Protein AF-A0A954ER84-F1 (afdb_monomer)

Structure (mmCIF, N/CA/C/O backbone):
data_AF-A0A954ER84-F1
#
_entry.id   AF-A0A954ER84-F1
#
loop_
_atom_site.group_PDB
_atom_site.id
_atom_site.type_symbol
_atom_site.label_atom_id
_atom_site.label_alt_id
_atom_site.label_comp_id
_atom_site.label_asym_id
_atom_site.label_entity_id
_atom_site.label_seq_id
_atom_site.pdbx_PDB_ins_code
_atom_site.Cartn_x
_atom_site.Cartn_y
_atom_site.Cartn_z
_atom_site.occupancy
_atom_site.B_iso_or_equiv
_atom_site.auth_seq_id
_atom_site.auth_comp_id
_atom_site.auth_asym_id
_atom_site.auth_atom_id
_atom_site.pdbx_PDB_model_num
ATOM 1 N N . MET A 1 1 ? -6.534 55.651 5.510 1.00 39.91 1 MET A N 1
ATOM 2 C CA . MET A 1 1 ? -6.743 55.157 4.132 1.00 39.91 1 MET A CA 1
ATOM 3 C C . MET A 1 1 ? -8.234 55.237 3.828 1.00 39.91 1 MET A C 1
ATOM 5 O O . MET A 1 1 ? -8.989 54.670 4.608 1.00 39.91 1 MET A O 1
ATOM 9 N N . PRO A 1 2 ? -8.679 55.992 2.808 1.00 35.69 2 PRO A N 1
ATOM 10 C CA . PRO A 1 2 ? -10.091 56.107 2.459 1.00 35.69 2 PRO A CA 1
ATOM 11 C C . PRO A 1 2 ? -10.518 55.031 1.440 1.00 35.69 2 PRO A C 1
ATOM 13 O O . PRO A 1 2 ? -9.734 54.632 0.584 1.00 35.69 2 PRO A O 1
ATOM 16 N N . LEU A 1 3 ? -11.768 54.576 1.558 1.00 34.25 3 LEU A N 1
ATOM 17 C CA . LEU A 1 3 ? -12.438 53.598 0.687 1.00 34.25 3 LEU A CA 1
ATOM 18 C C . LEU A 1 3 ? -12.745 54.177 -0.712 1.00 34.25 3 LEU A C 1
ATOM 20 O O . LEU A 1 3 ? -13.053 55.369 -0.805 1.00 34.25 3 LEU A O 1
ATOM 24 N N . PRO A 1 4 ? -12.743 53.361 -1.788 1.00 48.53 4 PRO A N 1
ATOM 25 C CA . PRO A 1 4 ? -13.078 53.829 -3.127 1.00 48.53 4 PRO A CA 1
ATOM 26 C C . PRO A 1 4 ? -14.590 53.805 -3.413 1.00 48.53 4 PRO A C 1
ATOM 28 O O . PRO A 1 4 ? -15.356 52.995 -2.889 1.00 48.53 4 PRO A O 1
ATOM 31 N N . GLN A 1 5 ? -14.993 54.744 -4.269 1.00 36.50 5 GLN A N 1
ATOM 32 C CA . GLN A 1 5 ? -16.356 55.049 -4.701 1.00 36.50 5 GLN A CA 1
ATOM 33 C C . GLN A 1 5 ? -16.964 53.975 -5.623 1.00 36.50 5 GLN A C 1
ATOM 35 O O . GLN A 1 5 ? -16.295 53.439 -6.504 1.00 36.50 5 GLN A O 1
ATOM 40 N N . LYS A 1 6 ? -18.278 53.742 -5.476 1.00 35.25 6 LYS A N 1
ATOM 41 C CA . LYS A 1 6 ? -19.117 52.970 -6.410 1.00 35.25 6 LYS A CA 1
ATOM 42 C C . LYS A 1 6 ? -19.292 53.720 -7.737 1.00 35.25 6 LYS A C 1
ATOM 44 O O . LYS A 1 6 ? -19.802 54.839 -7.743 1.00 35.25 6 LYS A O 1
ATOM 49 N N . GLN A 1 7 ? -18.937 53.079 -8.851 1.00 38.19 7 GLN A N 1
ATOM 50 C CA . GLN A 1 7 ? -19.307 53.509 -10.203 1.00 38.19 7 GLN A CA 1
ATOM 51 C C . GLN A 1 7 ? -20.693 52.970 -10.586 1.00 38.19 7 GLN A C 1
ATOM 53 O O . GLN A 1 7 ? -20.970 51.778 -10.463 1.00 38.19 7 GLN A O 1
ATOM 58 N N . ASN A 1 8 ? -21.551 53.870 -11.072 1.00 37.44 8 ASN A N 1
ATOM 59 C CA . ASN A 1 8 ? -22.829 53.560 -11.707 1.00 37.44 8 ASN A CA 1
ATOM 60 C C . ASN A 1 8 ? -22.585 53.092 -13.148 1.00 37.44 8 ASN A C 1
ATOM 62 O O . ASN A 1 8 ? -22.085 53.867 -13.962 1.00 37.44 8 ASN A O 1
ATOM 66 N N . TYR A 1 9 ? -22.989 51.863 -13.477 1.00 37.22 9 TYR A N 1
ATOM 67 C CA . TYR A 1 9 ? -23.111 51.409 -14.863 1.00 37.22 9 TYR A CA 1
ATOM 68 C C . TYR A 1 9 ? -24.498 51.752 -15.411 1.00 37.22 9 TYR A C 1
ATOM 70 O O . TYR A 1 9 ? -25.522 51.467 -14.791 1.00 37.22 9 TYR A O 1
ATOM 78 N N . SER A 1 10 ? -24.508 52.376 -16.586 1.00 37.56 10 SER A N 1
ATOM 79 C CA . SER A 1 10 ? -25.694 52.758 -17.347 1.00 37.56 10 SER A CA 1
ATOM 80 C C . SER A 1 10 ? -25.772 51.942 -18.642 1.00 37.56 10 SER A C 1
ATOM 82 O O . SER A 1 10 ? -24.757 51.720 -19.292 1.00 37.56 10 SER A O 1
ATOM 84 N N . GLY A 1 11 ? -26.991 51.515 -18.992 1.00 38.84 11 GLY A N 1
ATOM 85 C CA . GLY A 1 11 ? -27.484 51.355 -20.367 1.00 38.84 11 GLY A CA 1
ATOM 86 C C . GLY A 1 11 ? -26.874 50.271 -21.263 1.00 38.84 11 GLY A C 1
ATOM 87 O O . GLY A 1 11 ? -26.048 50.578 -22.115 1.00 38.84 11 GLY A O 1
ATOM 88 N N . GLY A 1 12 ? -27.396 49.042 -21.182 1.00 41.81 12 GLY A N 1
ATOM 89 C CA . GLY A 1 12 ? -27.335 48.052 -22.269 1.00 41.81 12 GLY A CA 1
ATOM 90 C C . GLY A 1 12 ? -28.675 47.970 -23.029 1.00 41.81 12 GLY A C 1
ATOM 91 O O . GLY A 1 12 ? -29.720 48.217 -22.422 1.00 41.81 12 GLY A O 1
ATOM 92 N N . PRO A 1 13 ? -28.681 47.660 -24.340 1.00 42.97 13 PRO A N 1
ATOM 93 C CA . PRO A 1 13 ? -29.878 47.686 -25.181 1.00 42.97 13 PRO A CA 1
ATOM 94 C C . PRO A 1 13 ? -30.861 46.573 -24.795 1.00 42.97 13 PRO A C 1
ATOM 96 O O . PRO A 1 13 ? -30.510 45.395 -24.757 1.00 42.97 13 PRO A O 1
ATOM 99 N N . GLY A 1 14 ? -32.108 46.952 -24.509 1.00 39.81 14 GLY A N 1
ATOM 100 C CA . GLY A 1 14 ? -33.174 46.021 -24.151 1.00 39.81 14 GLY A CA 1
ATOM 101 C C . GLY A 1 14 ? -33.531 45.094 -25.311 1.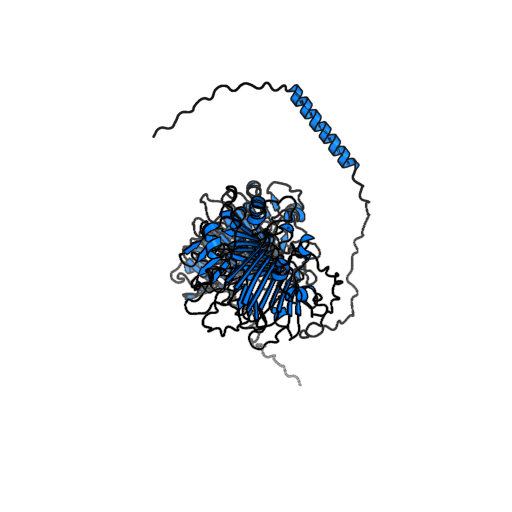00 39.81 14 GLY A C 1
ATOM 102 O O . GLY A 1 14 ? -34.096 45.528 -26.312 1.00 39.81 14 GLY A O 1
ATOM 103 N N . ILE A 1 15 ? -33.229 43.807 -25.152 1.00 52.12 15 ILE A N 1
ATOM 104 C CA . ILE A 1 15 ? -33.740 42.730 -26.000 1.00 52.12 15 ILE A CA 1
ATOM 105 C C . ILE A 1 15 ? -35.225 42.561 -25.658 1.00 52.12 15 ILE A C 1
ATOM 107 O O . ILE A 1 15 ? -35.569 42.099 -24.570 1.00 52.12 15 ILE A O 1
ATOM 111 N N . GLN A 1 16 ? -36.122 42.953 -26.565 1.00 51.62 16 GLN A N 1
ATOM 112 C CA . GLN A 1 16 ? -37.536 42.600 -26.448 1.00 51.62 16 GLN A CA 1
ATOM 113 C C . GLN A 1 16 ? -37.694 41.111 -26.770 1.00 51.62 16 GLN A C 1
ATOM 115 O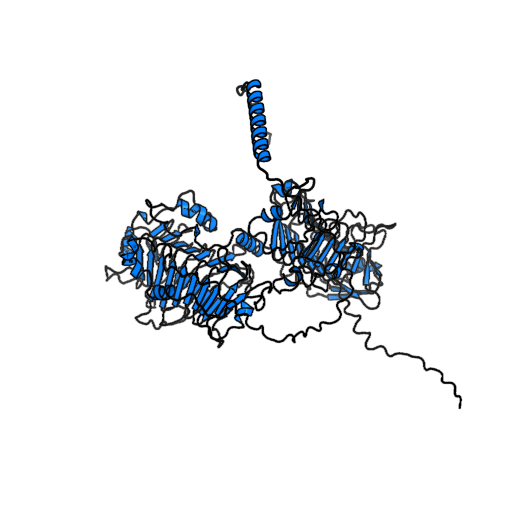 O . GLN A 1 16 ? -37.682 40.712 -27.934 1.00 51.62 16 GLN A O 1
ATOM 120 N N . LEU A 1 17 ? -37.814 40.282 -25.730 1.00 54.03 17 LEU A N 1
ATOM 121 C CA . LEU A 1 17 ? -38.237 38.894 -25.883 1.00 54.03 17 LEU A CA 1
ATOM 122 C C . LEU A 1 17 ? -39.714 38.854 -26.293 1.00 54.03 17 LEU A C 1
ATOM 124 O O . LEU A 1 17 ? -40.594 39.298 -25.555 1.00 54.03 17 LEU A O 1
ATOM 128 N N . ASP A 1 18 ? -39.976 38.283 -27.466 1.00 75.75 18 ASP A N 1
ATOM 129 C CA . ASP A 1 18 ? -41.320 37.929 -27.911 1.00 75.75 18 ASP A CA 1
ATOM 130 C C . ASP A 1 18 ? -41.778 36.666 -27.165 1.00 75.75 18 ASP A C 1
ATOM 132 O O . ASP A 1 18 ? -41.485 35.529 -27.554 1.00 75.75 18 ASP A O 1
ATOM 136 N N . TRP A 1 19 ? -42.476 36.878 -26.049 1.00 73.31 19 TRP A N 1
ATOM 137 C CA . TRP A 1 19 ? -42.985 35.824 -25.169 1.00 73.31 19 TRP A CA 1
ATOM 138 C C . TRP A 1 19 ? -43.895 34.819 -25.884 1.00 73.31 19 TRP A C 1
ATOM 140 O O . TRP A 1 19 ? -43.968 33.665 -25.461 1.00 73.31 19 TRP A O 1
ATOM 150 N N . ASN A 1 20 ? -44.519 35.197 -27.005 1.00 70.38 20 ASN A N 1
ATOM 151 C CA . ASN A 1 20 ? -45.326 34.264 -27.786 1.00 70.38 20 ASN A CA 1
ATOM 152 C C . ASN A 1 20 ? -44.459 33.220 -28.494 1.00 70.38 20 ASN A C 1
ATOM 154 O O . ASN A 1 20 ? -44.824 32.046 -28.531 1.00 70.38 20 ASN A O 1
ATOM 158 N N . ARG A 1 21 ? -43.282 33.602 -29.007 1.00 71.19 21 ARG A N 1
ATOM 159 C CA . ARG A 1 21 ? -42.337 32.637 -29.595 1.00 71.19 21 ARG A CA 1
ATOM 160 C C . ARG A 1 21 ? -41.746 31.713 -28.536 1.00 71.19 21 ARG A C 1
ATOM 162 O O . ARG A 1 21 ? -41.630 30.517 -28.786 1.00 71.19 21 ARG A O 1
ATOM 169 N N . LEU A 1 22 ? -41.437 32.243 -27.351 1.00 74.75 22 LEU A N 1
ATOM 170 C CA . LEU A 1 22 ? -40.949 31.434 -26.232 1.00 74.75 22 LEU A CA 1
ATOM 171 C C . LEU A 1 22 ? -42.000 30.403 -25.780 1.00 74.75 22 LEU A C 1
ATOM 173 O O . LEU A 1 22 ? -41.660 29.248 -25.535 1.00 74.75 22 LEU A O 1
ATOM 177 N N . GLY A 1 23 ? -43.280 30.795 -25.750 1.00 83.75 23 GLY A N 1
ATOM 178 C CA . GLY A 1 23 ? -44.395 29.896 -25.443 1.00 83.75 23 GLY A CA 1
ATOM 179 C C . GLY A 1 23 ? -44.521 28.738 -26.436 1.00 83.75 23 GLY A C 1
ATOM 180 O O . GLY A 1 23 ? -44.642 27.587 -26.021 1.00 83.75 23 GLY A O 1
ATOM 181 N N . TRP A 1 24 ? -44.412 29.007 -27.741 1.00 80.75 24 TRP A N 1
ATOM 182 C CA . TRP A 1 24 ? -44.463 27.955 -28.765 1.00 80.75 24 TRP A CA 1
ATOM 183 C C . TRP A 1 24 ? -43.272 26.993 -28.707 1.00 80.75 24 TRP A C 1
ATOM 185 O O . TRP A 1 24 ? -43.454 25.794 -28.916 1.00 80.75 24 TRP A O 1
ATOM 195 N N . VAL A 1 25 ? -42.074 27.483 -28.370 1.00 79.12 25 VAL A N 1
ATOM 196 C CA . VAL A 1 25 ? -40.893 26.627 -28.169 1.00 79.12 25 VAL A CA 1
ATOM 197 C C . VAL A 1 25 ? -41.083 25.712 -26.956 1.00 79.12 25 VAL A C 1
ATOM 199 O O . VAL A 1 25 ? -40.821 24.517 -27.051 1.00 79.12 25 VAL A O 1
ATOM 202 N N . LEU A 1 26 ? -41.614 26.232 -25.846 1.00 78.88 26 LEU A N 1
ATOM 203 C CA . LEU A 1 26 ? -41.918 25.434 -24.652 1.00 78.88 26 LEU A CA 1
ATOM 204 C C . LEU A 1 26 ? -42.961 24.343 -24.931 1.00 78.88 26 LEU A C 1
ATOM 206 O O . LEU A 1 26 ? -42.767 23.196 -24.533 1.00 78.88 26 LEU A O 1
ATOM 210 N N . VAL A 1 27 ? -44.026 24.668 -25.669 1.00 85.31 27 VAL A N 1
ATOM 211 C CA . VAL A 1 27 ? -45.041 23.681 -26.072 1.00 85.31 27 VAL A CA 1
ATOM 212 C C . VAL A 1 27 ? -44.430 22.604 -26.969 1.00 85.31 27 VAL A C 1
ATOM 214 O O . VAL A 1 27 ? -44.680 21.420 -26.749 1.00 85.31 27 VAL A O 1
ATOM 217 N N . ALA A 1 28 ? -43.588 22.981 -27.935 1.00 84.94 28 ALA A N 1
ATOM 218 C CA . ALA A 1 28 ? -42.918 22.020 -28.809 1.00 84.94 28 ALA A CA 1
ATOM 219 C C . ALA A 1 28 ? -42.006 21.060 -28.023 1.00 84.94 28 ALA A C 1
ATOM 221 O O . ALA A 1 28 ? -42.044 19.855 -28.263 1.00 84.94 28 ALA A O 1
ATOM 222 N N . VAL A 1 29 ? -41.247 21.565 -27.043 1.00 84.88 29 VAL A N 1
ATOM 223 C CA . VAL A 1 29 ? -40.379 20.740 -26.184 1.00 84.88 29 VAL A CA 1
ATOM 224 C C . VAL A 1 29 ? -41.196 19.753 -25.344 1.00 84.88 29 VAL A C 1
ATOM 226 O O . VAL A 1 29 ? -40.835 18.580 -25.265 1.00 84.88 29 VAL A O 1
ATOM 229 N N . VAL A 1 30 ? -42.327 20.184 -24.775 1.00 86.69 30 VAL A N 1
ATOM 230 C CA . VAL A 1 30 ? -43.215 19.303 -23.994 1.00 86.69 30 VAL A CA 1
ATOM 231 C C . VAL A 1 30 ? -43.837 18.213 -24.871 1.00 86.69 30 VAL A C 1
ATOM 233 O O . VAL A 1 30 ? -43.874 17.050 -24.471 1.00 86.69 30 VAL A O 1
ATOM 236 N N . VAL A 1 31 ? -44.288 18.558 -26.080 1.00 87.75 31 VAL A N 1
ATOM 237 C CA . VAL A 1 31 ? -44.875 17.586 -27.016 1.00 87.75 31 VAL A CA 1
ATOM 238 C C . VAL A 1 31 ? -43.834 16.559 -27.464 1.00 87.75 31 VAL A C 1
ATOM 240 O O . VAL A 1 31 ? -44.123 15.365 -27.460 1.00 87.75 31 VAL A O 1
ATOM 243 N N . ILE A 1 32 ? -42.611 16.992 -27.785 1.00 88.44 32 ILE A N 1
ATOM 244 C CA . ILE A 1 32 ? -41.516 16.081 -28.148 1.00 88.44 32 ILE A CA 1
ATOM 245 C C . ILE A 1 32 ? -41.167 15.160 -26.970 1.00 88.44 32 ILE A C 1
ATOM 247 O O . ILE A 1 32 ? -41.037 13.952 -27.164 1.00 88.44 32 ILE A O 1
ATOM 251 N N . GLY A 1 33 ? -41.094 15.694 -25.745 1.00 86.00 33 GLY A N 1
ATOM 252 C CA . GLY A 1 33 ? -40.852 14.897 -24.539 1.00 86.00 33 GLY A CA 1
ATOM 253 C C . GLY A 1 33 ? -41.919 13.822 -24.301 1.00 86.00 33 GLY A C 1
ATOM 254 O O . GLY A 1 33 ? -41.583 12.677 -24.003 1.00 86.00 33 GLY A O 1
ATOM 255 N N . LEU A 1 34 ? -43.198 14.154 -24.507 1.00 81.62 34 LEU A N 1
ATOM 256 C CA . LEU A 1 34 ? -44.305 13.199 -24.384 1.00 81.62 34 LEU A CA 1
ATOM 257 C C . LEU A 1 34 ? -44.269 12.107 -25.461 1.00 81.62 34 LEU A C 1
ATOM 259 O O . LEU A 1 34 ? -44.544 10.948 -25.155 1.00 81.62 34 LEU A O 1
ATOM 263 N N . VAL A 1 35 ? -43.901 12.445 -26.700 1.00 83.88 35 VAL A N 1
ATOM 264 C CA . VAL A 1 35 ? -43.765 11.461 -27.788 1.00 83.88 35 VAL A CA 1
ATOM 265 C C . VAL A 1 35 ? -42.608 10.498 -27.517 1.00 83.88 35 VAL A C 1
ATOM 267 O O . VAL A 1 35 ? -42.769 9.294 -27.704 1.00 83.88 35 VAL A O 1
ATOM 270 N N . ILE A 1 36 ? -41.468 10.994 -27.022 1.00 80.38 36 ILE A N 1
ATOM 271 C CA . ILE A 1 36 ? -40.319 10.152 -26.651 1.00 80.38 36 ILE A CA 1
ATOM 272 C C . ILE A 1 36 ? -40.688 9.213 -25.495 1.00 80.38 36 ILE A C 1
ATOM 274 O O . ILE A 1 36 ? -40.405 8.019 -25.564 1.00 80.38 36 ILE A O 1
ATOM 278 N N . TRP A 1 37 ? -41.372 9.716 -24.463 1.00 83.62 37 TRP A N 1
ATOM 279 C CA . TRP A 1 37 ? -41.839 8.892 -23.344 1.00 83.62 37 TRP A CA 1
ATOM 280 C C . TRP A 1 37 ? -42.852 7.820 -23.781 1.00 83.62 37 TRP A C 1
ATOM 282 O O . TRP A 1 37 ? -42.787 6.672 -23.336 1.00 83.62 37 TRP A O 1
ATOM 292 N N . TRP A 1 38 ? -43.761 8.161 -24.696 1.00 83.25 38 TRP A N 1
ATOM 293 C CA . TRP A 1 38 ? -44.719 7.207 -25.256 1.00 83.25 38 TRP A CA 1
ATOM 294 C C . TRP A 1 38 ? -44.033 6.114 -26.092 1.00 83.25 38 TRP A C 1
ATOM 296 O O . TRP A 1 38 ? -44.331 4.934 -25.929 1.00 83.25 38 TRP A O 1
ATOM 306 N N . LEU A 1 39 ? -43.052 6.477 -26.923 1.00 76.44 39 LEU A N 1
ATOM 307 C CA . LEU A 1 39 ? -42.264 5.503 -27.687 1.00 76.44 39 LEU A CA 1
ATOM 308 C C . LEU A 1 39 ? -41.416 4.597 -26.781 1.00 76.44 39 LEU A C 1
ATOM 310 O O . LEU A 1 39 ? -41.284 3.411 -27.066 1.00 76.44 39 LEU A O 1
ATOM 314 N N . ALA A 1 40 ? -40.891 5.126 -25.672 1.00 71.25 40 ALA A N 1
ATOM 315 C CA . ALA A 1 40 ? -40.131 4.345 -24.696 1.00 71.25 40 ALA A CA 1
ATOM 316 C C . ALA A 1 40 ? -41.012 3.377 -23.884 1.00 71.25 40 ALA A C 1
ATOM 318 O O . ALA A 1 40 ? -40.568 2.289 -23.529 1.00 71.25 40 ALA A O 1
ATOM 319 N N . SER A 1 41 ? -42.267 3.744 -23.610 1.00 71.50 41 SER A N 1
ATOM 320 C CA . SER A 1 41 ? -43.212 2.903 -22.858 1.00 71.50 41 SER A CA 1
ATOM 321 C C . SER A 1 41 ? -43.916 1.848 -23.716 1.00 71.50 41 SER A C 1
ATOM 323 O O . SER A 1 41 ? -44.337 0.823 -23.187 1.00 71.50 41 SER A O 1
ATOM 325 N N . ALA A 1 42 ? -43.996 2.041 -25.035 1.00 66.50 42 ALA A N 1
ATOM 326 C CA . ALA A 1 42 ? -44.571 1.064 -25.962 1.00 66.50 42 ALA A CA 1
ATOM 327 C C . ALA A 1 42 ? -43.646 -0.139 -26.264 1.00 66.50 42 ALA A C 1
ATOM 329 O O . ALA A 1 42 ? -44.082 -1.092 -26.907 1.00 66.50 42 ALA A O 1
ATOM 330 N N . GLY A 1 43 ? -42.381 -0.098 -25.824 1.00 45.94 43 GLY A N 1
ATOM 331 C CA . GLY A 1 43 ? -41.347 -1.083 -26.164 1.00 45.94 43 GLY A CA 1
ATOM 332 C C . GLY A 1 43 ? -40.947 -2.072 -25.064 1.00 45.94 43 GLY A C 1
ATOM 333 O O . GLY A 1 43 ? -40.069 -2.894 -25.315 1.00 45.94 43 GLY A O 1
ATOM 334 N N . SER A 1 44 ? -41.532 -2.024 -23.861 1.00 40.00 44 SER A N 1
ATOM 335 C CA . SER A 1 44 ? -41.170 -2.967 -22.795 1.00 40.00 44 SER A CA 1
ATOM 336 C C . SER A 1 44 ? -42.045 -4.232 -22.834 1.00 40.00 44 SER A C 1
ATOM 338 O O . SER A 1 44 ? -43.267 -4.144 -22.687 1.00 40.00 44 SER A O 1
ATOM 340 N N . PRO A 1 45 ? -41.464 -5.433 -23.015 1.00 42.97 45 PRO A N 1
ATOM 341 C CA . PRO A 1 45 ? -42.197 -6.672 -22.793 1.00 42.97 45 PRO A CA 1
ATOM 342 C C . PRO A 1 45 ? -42.525 -6.795 -21.299 1.00 42.97 45 PRO A C 1
ATOM 344 O O . PRO A 1 45 ? -41.663 -6.590 -20.443 1.00 42.97 45 PRO A O 1
ATOM 347 N N . GLN A 1 46 ? -43.786 -7.100 -20.979 1.00 36.59 46 GLN A N 1
ATOM 348 C CA . GLN A 1 46 ? -44.194 -7.401 -19.608 1.00 36.59 46 GLN A CA 1
ATOM 349 C C . GLN A 1 46 ? -43.446 -8.645 -19.103 1.00 36.59 46 GLN A C 1
ATOM 351 O O . GLN A 1 46 ? -43.432 -9.651 -19.813 1.00 36.59 46 GLN A O 1
ATOM 356 N N . PRO A 1 47 ? -42.852 -8.621 -17.897 1.00 40.66 47 PRO A N 1
ATOM 357 C CA . PRO A 1 47 ? -42.344 -9.836 -17.284 1.00 40.66 47 PRO A CA 1
ATOM 358 C C . PRO A 1 47 ? -43.525 -10.708 -16.845 1.00 40.66 47 PRO A C 1
ATOM 360 O O . PRO A 1 47 ? -44.443 -10.236 -16.168 1.00 40.66 47 PRO A O 1
ATOM 363 N N . GLU A 1 48 ? -43.497 -11.978 -17.246 1.00 34.00 48 GLU A N 1
ATOM 364 C CA . GLU A 1 48 ? -44.403 -13.008 -16.747 1.00 34.00 48 GLU A CA 1
ATOM 365 C C . GLU A 1 48 ? -44.323 -13.081 -15.218 1.00 34.00 48 GLU A C 1
ATOM 367 O O . GLU A 1 48 ? -43.255 -13.221 -14.618 1.00 34.00 48 GLU A O 1
ATOM 372 N N . VAL A 1 49 ? -45.490 -12.971 -14.590 1.00 35.34 49 VAL A N 1
ATOM 373 C CA . VAL A 1 49 ? -45.696 -13.197 -13.163 1.00 35.34 49 VAL A CA 1
ATOM 374 C C . VAL A 1 49 ? -45.575 -14.700 -12.912 1.00 35.34 49 VAL A C 1
ATOM 376 O O . VAL A 1 49 ? -46.476 -15.460 -13.254 1.00 35.34 49 VAL A O 1
ATOM 379 N N . LEU A 1 50 ? -44.462 -15.128 -12.316 1.00 33.88 50 LEU A N 1
ATOM 380 C CA . LEU A 1 50 ? -44.319 -16.466 -11.746 1.00 33.88 50 LEU A CA 1
ATOM 381 C C . LEU A 1 50 ? -44.823 -16.427 -10.298 1.00 33.88 50 LEU A C 1
ATOM 383 O O . LEU A 1 50 ? -44.197 -15.851 -9.407 1.00 33.88 50 LEU A O 1
ATOM 387 N N . GLU A 1 51 ? -46.011 -16.993 -10.102 1.00 34.38 51 GLU A N 1
ATOM 388 C CA . GLU A 1 51 ? -46.659 -17.174 -8.808 1.00 34.38 51 GLU A CA 1
ATOM 389 C C . GLU A 1 51 ? -45.893 -18.165 -7.911 1.00 34.38 51 GLU A C 1
ATOM 391 O O . GLU A 1 51 ? -45.499 -19.251 -8.329 1.00 34.38 51 GLU A O 1
ATOM 396 N N . SER A 1 52 ? -45.775 -17.778 -6.637 1.00 36.19 52 SER A N 1
ATOM 397 C CA . SER A 1 52 ? -45.689 -18.617 -5.431 1.00 36.19 52 SER A CA 1
ATOM 398 C C . SER A 1 52 ? -44.628 -19.727 -5.362 1.00 36.19 52 SER A C 1
ATOM 400 O O . SER A 1 52 ? -44.861 -20.865 -5.762 1.00 36.19 52 SER A O 1
ATOM 402 N N . VAL A 1 53 ? -43.532 -19.447 -4.648 1.00 31.33 53 VAL A N 1
ATOM 403 C CA . VAL A 1 53 ? -42.790 -20.482 -3.911 1.00 31.33 53 VAL A CA 1
ATOM 404 C C . VAL A 1 53 ? -43.285 -20.462 -2.467 1.00 31.33 53 VAL A C 1
ATOM 406 O O . VAL A 1 53 ? -43.129 -19.467 -1.761 1.00 31.33 53 VAL A O 1
ATOM 409 N N . GLN A 1 54 ? -43.939 -21.552 -2.064 1.00 30.23 54 GLN A N 1
ATOM 410 C CA . GLN A 1 54 ? -44.329 -21.832 -0.684 1.00 30.23 54 GLN A CA 1
ATOM 411 C C . GLN A 1 54 ? -43.101 -21.849 0.233 1.00 30.23 54 GLN A C 1
ATOM 413 O O . GLN A 1 54 ? -42.088 -22.472 -0.086 1.00 30.23 54 GLN A O 1
ATOM 418 N N . GLU A 1 55 ? -43.229 -21.212 1.399 1.00 33.12 55 GLU A N 1
ATOM 419 C CA . GLU A 1 55 ? -42.359 -21.438 2.553 1.00 33.12 55 GLU A CA 1
ATOM 420 C C . GLU A 1 55 ? -42.330 -22.936 2.889 1.00 33.12 55 GLU A C 1
ATOM 422 O O . GLU A 1 55 ? -43.298 -23.497 3.405 1.00 33.12 55 GLU A O 1
ATOM 427 N N . VAL A 1 56 ? -41.205 -23.591 2.608 1.00 29.70 56 VAL A N 1
ATOM 428 C CA . VAL A 1 56 ? -40.900 -24.906 3.171 1.00 29.70 56 VAL A CA 1
ATOM 429 C C . VAL A 1 56 ? -40.393 -24.671 4.591 1.00 29.70 56 VAL A C 1
ATOM 431 O O . VAL A 1 56 ? -39.235 -24.316 4.804 1.00 29.70 56 VAL A O 1
ATOM 434 N N . GLN A 1 57 ? -41.276 -24.852 5.573 1.00 31.67 57 GLN A N 1
ATOM 435 C CA . GLN A 1 57 ? -40.866 -25.084 6.954 1.00 31.67 57 GLN A CA 1
ATOM 436 C C . GLN A 1 57 ? -40.163 -26.443 7.021 1.00 31.67 57 GLN A C 1
ATOM 438 O O . GLN A 1 57 ? -40.792 -27.483 6.839 1.00 31.67 57 GLN A O 1
ATOM 443 N N . VAL A 1 58 ? -38.855 -26.437 7.274 1.00 30.92 58 VAL A N 1
ATOM 444 C CA . VAL A 1 58 ? -38.102 -27.649 7.609 1.00 30.92 58 VAL A CA 1
ATOM 445 C C . VAL A 1 58 ? -38.125 -27.797 9.129 1.00 30.92 58 VAL A C 1
ATOM 447 O O . VAL A 1 58 ? -37.501 -27.019 9.847 1.00 30.92 58 VAL A O 1
ATOM 450 N N . THR A 1 59 ? -38.876 -28.776 9.628 1.00 32.56 59 THR A N 1
ATOM 451 C CA . THR A 1 59 ? -38.780 -29.245 11.018 1.00 32.56 59 THR A CA 1
ATOM 452 C C . THR A 1 59 ? -37.513 -30.084 11.211 1.00 32.56 59 THR A C 1
ATOM 454 O O . THR A 1 59 ? -37.223 -30.924 10.357 1.00 32.56 59 THR A O 1
ATOM 457 N N . PRO A 1 60 ? -36.772 -29.907 12.321 1.00 38.03 60 PRO A N 1
ATOM 458 C CA . PRO A 1 60 ? -35.569 -30.671 12.607 1.00 38.03 60 PRO A CA 1
ATOM 459 C C . PRO A 1 60 ? -35.939 -31.976 13.316 1.00 38.03 60 PRO A C 1
ATOM 461 O O . PRO A 1 60 ? -36.055 -32.021 14.535 1.00 38.03 60 PRO A O 1
ATOM 464 N N . GLU A 1 61 ? -36.116 -33.046 12.555 1.00 39.69 61 GLU A N 1
ATOM 465 C CA . GLU A 1 61 ? -36.046 -34.409 13.077 1.00 39.69 61 GLU A CA 1
ATOM 466 C C . GLU A 1 61 ? -35.567 -35.319 11.941 1.00 39.69 61 GLU A C 1
ATOM 468 O O . GLU A 1 61 ? -36.110 -35.262 10.842 1.00 39.69 61 GLU A O 1
ATOM 473 N N . GLN A 1 62 ? -34.560 -36.150 12.234 1.00 41.75 62 GLN A N 1
ATOM 474 C CA . GLN A 1 62 ? -33.873 -37.115 11.354 1.00 41.75 62 GLN A CA 1
ATOM 475 C C . GLN A 1 62 ? -32.640 -36.616 10.584 1.00 41.75 62 GLN A C 1
ATOM 477 O O . GLN A 1 62 ? -32.660 -36.499 9.365 1.00 41.75 62 GLN A O 1
ATOM 482 N N . VAL A 1 63 ? -31.514 -36.488 11.296 1.00 36.94 63 VAL A N 1
ATOM 483 C CA . VAL A 1 63 ? -30.212 -36.962 10.790 1.00 36.94 63 VAL A CA 1
ATOM 484 C C . VAL A 1 63 ? -29.467 -37.620 11.957 1.00 36.94 63 VAL A C 1
ATOM 486 O O . VAL A 1 63 ? -28.714 -36.978 12.680 1.00 36.94 63 VAL A O 1
ATOM 489 N N . GLU A 1 64 ? -29.728 -38.908 12.173 1.00 39.84 64 GLU A N 1
ATOM 490 C CA . GLU A 1 64 ? -28.813 -39.801 12.887 1.00 39.84 64 GLU A CA 1
ATOM 491 C C . GLU A 1 64 ? -28.069 -40.623 11.829 1.00 39.84 64 GLU A C 1
ATOM 493 O O . GLU A 1 64 ? -28.702 -41.290 11.011 1.00 39.84 64 GLU A O 1
ATOM 498 N N . GLY A 1 65 ? -26.735 -40.588 11.872 1.00 42.72 65 GLY A N 1
ATOM 499 C CA . GLY A 1 65 ? -25.888 -41.633 11.298 1.00 42.72 65 GLY A CA 1
ATOM 500 C C . GLY A 1 65 ? -25.236 -41.338 9.948 1.00 42.72 65 GLY A C 1
ATOM 501 O O . GLY A 1 65 ? -25.541 -42.016 8.973 1.00 42.72 65 GLY A O 1
ATOM 502 N N . VAL A 1 66 ? -24.261 -40.424 9.921 1.00 35.12 66 VAL A N 1
ATOM 503 C CA . VAL A 1 66 ? -23.072 -40.561 9.060 1.00 35.12 66 VAL A CA 1
ATOM 504 C C . VAL A 1 66 ? -21.862 -40.096 9.878 1.00 35.12 66 VAL A C 1
ATOM 506 O O . VAL A 1 66 ? -21.685 -38.904 10.110 1.00 35.12 66 VAL A O 1
ATOM 509 N N . GLU A 1 67 ? -21.074 -41.047 10.385 1.00 36.00 67 GLU A N 1
ATOM 510 C CA . GLU A 1 67 ? -19.693 -40.796 10.818 1.00 36.00 67 GLU A CA 1
ATOM 511 C C . GLU A 1 67 ? -18.870 -40.520 9.552 1.00 36.00 67 GLU A C 1
ATOM 513 O O . GLU A 1 67 ? -18.617 -41.432 8.766 1.00 36.00 67 GLU A O 1
ATOM 518 N N . GLU A 1 68 ? -18.499 -39.260 9.323 1.00 39.66 68 GLU A N 1
ATOM 519 C CA . GLU A 1 68 ? -17.429 -38.917 8.386 1.00 39.66 68 GLU A CA 1
ATOM 520 C C . GLU A 1 68 ? -16.093 -38.984 9.133 1.00 39.66 68 GLU A C 1
ATOM 522 O O . GLU A 1 68 ? -15.836 -38.210 10.059 1.00 39.66 68 GLU A O 1
ATOM 527 N N . ASP A 1 69 ? -15.252 -39.935 8.725 1.00 33.94 69 ASP A N 1
ATOM 528 C CA . ASP A 1 69 ? -13.837 -40.007 9.082 1.00 33.94 69 ASP A CA 1
ATOM 529 C C . ASP A 1 69 ? -13.131 -38.730 8.599 1.00 33.94 69 ASP A C 1
ATOM 531 O O . ASP A 1 69 ? -12.843 -38.561 7.413 1.00 33.94 69 ASP A O 1
ATOM 535 N N . ILE A 1 70 ? -12.845 -37.818 9.528 1.00 39.09 70 ILE A N 1
ATOM 536 C CA . ILE A 1 70 ? -11.993 -36.653 9.281 1.00 39.09 70 ILE A CA 1
ATOM 537 C C . ILE A 1 70 ? -10.531 -37.129 9.349 1.00 39.09 70 ILE A C 1
ATOM 539 O O . ILE A 1 70 ? -10.099 -37.585 10.414 1.00 39.09 70 ILE A O 1
ATOM 543 N N . PRO A 1 71 ? -9.738 -37.037 8.264 1.00 40.91 71 PRO A N 1
ATOM 544 C CA . PRO A 1 71 ? -8.327 -37.397 8.314 1.00 40.91 71 PRO A CA 1
ATOM 545 C C . PRO A 1 71 ? -7.526 -36.415 9.196 1.00 40.91 71 PRO A C 1
ATOM 547 O O . PRO A 1 71 ? -7.892 -35.244 9.323 1.00 40.91 71 PRO A O 1
ATOM 550 N N . PRO A 1 72 ? -6.427 -36.872 9.827 1.00 46.84 72 PRO A N 1
ATOM 551 C CA . PRO A 1 72 ? -5.612 -36.053 10.722 1.00 46.84 72 PRO A CA 1
ATOM 552 C C . PRO A 1 72 ? -4.951 -34.860 9.997 1.00 46.84 72 PRO A C 1
ATOM 554 O O . PRO A 1 72 ? -4.641 -34.960 8.810 1.00 46.84 72 PRO A O 1
ATOM 557 N N . PRO A 1 73 ? -4.670 -33.749 10.707 1.00 42.12 73 PRO A N 1
ATOM 558 C CA . PRO A 1 73 ? -4.328 -32.446 10.120 1.00 42.12 73 PRO A CA 1
ATOM 559 C C . PRO A 1 73 ? -2.907 -32.301 9.525 1.00 42.12 73 PRO A C 1
ATOM 561 O O . PRO A 1 73 ? -2.463 -31.176 9.330 1.00 42.12 73 PRO A O 1
ATOM 564 N N . ASP A 1 74 ? -2.202 -33.389 9.196 1.00 36.25 74 ASP A N 1
ATOM 565 C CA . ASP A 1 74 ? -0.789 -33.357 8.752 1.00 36.25 74 ASP A CA 1
ATOM 566 C C . ASP A 1 74 ? -0.533 -34.016 7.378 1.00 36.25 74 ASP A C 1
ATOM 568 O O . ASP A 1 74 ? 0.600 -34.367 7.041 1.00 36.25 74 ASP A O 1
ATOM 572 N N . VAL A 1 75 ? -1.563 -34.197 6.548 1.00 39.78 75 VAL A N 1
ATOM 573 C CA . VAL A 1 75 ? -1.383 -34.736 5.189 1.00 39.78 75 VAL A CA 1
ATOM 574 C C . VAL A 1 75 ? -1.170 -33.580 4.211 1.00 39.78 75 VAL A C 1
ATOM 576 O O . VAL A 1 75 ? -2.043 -32.730 4.048 1.00 39.78 75 VAL A O 1
ATOM 579 N N . ALA A 1 76 ? 0.004 -33.538 3.570 1.00 45.28 76 ALA A N 1
ATOM 580 C CA . ALA A 1 76 ? 0.284 -32.618 2.468 1.00 45.28 76 ALA A CA 1
ATOM 581 C C . ALA A 1 76 ? -0.832 -32.713 1.406 1.00 45.28 76 ALA A C 1
ATOM 583 O O . ALA A 1 76 ? -1.286 -33.826 1.129 1.00 45.28 76 ALA A O 1
ATOM 584 N N . PRO A 1 77 ? -1.297 -31.590 0.827 1.00 47.97 77 PRO A N 1
ATOM 585 C CA . PRO A 1 77 ? -2.413 -31.606 -0.113 1.00 47.97 77 PRO A CA 1
ATOM 586 C C . PRO A 1 77 ? -2.104 -32.538 -1.291 1.00 47.97 77 PRO A C 1
ATOM 588 O O . PRO A 1 77 ? -1.069 -32.400 -1.944 1.00 47.97 77 PRO A O 1
ATOM 591 N N . GLU A 1 78 ? -2.997 -33.495 -1.560 1.00 43.41 78 GLU A N 1
ATOM 592 C CA . GLU A 1 78 ? -2.922 -34.307 -2.775 1.00 43.41 78 GLU A CA 1
ATOM 593 C C . GLU A 1 78 ? -2.981 -33.388 -4.000 1.00 43.41 78 GLU A C 1
ATOM 595 O O . GLU A 1 78 ? -3.805 -32.474 -4.084 1.00 43.41 78 GLU A O 1
ATOM 600 N N . PHE A 1 79 ? -2.068 -33.616 -4.945 1.00 44.75 79 PHE A N 1
ATOM 601 C CA . PHE A 1 79 ? -1.932 -32.800 -6.143 1.00 44.75 79 PHE A CA 1
ATOM 602 C C . PHE A 1 79 ? -3.207 -32.869 -6.987 1.00 44.75 79 PHE A C 1
ATOM 604 O O . PHE A 1 79 ? -3.495 -33.883 -7.624 1.00 44.75 79 PHE A O 1
ATOM 611 N N . VAL A 1 80 ? -3.958 -31.768 -7.033 1.00 43.03 80 VAL A N 1
ATOM 612 C CA . VAL A 1 80 ? -5.055 -31.615 -7.987 1.00 43.03 80 VAL A CA 1
ATOM 613 C C . VAL A 1 80 ? -4.432 -31.488 -9.373 1.00 43.03 80 VAL A C 1
ATOM 615 O O . VAL A 1 80 ? -3.774 -30.498 -9.688 1.00 43.03 80 VAL A O 1
ATOM 618 N N . THR A 1 81 ? -4.611 -32.513 -10.202 1.00 40.09 81 THR A N 1
ATOM 619 C CA . THR A 1 81 ? -4.241 -32.445 -11.618 1.00 40.09 81 THR A CA 1
ATOM 620 C C . THR A 1 81 ? -5.343 -31.660 -12.322 1.00 40.09 81 THR A C 1
ATOM 622 O O . THR A 1 81 ? -6.371 -32.223 -12.688 1.00 40.09 81 THR A O 1
ATOM 625 N N . VAL A 1 82 ? -5.190 -30.340 -12.415 1.00 45.16 82 VAL A N 1
ATOM 626 C CA . VAL A 1 82 ? -6.095 -29.504 -13.213 1.00 45.16 82 VAL A CA 1
ATOM 627 C C . VAL A 1 82 ? -5.788 -29.792 -14.681 1.00 45.16 82 VAL A C 1
ATOM 629 O O . VAL A 1 82 ? -4.634 -29.671 -15.095 1.00 45.16 82 VAL A O 1
ATOM 632 N N . GLU A 1 83 ? -6.785 -30.223 -15.460 1.00 37.81 83 GLU A N 1
ATOM 633 C CA . GLU A 1 83 ? -6.625 -30.312 -16.914 1.00 37.81 83 GLU A CA 1
ATOM 634 C C . GLU A 1 83 ? -6.291 -28.907 -17.439 1.00 37.81 83 GLU A C 1
ATOM 636 O O . GLU A 1 83 ? -7.047 -27.970 -17.166 1.00 37.81 83 GLU A O 1
ATOM 641 N N . PRO A 1 84 ? -5.154 -28.723 -18.134 1.00 40.94 84 PRO A N 1
ATOM 642 C CA . PRO A 1 84 ? -4.811 -27.426 -18.691 1.00 40.94 84 PRO A CA 1
ATOM 643 C C . PRO A 1 84 ? -5.920 -27.001 -19.656 1.00 40.94 84 PRO A C 1
ATOM 645 O O . PRO A 1 84 ? -6.363 -27.805 -20.476 1.00 40.94 84 PRO A O 1
ATOM 648 N N . ALA A 1 85 ? -6.367 -25.747 -19.553 1.00 40.72 85 ALA A N 1
ATOM 649 C CA . ALA A 1 85 ? -7.262 -25.162 -20.544 1.00 40.72 85 ALA A CA 1
ATOM 650 C C . ALA A 1 85 ? -6.668 -25.380 -21.947 1.00 40.72 85 ALA A C 1
ATOM 652 O O . ALA A 1 85 ? -5.458 -25.211 -22.122 1.00 40.72 85 ALA A O 1
ATOM 653 N N . ASP A 1 86 ? -7.509 -25.802 -22.902 1.00 34.50 86 ASP A N 1
ATOM 654 C CA . ASP A 1 86 ? -7.115 -26.146 -24.273 1.00 34.50 86 ASP A CA 1
ATOM 655 C C . ASP A 1 86 ? -6.092 -25.138 -24.808 1.00 34.50 86 ASP A C 1
ATOM 657 O O . ASP A 1 86 ? -6.374 -23.945 -24.948 1.00 34.50 86 ASP A O 1
ATOM 661 N N . SER A 1 87 ? -4.880 -25.628 -25.071 1.00 35.47 87 SER A N 1
ATOM 662 C CA . SER A 1 87 ? -3.771 -24.811 -25.538 1.00 35.47 87 SER A CA 1
ATOM 663 C C . SER A 1 87 ? -4.116 -24.233 -26.906 1.00 35.47 87 SER A C 1
ATOM 665 O O . SER A 1 87 ? -4.086 -24.915 -27.932 1.00 35.47 87 SER A O 1
ATOM 667 N N . ALA A 1 88 ? -4.459 -22.946 -26.922 1.00 35.56 88 ALA A N 1
ATOM 668 C CA . ALA A 1 88 ? -4.570 -22.187 -28.151 1.00 35.56 88 ALA A CA 1
ATOM 669 C C . ALA A 1 88 ? -3.260 -22.346 -28.936 1.00 35.56 88 ALA A C 1
ATOM 671 O O . ALA A 1 88 ? -2.164 -22.130 -28.414 1.00 35.56 88 ALA A O 1
ATOM 672 N N . THR A 1 89 ? -3.364 -22.768 -30.195 1.00 31.19 89 THR A N 1
ATOM 673 C CA . THR A 1 89 ? -2.248 -22.756 -31.138 1.00 31.19 89 THR A CA 1
ATOM 674 C C . THR A 1 89 ? -1.669 -21.347 -31.182 1.00 31.19 89 THR A C 1
ATOM 676 O O . THR A 1 89 ? -2.333 -20.433 -31.666 1.00 31.19 89 THR A O 1
ATOM 679 N N . VAL A 1 90 ? -0.452 -21.176 -30.664 1.00 35.12 90 VAL A N 1
ATOM 680 C CA . VAL A 1 90 ? 0.295 -19.917 -30.721 1.00 35.12 90 VAL A CA 1
ATOM 681 C C . VAL A 1 90 ? 0.595 -19.628 -32.193 1.00 35.12 90 VAL A C 1
ATOM 683 O O . VAL A 1 90 ? 1.507 -20.211 -32.782 1.00 35.12 90 VAL A O 1
ATOM 686 N N . GLU A 1 91 ? -0.214 -18.779 -32.832 1.00 36.34 91 GLU A N 1
ATOM 687 C CA . GLU A 1 91 ? 0.164 -18.179 -34.108 1.00 36.34 91 GLU A CA 1
ATOM 688 C C . GLU A 1 91 ? 1.414 -17.326 -33.860 1.00 36.34 91 GLU A C 1
ATOM 690 O O . GLU A 1 91 ? 1.399 -16.385 -33.073 1.00 36.34 91 GLU A O 1
ATOM 695 N N . LEU A 1 92 ? 2.518 -17.688 -34.518 1.00 39.06 92 LEU A N 1
ATOM 696 C CA . LEU A 1 92 ? 3.865 -17.118 -34.362 1.00 39.06 92 LEU A CA 1
ATOM 697 C C . LEU A 1 92 ? 4.011 -15.657 -34.847 1.00 39.06 92 LEU A C 1
ATOM 699 O O . LEU A 1 92 ? 5.092 -15.229 -35.250 1.00 39.06 92 LEU A O 1
ATOM 703 N N . ILE A 1 93 ? 2.919 -14.903 -34.908 1.00 44.03 93 ILE A N 1
ATOM 704 C CA . ILE A 1 93 ? 2.816 -13.642 -35.634 1.00 44.03 93 ILE A CA 1
ATOM 705 C C . ILE A 1 93 ? 1.918 -12.726 -34.811 1.00 44.03 93 ILE A C 1
ATOM 707 O O . ILE A 1 93 ? 0.709 -12.865 -34.903 1.00 44.03 93 ILE A O 1
ATOM 711 N N . ASN A 1 94 ? 2.510 -11.885 -33.961 1.00 55.41 94 ASN A N 1
ATOM 712 C CA . ASN A 1 94 ? 1.958 -10.597 -33.503 1.00 55.41 94 ASN A CA 1
ATOM 713 C C . ASN A 1 94 ? 2.974 -9.866 -32.601 1.00 55.41 94 ASN A C 1
ATOM 715 O O . ASN A 1 94 ? 2.590 -9.222 -31.629 1.00 55.41 94 ASN A O 1
ATOM 719 N N . PHE A 1 95 ? 4.285 -9.963 -32.872 1.00 61.22 95 PHE A N 1
ATOM 720 C CA . PHE A 1 95 ? 5.223 -9.082 -32.173 1.00 61.22 95 PHE A CA 1
ATOM 721 C C . PHE A 1 95 ? 5.045 -7.681 -32.772 1.00 61.22 95 PHE A C 1
ATOM 723 O O . PHE A 1 95 ? 5.312 -7.505 -33.972 1.00 61.22 95 PHE A O 1
ATOM 730 N N . PRO A 1 96 ? 4.588 -6.678 -32.005 1.00 59.00 96 PRO A N 1
ATOM 731 C CA . PRO A 1 96 ? 4.187 -5.405 -32.585 1.00 59.00 96 PRO A CA 1
ATOM 732 C C . PRO A 1 96 ? 5.358 -4.760 -33.337 1.00 59.00 96 PRO A C 1
ATOM 734 O O . PRO A 1 96 ? 6.423 -4.502 -32.779 1.00 59.00 96 PRO A O 1
ATOM 737 N N . GLY A 1 97 ? 5.177 -4.543 -34.644 1.00 58.09 97 GLY A N 1
ATOM 738 C CA . GLY A 1 97 ? 6.209 -3.997 -35.535 1.00 58.09 97 GLY A CA 1
ATOM 739 C C . GLY A 1 97 ? 6.972 -5.020 -36.390 1.00 58.09 97 GLY A C 1
ATOM 740 O O . GLY A 1 97 ? 7.760 -4.599 -37.245 1.00 58.09 97 GLY A O 1
ATOM 741 N N . LEU A 1 98 ? 6.726 -6.328 -36.229 1.00 65.00 98 LEU A N 1
ATOM 742 C CA . LEU A 1 98 ? 7.259 -7.385 -37.104 1.00 65.00 98 LEU A CA 1
ATOM 743 C C . LEU A 1 98 ? 6.320 -7.769 -38.264 1.00 65.00 98 LEU A C 1
ATOM 745 O O . LEU A 1 98 ? 6.813 -8.262 -39.280 1.00 65.00 98 LEU A O 1
ATOM 749 N N . ASP A 1 99 ? 5.031 -7.431 -38.196 1.00 58.59 99 ASP A N 1
ATOM 750 C CA . ASP A 1 99 ? 4.003 -7.909 -39.143 1.00 58.59 99 ASP A CA 1
ATOM 751 C C . ASP A 1 99 ? 3.967 -7.205 -40.513 1.00 58.59 99 ASP A C 1
ATOM 753 O O . ASP A 1 99 ? 3.228 -7.621 -41.410 1.00 58.59 99 ASP A O 1
ATOM 757 N N . ASP A 1 100 ? 4.777 -6.166 -40.733 1.00 58.94 100 ASP A N 1
ATOM 758 C CA . ASP A 1 100 ? 4.772 -5.463 -42.019 1.00 58.94 100 ASP A CA 1
ATOM 759 C C . ASP A 1 100 ? 5.319 -6.340 -43.153 1.00 58.94 100 ASP A C 1
ATOM 761 O O . ASP A 1 100 ? 6.377 -6.961 -43.046 1.00 58.94 100 ASP A O 1
ATOM 765 N N . ALA A 1 101 ? 4.640 -6.340 -44.303 1.00 48.84 101 ALA A N 1
ATOM 766 C CA . ALA A 1 101 ? 5.060 -7.087 -45.493 1.00 48.84 101 ALA A CA 1
ATOM 767 C C . ALA A 1 101 ? 6.483 -6.719 -45.982 1.00 48.84 101 ALA A C 1
ATOM 769 O O . ALA A 1 101 ? 7.150 -7.554 -46.596 1.00 48.84 101 ALA A O 1
ATOM 770 N N . GLU A 1 102 ? 6.974 -5.514 -45.664 1.00 54.44 102 GLU A N 1
ATOM 771 C CA . GLU A 1 102 ? 8.354 -5.065 -45.922 1.00 54.44 102 GLU A CA 1
ATOM 772 C C . GLU A 1 102 ? 9.406 -5.757 -45.031 1.00 54.44 102 GLU A C 1
ATOM 774 O O . GLU A 1 102 ? 10.581 -5.835 -45.390 1.00 54.44 102 GLU A O 1
ATOM 779 N N . ASN A 1 103 ? 9.009 -6.323 -43.888 1.00 55.06 103 ASN A N 1
ATOM 780 C CA . ASN A 1 103 ? 9.931 -6.869 -42.891 1.00 55.06 103 ASN A CA 1
ATOM 781 C C . ASN A 1 103 ? 10.557 -8.214 -43.288 1.00 55.06 103 ASN A C 1
ATOM 783 O O . ASN A 1 103 ? 11.631 -8.551 -42.793 1.00 55.06 103 ASN A O 1
ATOM 787 N N . ARG A 1 104 ? 9.950 -8.979 -44.209 1.00 54.53 104 ARG A N 1
ATOM 788 C CA . ARG A 1 104 ? 10.448 -10.317 -44.599 1.00 54.53 104 ARG A CA 1
ATOM 789 C C . ARG A 1 104 ? 11.781 -10.297 -45.366 1.00 54.53 104 ARG A C 1
ATOM 791 O O . ARG A 1 104 ? 12.372 -11.357 -45.554 1.00 54.53 104 ARG A O 1
ATOM 798 N N . GLN A 1 105 ? 12.255 -9.126 -45.802 1.00 55.91 105 GLN A N 1
ATOM 799 C CA . GLN A 1 105 ? 13.544 -8.942 -46.492 1.00 55.91 105 GLN A CA 1
ATOM 800 C C . GLN A 1 105 ? 14.482 -7.939 -45.792 1.00 55.91 105 GLN A C 1
ATOM 802 O O . GLN A 1 105 ? 15.542 -7.627 -46.332 1.00 55.91 105 GLN A O 1
ATOM 807 N N . ASN A 1 106 ? 14.121 -7.422 -44.612 1.00 70.19 106 ASN A N 1
ATOM 808 C CA . ASN A 1 106 ? 14.909 -6.387 -43.946 1.00 70.19 106 ASN A CA 1
ATOM 809 C C . ASN A 1 106 ? 16.084 -6.997 -43.151 1.00 70.19 106 ASN A C 1
ATOM 811 O O . ASN A 1 106 ? 15.891 -7.578 -42.082 1.00 70.19 106 ASN A O 1
ATOM 815 N N . ASP A 1 107 ? 17.306 -6.816 -43.660 1.00 79.19 107 ASP A N 1
ATOM 816 C CA . ASP A 1 107 ? 18.564 -7.240 -43.025 1.00 79.19 107 ASP A CA 1
ATOM 817 C C . ASP A 1 107 ? 18.761 -6.651 -41.610 1.00 79.19 107 ASP A C 1
ATOM 819 O O . ASP A 1 107 ? 19.344 -7.292 -40.732 1.00 79.19 107 ASP A O 1
ATOM 823 N N . PHE A 1 108 ? 18.221 -5.453 -41.348 1.00 80.81 108 PHE A N 1
ATOM 824 C CA . PHE A 1 108 ? 18.281 -4.830 -40.026 1.00 80.81 108 PHE A CA 1
ATOM 825 C C . PHE A 1 108 ? 17.509 -5.644 -38.986 1.00 80.81 108 PHE A C 1
ATOM 827 O O . PHE A 1 108 ? 17.992 -5.847 -37.877 1.00 80.81 108 PHE A O 1
ATOM 834 N N . LEU A 1 109 ? 16.327 -6.158 -39.337 1.00 77.25 109 LEU A N 1
ATOM 835 C CA . LEU A 1 109 ? 15.513 -6.956 -38.421 1.00 77.25 109 LEU A CA 1
ATOM 836 C C . LEU A 1 109 ? 16.154 -8.298 -38.085 1.00 77.25 109 LEU A C 1
ATOM 838 O O . LEU A 1 109 ? 16.103 -8.717 -36.931 1.00 77.25 109 LEU A O 1
ATOM 842 N N . SER A 1 110 ? 16.771 -8.961 -39.068 1.00 78.69 110 SER A N 1
ATOM 843 C CA . SER A 1 110 ? 17.506 -10.206 -38.817 1.00 78.69 110 SER A CA 1
ATOM 844 C C . SER A 1 110 ? 18.716 -10.012 -37.912 1.00 78.69 110 SER A C 1
ATOM 846 O O . SER A 1 110 ? 19.139 -10.972 -37.275 1.00 78.69 110 SER A O 1
ATOM 848 N N . ARG A 1 111 ? 19.261 -8.791 -37.853 1.00 83.06 111 ARG A N 1
ATOM 849 C CA . ARG A 1 111 ? 20.290 -8.417 -36.884 1.00 83.06 111 ARG A CA 1
ATOM 850 C C . ARG A 1 111 ? 19.669 -8.050 -35.540 1.00 83.06 111 ARG A C 1
ATOM 852 O O . ARG A 1 111 ? 20.101 -8.583 -34.531 1.00 83.06 111 ARG A O 1
ATOM 859 N N . LEU A 1 112 ? 18.648 -7.191 -35.511 1.00 83.50 112 LEU A N 1
ATOM 860 C CA . LEU A 1 112 ? 17.993 -6.723 -34.284 1.00 83.50 112 LEU A CA 1
ATOM 861 C C . LEU A 1 112 ? 17.435 -7.869 -33.438 1.00 83.50 112 LEU A C 1
ATOM 863 O O . LEU A 1 112 ? 17.619 -7.856 -32.226 1.00 83.50 112 LEU A O 1
ATOM 867 N N . VAL A 1 113 ? 16.755 -8.825 -34.072 1.00 83.31 113 VAL A N 1
ATOM 868 C CA . VAL A 1 113 ? 16.126 -9.964 -33.402 1.00 83.31 113 VAL A CA 1
ATOM 869 C C . VAL A 1 113 ? 17.159 -11.080 -33.227 1.00 83.31 113 VAL A C 1
ATOM 871 O O . VAL A 1 113 ? 17.553 -11.690 -34.227 1.00 83.31 113 VAL A O 1
ATOM 874 N N . PRO A 1 114 ? 17.590 -11.390 -31.991 1.00 83.50 114 PRO A N 1
ATOM 875 C CA . PRO A 1 114 ? 18.565 -12.445 -31.760 1.00 83.50 114 PRO A CA 1
ATOM 876 C C . PRO A 1 114 ? 18.046 -13.810 -32.219 1.00 83.50 114 PRO A C 1
ATOM 878 O O . PRO A 1 114 ? 16.852 -14.104 -32.128 1.00 83.50 114 PRO A O 1
ATOM 881 N N . ALA A 1 115 ? 18.948 -14.688 -32.667 1.00 84.19 115 ALA A N 1
ATOM 882 C CA . ALA A 1 115 ? 18.577 -16.025 -33.134 1.00 84.19 115 ALA A CA 1
ATOM 883 C C . ALA A 1 115 ? 17.857 -16.848 -32.051 1.00 84.19 115 ALA A C 1
ATOM 885 O O . ALA A 1 115 ? 16.909 -17.570 -32.365 1.00 84.19 115 ALA A O 1
ATOM 886 N N . TRP A 1 116 ? 18.256 -16.677 -30.786 1.00 85.94 116 TRP A N 1
ATOM 887 C CA . TRP A 1 116 ? 17.648 -17.367 -29.650 1.00 85.94 116 TRP A CA 1
ATOM 888 C C . TRP A 1 116 ? 16.175 -17.006 -29.439 1.00 85.94 116 TRP A C 1
ATOM 890 O O . TRP A 1 116 ? 15.425 -17.825 -28.921 1.00 85.94 116 TRP A O 1
ATOM 900 N N . LEU A 1 117 ? 15.719 -15.829 -29.883 1.00 84.56 117 LEU A N 1
ATOM 901 C CA . LEU A 1 117 ? 14.318 -15.435 -29.732 1.00 84.56 117 LEU A CA 1
ATOM 902 C C . LEU A 1 117 ? 13.387 -16.323 -30.561 1.00 84.56 117 LEU A C 1
ATOM 904 O O . LEU A 1 117 ? 12.279 -16.637 -30.143 1.00 84.56 117 LEU A O 1
ATOM 908 N N . ARG A 1 118 ? 13.851 -16.784 -31.729 1.00 79.31 118 ARG A N 1
ATOM 909 C CA . ARG A 1 118 ? 13.088 -17.740 -32.540 1.00 79.31 118 ARG A CA 1
ATOM 910 C C . ARG A 1 118 ? 12.946 -19.075 -31.825 1.00 79.31 118 ARG A C 1
ATOM 912 O O . ARG A 1 118 ? 11.901 -19.699 -31.931 1.00 79.31 118 ARG A O 1
ATOM 919 N N . GLU A 1 119 ? 13.987 -19.513 -31.120 1.00 81.06 119 GLU A N 1
ATOM 920 C CA . GLU A 1 119 ? 13.917 -20.720 -30.291 1.00 81.06 119 GLU A CA 1
ATOM 921 C C . GLU A 1 119 ? 12.914 -20.535 -29.151 1.00 81.06 119 GLU A C 1
ATOM 923 O O . GLU A 1 119 ? 12.177 -21.468 -28.844 1.00 81.06 119 GLU A O 1
ATOM 928 N N . GLU A 1 120 ? 12.852 -19.331 -28.577 1.00 80.88 120 GLU A N 1
ATOM 929 C CA . GLU A 1 120 ? 11.908 -18.984 -27.516 1.00 80.88 120 GLU A CA 1
ATOM 930 C C . GLU A 1 120 ? 10.456 -19.003 -28.010 1.00 80.88 120 GLU A C 1
ATOM 932 O O . GLU A 1 120 ? 9.629 -19.698 -27.432 1.00 80.88 120 GLU A O 1
ATOM 937 N N . TRP A 1 121 ? 10.147 -18.347 -29.132 1.00 73.81 121 TRP A N 1
ATOM 938 C CA . TRP A 1 121 ? 8.792 -18.344 -29.708 1.00 73.81 121 TRP A CA 1
ATOM 939 C C . TRP A 1 121 ? 8.328 -19.704 -30.224 1.00 73.81 121 TRP A C 1
ATOM 941 O O . TRP A 1 121 ? 7.135 -19.989 -30.256 1.00 73.81 121 TRP A O 1
ATOM 951 N N . MET A 1 122 ? 9.262 -20.539 -30.675 1.00 72.38 122 MET A N 1
ATOM 952 C CA . MET A 1 122 ? 8.954 -21.891 -31.142 1.00 72.38 122 MET A CA 1
ATOM 953 C C . MET A 1 122 ? 8.835 -22.889 -29.988 1.00 72.38 122 MET A C 1
ATOM 955 O O . MET A 1 122 ? 8.430 -24.034 -30.215 1.00 72.38 122 MET A O 1
ATOM 959 N N . ARG A 1 123 ? 9.212 -22.502 -28.762 1.00 71.81 123 ARG A N 1
ATOM 960 C CA . ARG A 1 123 ? 9.086 -23.368 -27.596 1.00 71.81 123 ARG A CA 1
ATOM 961 C C . ARG A 1 123 ? 7.592 -23.501 -27.269 1.00 71.81 123 ARG A C 1
ATOM 963 O O . ARG A 1 123 ? 6.917 -22.487 -27.111 1.00 71.81 123 ARG A O 1
ATOM 970 N N . PRO A 1 124 ? 7.042 -24.725 -27.182 1.00 64.31 124 PRO A N 1
ATOM 971 C CA . PRO A 1 124 ? 5.653 -24.891 -26.780 1.00 64.31 124 PRO A CA 1
ATOM 972 C C . PRO A 1 124 ? 5.459 -24.271 -25.393 1.00 64.31 124 PRO A C 1
ATOM 974 O O . PRO A 1 124 ? 6.284 -24.512 -24.505 1.00 64.31 124 PRO A O 1
ATOM 977 N N . ALA A 1 125 ? 4.373 -23.504 -25.211 1.00 64.06 125 ALA A N 1
ATOM 978 C CA . ALA A 1 125 ? 3.904 -23.099 -23.886 1.00 64.06 125 ALA A CA 1
ATOM 979 C C . ALA A 1 125 ? 3.938 -24.348 -23.004 1.00 64.06 125 ALA A C 1
ATOM 981 O O . ALA A 1 125 ? 3.476 -25.392 -23.462 1.00 64.06 125 ALA A O 1
ATOM 982 N N . THR A 1 126 ? 4.585 -24.270 -21.840 1.00 60.44 126 THR A N 1
ATOM 983 C CA . THR A 1 126 ? 5.098 -25.400 -21.046 1.00 60.44 126 THR A CA 1
ATOM 984 C C . THR A 1 126 ? 4.021 -26.406 -20.616 1.00 60.44 126 THR A C 1
ATOM 986 O O . THR A 1 126 ? 3.674 -26.538 -19.446 1.00 60.44 126 THR A O 1
ATOM 989 N N . GLY A 1 127 ? 3.480 -27.162 -21.567 1.00 59.84 127 GLY A N 1
ATOM 990 C CA . GLY A 1 127 ? 2.548 -28.245 -21.328 1.00 59.84 127 GLY A CA 1
ATOM 991 C C . GLY A 1 127 ? 3.267 -29.301 -20.507 1.00 59.84 127 GLY A C 1
ATOM 992 O O . GLY A 1 127 ? 4.216 -29.919 -20.986 1.00 59.84 127 GLY A O 1
ATOM 993 N N . GLY A 1 128 ? 2.838 -29.471 -19.258 1.00 73.94 128 GLY A N 1
ATOM 994 C CA . GLY A 1 128 ? 3.417 -30.435 -18.327 1.00 73.94 128 GLY A CA 1
ATOM 995 C C . GLY A 1 128 ? 4.310 -29.853 -17.229 1.00 73.94 128 GLY A C 1
ATOM 996 O O . GLY A 1 128 ? 4.835 -30.647 -16.452 1.00 73.94 128 GLY A O 1
ATOM 997 N N . THR A 1 129 ? 4.478 -28.527 -17.105 1.00 84.00 129 THR A N 1
ATOM 998 C CA . THR A 1 129 ? 5.047 -27.970 -15.864 1.00 84.00 129 THR A CA 1
ATOM 999 C C . THR A 1 129 ? 4.039 -28.081 -14.717 1.00 84.00 129 THR A C 1
ATOM 1001 O O . THR A 1 129 ? 2.872 -27.734 -14.908 1.00 84.00 129 THR A O 1
ATOM 1004 N N . PRO A 1 130 ? 4.442 -28.553 -13.521 1.00 89.06 130 PRO A N 1
ATOM 1005 C CA . PRO A 1 130 ? 3.581 -28.535 -12.347 1.00 89.06 130 PRO A CA 1
ATOM 1006 C C . PRO A 1 130 ? 3.083 -27.115 -12.063 1.00 89.06 130 PRO A C 1
ATOM 1008 O O . PRO A 1 130 ? 3.873 -26.174 -11.950 1.00 89.06 130 PRO A O 1
ATOM 1011 N N . VAL A 1 131 ? 1.762 -26.983 -11.932 1.00 92.19 131 VAL A N 1
ATOM 1012 C CA . VAL A 1 131 ? 1.092 -25.722 -11.608 1.00 92.19 131 VAL A CA 1
ATOM 1013 C C . VAL A 1 131 ? 0.820 -25.657 -10.106 1.00 92.19 131 VAL A C 1
ATOM 1015 O O . VAL A 1 131 ? 0.316 -26.602 -9.495 1.00 92.19 131 VAL A O 1
ATOM 1018 N N . ARG A 1 132 ? 1.163 -24.524 -9.502 1.00 93.25 132 ARG A N 1
ATOM 1019 C CA . ARG A 1 132 ? 0.873 -24.152 -8.121 1.00 93.25 132 ARG A CA 1
ATOM 1020 C C . ARG A 1 132 ? -0.070 -22.962 -8.147 1.00 93.25 132 ARG A C 1
ATOM 1022 O O . ARG A 1 132 ? 0.322 -21.858 -8.515 1.00 93.25 132 ARG A O 1
ATOM 1029 N N . LEU A 1 133 ? -1.315 -23.192 -7.755 1.00 95.12 133 LEU A N 1
ATOM 1030 C CA . LEU A 1 133 ? -2.305 -22.126 -7.680 1.00 95.12 133 LEU A CA 1
ATOM 1031 C C . LEU A 1 133 ? -2.000 -21.221 -6.484 1.00 95.12 133 LEU A C 1
ATOM 1033 O O . LEU A 1 133 ? -1.822 -21.713 -5.370 1.00 95.12 133 LEU A O 1
ATOM 1037 N N . VAL A 1 134 ? -1.958 -19.910 -6.705 1.00 94.12 134 VAL A N 1
ATOM 1038 C CA . VAL A 1 134 ? -1.796 -18.892 -5.665 1.00 94.12 134 VAL A CA 1
ATOM 1039 C C . VAL A 1 134 ? -3.119 -18.147 -5.497 1.00 94.12 134 VAL A C 1
ATOM 1041 O O . VAL A 1 134 ? -3.475 -17.246 -6.261 1.00 94.12 134 VAL A O 1
ATOM 1044 N N . ASP A 1 135 ? -3.852 -18.529 -4.460 1.00 90.19 135 ASP A N 1
ATOM 1045 C CA . ASP A 1 135 ? -5.166 -17.999 -4.120 1.00 90.19 135 ASP A CA 1
ATOM 1046 C C . ASP A 1 135 ? -5.107 -17.376 -2.732 1.00 90.19 135 ASP A C 1
ATOM 1048 O O . ASP A 1 135 ? -5.065 -18.079 -1.724 1.00 90.19 135 ASP A O 1
ATOM 1052 N N . ARG A 1 136 ? -5.134 -16.044 -2.665 1.00 83.12 136 ARG A N 1
ATOM 1053 C CA . ARG A 1 136 ? -5.010 -15.319 -1.393 1.00 83.12 136 ARG A CA 1
ATOM 1054 C C . ARG A 1 136 ? -6.114 -15.658 -0.388 1.00 83.12 136 ARG A C 1
ATOM 1056 O O . ARG A 1 136 ? -5.897 -15.493 0.806 1.00 83.12 136 ARG A O 1
ATOM 1063 N N . HIS A 1 137 ? -7.276 -16.123 -0.851 1.00 79.94 137 HIS A N 1
ATOM 1064 C CA . HIS A 1 137 ? -8.381 -16.518 0.023 1.00 79.94 137 HIS A CA 1
ATOM 1065 C C . HIS A 1 137 ? -8.324 -18.017 0.365 1.00 79.94 137 HIS A C 1
ATOM 1067 O O . HIS A 1 137 ? -9.021 -18.479 1.266 1.00 79.94 137 HIS A O 1
ATOM 1073 N N . GLY A 1 138 ? -7.485 -18.795 -0.332 1.00 78.88 138 GLY A N 1
ATOM 1074 C CA . GLY A 1 138 ? -7.385 -20.246 -0.181 1.00 78.88 138 GLY A CA 1
ATOM 1075 C C . GLY A 1 138 ? -8.726 -20.957 -0.362 1.00 78.88 138 GLY A C 1
ATOM 1076 O O . GLY A 1 138 ? -8.993 -21.926 0.344 1.00 78.88 138 GLY A O 1
ATOM 1077 N N . GLN A 1 139 ? -9.589 -20.438 -1.242 1.00 78.12 139 GLN A N 1
ATOM 1078 C CA . GLN A 1 139 ? -10.887 -21.041 -1.561 1.00 78.12 139 GLN A CA 1
ATOM 1079 C C . GLN A 1 139 ? -10.728 -22.216 -2.523 1.00 78.12 139 GLN A C 1
ATOM 1081 O O . GLN A 1 139 ? -11.550 -23.131 -2.537 1.00 78.12 139 GLN A O 1
ATOM 1086 N N . THR A 1 140 ? -9.656 -22.202 -3.309 1.00 84.19 140 THR A N 1
ATOM 1087 C CA . THR A 1 140 ? -9.348 -23.252 -4.271 1.00 84.19 140 THR A CA 1
ATOM 1088 C C . THR A 1 140 ? -8.621 -24.411 -3.573 1.00 84.19 140 THR A C 1
ATOM 1090 O O . THR A 1 140 ? -7.548 -24.190 -3.000 1.00 84.19 140 THR A O 1
ATOM 1093 N N . PRO A 1 141 ? -9.147 -25.651 -3.594 1.00 84.81 141 PRO A N 1
ATOM 1094 C CA . PRO A 1 141 ? -8.469 -26.800 -2.993 1.00 84.81 141 PRO A CA 1
ATOM 1095 C C . PRO A 1 141 ? -7.051 -26.989 -3.554 1.00 84.81 141 PRO A C 1
ATOM 1097 O O . PRO A 1 141 ? -6.844 -26.904 -4.761 1.00 84.81 141 PRO A O 1
ATOM 1100 N N . GLY A 1 142 ? -6.070 -27.229 -2.678 1.00 86.81 142 GLY A N 1
ATOM 1101 C CA . GLY A 1 142 ? -4.665 -27.414 -3.073 1.00 86.81 142 GLY A CA 1
ATOM 1102 C C . GLY A 1 142 ? -3.916 -26.135 -3.475 1.00 86.81 142 GLY A C 1
ATOM 1103 O O . GLY A 1 142 ? -2.768 -26.220 -3.905 1.00 86.81 142 GLY A O 1
ATOM 1104 N N . SER A 1 143 ? -4.532 -24.956 -3.339 1.00 92.12 143 SER A N 1
ATOM 1105 C CA . SER A 1 143 ? -3.866 -23.671 -3.584 1.00 92.12 143 SER A CA 1
ATOM 1106 C C . SER A 1 143 ? -3.053 -23.181 -2.380 1.00 92.12 143 SER A C 1
ATOM 1108 O O . SER A 1 143 ? -3.306 -23.535 -1.227 1.00 92.12 143 SER A O 1
ATOM 1110 N N . TYR A 1 144 ? -2.079 -22.317 -2.652 1.00 92.56 144 TYR A N 1
ATOM 1111 C CA . TYR A 1 144 ? -1.266 -21.632 -1.655 1.00 92.56 144 TYR A CA 1
ATOM 1112 C C . TYR A 1 144 ? -1.807 -20.221 -1.448 1.00 92.56 144 TYR A C 1
ATOM 1114 O O . TYR A 1 144 ? -2.102 -19.510 -2.405 1.00 92.56 144 TYR A O 1
ATOM 1122 N N . ARG A 1 145 ? -1.850 -19.765 -0.194 1.00 87.62 145 ARG A N 1
ATOM 1123 C CA . ARG A 1 145 ? -2.331 -18.412 0.143 1.00 87.62 145 ARG A CA 1
ATOM 1124 C C . ARG A 1 145 ? -1.379 -17.290 -0.245 1.00 87.62 145 ARG A C 1
ATOM 1126 O O . ARG A 1 145 ? -1.776 -16.131 -0.323 1.00 87.62 145 ARG A O 1
ATOM 1133 N N . SER A 1 146 ? -0.108 -17.608 -0.462 1.00 90.31 146 SER A N 1
ATOM 1134 C CA . SER A 1 146 ? 0.897 -16.616 -0.814 1.00 90.31 146 SER A CA 1
ATOM 1135 C C . SER A 1 146 ? 1.970 -17.210 -1.712 1.00 90.31 146 SER A C 1
ATOM 1137 O O . SER A 1 146 ? 2.310 -18.391 -1.605 1.00 90.31 146 SER A O 1
ATOM 1139 N N . LEU A 1 147 ? 2.536 -16.362 -2.571 1.00 92.56 147 LEU A N 1
ATOM 1140 C CA . LEU A 1 147 ? 3.645 -16.745 -3.436 1.00 92.56 147 LEU A CA 1
ATOM 1141 C C . LEU A 1 147 ? 4.873 -17.219 -2.629 1.00 92.56 147 LEU A C 1
ATOM 1143 O O . LEU A 1 147 ? 5.406 -18.264 -2.978 1.00 92.56 147 LEU A O 1
ATOM 1147 N N . PRO A 1 148 ? 5.285 -16.582 -1.509 1.00 90.88 148 PRO A N 1
ATOM 1148 C CA . PRO A 1 148 ? 6.378 -17.108 -0.687 1.00 90.88 148 PRO A CA 1
ATOM 1149 C C . PRO A 1 148 ? 6.104 -18.489 -0.078 1.00 90.88 148 PRO A C 1
ATOM 1151 O O . PRO A 1 148 ? 7.036 -19.266 0.108 1.00 90.88 148 PRO A O 1
ATOM 1154 N N . ALA A 1 149 ? 4.849 -18.810 0.260 1.00 89.56 149 ALA A N 1
ATOM 1155 C CA . ALA A 1 149 ? 4.499 -20.148 0.740 1.00 89.56 149 ALA A CA 1
ATOM 1156 C C . ALA A 1 149 ? 4.593 -21.179 -0.391 1.00 89.56 149 ALA A C 1
ATOM 1158 O O . ALA A 1 149 ? 5.164 -22.246 -0.190 1.00 89.56 149 ALA A O 1
ATOM 1159 N N . ALA A 1 150 ? 4.101 -20.824 -1.580 1.00 91.19 150 ALA A N 1
ATOM 1160 C CA . ALA A 1 150 ? 4.203 -21.655 -2.775 1.00 91.19 150 ALA A CA 1
ATOM 1161 C C . ALA A 1 150 ? 5.668 -21.877 -3.195 1.00 91.19 150 ALA A C 1
ATOM 1163 O O . ALA A 1 150 ? 6.065 -22.991 -3.524 1.00 91.19 150 ALA A O 1
ATOM 1164 N N . ALA A 1 151 ? 6.494 -20.833 -3.104 1.00 89.81 151 ALA A N 1
ATOM 1165 C CA . ALA A 1 151 ? 7.903 -20.858 -3.476 1.00 89.81 151 ALA A CA 1
ATOM 1166 C C . ALA A 1 151 ? 8.777 -21.728 -2.557 1.00 89.81 151 ALA A C 1
ATOM 1168 O O . ALA A 1 151 ? 9.834 -22.196 -2.970 1.00 89.81 151 ALA A O 1
ATOM 1169 N N . LYS A 1 152 ? 8.342 -21.973 -1.314 1.00 88.44 152 LYS A N 1
ATOM 1170 C CA . LYS A 1 152 ? 9.035 -22.887 -0.392 1.00 88.44 152 LYS A CA 1
ATOM 1171 C C . LYS A 1 152 ? 8.843 -24.360 -0.751 1.00 88.44 152 LYS A C 1
ATOM 1173 O O . LYS A 1 152 ? 9.634 -25.183 -0.304 1.00 88.44 152 LYS A O 1
ATOM 1178 N N . ASP A 1 153 ? 7.820 -24.681 -1.537 1.00 83.50 153 ASP A N 1
ATOM 1179 C CA . ASP A 1 153 ? 7.457 -26.046 -1.930 1.00 83.50 153 ASP A CA 1
ATOM 1180 C C . ASP A 1 153 ? 7.880 -26.358 -3.380 1.00 83.50 153 ASP A C 1
ATOM 1182 O O . ASP A 1 153 ? 7.140 -26.942 -4.179 1.00 83.50 153 ASP A O 1
ATOM 1186 N N . ILE A 1 154 ? 9.080 -25.892 -3.744 1.00 83.81 154 ILE A N 1
ATOM 1187 C CA . ILE A 1 154 ? 9.676 -26.071 -5.070 1.00 83.81 154 ILE A CA 1
ATOM 1188 C C . ILE A 1 154 ? 10.696 -27.218 -5.049 1.00 83.81 154 ILE A C 1
ATOM 1190 O O . ILE A 1 154 ? 11.582 -27.275 -4.196 1.00 83.81 154 ILE A O 1
ATOM 1194 N N . GLY A 1 155 ? 10.588 -28.119 -6.032 1.00 80.38 155 GLY A N 1
ATOM 1195 C CA . GLY A 1 155 ? 11.606 -29.125 -6.357 1.00 80.38 155 GLY A CA 1
ATOM 1196 C C . GLY A 1 155 ? 12.615 -28.644 -7.415 1.00 80.38 155 GLY A C 1
ATOM 1197 O O . GLY A 1 155 ? 12.657 -27.480 -7.776 1.00 80.38 155 GLY A O 1
ATOM 1198 N N . ASN A 1 156 ? 13.426 -29.547 -7.974 1.00 79.69 156 ASN A N 1
ATOM 1199 C CA . ASN A 1 156 ? 14.394 -29.210 -9.044 1.00 79.69 156 ASN A CA 1
ATOM 1200 C C . ASN A 1 156 ? 13.757 -29.031 -10.441 1.00 79.69 156 ASN A C 1
ATOM 1202 O O . ASN A 1 156 ? 14.463 -28.897 -11.441 1.00 79.69 156 ASN A O 1
ATOM 1206 N N . GLU A 1 157 ? 12.436 -29.126 -10.539 1.00 83.88 157 GLU A N 1
ATOM 1207 C CA . GLU A 1 157 ? 11.708 -29.124 -11.807 1.00 83.88 157 GLU A CA 1
ATOM 1208 C C . GLU A 1 157 ? 11.258 -27.708 -12.175 1.00 83.88 157 GLU A C 1
ATOM 1210 O O . GLU A 1 157 ? 11.172 -26.829 -11.318 1.00 83.88 157 GLU A O 1
ATOM 1215 N N . SER A 1 158 ? 10.985 -27.479 -13.461 1.00 88.75 158 SER A N 1
ATOM 1216 C CA . SER A 1 158 ? 10.352 -26.236 -13.905 1.00 88.75 158 SER A CA 1
ATOM 1217 C C . SER A 1 158 ? 8.956 -26.125 -13.280 1.00 88.75 158 SER A C 1
ATOM 1219 O O . SER A 1 158 ? 8.245 -27.124 -13.212 1.00 88.75 158 SER A O 1
ATOM 1221 N N . ILE A 1 159 ? 8.553 -24.943 -12.817 1.00 91.88 159 ILE A N 1
ATOM 1222 C CA . ILE A 1 159 ? 7.313 -24.754 -12.050 1.00 91.88 159 ILE A CA 1
ATOM 1223 C C . ILE A 1 159 ? 6.540 -23.523 -12.516 1.00 91.88 159 ILE A C 1
ATOM 1225 O O . ILE A 1 159 ? 7.130 -22.504 -12.872 1.00 91.88 159 ILE A O 1
ATOM 1229 N N . THR A 1 160 ? 5.211 -23.609 -12.483 1.00 93.94 160 THR A N 1
ATOM 1230 C CA . THR A 1 160 ? 4.312 -22.495 -12.796 1.00 93.94 160 THR A CA 1
ATOM 1231 C C . THR A 1 160 ? 3.522 -22.098 -11.555 1.00 93.94 160 THR A C 1
ATOM 1233 O O . THR A 1 160 ? 2.827 -22.923 -10.976 1.00 93.94 160 THR A O 1
ATOM 1236 N N . PHE A 1 161 ? 3.597 -20.833 -11.156 1.00 95.44 161 PHE A N 1
ATOM 1237 C CA . PHE A 1 161 ? 2.726 -20.218 -10.162 1.00 95.44 161 PHE A CA 1
ATOM 1238 C C . PHE A 1 161 ? 1.621 -19.455 -10.880 1.00 95.44 161 PHE A C 1
ATOM 1240 O O . PHE A 1 161 ? 1.903 -18.495 -11.596 1.00 95.44 161 PHE A O 1
ATOM 1247 N N . GLU A 1 162 ? 0.376 -19.874 -10.688 1.00 95.69 162 GLU A N 1
ATOM 1248 C CA . GLU A 1 162 ? -0.780 -19.282 -11.359 1.00 95.69 162 GLU A CA 1
ATOM 1249 C C . GLU A 1 162 ? -1.688 -18.595 -10.342 1.00 95.69 162 GLU A C 1
ATOM 1251 O O . GLU A 1 162 ? -2.157 -19.215 -9.386 1.00 95.69 162 GLU A O 1
ATOM 1256 N N . PHE A 1 163 ? -1.910 -17.295 -10.518 1.00 94.88 163 PHE A N 1
ATOM 1257 C CA . PHE A 1 163 ? -2.725 -16.503 -9.606 1.00 94.88 163 PHE A CA 1
ATOM 1258 C C . PHE A 1 163 ? -4.205 -16.595 -9.969 1.00 94.88 163 PHE A C 1
ATOM 1260 O O . PHE A 1 163 ? -4.592 -16.409 -11.118 1.00 94.88 163 PHE A O 1
ATOM 1267 N N . THR A 1 164 ? -5.052 -16.816 -8.966 1.00 91.94 164 THR A N 1
ATOM 1268 C CA . THR A 1 164 ? -6.501 -16.997 -9.171 1.00 91.94 164 THR A CA 1
ATOM 1269 C C . THR A 1 164 ? -7.299 -15.689 -9.189 1.00 91.94 164 THR A C 1
ATOM 1271 O O . THR A 1 164 ? -8.502 -15.703 -9.445 1.00 91.94 164 THR A O 1
ATOM 1274 N N . SER A 1 165 ? -6.664 -14.550 -8.895 1.00 87.19 165 SER A N 1
ATOM 1275 C CA . SER A 1 165 ? -7.302 -13.229 -8.858 1.00 87.19 165 SER A CA 1
ATOM 1276 C C . SER A 1 165 ? -6.367 -12.132 -9.378 1.00 87.19 165 SER A C 1
ATOM 1278 O O . SER A 1 165 ? -5.155 -12.326 -9.511 1.00 87.19 165 SER A O 1
ATOM 1280 N N . SER A 1 166 ? -6.913 -10.942 -9.628 1.00 84.56 166 SER A N 1
ATOM 1281 C CA . SER A 1 166 ? -6.136 -9.762 -10.028 1.00 84.56 166 SER A CA 1
ATOM 1282 C C . SER A 1 166 ? -5.296 -9.172 -8.887 1.00 84.56 166 SER A C 1
ATOM 1284 O O . SER A 1 166 ? -4.521 -8.245 -9.108 1.00 84.56 166 SER A O 1
ATOM 1286 N N . GLY A 1 167 ? -5.408 -9.693 -7.662 1.00 82.75 167 GLY A N 1
ATOM 1287 C CA . GLY A 1 167 ? -4.734 -9.142 -6.491 1.00 82.75 167 GLY A CA 1
ATOM 1288 C C . GLY A 1 167 ? -5.460 -7.927 -5.895 1.00 82.75 167 GLY A C 1
ATOM 1289 O O . GLY A 1 167 ? -6.620 -7.683 -6.217 1.00 82.75 167 GLY A O 1
ATOM 1290 N N . PRO A 1 168 ? -4.808 -7.183 -4.984 1.00 85.38 168 PRO A N 1
ATOM 1291 C CA . PRO A 1 168 ? -3.369 -7.170 -4.768 1.00 85.38 168 PRO A CA 1
ATOM 1292 C C . PRO A 1 168 ? -2.891 -8.321 -3.877 1.00 85.38 168 PRO A C 1
ATOM 1294 O O . PRO A 1 168 ? -3.453 -8.569 -2.811 1.00 85.38 168 PRO A O 1
ATOM 1297 N N . TYR A 1 169 ? -1.804 -8.981 -4.275 1.00 87.69 169 TYR A N 1
ATOM 1298 C CA . TYR A 1 169 ? -1.095 -9.963 -3.456 1.00 87.69 169 TYR A CA 1
ATOM 1299 C C . TYR A 1 169 ? 0.098 -9.295 -2.788 1.00 87.69 169 TYR A C 1
ATOM 1301 O O . TYR A 1 169 ? 0.993 -8.799 -3.467 1.00 87.69 169 TYR A O 1
ATOM 1309 N N . ARG A 1 170 ? 0.148 -9.305 -1.456 1.00 85.62 170 ARG A N 1
ATOM 1310 C CA . ARG A 1 170 ? 1.368 -8.903 -0.747 1.00 85.62 170 ARG A CA 1
ATOM 1311 C C . ARG A 1 170 ? 2.390 -10.024 -0.835 1.00 85.62 170 ARG A C 1
ATOM 1313 O O . ARG A 1 170 ? 2.077 -11.172 -0.519 1.00 85.62 170 ARG A O 1
ATOM 1320 N N . THR A 1 171 ? 3.609 -9.690 -1.233 1.00 88.00 171 THR A N 1
ATOM 1321 C CA . THR A 1 171 ? 4.708 -10.651 -1.314 1.00 88.00 171 THR A CA 1
ATOM 1322 C C . THR A 1 171 ? 5.967 -10.083 -0.676 1.00 88.00 171 THR A C 1
ATOM 1324 O O . THR A 1 171 ? 6.248 -8.892 -0.771 1.00 88.00 171 THR A O 1
ATOM 1327 N N . GLY A 1 172 ? 6.714 -10.957 -0.001 1.00 84.88 172 GLY A N 1
ATOM 1328 C CA . GLY A 1 172 ? 8.058 -10.655 0.483 1.00 84.88 172 GLY A CA 1
ATOM 1329 C C . GLY A 1 172 ? 9.127 -11.022 -0.551 1.00 84.88 172 GLY A C 1
ATOM 1330 O O . GLY A 1 172 ? 8.770 -11.421 -1.667 1.00 84.88 172 GLY A O 1
ATOM 1331 N N . PRO A 1 173 ? 10.412 -10.917 -0.170 1.00 88.06 173 PRO A N 1
ATOM 1332 C CA . PRO A 1 173 ? 11.531 -11.380 -0.978 1.00 88.06 173 PRO A CA 1
ATOM 1333 C C . PRO A 1 173 ? 11.414 -12.865 -1.345 1.00 88.06 173 PRO A C 1
ATOM 1335 O O . PRO A 1 173 ? 10.972 -13.688 -0.539 1.00 88.06 173 PRO A O 1
ATOM 1338 N N . LEU A 1 174 ? 11.828 -13.190 -2.562 1.00 89.50 174 LEU A N 1
ATOM 1339 C CA . LEU A 1 174 ? 11.847 -14.506 -3.176 1.00 89.50 174 LEU A CA 1
ATOM 1340 C C . LEU A 1 174 ? 13.254 -14.757 -3.702 1.00 89.50 174 LEU A C 1
ATOM 1342 O O . LEU A 1 174 ? 13.819 -13.923 -4.409 1.00 89.50 174 LEU A O 1
ATOM 1346 N N . GLU A 1 175 ? 13.808 -15.913 -3.365 1.00 89.00 175 GLU A N 1
ATOM 1347 C CA . GLU A 1 175 ? 15.139 -16.314 -3.802 1.00 89.00 175 GLU A CA 1
ATOM 1348 C C . GLU A 1 175 ? 15.069 -17.714 -4.396 1.00 89.00 175 GLU A C 1
ATOM 1350 O O . GLU A 1 175 ? 14.655 -18.667 -3.732 1.00 89.00 175 GLU A O 1
ATOM 1355 N N . PHE A 1 176 ? 15.491 -17.831 -5.649 1.00 87.00 176 PHE A N 1
ATOM 1356 C CA . PHE A 1 176 ? 15.635 -19.096 -6.351 1.00 87.00 176 PHE A CA 1
ATOM 1357 C C . PHE A 1 176 ? 17.127 -19.330 -6.608 1.00 87.00 176 PHE A C 1
ATOM 1359 O O . PHE A 1 176 ? 17.781 -18.531 -7.269 1.00 87.00 176 PHE A O 1
ATOM 1366 N N . GLY A 1 177 ? 17.688 -20.405 -6.046 1.00 77.31 177 GLY A N 1
ATOM 1367 C CA . GLY A 1 177 ? 19.083 -20.798 -6.287 1.00 77.31 177 GLY A CA 1
ATOM 1368 C C . GLY A 1 177 ? 20.137 -20.266 -5.315 1.00 77.31 177 GLY A C 1
ATOM 1369 O O . GLY A 1 177 ? 21.227 -20.835 -5.237 1.00 77.31 177 GLY A O 1
ATOM 1370 N N . ALA A 1 178 ? 19.822 -19.258 -4.499 1.00 65.88 178 ALA A N 1
ATOM 1371 C CA . ALA A 1 178 ? 20.730 -18.796 -3.455 1.00 65.88 178 ALA A CA 1
ATOM 1372 C C . ALA A 1 178 ? 20.830 -19.850 -2.327 1.00 65.88 178 ALA A C 1
ATOM 1374 O O . ALA A 1 178 ? 19.855 -20.138 -1.636 1.00 65.88 178 ALA A O 1
ATOM 1375 N N . ASN A 1 179 ? 22.027 -20.408 -2.104 1.00 59.09 179 ASN A N 1
ATOM 1376 C CA . ASN A 1 179 ? 22.386 -21.274 -0.962 1.00 59.09 179 ASN A CA 1
ATOM 1377 C C . ASN A 1 179 ? 21.926 -22.756 -0.980 1.00 59.09 179 ASN A C 1
ATOM 1379 O O . ASN A 1 179 ? 21.445 -23.262 0.033 1.00 59.09 179 ASN A O 1
ATOM 1383 N N . ASN A 1 180 ? 22.202 -23.511 -2.055 1.00 50.34 180 ASN A N 1
ATOM 1384 C CA . ASN A 1 180 ? 22.037 -24.986 -2.127 1.00 50.34 180 ASN A CA 1
ATOM 1385 C C . ASN A 1 180 ? 20.585 -25.521 -2.120 1.00 50.34 180 ASN A C 1
ATOM 1387 O O . ASN A 1 180 ? 20.388 -26.731 -1.969 1.00 50.34 180 ASN A O 1
ATOM 1391 N N . SER A 1 181 ? 19.564 -24.681 -2.309 1.00 54.66 181 SER A N 1
ATOM 1392 C CA . SER A 1 181 ? 18.219 -25.169 -2.630 1.00 54.66 181 SER A CA 1
ATOM 1393 C C . SER A 1 181 ? 18.157 -25.666 -4.078 1.00 54.66 181 SER A C 1
ATOM 1395 O O . SER A 1 181 ? 18.974 -25.302 -4.926 1.00 54.66 181 SER A O 1
ATOM 1397 N N . ALA A 1 182 ? 17.215 -26.568 -4.338 1.00 60.75 182 ALA A N 1
ATOM 1398 C CA . ALA A 1 182 ? 16.912 -27.062 -5.669 1.00 60.75 182 ALA A CA 1
ATOM 1399 C C . ALA A 1 182 ? 16.766 -25.898 -6.668 1.00 60.75 182 ALA A C 1
ATOM 1401 O O . ALA A 1 182 ? 16.016 -24.964 -6.401 1.00 60.75 182 ALA A O 1
ATOM 1402 N N . LEU A 1 183 ? 17.502 -25.941 -7.782 1.00 68.19 183 LEU A N 1
ATOM 1403 C CA . LEU A 1 183 ? 17.490 -24.904 -8.818 1.00 68.19 183 LEU A CA 1
ATOM 1404 C C . LEU A 1 183 ? 16.402 -25.246 -9.843 1.00 68.19 183 LEU A C 1
ATOM 1406 O O . LEU A 1 183 ? 16.655 -26.112 -10.692 1.00 68.19 183 LEU A O 1
ATOM 1410 N N . PRO A 1 184 ? 15.204 -24.632 -9.791 1.00 77.44 184 PRO A N 1
ATOM 1411 C CA . PRO A 1 184 ? 14.237 -24.806 -10.865 1.00 77.44 184 PRO A CA 1
ATOM 1412 C C . PRO A 1 184 ? 14.858 -24.301 -12.170 1.00 77.44 184 PRO A C 1
ATOM 1414 O O . PRO A 1 184 ? 15.467 -23.233 -12.214 1.00 77.44 184 PRO A O 1
ATOM 1417 N N . ARG A 1 185 ? 14.732 -25.086 -13.245 1.00 83.75 185 ARG A N 1
ATOM 1418 C CA . ARG A 1 185 ? 15.240 -24.674 -14.563 1.00 83.75 185 ARG A CA 1
ATOM 1419 C C . ARG A 1 185 ? 14.473 -23.470 -15.098 1.00 83.75 185 ARG A C 1
ATOM 1421 O O . ARG A 1 185 ? 15.103 -22.532 -15.575 1.00 83.75 185 ARG A O 1
ATOM 1428 N N . ASP A 1 186 ? 13.147 -23.509 -14.972 1.00 89.38 186 ASP A N 1
ATOM 1429 C CA . ASP A 1 186 ? 12.250 -22.421 -15.348 1.00 89.38 186 ASP A CA 1
ATOM 1430 C C . ASP A 1 186 ? 11.234 -22.163 -14.224 1.00 89.38 186 ASP A C 1
ATOM 1432 O O . ASP A 1 186 ? 10.596 -23.092 -13.723 1.00 89.38 186 ASP A O 1
ATOM 1436 N N . VAL A 1 187 ? 11.052 -20.901 -13.848 1.00 92.62 187 VAL A N 1
ATOM 1437 C CA . VAL A 1 187 ? 9.995 -20.441 -12.938 1.00 92.62 187 VAL A CA 1
ATOM 1438 C C . VAL A 1 187 ? 9.047 -19.552 -13.726 1.00 92.62 187 VAL A C 1
ATOM 1440 O O . VAL A 1 187 ? 9.478 -18.568 -14.313 1.00 92.62 187 VAL A O 1
ATOM 1443 N N . ILE A 1 188 ? 7.756 -19.863 -13.745 1.00 94.50 188 ILE A N 1
ATOM 1444 C CA . ILE A 1 188 ? 6.748 -19.070 -14.459 1.00 94.50 188 ILE A CA 1
ATOM 1445 C C . ILE A 1 188 ? 5.805 -18.449 -13.434 1.00 94.50 188 ILE A C 1
ATOM 1447 O O . ILE A 1 188 ? 5.188 -19.177 -12.665 1.00 94.50 188 ILE A O 1
ATOM 1451 N N . LEU A 1 189 ? 5.680 -17.123 -13.416 1.00 96.06 189 LEU A N 1
ATOM 1452 C CA . LEU A 1 189 ? 4.651 -16.400 -12.668 1.00 96.06 189 LEU A CA 1
ATOM 1453 C C . LEU A 1 189 ? 3.579 -15.934 -13.656 1.00 96.06 189 LEU A C 1
ATOM 1455 O O . LEU A 1 189 ? 3.855 -15.076 -14.493 1.00 96.06 189 LEU A O 1
ATOM 1459 N N . ARG A 1 190 ? 2.371 -16.492 -13.555 1.00 95.62 190 ARG A N 1
ATOM 1460 C CA . ARG A 1 190 ? 1.259 -16.227 -14.475 1.00 95.62 190 ARG A CA 1
ATOM 1461 C C . ARG A 1 190 ? 0.073 -15.600 -13.753 1.00 95.62 190 ARG A C 1
ATOM 1463 O O . ARG A 1 190 ? -0.545 -16.236 -12.900 1.00 95.62 190 ARG A O 1
ATOM 1470 N N . GLY A 1 191 ? -0.239 -14.358 -14.106 1.00 94.50 191 GLY A N 1
ATOM 1471 C CA . GLY A 1 191 ? -1.435 -13.645 -13.671 1.00 94.50 191 GLY A CA 1
ATOM 1472 C C . GLY A 1 191 ? -2.635 -13.869 -14.590 1.00 94.50 191 GLY A C 1
ATOM 1473 O O . GLY A 1 191 ? -2.530 -14.519 -15.632 1.00 94.50 191 GLY A O 1
ATOM 1474 N N . LEU A 1 192 ? -3.777 -13.292 -14.212 1.00 89.19 192 LEU A N 1
ATOM 1475 C CA . LEU A 1 192 ? -5.006 -13.358 -15.008 1.00 89.19 192 LEU A CA 1
ATOM 1476 C C . LEU A 1 192 ? -4.863 -12.634 -16.354 1.00 89.19 192 LEU A C 1
ATOM 1478 O O . LEU A 1 192 ? -4.319 -11.534 -16.427 1.00 89.19 192 LEU A O 1
ATOM 1482 N N . GLU A 1 193 ? -5.419 -13.209 -17.417 1.00 85.81 193 GLU A N 1
ATOM 1483 C CA . GLU A 1 193 ? -5.478 -12.542 -18.719 1.00 85.81 193 GLU A CA 1
ATOM 1484 C C . GLU A 1 193 ? -6.326 -11.255 -18.669 1.00 85.81 193 GLU A C 1
ATOM 1486 O O . GLU A 1 193 ? -7.321 -11.153 -17.948 1.00 85.81 193 GLU A O 1
ATOM 1491 N N . GLY A 1 194 ? -5.931 -10.249 -19.453 1.00 81.88 194 GLY A N 1
ATOM 1492 C CA . GLY A 1 194 ? -6.637 -8.972 -19.575 1.00 81.88 194 GLY A CA 1
ATOM 1493 C C . GLY A 1 194 ? -6.276 -7.958 -18.489 1.00 81.88 194 GLY A C 1
ATOM 1494 O O . GLY A 1 194 ? -5.699 -6.922 -18.805 1.00 81.88 194 GLY A O 1
ATOM 1495 N N . THR A 1 195 ? -6.607 -8.233 -17.223 1.00 77.31 195 THR A N 1
ATOM 1496 C CA . THR A 1 195 ? -6.342 -7.293 -16.110 1.00 77.31 195 THR A CA 1
ATOM 1497 C C . THR A 1 195 ? -4.973 -7.474 -15.464 1.00 77.31 195 THR A C 1
ATOM 1499 O O . THR A 1 195 ? -4.523 -6.583 -14.747 1.00 77.31 195 THR A O 1
ATOM 1502 N N . GLY A 1 196 ? -4.357 -8.644 -15.651 1.00 87.38 196 GLY A N 1
ATOM 1503 C CA . GLY A 1 196 ? -3.163 -9.056 -14.928 1.00 87.38 196 GLY A CA 1
ATOM 1504 C C . GLY A 1 196 ? -3.384 -9.253 -13.433 1.00 87.38 196 GLY A C 1
ATOM 1505 O O . GLY A 1 196 ? -4.483 -9.073 -12.895 1.00 87.38 196 GLY A O 1
ATOM 1506 N N . THR A 1 197 ? -2.308 -9.644 -12.756 1.00 92.06 197 THR A N 1
ATOM 1507 C CA . THR A 1 197 ? -2.262 -9.800 -11.302 1.00 92.06 197 THR A CA 1
ATOM 1508 C C . THR A 1 197 ? -1.295 -8.802 -10.685 1.00 92.06 197 THR A C 1
ATOM 1510 O O . THR A 1 197 ? -0.128 -8.727 -11.063 1.00 92.06 197 THR A O 1
ATOM 1513 N N . ILE A 1 198 ? -1.777 -8.063 -9.688 1.00 90.75 198 ILE A N 1
ATOM 1514 C CA . ILE A 1 198 ? -1.017 -7.051 -8.962 1.00 90.75 198 ILE A CA 1
ATOM 1515 C C . ILE A 1 198 ? -0.290 -7.687 -7.776 1.00 90.75 198 ILE A C 1
ATOM 1517 O O . ILE A 1 198 ? -0.916 -8.253 -6.876 1.00 90.75 198 ILE A O 1
ATOM 1521 N N . LEU A 1 199 ? 1.029 -7.528 -7.741 1.00 91.75 199 LEU A N 1
ATOM 1522 C CA . LEU A 1 199 ? 1.903 -7.893 -6.634 1.00 91.75 199 LEU A CA 1
ATOM 1523 C C . LEU A 1 199 ? 2.366 -6.619 -5.923 1.00 91.75 199 LEU A C 1
ATOM 1525 O O . LEU A 1 199 ? 3.005 -5.759 -6.526 1.00 91.75 199 LEU A O 1
ATOM 1529 N N . LEU A 1 200 ? 2.043 -6.496 -4.638 1.00 87.94 200 LEU A N 1
ATOM 1530 C CA . LEU A 1 200 ? 2.517 -5.419 -3.775 1.00 87.94 200 LEU A CA 1
ATOM 1531 C C . LEU A 1 200 ? 3.761 -5.875 -3.023 1.00 87.94 200 LEU A C 1
ATOM 1533 O O . LEU A 1 200 ? 3.717 -6.855 -2.271 1.00 87.94 200 LEU A O 1
ATOM 1537 N N . VAL A 1 201 ? 4.842 -5.125 -3.203 1.00 86.88 201 VAL A N 1
ATOM 1538 C CA . VAL A 1 201 ? 6.122 -5.348 -2.537 1.00 86.88 201 VAL A CA 1
ATOM 1539 C C . VAL A 1 201 ? 6.401 -4.162 -1.619 1.00 86.88 201 VAL A C 1
ATOM 1541 O O . VAL A 1 201 ? 6.753 -3.072 -2.078 1.00 86.88 201 VAL A O 1
ATOM 1544 N N . ASP A 1 202 ? 6.243 -4.374 -0.314 1.00 79.38 202 ASP A N 1
ATOM 1545 C CA . ASP A 1 202 ? 6.601 -3.380 0.699 1.00 79.38 202 ASP A CA 1
ATOM 1546 C C . ASP A 1 202 ? 8.107 -3.479 0.976 1.00 79.38 202 ASP A C 1
ATOM 1548 O O . ASP A 1 202 ? 8.589 -4.476 1.521 1.00 79.38 202 ASP A O 1
ATOM 1552 N N . VAL A 1 203 ? 8.875 -2.451 0.611 1.00 66.94 203 VAL A N 1
ATOM 1553 C CA . VAL A 1 203 ? 10.337 -2.459 0.777 1.00 66.94 203 VAL A CA 1
ATOM 1554 C C . VAL A 1 203 ? 10.729 -1.878 2.142 1.00 66.94 203 VAL A C 1
ATOM 1556 O O . VAL A 1 203 ? 11.529 -0.948 2.241 1.00 66.94 203 VAL A O 1
ATOM 1559 N N . ASP A 1 204 ? 10.131 -2.413 3.208 1.00 63.94 204 ASP A N 1
ATOM 1560 C CA . ASP A 1 204 ? 10.493 -2.101 4.601 1.00 63.94 204 ASP A CA 1
ATOM 1561 C C . ASP A 1 204 ? 11.692 -2.949 5.089 1.00 63.94 204 ASP A C 1
ATOM 1563 O O . ASP A 1 204 ? 12.335 -2.603 6.077 1.00 63.94 204 ASP A O 1
ATOM 1567 N N . SER A 1 205 ? 12.016 -4.055 4.406 1.00 55.06 205 SER A N 1
ATOM 1568 C CA . SER A 1 205 ? 13.073 -4.997 4.805 1.00 55.06 205 SER A CA 1
ATOM 1569 C C . SER A 1 205 ? 14.478 -4.569 4.365 1.00 55.06 205 SER A C 1
ATOM 1571 O O . SER A 1 205 ? 14.637 -3.983 3.297 1.00 55.06 205 SER A O 1
ATOM 1573 N N . GLU A 1 206 ? 15.508 -4.996 5.104 1.00 63.25 206 GLU A N 1
ATOM 1574 C CA . GLU A 1 206 ? 16.929 -4.919 4.701 1.00 63.25 206 GLU A CA 1
ATOM 1575 C C . GLU A 1 206 ? 17.257 -5.659 3.385 1.00 63.25 206 GLU A C 1
ATOM 1577 O O . GLU A 1 206 ? 18.385 -5.573 2.899 1.00 63.25 206 GLU A O 1
ATOM 1582 N N . ALA A 1 207 ? 16.303 -6.401 2.811 1.00 69.25 207 ALA A N 1
ATOM 1583 C CA . ALA A 1 207 ? 16.502 -7.138 1.572 1.00 69.25 207 ALA A CA 1
ATOM 1584 C C . ALA A 1 207 ? 16.884 -6.196 0.419 1.00 69.25 207 ALA A C 1
ATOM 1586 O O . ALA A 1 207 ? 16.200 -5.210 0.136 1.00 69.25 207 ALA A O 1
ATOM 1587 N N . ALA A 1 208 ? 17.980 -6.532 -0.264 1.00 78.44 208 ALA A N 1
ATOM 1588 C CA . ALA A 1 208 ? 18.458 -5.798 -1.432 1.00 78.44 208 ALA A CA 1
ATOM 1589 C C . ALA A 1 208 ? 17.543 -5.984 -2.655 1.00 78.44 208 ALA A C 1
ATOM 1591 O O . ALA A 1 208 ? 17.578 -5.155 -3.570 1.00 78.44 208 ALA A O 1
ATOM 1592 N N . HIS A 1 209 ? 16.723 -7.044 -2.648 1.00 85.69 209 HIS A N 1
ATOM 1593 C CA . HIS A 1 209 ? 15.864 -7.431 -3.758 1.00 85.69 209 HIS A CA 1
ATOM 1594 C C . HIS A 1 209 ? 14.515 -8.022 -3.367 1.00 85.69 209 HIS A C 1
ATOM 1596 O O . HIS A 1 209 ? 14.345 -8.559 -2.273 1.00 85.69 209 HIS A O 1
ATOM 1602 N N . TRP A 1 210 ? 13.550 -7.931 -4.291 1.00 89.81 210 TRP A N 1
ATOM 1603 C CA . TRP A 1 210 ? 12.291 -8.674 -4.193 1.00 89.81 210 TRP A CA 1
ATOM 1604 C C . TRP A 1 210 ? 12.423 -10.068 -4.781 1.00 89.81 210 TRP A C 1
ATOM 1606 O O . TRP A 1 210 ? 11.966 -11.021 -4.171 1.00 89.81 210 TRP A O 1
ATOM 1616 N N . LEU A 1 211 ? 13.036 -10.198 -5.948 1.00 91.50 211 LEU A N 1
ATOM 1617 C CA . LEU A 1 211 ? 13.164 -11.469 -6.640 1.00 91.50 211 LEU A CA 1
ATOM 1618 C C . LEU A 1 211 ? 14.614 -11.643 -7.057 1.00 91.50 211 LEU A C 1
ATOM 1620 O O . LEU A 1 211 ? 15.100 -10.852 -7.854 1.00 91.50 211 LEU A O 1
ATOM 1624 N N . SER A 1 212 ? 15.293 -12.657 -6.529 1.00 91.94 212 SER A N 1
ATOM 1625 C CA . SER A 1 212 ? 16.645 -13.019 -6.952 1.00 91.94 212 SER A CA 1
ATOM 1626 C C . SER A 1 212 ? 16.670 -14.424 -7.521 1.00 91.94 212 SER A C 1
ATOM 1628 O O . SER A 1 212 ? 16.057 -15.342 -6.968 1.00 91.94 212 SER A O 1
ATOM 1630 N N . ILE A 1 213 ? 17.366 -14.571 -8.643 1.00 90.94 213 ILE A N 1
ATOM 1631 C CA . ILE A 1 213 ? 17.538 -15.842 -9.336 1.00 90.94 213 ILE A CA 1
ATOM 1632 C C . ILE A 1 213 ? 19.013 -16.019 -9.639 1.00 90.94 213 ILE A C 1
ATOM 1634 O O . ILE A 1 213 ? 19.618 -15.188 -10.317 1.00 90.94 213 ILE A O 1
ATOM 1638 N N . ASP A 1 214 ? 19.577 -17.104 -9.120 1.00 90.12 214 ASP A N 1
ATOM 1639 C CA . ASP A 1 214 ? 20.923 -17.561 -9.439 1.00 90.12 214 ASP A CA 1
ATOM 1640 C C . ASP A 1 214 ? 20.828 -18.782 -10.346 1.00 90.12 214 ASP A C 1
ATOM 1642 O O . ASP A 1 214 ? 20.521 -19.877 -9.884 1.00 90.12 214 ASP A O 1
ATOM 1646 N N . ARG A 1 215 ? 21.131 -18.585 -11.629 1.00 87.38 215 ARG A N 1
ATOM 1647 C CA . ARG A 1 215 ? 20.969 -19.539 -12.733 1.00 87.38 215 ARG A CA 1
ATOM 1648 C C . ARG A 1 215 ? 19.522 -19.964 -12.992 1.00 87.38 215 ARG A C 1
ATOM 1650 O O . ARG A 1 215 ? 18.693 -20.104 -12.101 1.00 87.38 215 ARG A O 1
ATOM 1657 N N . GLY A 1 216 ? 19.258 -20.293 -14.253 1.00 89.12 216 GLY A N 1
ATOM 1658 C CA . GLY A 1 216 ? 17.938 -20.714 -14.716 1.00 89.12 216 GLY A CA 1
ATOM 1659 C C . GLY A 1 216 ? 17.197 -19.569 -15.391 1.00 89.12 216 GLY A C 1
ATOM 1660 O O . GLY A 1 216 ? 17.813 -18.630 -15.901 1.00 89.12 216 GLY A O 1
ATOM 1661 N N . ARG A 1 217 ? 15.874 -19.683 -15.447 1.00 90.31 217 ARG A N 1
ATOM 1662 C CA . ARG A 1 217 ? 15.025 -18.754 -16.183 1.00 90.31 217 ARG A CA 1
ATOM 1663 C C . ARG A 1 217 ? 13.778 -18.394 -15.400 1.00 90.31 217 ARG A C 1
ATOM 1665 O O . ARG A 1 217 ? 13.176 -19.252 -14.757 1.00 90.31 217 ARG A O 1
ATOM 1672 N N . ILE A 1 218 ? 13.341 -17.147 -15.538 1.00 93.50 218 ILE A N 1
ATOM 1673 C CA . ILE A 1 218 ? 12.024 -16.715 -15.085 1.00 93.50 218 ILE A CA 1
ATOM 1674 C C . ILE A 1 218 ? 11.162 -16.161 -16.209 1.00 93.50 218 ILE A C 1
ATOM 1676 O O . ILE A 1 218 ? 11.624 -15.398 -17.052 1.00 93.50 218 ILE A O 1
ATOM 1680 N N . HIS A 1 219 ? 9.888 -16.533 -16.174 1.00 94.56 219 HIS A N 1
ATOM 1681 C CA . HIS A 1 219 ? 8.835 -15.992 -17.012 1.00 94.56 219 HIS A CA 1
ATOM 1682 C C . HIS A 1 219 ? 7.849 -15.195 -16.158 1.00 94.56 219 HIS A C 1
ATOM 1684 O O . HIS A 1 219 ? 7.379 -15.688 -15.132 1.00 94.56 219 HIS A O 1
ATOM 1690 N N . LEU A 1 220 ? 7.519 -13.981 -16.588 1.00 95.69 220 LEU A N 1
ATOM 1691 C CA . LEU A 1 220 ? 6.473 -13.145 -16.006 1.00 95.69 220 LEU A CA 1
ATOM 1692 C C . LEU A 1 220 ? 5.391 -12.925 -17.063 1.00 95.69 220 LEU A C 1
ATOM 1694 O O . LEU A 1 220 ? 5.650 -12.308 -18.092 1.00 95.69 220 LEU A O 1
ATOM 1698 N N . GLU A 1 221 ? 4.185 -13.424 -16.822 1.00 94.44 221 GLU A N 1
ATOM 1699 C CA . GLU A 1 221 ? 3.059 -13.338 -17.755 1.00 94.44 221 GLU A CA 1
ATOM 1700 C C . GLU A 1 221 ? 1.888 -12.638 -17.064 1.00 94.44 221 GLU A C 1
ATOM 1702 O O . GLU A 1 221 ? 1.353 -13.153 -16.083 1.00 94.44 221 GLU A O 1
ATOM 1707 N N . ASN A 1 222 ? 1.480 -11.467 -17.561 1.00 94.44 222 ASN A N 1
ATOM 1708 C CA . ASN A 1 222 ? 0.391 -10.671 -16.975 1.00 94.44 222 ASN A CA 1
ATOM 1709 C C . ASN A 1 222 ? 0.620 -10.331 -15.482 1.00 94.44 222 ASN A C 1
ATOM 1711 O O . ASN A 1 222 ? -0.309 -10.368 -14.671 1.00 94.44 222 ASN A O 1
ATOM 1715 N N . ILE A 1 223 ? 1.866 -10.032 -15.092 1.00 95.44 223 ILE A N 1
ATOM 1716 C CA . ILE A 1 223 ? 2.233 -9.690 -13.711 1.00 95.44 223 ILE A CA 1
ATOM 1717 C C . ILE A 1 223 ? 2.532 -8.198 -13.596 1.00 95.44 223 ILE A C 1
ATOM 1719 O O . ILE A 1 223 ? 3.395 -7.653 -14.282 1.00 95.44 223 ILE A O 1
ATOM 1723 N N . HIS A 1 224 ? 1.868 -7.536 -12.656 1.00 93.31 224 HIS A N 1
ATOM 1724 C CA . HIS A 1 224 ? 2.084 -6.131 -12.356 1.00 93.31 224 HIS A CA 1
ATOM 1725 C C . HIS A 1 224 ? 2.673 -5.970 -10.963 1.00 93.31 224 HIS A C 1
ATOM 1727 O O . HIS A 1 224 ? 1.999 -6.199 -9.964 1.00 93.31 224 HIS A O 1
ATOM 1733 N N . VAL A 1 225 ? 3.925 -5.548 -10.870 1.00 92.06 225 VAL A N 1
ATOM 1734 C CA . VAL A 1 225 ? 4.609 -5.382 -9.591 1.00 92.06 225 VAL A CA 1
ATOM 1735 C C . VAL A 1 225 ? 4.625 -3.911 -9.198 1.00 92.06 225 VAL A C 1
ATOM 1737 O O . VAL A 1 225 ? 5.101 -3.057 -9.952 1.00 92.06 225 VAL A O 1
ATOM 1740 N N . VAL A 1 226 ? 4.105 -3.609 -8.010 1.00 89.19 226 VAL A N 1
ATOM 1741 C CA . VAL A 1 226 ? 4.127 -2.265 -7.434 1.00 89.19 226 VAL A CA 1
ATOM 1742 C C . VAL A 1 226 ? 4.946 -2.264 -6.154 1.00 89.19 226 VAL A C 1
ATOM 1744 O O . VAL A 1 226 ? 4.644 -2.968 -5.189 1.00 89.19 226 VAL A O 1
ATOM 1747 N N . PHE A 1 227 ? 5.978 -1.435 -6.152 1.00 85.19 227 PHE A N 1
ATOM 1748 C CA . PHE A 1 227 ? 6.948 -1.309 -5.081 1.00 85.19 227 PHE A CA 1
ATOM 1749 C C . PHE A 1 227 ? 6.639 -0.075 -4.255 1.00 85.19 227 PHE A C 1
ATOM 1751 O O . PHE A 1 227 ? 6.579 1.037 -4.783 1.00 85.19 227 PHE A O 1
ATOM 1758 N N . VAL A 1 228 ? 6.464 -0.272 -2.954 1.00 83.25 228 VAL A N 1
ATOM 1759 C CA . VAL A 1 228 ? 6.181 0.811 -2.016 1.00 83.25 228 VAL A CA 1
ATOM 1760 C C . VAL A 1 228 ? 7.455 1.129 -1.244 1.00 83.25 228 VAL A C 1
ATOM 1762 O O . VAL A 1 228 ? 7.939 0.316 -0.455 1.00 83.25 228 VAL A O 1
ATOM 1765 N N . LEU A 1 229 ? 8.019 2.313 -1.494 1.00 77.69 229 LEU A N 1
ATOM 1766 C CA . LEU A 1 229 ? 9.195 2.802 -0.775 1.00 77.69 229 LEU A CA 1
ATOM 1767 C C . LEU A 1 229 ? 8.757 3.630 0.432 1.00 77.69 229 LEU A C 1
ATOM 1769 O O . LEU A 1 229 ? 8.157 4.702 0.292 1.00 77.69 229 LEU A O 1
ATOM 1773 N N . HIS A 1 230 ? 9.090 3.137 1.620 1.00 74.06 230 HIS A N 1
ATOM 1774 C CA . HIS A 1 230 ? 8.782 3.790 2.886 1.00 74.06 230 HIS A CA 1
ATOM 1775 C C . HIS A 1 230 ? 9.958 4.637 3.393 1.00 74.06 230 HIS A C 1
ATOM 1777 O O . HIS A 1 230 ? 11.115 4.211 3.345 1.00 74.06 230 HIS A O 1
ATOM 1783 N N . GLN A 1 231 ? 9.642 5.830 3.915 1.00 64.69 231 GLN A N 1
ATOM 1784 C CA . GLN A 1 231 ? 10.600 6.885 4.290 1.00 64.69 231 GLN A CA 1
ATOM 1785 C C . GLN A 1 231 ? 11.656 6.444 5.317 1.00 64.69 231 GLN A C 1
ATOM 1787 O O . GLN A 1 231 ? 12.808 6.857 5.228 1.00 64.69 231 GLN A O 1
ATOM 1792 N N . ASN A 1 232 ? 11.286 5.581 6.268 1.00 55.41 232 ASN A N 1
ATOM 1793 C CA . ASN A 1 232 ? 12.141 5.237 7.411 1.00 55.41 232 ASN A CA 1
ATOM 1794 C C . ASN A 1 232 ? 13.145 4.107 7.116 1.00 55.41 232 ASN A C 1
ATOM 1796 O O . ASN A 1 232 ? 13.955 3.773 7.974 1.00 55.41 232 ASN A O 1
ATOM 1800 N N . SER A 1 233 ? 13.112 3.507 5.920 1.00 51.84 233 SER A N 1
ATOM 1801 C CA . SER A 1 233 ? 13.912 2.309 5.606 1.00 51.84 233 SER A CA 1
ATOM 1802 C C . SER A 1 233 ? 15.316 2.596 5.049 1.00 51.84 233 SER A C 1
ATOM 1804 O O . SER A 1 233 ? 16.051 1.658 4.740 1.00 51.84 233 SER A O 1
ATOM 1806 N N . VAL A 1 234 ? 15.714 3.866 4.887 1.00 52.16 234 VAL A N 1
ATOM 1807 C CA . VAL A 1 234 ? 16.930 4.236 4.138 1.00 52.16 234 VAL A CA 1
ATOM 1808 C C . VAL A 1 234 ? 17.842 5.144 4.971 1.00 52.16 234 VAL A C 1
ATOM 1810 O O . VAL A 1 234 ? 17.935 6.344 4.739 1.00 52.16 234 VAL A O 1
ATOM 1813 N N . ALA A 1 235 ? 18.544 4.566 5.950 1.00 54.44 235 ALA A N 1
ATOM 1814 C CA . ALA A 1 235 ? 19.634 5.264 6.643 1.00 54.44 235 ALA A CA 1
ATOM 1815 C C . ALA A 1 235 ? 20.884 5.450 5.749 1.00 54.44 235 ALA A C 1
ATOM 1817 O O . ALA A 1 235 ? 21.712 6.314 6.026 1.00 54.44 235 ALA A O 1
ATOM 1818 N N . GLU A 1 236 ? 21.006 4.685 4.655 1.00 59.28 236 GLU A N 1
ATOM 1819 C CA . GLU A 1 236 ? 22.078 4.807 3.658 1.00 59.28 236 GLU A CA 1
ATOM 1820 C C . GLU A 1 236 ? 21.521 4.629 2.235 1.00 59.28 236 GLU A C 1
ATOM 1822 O O . GLU A 1 236 ? 20.686 3.742 2.030 1.00 59.28 236 GLU A O 1
ATOM 1827 N N . PRO A 1 237 ? 21.982 5.411 1.237 1.00 58.06 237 PRO A N 1
ATOM 1828 C CA . PRO A 1 237 ? 21.608 5.241 -0.164 1.00 58.06 237 PRO A CA 1
ATOM 1829 C C . PRO A 1 237 ? 22.227 3.950 -0.716 1.00 58.06 237 PRO A C 1
ATOM 1831 O O . PRO A 1 237 ? 23.268 3.964 -1.367 1.00 58.06 237 PRO A O 1
ATOM 1834 N N . LYS A 1 238 ? 21.599 2.812 -0.424 1.00 71.88 238 LYS A N 1
ATOM 1835 C CA . LYS A 1 238 ? 21.932 1.531 -1.045 1.00 71.88 238 LYS A CA 1
ATOM 1836 C C . LYS A 1 238 ? 21.112 1.369 -2.314 1.00 71.88 238 LYS A C 1
ATOM 1838 O O . LYS A 1 238 ? 19.909 1.623 -2.314 1.00 71.88 238 LYS A O 1
ATOM 1843 N N . GLU A 1 239 ? 21.781 0.954 -3.383 1.00 83.12 239 GLU A N 1
ATOM 1844 C CA . GLU A 1 239 ? 21.123 0.510 -4.607 1.00 83.12 239 GLU A CA 1
ATOM 1845 C C . GLU A 1 239 ? 20.178 -0.654 -4.270 1.00 83.12 239 GLU A C 1
ATOM 1847 O O . GLU A 1 239 ? 20.582 -1.605 -3.597 1.00 83.12 239 GLU A O 1
ATOM 1852 N N . ARG A 1 240 ? 18.915 -0.563 -4.694 1.00 86.56 240 ARG A N 1
ATOM 1853 C CA . ARG A 1 240 ? 17.916 -1.627 -4.511 1.00 86.56 240 ARG A CA 1
ATOM 1854 C C . ARG A 1 240 ? 17.503 -2.185 -5.864 1.00 86.56 240 ARG A C 1
ATOM 1856 O O . ARG A 1 240 ? 17.202 -1.413 -6.771 1.00 86.56 240 ARG A O 1
ATOM 1863 N N . ASN A 1 241 ? 17.455 -3.506 -5.991 1.00 89.38 241 ASN A N 1
ATOM 1864 C CA . ASN A 1 241 ? 17.140 -4.186 -7.247 1.00 89.38 241 ASN A CA 1
ATOM 1865 C C . ASN A 1 241 ? 15.819 -4.927 -7.102 1.00 89.38 241 ASN A C 1
ATOM 1867 O O . ASN A 1 241 ? 15.695 -5.805 -6.271 1.00 89.38 241 ASN A O 1
ATOM 1871 N N . LEU A 1 242 ? 14.810 -4.602 -7.893 1.00 90.00 242 LEU A N 1
ATOM 1872 C CA . LEU A 1 242 ? 13.504 -5.249 -7.793 1.00 90.00 242 LEU A CA 1
ATOM 1873 C C . LEU A 1 242 ? 13.632 -6.720 -8.215 1.00 90.00 242 LEU A C 1
ATOM 1875 O O . LEU A 1 242 ? 13.278 -7.619 -7.453 1.00 90.00 242 LEU A O 1
ATOM 1879 N N . ILE A 1 243 ? 14.204 -6.946 -9.397 1.00 93.88 243 ILE A N 1
ATOM 1880 C CA . ILE A 1 243 ? 14.567 -8.264 -9.913 1.00 93.88 243 ILE A CA 1
ATOM 1881 C C . ILE A 1 243 ? 16.089 -8.312 -10.059 1.00 93.88 243 ILE A C 1
ATOM 1883 O O . ILE A 1 243 ? 16.669 -7.464 -10.736 1.00 93.88 243 ILE A O 1
ATOM 1887 N N . ASP A 1 244 ? 16.731 -9.292 -9.436 1.00 94.00 244 ASP A N 1
ATOM 1888 C CA . ASP A 1 244 ? 18.169 -9.530 -9.500 1.00 94.00 244 ASP A CA 1
ATOM 1889 C C . ASP A 1 244 ? 18.454 -10.858 -10.213 1.00 94.00 244 ASP A C 1
ATOM 1891 O O . ASP A 1 244 ? 18.100 -11.935 -9.735 1.00 94.00 244 ASP A O 1
ATOM 1895 N N . LEU A 1 245 ? 19.062 -10.772 -11.393 1.00 94.12 245 LEU A N 1
ATOM 1896 C CA . LEU A 1 245 ? 19.351 -11.897 -12.277 1.00 94.12 245 LEU A CA 1
ATOM 1897 C C . LEU A 1 245 ? 20.856 -12.158 -12.255 1.00 94.12 245 LEU A C 1
ATOM 1899 O O . LEU A 1 245 ? 21.625 -11.402 -12.853 1.00 94.12 245 LEU A O 1
ATOM 1903 N N . HIS A 1 246 ? 21.270 -13.232 -11.584 1.00 92.56 246 HIS A N 1
ATOM 1904 C CA . HIS A 1 246 ? 22.646 -13.716 -11.580 1.00 92.56 246 HIS A CA 1
ATOM 1905 C C . HIS A 1 246 ? 22.760 -14.923 -12.512 1.00 92.56 246 HIS A C 1
ATOM 1907 O O . HIS A 1 246 ? 22.147 -15.960 -12.262 1.00 92.56 246 HIS A O 1
ATOM 1913 N N . ASP A 1 247 ? 23.510 -14.788 -13.608 1.00 91.12 247 ASP A N 1
ATOM 1914 C CA . ASP A 1 247 ? 23.684 -15.854 -14.611 1.00 91.12 247 ASP A CA 1
ATOM 1915 C C . ASP A 1 247 ? 22.346 -16.472 -15.098 1.00 91.12 247 ASP A C 1
ATOM 1917 O O . ASP A 1 247 ? 22.251 -17.686 -15.305 1.00 91.12 247 ASP A O 1
ATOM 1921 N N . SER A 1 248 ? 21.300 -15.644 -15.223 1.00 92.25 248 SER A N 1
ATOM 1922 C CA . SER A 1 248 ? 19.906 -16.060 -15.433 1.00 92.25 248 SER A CA 1
ATOM 1923 C C . SER A 1 248 ? 19.220 -15.325 -16.584 1.00 92.25 248 SER A C 1
ATOM 1925 O O . SER A 1 248 ? 19.562 -14.186 -16.908 1.00 92.25 248 SER A O 1
ATOM 1927 N N . ASP A 1 249 ? 18.190 -15.970 -17.133 1.00 93.69 249 ASP A N 1
ATOM 1928 C CA . ASP A 1 249 ? 17.329 -15.427 -18.183 1.00 93.69 249 ASP A CA 1
ATOM 1929 C C . ASP A 1 249 ? 16.011 -14.870 -17.608 1.00 93.69 249 ASP A C 1
ATOM 1931 O O . ASP A 1 249 ? 15.428 -15.444 -16.683 1.00 93.69 249 ASP A O 1
ATOM 1935 N N . LEU A 1 250 ? 15.488 -13.797 -18.206 1.00 95.00 250 LEU A N 1
ATOM 1936 C CA . LEU A 1 250 ? 14.161 -13.241 -17.921 1.00 95.00 250 LEU A CA 1
ATOM 1937 C C . LEU A 1 250 ? 13.354 -13.093 -19.209 1.00 95.00 250 LEU A C 1
ATOM 1939 O O . LEU A 1 250 ? 13.806 -12.492 -20.179 1.00 95.00 250 LEU A O 1
ATOM 1943 N N . VAL A 1 251 ? 12.118 -13.573 -19.175 1.00 94.75 251 VAL A N 1
ATOM 1944 C CA . VAL A 1 251 ? 11.111 -13.364 -20.211 1.00 94.75 251 VAL A CA 1
ATOM 1945 C C . VAL A 1 251 ? 9.886 -12.727 -19.561 1.00 94.75 251 VAL A C 1
ATOM 1947 O O . VAL A 1 251 ? 9.292 -13.305 -18.660 1.00 94.75 251 VAL A O 1
ATOM 1950 N N . ALA A 1 252 ? 9.502 -11.527 -19.978 1.00 95.31 252 ALA A N 1
ATOM 1951 C CA . ALA A 1 252 ? 8.339 -10.830 -19.446 1.00 95.31 252 ALA A CA 1
ATOM 1952 C C . ALA A 1 252 ? 7.384 -10.448 -20.576 1.00 95.31 252 ALA A C 1
ATOM 1954 O O . ALA A 1 252 ? 7.773 -9.753 -21.513 1.00 95.31 252 ALA A O 1
ATOM 1955 N N . HIS A 1 253 ? 6.128 -10.866 -20.448 1.00 92.75 253 HIS A N 1
ATOM 1956 C CA . HIS A 1 253 ? 5.042 -10.556 -21.369 1.00 92.75 253 HIS A CA 1
ATOM 1957 C C . HIS A 1 253 ? 3.913 -9.858 -20.619 1.00 92.75 253 HIS A C 1
ATOM 1959 O O . HIS A 1 253 ? 3.515 -10.290 -19.530 1.00 92.75 253 HIS A O 1
ATOM 1965 N N . ASN A 1 254 ? 3.393 -8.777 -21.205 1.00 93.12 254 ASN A N 1
ATOM 1966 C CA . ASN A 1 254 ? 2.244 -8.028 -20.689 1.00 93.12 254 ASN A CA 1
ATOM 1967 C C . ASN A 1 254 ? 2.366 -7.707 -19.185 1.00 93.12 254 ASN A C 1
ATOM 1969 O O . ASN A 1 254 ? 1.403 -7.788 -18.428 1.00 93.12 254 ASN A O 1
ATOM 1973 N N . SER A 1 255 ? 3.575 -7.381 -18.738 1.00 94.69 255 SER A N 1
ATOM 1974 C CA . SER A 1 255 ? 3.896 -7.196 -17.321 1.00 94.69 255 SER A CA 1
ATOM 1975 C C . SER A 1 255 ? 4.339 -5.764 -17.044 1.00 94.69 255 SER A C 1
ATOM 1977 O O . SER A 1 255 ? 4.833 -5.081 -17.942 1.00 94.69 255 SER A O 1
ATOM 1979 N N . SER A 1 256 ? 4.180 -5.286 -15.811 1.00 92.94 256 SER A N 1
ATOM 1980 C CA . SER A 1 256 ? 4.631 -3.939 -15.452 1.00 92.94 256 SER A CA 1
ATOM 1981 C C . SER A 1 256 ? 5.370 -3.870 -14.129 1.00 92.94 256 SER A C 1
ATOM 1983 O O . SER A 1 256 ? 5.072 -4.624 -13.208 1.00 92.94 256 SER A O 1
ATOM 1985 N N . TRP A 1 257 ? 6.256 -2.889 -13.994 1.00 91.75 257 TRP A N 1
ATOM 1986 C CA . TRP A 1 257 ? 6.940 -2.559 -12.745 1.00 91.75 257 TRP A CA 1
ATOM 1987 C C . TRP A 1 257 ? 6.708 -1.098 -12.421 1.00 91.75 257 TRP A C 1
ATOM 1989 O O . TRP A 1 257 ? 6.870 -0.237 -13.281 1.00 91.75 257 TRP A O 1
ATOM 1999 N N . SER A 1 258 ? 6.342 -0.795 -11.184 1.00 87.75 258 SER A N 1
ATOM 2000 C CA . SER A 1 258 ? 6.141 0.589 -10.779 1.00 87.75 258 SER A CA 1
ATOM 2001 C C . SER A 1 258 ? 6.625 0.861 -9.370 1.00 87.75 258 SER A C 1
ATOM 2003 O O . SER A 1 258 ? 6.440 0.043 -8.476 1.00 87.75 258 SER A O 1
ATOM 2005 N N . VAL A 1 259 ? 7.246 2.017 -9.164 1.00 84.81 259 VAL A N 1
ATOM 2006 C CA . VAL A 1 259 ? 7.737 2.444 -7.852 1.00 84.81 259 VAL A CA 1
ATOM 2007 C C . VAL A 1 259 ? 6.911 3.626 -7.367 1.00 84.81 259 VAL A C 1
ATOM 2009 O O . VAL A 1 259 ? 6.873 4.678 -8.004 1.00 84.81 259 VAL A O 1
ATOM 2012 N N . VAL A 1 260 ? 6.278 3.456 -6.208 1.00 79.06 260 VAL A N 1
ATOM 2013 C CA . VAL A 1 260 ? 5.545 4.502 -5.497 1.00 79.06 260 VAL A CA 1
ATOM 2014 C C . VAL A 1 260 ? 6.378 4.924 -4.290 1.00 79.06 260 VAL A C 1
ATOM 2016 O O . VAL A 1 260 ? 6.492 4.193 -3.303 1.00 79.06 260 VAL A O 1
ATOM 2019 N N . ALA A 1 261 ? 6.977 6.110 -4.374 1.00 71.50 261 ALA A N 1
ATOM 2020 C CA . ALA A 1 261 ? 7.697 6.720 -3.263 1.00 71.50 261 ALA A CA 1
ATOM 2021 C C . ALA A 1 261 ? 6.733 7.511 -2.368 1.00 71.50 261 ALA A C 1
ATOM 2023 O O . ALA A 1 261 ? 5.868 8.230 -2.861 1.00 71.50 261 ALA A O 1
ATOM 2024 N N . SER A 1 262 ? 6.875 7.355 -1.050 1.00 60.75 262 SER A N 1
ATOM 2025 C CA . SER A 1 262 ? 5.996 7.978 -0.052 1.00 60.75 262 SER A CA 1
ATOM 2026 C C . SER A 1 262 ? 6.189 9.498 0.099 1.00 60.75 262 SER A C 1
ATOM 2028 O O . SER A 1 262 ? 5.244 10.139 0.524 1.00 60.75 262 SER A O 1
ATOM 2030 N N . VAL A 1 263 ? 7.352 10.089 -0.227 1.00 56.53 263 VAL A N 1
ATOM 2031 C CA . VAL A 1 263 ? 7.609 11.555 -0.222 1.00 56.53 263 VAL A CA 1
ATOM 2032 C C . VAL A 1 263 ? 8.842 11.890 -1.083 1.00 56.53 263 VAL A C 1
ATOM 2034 O O . VAL A 1 263 ? 9.716 11.043 -1.272 1.00 56.53 263 VAL A O 1
ATOM 2037 N N . GLU A 1 264 ? 8.920 13.140 -1.562 1.00 53.03 264 GLU A N 1
ATOM 2038 C CA . GLU A 1 264 ? 10.111 13.829 -2.092 1.00 53.03 264 GLU A CA 1
ATOM 2039 C C . GLU A 1 264 ? 11.296 13.786 -1.102 1.00 53.03 264 GLU A C 1
ATOM 2041 O O . GLU A 1 264 ? 11.567 14.733 -0.361 1.00 53.03 264 GLU A O 1
ATOM 2046 N N . THR A 1 265 ? 12.027 12.674 -1.036 1.00 50.16 265 THR A N 1
ATOM 2047 C CA . THR A 1 265 ? 13.318 12.668 -0.343 1.00 50.16 265 THR A CA 1
ATOM 2048 C C . THR A 1 265 ? 14.313 13.518 -1.135 1.00 50.16 265 THR A C 1
ATOM 2050 O O . THR A 1 265 ? 14.375 13.448 -2.361 1.00 50.16 265 THR A O 1
ATOM 2053 N N . ALA A 1 266 ? 15.137 14.312 -0.439 1.00 52.78 266 ALA A N 1
ATOM 2054 C CA . ALA A 1 266 ? 16.125 15.211 -1.055 1.00 52.78 266 ALA A CA 1
ATOM 2055 C C . ALA A 1 266 ? 17.177 14.489 -1.928 1.00 52.78 266 ALA A C 1
ATOM 2057 O O . ALA A 1 266 ? 17.922 15.124 -2.674 1.00 52.78 266 ALA A O 1
ATOM 2058 N N . SER A 1 267 ? 17.261 13.161 -1.843 1.00 60.94 267 SER A N 1
ATOM 2059 C CA . SER A 1 267 ? 17.987 12.323 -2.794 1.00 60.94 267 SER A CA 1
ATOM 2060 C C . SER A 1 267 ? 17.192 11.032 -3.017 1.00 60.94 267 SER A C 1
ATOM 2062 O O . SER A 1 267 ? 16.888 10.341 -2.038 1.00 60.94 267 SER A O 1
ATOM 2064 N N . PRO A 1 268 ? 16.805 10.707 -4.261 1.00 66.12 268 PRO A N 1
ATOM 2065 C CA . PRO A 1 268 ? 16.129 9.453 -4.550 1.00 66.12 268 PRO A CA 1
ATOM 2066 C C . PRO A 1 268 ? 17.109 8.297 -4.326 1.00 66.12 268 PRO A C 1
ATOM 2068 O O . PRO A 1 268 ? 18.237 8.321 -4.818 1.00 66.12 268 PRO A O 1
ATOM 2071 N N . THR A 1 269 ? 16.693 7.281 -3.570 1.00 73.62 269 THR A N 1
ATOM 2072 C CA . THR A 1 269 ? 17.404 5.998 -3.528 1.00 73.62 269 THR A CA 1
ATOM 2073 C C . THR A 1 269 ? 17.490 5.456 -4.950 1.00 73.62 269 THR A C 1
ATOM 2075 O O . THR A 1 269 ? 16.487 5.470 -5.665 1.00 73.62 269 THR A O 1
ATOM 2078 N N . GLN A 1 270 ? 18.666 4.991 -5.379 1.00 83.06 270 GLN A N 1
ATOM 2079 C CA . GLN A 1 270 ? 18.774 4.352 -6.684 1.00 83.06 270 GLN A CA 1
ATOM 2080 C C . GLN A 1 270 ? 18.044 3.012 -6.640 1.00 83.06 270 GLN A C 1
ATOM 2082 O O . GLN A 1 270 ? 18.403 2.111 -5.881 1.00 83.06 270 GLN A O 1
ATOM 2087 N N . VAL A 1 271 ? 17.008 2.904 -7.458 1.00 87.56 271 VAL A N 1
ATOM 2088 C CA . VAL A 1 271 ? 16.157 1.726 -7.551 1.00 87.56 271 VAL A CA 1
ATOM 2089 C C . VAL A 1 271 ? 16.245 1.207 -8.976 1.00 87.56 271 VAL A C 1
ATOM 2091 O O . VAL A 1 271 ? 16.021 1.964 -9.916 1.00 87.56 271 VAL A O 1
ATOM 2094 N N . ASN A 1 272 ? 16.585 -0.064 -9.149 1.00 91.62 272 ASN A N 1
ATOM 2095 C CA . ASN A 1 272 ? 16.659 -0.715 -10.451 1.00 91.62 272 ASN A CA 1
ATOM 2096 C C . ASN A 1 272 ? 15.498 -1.700 -10.584 1.00 91.62 272 ASN A C 1
ATOM 2098 O O . ASN A 1 272 ? 15.396 -2.606 -9.760 1.00 91.62 272 ASN A O 1
ATOM 2102 N N . ALA A 1 273 ? 14.652 -1.587 -11.612 1.00 92.69 273 ALA A N 1
ATOM 2103 C CA . ALA A 1 273 ? 13.612 -2.593 -11.845 1.00 92.69 273 ALA A CA 1
ATOM 2104 C C . ALA A 1 273 ? 14.206 -3.973 -12.140 1.00 92.69 273 ALA A C 1
ATOM 2106 O O . ALA A 1 273 ? 13.691 -4.989 -11.677 1.00 92.69 273 ALA A O 1
ATOM 2107 N N . MET A 1 274 ? 15.321 -4.014 -12.858 1.00 95.00 274 MET A N 1
ATOM 2108 C CA . MET A 1 274 ? 16.049 -5.245 -13.128 1.00 95.00 274 MET A CA 1
ATOM 2109 C C . MET A 1 274 ? 17.546 -4.980 -13.047 1.00 95.00 274 MET A C 1
ATOM 2111 O O . MET A 1 274 ? 18.033 -4.000 -13.616 1.00 95.00 274 MET A O 1
ATOM 2115 N N . ARG A 1 275 ? 18.278 -5.866 -12.377 1.00 95.62 275 ARG A N 1
ATOM 2116 C CA . ARG A 1 275 ? 19.736 -5.932 -12.408 1.00 95.62 275 ARG A CA 1
ATOM 2117 C C . ARG A 1 275 ? 20.155 -7.258 -13.023 1.00 95.62 275 ARG A C 1
ATOM 2119 O O . ARG A 1 275 ? 19.709 -8.309 -12.585 1.00 95.62 275 ARG A O 1
ATOM 2126 N N . VAL A 1 276 ? 21.008 -7.196 -14.038 1.00 95.06 276 VAL A N 1
ATOM 2127 C CA . VAL A 1 276 ? 21.566 -8.364 -14.727 1.00 95.06 276 VAL A CA 1
ATOM 2128 C C . VAL A 1 276 ? 23.056 -8.414 -14.443 1.00 95.06 276 VAL A C 1
ATOM 2130 O O . VAL A 1 276 ? 23.793 -7.518 -14.856 1.00 95.06 276 VAL A O 1
ATOM 2133 N N . HIS A 1 277 ? 23.517 -9.442 -13.742 1.00 93.06 277 HIS A N 1
ATOM 2134 C CA . HIS A 1 277 ? 24.926 -9.617 -13.396 1.00 93.06 277 HIS A CA 1
ATOM 2135 C C . HIS A 1 277 ? 25.358 -11.084 -13.484 1.00 93.06 277 HIS A C 1
ATOM 2137 O O . HIS A 1 277 ? 24.571 -11.968 -13.820 1.00 93.06 277 HIS A O 1
ATOM 2143 N N . GLY A 1 278 ? 26.648 -11.326 -13.275 1.00 86.81 278 GLY A N 1
ATOM 2144 C CA . GLY A 1 278 ? 27.259 -12.643 -13.440 1.00 86.81 278 GLY A CA 1
ATOM 2145 C C . GLY A 1 278 ? 28.214 -12.732 -14.634 1.00 86.81 278 GLY A C 1
ATOM 2146 O O . GLY A 1 278 ? 28.478 -11.746 -15.330 1.00 86.81 278 GLY A O 1
ATOM 2147 N N . ARG A 1 279 ? 28.785 -13.925 -14.818 1.00 80.12 279 ARG A N 1
ATOM 2148 C CA . ARG A 1 279 ? 29.889 -14.233 -15.749 1.00 80.12 279 ARG A CA 1
ATOM 2149 C C . ARG A 1 279 ? 29.542 -15.336 -16.747 1.00 80.12 279 ARG A C 1
ATOM 2151 O O . ARG A 1 279 ? 30.442 -15.937 -17.336 1.00 80.12 279 ARG A O 1
ATOM 2158 N N . SER A 1 280 ? 28.262 -15.673 -16.873 1.00 69.62 280 SER A N 1
ATOM 2159 C CA . SER A 1 280 ? 27.797 -16.738 -17.749 1.00 69.62 280 SER A CA 1
ATOM 2160 C C . SER A 1 280 ? 28.346 -16.559 -19.163 1.00 69.62 280 SER A C 1
ATOM 2162 O O . SER A 1 280 ? 28.169 -15.523 -19.795 1.00 69.62 280 SER A O 1
ATOM 2164 N N . VAL A 1 281 ? 28.983 -17.614 -19.670 1.00 62.31 281 VAL A N 1
ATOM 2165 C CA . VAL A 1 281 ? 29.478 -17.697 -21.055 1.00 62.31 281 VAL A CA 1
ATOM 2166 C C . VAL A 1 281 ? 28.318 -17.919 -22.042 1.00 62.31 281 VAL A C 1
ATOM 2168 O O . VAL A 1 281 ? 28.501 -17.856 -23.250 1.00 62.31 281 VAL A O 1
ATOM 2171 N N . ASN A 1 282 ? 27.108 -18.201 -21.541 1.00 67.25 282 ASN A N 1
ATOM 2172 C CA . ASN A 1 282 ? 25.946 -18.550 -22.361 1.00 67.25 282 ASN A CA 1
ATOM 2173 C C . ASN A 1 282 ? 25.009 -17.364 -22.659 1.00 67.25 282 ASN A C 1
ATOM 2175 O O . ASN A 1 282 ? 23.919 -17.607 -23.185 1.00 67.25 282 ASN A O 1
ATOM 2179 N N . ASN A 1 283 ? 25.452 -16.124 -22.397 1.00 76.12 283 ASN A N 1
ATOM 2180 C CA . ASN A 1 283 ? 24.669 -14.881 -22.429 1.00 76.12 283 ASN A CA 1
ATOM 2181 C C . ASN A 1 283 ? 23.492 -14.869 -21.446 1.00 76.12 283 ASN A C 1
ATOM 2183 O O . ASN A 1 283 ? 22.608 -15.715 -21.529 1.00 76.12 283 ASN A O 1
ATOM 2187 N N . ASN A 1 284 ? 23.418 -13.853 -20.584 1.00 90.38 284 ASN A N 1
ATOM 2188 C CA . ASN A 1 284 ? 22.172 -13.549 -19.876 1.00 90.38 284 ASN A CA 1
ATOM 2189 C C . ASN A 1 284 ? 21.160 -12.973 -20.870 1.00 90.38 284 ASN A C 1
ATOM 2191 O O . ASN A 1 284 ? 21.464 -11.972 -21.528 1.00 90.38 284 ASN A O 1
ATOM 2195 N N . ARG A 1 285 ? 19.974 -13.573 -20.993 1.00 93.88 285 ARG A N 1
ATOM 2196 C CA . ARG A 1 285 ? 18.961 -13.142 -21.969 1.00 93.88 285 ARG A CA 1
ATOM 2197 C C . ARG A 1 285 ? 17.792 -12.476 -21.268 1.00 93.88 285 ARG A C 1
ATOM 2199 O O . ARG A 1 285 ? 17.180 -13.061 -20.380 1.00 93.88 285 ARG A O 1
ATOM 2206 N N . VAL A 1 286 ? 17.446 -11.268 -21.697 1.00 95.69 286 VAL A N 1
ATOM 2207 C CA . VAL A 1 286 ? 16.280 -10.535 -21.195 1.00 95.69 286 VAL A CA 1
ATOM 2208 C C . VAL A 1 286 ? 15.363 -10.190 -22.359 1.00 95.69 286 VAL A C 1
ATOM 2210 O O . VAL A 1 286 ? 15.762 -9.464 -23.266 1.00 95.69 286 VAL A O 1
ATOM 2213 N N . LEU A 1 287 ? 14.128 -10.686 -22.327 1.00 95.62 287 LEU A N 1
ATOM 2214 C CA . LEU A 1 287 ? 13.059 -10.327 -23.254 1.00 95.62 287 LEU A CA 1
ATOM 2215 C C . LEU A 1 287 ? 11.951 -9.602 -22.498 1.00 95.62 287 LEU A C 1
ATOM 2217 O O . LEU A 1 287 ? 11.347 -10.185 -21.602 1.00 95.62 287 LEU A O 1
ATOM 2221 N N . LEU A 1 288 ? 11.651 -8.365 -22.889 1.00 95.75 288 LEU A N 1
ATOM 2222 C CA . LEU A 1 288 ? 10.487 -7.621 -22.410 1.00 95.75 288 LEU A CA 1
ATOM 2223 C C . LEU A 1 288 ? 9.549 -7.366 -23.591 1.00 95.75 288 LEU A C 1
ATOM 2225 O O . LEU A 1 288 ? 9.962 -6.756 -24.576 1.00 95.75 288 LEU A O 1
ATOM 2229 N N . GLU A 1 289 ? 8.298 -7.798 -23.502 1.00 92.69 289 GLU A N 1
ATOM 2230 C CA . GLU A 1 289 ? 7.296 -7.628 -24.554 1.00 92.69 289 GLU A CA 1
ATOM 2231 C C . GLU A 1 289 ? 5.996 -7.061 -23.981 1.00 92.69 289 GLU A C 1
ATOM 2233 O O . GLU A 1 289 ? 5.437 -7.589 -23.017 1.00 92.69 289 GLU A O 1
ATOM 2238 N N . ASN A 1 290 ? 5.507 -5.969 -24.578 1.00 92.06 290 ASN A N 1
ATOM 2239 C CA . ASN A 1 290 ? 4.310 -5.242 -24.129 1.00 92.06 290 ASN A CA 1
ATOM 2240 C C . ASN A 1 290 ? 4.378 -4.800 -22.656 1.00 92.06 290 ASN A C 1
ATOM 2242 O O . ASN A 1 290 ? 3.355 -4.649 -21.986 1.00 92.06 290 ASN A O 1
ATOM 2246 N N . CYS A 1 291 ? 5.590 -4.604 -22.139 1.00 94.19 291 CYS A N 1
ATOM 2247 C CA . CYS A 1 291 ? 5.813 -4.260 -20.746 1.00 94.19 291 CYS A CA 1
ATOM 2248 C C . CYS A 1 291 ? 5.822 -2.751 -20.483 1.00 94.19 291 CYS A C 1
ATOM 2250 O O . CYS A 1 291 ? 6.109 -1.941 -21.370 1.00 94.19 291 CYS A O 1
ATOM 2252 N N . SER A 1 292 ? 5.597 -2.370 -19.225 1.00 92.69 292 SER A N 1
ATOM 2253 C CA . SER A 1 292 ? 5.842 -1.000 -18.763 1.00 92.69 292 SER A CA 1
ATOM 2254 C C . SER A 1 292 ? 6.675 -0.940 -17.484 1.00 92.69 292 SER A C 1
ATOM 2256 O O . SER A 1 292 ? 6.553 -1.781 -16.602 1.00 92.69 292 SER A O 1
ATOM 2258 N N . ALA A 1 293 ? 7.545 0.058 -17.369 1.00 91.94 293 ALA A N 1
ATOM 2259 C CA . ALA A 1 293 ? 8.324 0.316 -16.162 1.00 91.94 293 ALA A CA 1
ATOM 2260 C C . ALA A 1 293 ? 8.199 1.788 -15.790 1.00 91.94 293 ALA A C 1
ATOM 2262 O O . ALA A 1 293 ? 8.436 2.640 -16.643 1.00 91.94 293 ALA A O 1
ATOM 2263 N N . LEU A 1 294 ? 7.792 2.075 -14.553 1.00 86.19 294 LEU A N 1
ATOM 2264 C CA . LEU A 1 294 ? 7.291 3.386 -14.154 1.00 86.19 294 LEU A CA 1
ATOM 2265 C C . LEU A 1 294 ? 7.863 3.857 -12.808 1.00 86.19 294 LEU A C 1
ATOM 2267 O O . LEU A 1 294 ? 7.837 3.129 -11.817 1.00 86.19 294 LEU A O 1
ATOM 2271 N N . GLY A 1 295 ? 8.291 5.117 -12.736 1.00 82.50 295 GLY A N 1
ATOM 2272 C CA . GLY A 1 295 ? 8.640 5.793 -11.477 1.00 82.50 295 GLY A CA 1
ATOM 2273 C C . GLY A 1 295 ? 10.103 6.246 -11.393 1.00 82.50 295 GLY A C 1
ATOM 2274 O O . GLY A 1 295 ? 10.781 6.352 -12.415 1.00 82.50 295 GLY A O 1
ATOM 2275 N N . PRO A 1 296 ? 10.615 6.565 -10.190 1.00 85.31 296 PRO A N 1
ATOM 2276 C CA . PRO A 1 296 ? 11.999 6.998 -9.995 1.00 85.31 296 PRO A CA 1
ATOM 2277 C C . PRO A 1 296 ? 12.950 5.790 -9.976 1.00 85.31 296 PRO A C 1
ATOM 2279 O O . PRO A 1 296 ? 13.571 5.498 -8.957 1.00 85.31 296 PRO A O 1
ATOM 2282 N N . LEU A 1 297 ? 13.043 5.059 -11.088 1.00 89.31 297 LEU A N 1
ATOM 2283 C CA . LEU A 1 297 ? 13.844 3.837 -11.196 1.00 89.31 297 LEU A CA 1
ATOM 2284 C C . LEU A 1 297 ? 14.677 3.800 -12.480 1.00 89.31 297 LEU A C 1
ATOM 2286 O O . LEU A 1 297 ? 14.265 4.330 -13.504 1.00 89.31 297 LEU A O 1
ATOM 2290 N N . THR A 1 298 ? 15.823 3.125 -12.446 1.00 93.31 298 THR A N 1
ATOM 2291 C CA . THR A 1 298 ? 16.474 2.620 -13.664 1.00 93.31 298 THR A CA 1
ATOM 2292 C C . THR A 1 298 ? 15.733 1.361 -14.093 1.00 93.31 298 THR A C 1
ATOM 2294 O O . THR A 1 298 ? 15.574 0.448 -13.287 1.00 93.31 298 THR A O 1
ATOM 2297 N N . THR A 1 299 ? 15.255 1.270 -15.334 1.00 93.81 299 THR A N 1
ATOM 2298 C CA . THR A 1 299 ? 14.512 0.078 -15.778 1.00 93.81 299 THR A CA 1
ATOM 2299 C C . THR A 1 299 ? 15.428 -1.142 -15.824 1.00 93.81 299 THR A C 1
ATOM 2301 O O . THR A 1 299 ? 15.108 -2.173 -15.239 1.00 93.81 299 THR A O 1
ATOM 2304 N N . ILE A 1 300 ? 16.576 -1.022 -16.492 1.00 96.00 300 ILE A N 1
ATOM 2305 C CA . ILE A 1 300 ? 17.504 -2.139 -16.691 1.00 96.00 300 ILE A CA 1
ATOM 2306 C C . ILE A 1 300 ? 18.914 -1.688 -16.320 1.00 96.00 300 ILE A C 1
ATOM 2308 O O . ILE A 1 300 ? 19.443 -0.749 -16.913 1.00 96.00 300 ILE A O 1
ATOM 2312 N N . SER A 1 301 ? 19.520 -2.366 -15.350 1.00 96.06 301 SER A N 1
ATOM 2313 C CA . SER A 1 301 ? 20.913 -2.197 -14.941 1.00 96.06 301 SER A CA 1
ATOM 2314 C C . SER A 1 301 ? 21.713 -3.432 -15.355 1.00 96.06 301 SER A C 1
ATOM 2316 O O . SER A 1 301 ? 21.469 -4.529 -14.856 1.00 96.06 301 SER A O 1
ATOM 2318 N N . VAL A 1 302 ? 22.649 -3.284 -16.292 1.00 95.50 302 VAL A N 1
ATOM 2319 C CA . VAL A 1 302 ? 23.473 -4.386 -16.810 1.00 95.50 302 VAL A CA 1
ATOM 2320 C C . VAL A 1 302 ? 24.893 -4.271 -16.271 1.00 95.50 302 VAL A C 1
ATOM 2322 O O . VAL A 1 302 ? 25.613 -3.316 -16.557 1.00 95.50 302 VAL A O 1
ATOM 2325 N N . GLN A 1 303 ? 25.299 -5.288 -15.523 1.00 93.94 303 GLN A N 1
ATOM 2326 C CA . GLN A 1 303 ? 26.646 -5.461 -14.982 1.00 93.94 303 GLN A CA 1
ATOM 2327 C C . GLN A 1 303 ? 27.307 -6.765 -15.439 1.00 93.94 303 GLN A C 1
ATOM 2329 O O . GLN A 1 303 ? 28.495 -6.961 -15.196 1.00 93.94 303 GLN A O 1
ATOM 2334 N N . ALA A 1 304 ? 26.555 -7.646 -16.103 1.00 91.62 304 ALA A N 1
ATOM 2335 C CA . ALA A 1 304 ? 27.062 -8.895 -16.656 1.00 91.62 304 ALA A CA 1
ATOM 2336 C C . ALA A 1 304 ? 28.127 -8.665 -17.739 1.00 91.62 304 ALA A C 1
ATOM 2338 O O . ALA A 1 304 ? 28.096 -7.657 -18.451 1.00 91.62 304 ALA A O 1
ATOM 2339 N N . ASP A 1 305 ? 29.054 -9.613 -17.878 1.00 89.44 305 ASP A N 1
ATOM 2340 C CA . ASP A 1 305 ? 30.086 -9.565 -18.923 1.00 89.44 305 ASP A CA 1
ATOM 2341 C C . ASP A 1 305 ? 29.504 -9.810 -20.331 1.00 89.44 305 ASP A C 1
ATOM 2343 O O . ASP A 1 305 ? 29.967 -9.214 -21.300 1.00 89.44 305 ASP A O 1
ATOM 2347 N N . ASP A 1 306 ? 28.473 -10.654 -20.445 1.00 91.12 306 ASP A N 1
ATOM 2348 C CA . ASP A 1 306 ? 27.831 -11.051 -21.706 1.00 91.12 306 ASP A CA 1
ATOM 2349 C C . ASP A 1 306 ? 26.304 -11.075 -21.518 1.00 91.12 306 ASP A C 1
ATOM 2351 O O . ASP A 1 306 ? 25.785 -11.738 -20.608 1.00 91.12 306 ASP A O 1
ATOM 2355 N N . CYS A 1 307 ? 25.574 -10.285 -22.307 1.00 93.12 307 CYS A N 1
ATOM 2356 C CA . CYS A 1 307 ? 24.130 -10.128 -22.140 1.00 93.12 307 CYS A CA 1
ATOM 2357 C C . CYS A 1 307 ? 23.434 -9.692 -23.432 1.00 93.12 307 CYS A C 1
ATOM 2359 O O . CYS A 1 307 ? 23.890 -8.767 -24.104 1.00 93.12 307 CYS A O 1
ATOM 2361 N N . ASP A 1 308 ? 22.275 -10.290 -23.706 1.00 94.62 308 ASP A N 1
ATOM 2362 C CA . ASP A 1 308 ? 21.357 -9.891 -24.768 1.00 94.62 308 ASP A CA 1
ATOM 2363 C C . ASP A 1 308 ? 20.032 -9.409 -24.159 1.00 94.62 308 ASP A C 1
ATOM 2365 O O . ASP A 1 308 ? 19.256 -10.197 -23.618 1.00 94.62 308 ASP A O 1
ATOM 2369 N N . VAL A 1 309 ? 19.738 -8.117 -24.287 1.00 95.69 309 VAL A N 1
ATOM 2370 C CA . VAL A 1 309 ? 18.471 -7.505 -23.867 1.00 95.69 309 VAL A CA 1
ATOM 2371 C C . VAL A 1 309 ? 17.666 -7.123 -25.103 1.00 95.69 309 VAL A C 1
ATOM 2373 O O . VAL A 1 309 ? 18.163 -6.407 -25.968 1.00 95.69 309 VAL A O 1
ATOM 2376 N N . LEU A 1 310 ? 16.405 -7.534 -25.179 1.00 95.75 310 LEU A N 1
ATOM 2377 C CA . LEU A 1 310 ? 15.466 -7.107 -26.209 1.00 95.75 310 LEU A CA 1
ATOM 2378 C C . LEU A 1 310 ? 14.175 -6.606 -25.566 1.00 95.75 310 LEU A C 1
ATOM 2380 O O . LEU A 1 310 ? 13.508 -7.335 -24.839 1.00 95.75 310 LEU A O 1
ATOM 2384 N N . CYS A 1 311 ? 13.806 -5.368 -25.877 1.00 95.62 311 CYS A N 1
ATOM 2385 C CA . CYS A 1 311 ? 12.523 -4.785 -25.508 1.00 95.62 311 CYS A CA 1
ATOM 2386 C C . CYS A 1 311 ? 11.669 -4.593 -26.764 1.00 95.62 311 CYS A C 1
ATOM 2388 O O . CYS A 1 311 ? 12.135 -4.024 -27.755 1.00 95.62 311 CYS A O 1
ATOM 2390 N N . GLY A 1 312 ? 10.426 -5.056 -26.714 1.00 92.50 312 GLY A N 1
ATOM 2391 C CA . GLY A 1 312 ? 9.427 -4.954 -27.766 1.00 92.50 312 GLY A CA 1
ATOM 2392 C C . GLY A 1 312 ? 8.170 -4.278 -27.268 1.00 92.50 312 GLY A C 1
ATOM 2393 O O . GLY A 1 312 ? 7.550 -4.758 -26.322 1.00 92.50 312 GLY A O 1
ATOM 2394 N N . ASN A 1 313 ? 7.770 -3.183 -27.910 1.00 91.19 313 ASN A N 1
ATOM 2395 C CA . ASN A 1 313 ? 6.543 -2.471 -27.563 1.00 91.19 313 ASN A CA 1
ATOM 2396 C C . ASN A 1 313 ? 6.469 -2.086 -26.072 1.00 91.19 313 ASN A C 1
ATOM 2398 O O . ASN A 1 313 ? 5.449 -2.271 -25.411 1.00 91.19 313 ASN A O 1
ATOM 2402 N N . CYS A 1 314 ? 7.585 -1.606 -25.514 1.00 93.56 314 CYS A N 1
ATOM 2403 C CA . CYS A 1 314 ? 7.684 -1.281 -24.089 1.00 93.56 314 CYS A CA 1
ATOM 2404 C C . CYS A 1 314 ? 7.607 0.221 -23.809 1.00 93.56 314 CYS A C 1
ATOM 2406 O O . CYS A 1 314 ? 8.222 1.029 -24.515 1.00 93.56 314 CYS A O 1
ATOM 2408 N N . LEU A 1 315 ? 6.921 0.576 -22.720 1.00 92.06 315 LEU A N 1
ATOM 2409 C CA . LEU A 1 315 ? 6.901 1.922 -22.146 1.00 92.06 315 LEU A CA 1
ATOM 2410 C C . LEU A 1 315 ? 7.850 1.990 -20.947 1.00 92.06 315 LEU A C 1
ATOM 2412 O O . LEU A 1 315 ? 7.524 1.491 -19.874 1.00 92.06 315 LEU A O 1
ATOM 2416 N N . LEU A 1 316 ? 9.013 2.613 -21.110 1.00 93.25 316 LEU A N 1
ATOM 2417 C CA . LEU A 1 316 ? 10.034 2.665 -20.065 1.00 93.25 316 LEU A CA 1
ATOM 2418 C C . LEU A 1 316 ? 10.199 4.108 -19.582 1.00 93.25 316 LEU A C 1
ATOM 2420 O O . LEU A 1 316 ? 10.725 4.948 -20.314 1.00 93.25 316 LEU A O 1
ATOM 2424 N N . THR A 1 317 ? 9.731 4.416 -18.374 1.00 87.94 317 THR A N 1
ATOM 2425 C CA . THR A 1 317 ? 9.786 5.763 -17.800 1.00 87.94 317 THR A CA 1
ATOM 2426 C C . THR A 1 317 ? 10.616 5.795 -16.522 1.00 87.94 317 THR A C 1
ATOM 2428 O O . THR A 1 317 ? 10.471 4.971 -15.621 1.00 87.94 317 THR A O 1
ATOM 2431 N N . SER A 1 318 ? 11.495 6.788 -16.453 1.00 88.31 318 SER A N 1
ATOM 2432 C CA . SER A 1 318 ? 12.339 7.082 -15.310 1.00 88.31 318 SER A CA 1
ATOM 2433 C C . SER A 1 318 ? 12.322 8.579 -15.023 1.00 88.31 318 SER A C 1
ATOM 2435 O O . SER A 1 318 ? 12.797 9.399 -15.815 1.00 88.31 318 SER A O 1
ATOM 2437 N N . THR A 1 319 ? 11.792 8.949 -13.858 1.00 83.31 319 THR A N 1
ATOM 2438 C CA . THR A 1 319 ? 11.683 10.354 -13.433 1.00 83.31 319 THR A CA 1
ATOM 2439 C C . THR A 1 319 ? 12.940 10.884 -12.740 1.00 83.31 319 THR A C 1
ATOM 2441 O O . THR A 1 319 ? 13.072 12.095 -12.566 1.00 83.31 319 THR A O 1
ATOM 2444 N N . ALA A 1 320 ? 13.876 10.006 -12.368 1.00 84.44 320 ALA A N 1
ATOM 2445 C CA . ALA A 1 320 ? 15.061 10.367 -11.585 1.00 84.44 320 ALA A CA 1
ATOM 2446 C C . ALA A 1 320 ? 16.391 9.861 -12.171 1.00 84.44 320 ALA A C 1
ATOM 2448 O O . ALA A 1 320 ? 17.417 10.491 -11.945 1.00 84.44 320 ALA A O 1
ATOM 2449 N N . PHE A 1 321 ? 16.376 8.771 -12.939 1.00 89.12 321 PHE A N 1
ATOM 2450 C CA . PHE A 1 321 ? 17.566 8.016 -13.355 1.00 89.12 321 PHE A CA 1
ATOM 2451 C C . PHE A 1 321 ? 17.606 7.808 -14.885 1.00 89.12 321 PHE A C 1
ATOM 2453 O O . PHE A 1 321 ? 16.645 8.179 -15.572 1.00 89.12 321 PHE A O 1
ATOM 2460 N N . PRO A 1 322 ? 18.673 7.239 -15.475 1.00 92.56 322 PRO A N 1
ATOM 2461 C CA . PRO A 1 322 ? 18.607 6.745 -16.851 1.00 92.56 322 PRO A CA 1
ATOM 2462 C C . PRO A 1 322 ? 17.631 5.566 -16.988 1.00 92.56 322 PRO A C 1
ATOM 2464 O O . PRO A 1 322 ? 17.399 4.837 -16.028 1.00 92.56 322 PRO A O 1
ATOM 2467 N N . VAL A 1 323 ? 17.080 5.342 -18.185 1.00 94.62 323 VAL A N 1
ATOM 2468 C CA . VAL A 1 323 ? 16.213 4.171 -18.439 1.00 94.62 323 VAL A CA 1
ATOM 2469 C C . VAL A 1 323 ? 17.030 2.878 -18.411 1.00 94.62 323 VAL A C 1
ATOM 2471 O O . VAL A 1 323 ? 16.661 1.918 -17.735 1.00 94.62 323 VAL A O 1
ATOM 2474 N N . VAL A 1 324 ? 18.162 2.869 -19.112 1.00 96.38 324 VAL A N 1
ATOM 2475 C CA . VAL A 1 324 ? 19.108 1.755 -19.137 1.00 96.38 324 VAL A CA 1
ATOM 2476 C C . VAL A 1 324 ? 20.466 2.231 -18.649 1.00 96.38 324 VAL A C 1
ATOM 2478 O O . VAL A 1 324 ? 21.020 3.202 -19.171 1.00 96.38 324 VAL A O 1
ATOM 2481 N N . ARG A 1 325 ? 21.022 1.517 -17.673 1.00 95.62 325 ARG A N 1
ATOM 2482 C CA . ARG A 1 325 ? 22.366 1.739 -17.148 1.00 95.62 325 ARG A CA 1
ATOM 2483 C C . ARG A 1 325 ? 23.231 0.518 -17.421 1.00 95.62 325 ARG A C 1
ATOM 2485 O O . ARG A 1 325 ? 22.813 -0.608 -17.178 1.00 95.62 325 ARG A O 1
ATOM 2492 N N . MET A 1 326 ? 24.450 0.743 -17.884 1.00 94.81 326 MET A N 1
ATOM 2493 C CA . MET A 1 326 ? 25.487 -0.278 -17.948 1.00 94.81 326 MET A CA 1
ATOM 2494 C C . MET A 1 326 ? 26.668 0.146 -17.100 1.00 94.81 326 MET A C 1
ATOM 2496 O O . MET A 1 326 ? 27.100 1.292 -17.191 1.00 94.81 326 MET A O 1
ATOM 2500 N N . SER A 1 327 ? 27.221 -0.782 -16.334 1.00 92.12 327 SER A N 1
ATOM 2501 C CA . SER A 1 327 ? 28.463 -0.555 -15.602 1.00 92.12 327 SER A CA 1
ATOM 2502 C C . SER A 1 327 ? 29.305 -1.825 -15.560 1.00 92.12 327 SER A C 1
ATOM 2504 O O . SER A 1 327 ? 28.836 -2.924 -15.868 1.00 92.12 327 SER A O 1
ATOM 2506 N N . ASN A 1 328 ? 30.574 -1.697 -15.195 1.00 85.19 328 ASN A N 1
ATOM 2507 C CA . ASN A 1 328 ? 31.364 -2.859 -14.790 1.00 85.19 328 ASN A CA 1
ATOM 2508 C C . ASN A 1 328 ? 30.944 -3.259 -13.363 1.00 85.19 328 ASN A C 1
ATOM 2510 O O . ASN A 1 328 ? 30.564 -2.400 -12.563 1.00 85.19 328 ASN A O 1
ATOM 2514 N N . GLY A 1 329 ? 30.941 -4.556 -13.048 1.00 75.94 329 GLY A N 1
ATOM 2515 C CA . GLY A 1 329 ? 30.616 -5.032 -11.700 1.00 75.94 329 GLY A CA 1
ATOM 2516 C C . GLY A 1 329 ? 31.666 -4.582 -10.676 1.00 75.94 329 GLY A C 1
ATOM 2517 O O . GLY A 1 329 ? 32.866 -4.649 -10.946 1.00 75.94 329 GLY A O 1
ATOM 2518 N N . GLU A 1 330 ? 31.238 -4.124 -9.495 1.00 66.44 330 GLU A N 1
ATOM 2519 C CA . GLU A 1 330 ? 32.158 -3.644 -8.456 1.00 66.44 330 GLU A CA 1
ATOM 2520 C C . GLU A 1 330 ? 33.166 -4.728 -8.029 1.00 66.44 330 GLU A C 1
ATOM 2522 O O . GLU A 1 330 ? 32.803 -5.859 -7.702 1.00 66.44 330 GLU A O 1
ATOM 2527 N N . GLY A 1 331 ? 34.455 -4.370 -8.007 1.00 63.28 331 GLY A N 1
ATOM 2528 C CA . GLY A 1 331 ? 35.520 -5.204 -7.437 1.00 63.28 331 GLY A CA 1
ATOM 2529 C C . GLY A 1 331 ? 35.931 -6.427 -8.265 1.00 63.28 331 GLY A C 1
ATOM 2530 O O . GLY A 1 331 ? 36.680 -7.267 -7.762 1.00 63.28 331 GLY A O 1
ATOM 2531 N N . GLN A 1 332 ? 35.484 -6.549 -9.517 1.00 57.25 332 GLN A N 1
ATOM 2532 C CA . GLN A 1 332 ? 35.803 -7.699 -10.361 1.00 57.25 332 GLN A CA 1
ATOM 2533 C C . GLN A 1 332 ? 36.686 -7.302 -11.547 1.00 57.25 332 GLN A C 1
ATOM 2535 O O . GLN A 1 332 ? 36.223 -6.676 -12.491 1.00 57.25 332 GLN A O 1
ATOM 2540 N N . GLN A 1 333 ? 37.952 -7.739 -11.540 1.00 60.16 333 GLN A N 1
ATOM 2541 C CA . GLN A 1 333 ? 38.752 -7.788 -12.767 1.00 60.16 333 GLN A CA 1
ATOM 2542 C C . GLN A 1 333 ? 38.124 -8.833 -13.699 1.00 60.16 333 GLN A C 1
ATOM 2544 O O . GLN A 1 333 ? 38.340 -10.037 -13.530 1.00 60.16 333 GLN A O 1
ATOM 2549 N N . SER A 1 334 ? 37.286 -8.371 -14.625 1.00 58.66 334 SER A N 1
ATOM 2550 C CA . SER A 1 334 ? 36.675 -9.201 -15.661 1.00 58.66 334 SER A CA 1
ATOM 2551 C C . SER A 1 334 ? 37.780 -9.828 -16.517 1.00 58.66 334 SER A C 1
ATOM 2553 O O . SER A 1 334 ? 38.630 -9.133 -17.078 1.00 58.66 334 SER A O 1
ATOM 2555 N N . VAL A 1 335 ? 37.805 -11.162 -16.605 1.00 66.00 335 VAL A N 1
ATOM 2556 C CA . VAL A 1 335 ? 38.579 -11.852 -17.644 1.00 66.00 335 VAL A CA 1
ATOM 2557 C C . VAL A 1 335 ? 37.706 -11.808 -18.889 1.00 66.00 335 VAL A C 1
ATOM 2559 O O . VAL A 1 335 ? 36.994 -12.765 -19.181 1.00 66.00 335 VAL A O 1
ATOM 2562 N N . ILE A 1 336 ? 37.721 -10.662 -19.573 1.00 64.31 336 ILE A N 1
ATOM 2563 C CA . ILE A 1 336 ? 36.907 -10.427 -20.766 1.00 64.31 336 ILE A CA 1
ATOM 2564 C C . ILE A 1 336 ? 37.274 -11.494 -21.798 1.00 64.31 336 ILE A C 1
ATOM 2566 O O . ILE A 1 336 ? 38.401 -11.541 -22.309 1.00 64.31 336 ILE A O 1
ATOM 2570 N N . SER A 1 337 ? 36.332 -12.391 -22.084 1.00 72.75 337 SER A N 1
ATOM 2571 C CA . SER A 1 337 ? 36.489 -13.317 -23.196 1.00 72.75 337 SER A CA 1
ATOM 2572 C C . SER A 1 337 ? 36.404 -12.516 -24.496 1.00 72.75 337 SER A C 1
ATOM 2574 O O . SER A 1 337 ? 35.695 -11.515 -24.571 1.00 72.75 337 SER A O 1
ATOM 2576 N N . LYS A 1 338 ? 37.093 -12.950 -25.556 1.00 71.88 338 LYS A N 1
ATOM 2577 C CA . LYS A 1 338 ? 37.004 -12.273 -26.864 1.00 71.88 338 LYS A CA 1
ATOM 2578 C C . LYS A 1 338 ? 35.586 -12.262 -27.457 1.00 71.88 338 LYS A C 1
ATOM 2580 O O . LYS A 1 338 ? 35.367 -11.562 -28.438 1.00 71.88 338 LYS A O 1
ATOM 2585 N N . GLU A 1 339 ? 34.675 -13.061 -26.909 1.00 78.19 339 GLU A N 1
ATOM 2586 C CA . GLU A 1 339 ? 33.307 -13.235 -27.399 1.00 78.19 339 GLU A CA 1
ATOM 2587 C C . GLU A 1 339 ? 32.270 -12.470 -26.562 1.00 78.19 339 GLU A C 1
ATOM 2589 O O . GLU A 1 339 ? 31.132 -12.340 -27.005 1.00 78.19 339 GLU A O 1
ATOM 2594 N N . SER A 1 340 ? 32.663 -11.928 -25.402 1.00 82.12 340 SER A N 1
ATOM 2595 C CA . SER A 1 340 ? 31.769 -11.202 -24.497 1.00 82.12 340 SER A CA 1
ATOM 2596 C C . SER A 1 340 ? 31.284 -9.896 -25.130 1.00 82.12 340 SER A C 1
ATOM 2598 O O . SER A 1 340 ? 32.098 -9.061 -25.535 1.00 82.12 340 SER A O 1
ATOM 2600 N N . ALA A 1 341 ? 29.966 -9.706 -25.202 1.00 89.50 341 ALA A N 1
ATOM 2601 C CA . ALA A 1 341 ? 29.347 -8.479 -25.685 1.00 89.50 341 ALA A CA 1
ATOM 2602 C C . ALA A 1 341 ? 28.019 -8.193 -24.969 1.00 89.50 341 ALA A C 1
ATOM 2604 O O . ALA A 1 341 ? 27.266 -9.087 -24.596 1.00 89.50 341 ALA A O 1
ATOM 2605 N N . ARG A 1 342 ? 27.688 -6.910 -24.827 1.00 93.12 342 ARG A N 1
ATOM 2606 C CA . ARG A 1 342 ? 26.401 -6.450 -24.294 1.00 93.12 342 ARG A CA 1
ATOM 2607 C C . ARG A 1 342 ? 25.545 -5.926 -25.439 1.00 93.12 342 ARG A C 1
ATOM 2609 O O . ARG A 1 342 ? 25.824 -4.851 -25.969 1.00 93.12 342 ARG A O 1
ATOM 2616 N N . ARG A 1 343 ? 24.510 -6.663 -25.838 1.00 94.75 343 ARG A N 1
ATOM 2617 C CA . ARG A 1 343 ? 23.611 -6.289 -26.939 1.00 94.75 343 ARG A CA 1
ATOM 2618 C C . ARG A 1 343 ? 22.276 -5.820 -26.380 1.00 94.75 343 ARG A C 1
ATOM 2620 O O . ARG A 1 343 ? 21.644 -6.530 -25.608 1.00 94.75 343 ARG A O 1
ATOM 2627 N N . ILE A 1 344 ? 21.828 -4.636 -26.786 1.00 95.88 344 ILE A N 1
ATOM 2628 C CA . ILE A 1 344 ? 20.521 -4.087 -26.417 1.00 95.88 344 ILE A CA 1
ATOM 2629 C C . ILE A 1 344 ? 19.724 -3.750 -27.671 1.00 95.88 344 ILE A C 1
ATOM 2631 O O . ILE A 1 344 ? 20.112 -2.884 -28.451 1.00 95.88 344 ILE A O 1
ATOM 2635 N N . GLY A 1 345 ? 18.580 -4.405 -27.835 1.00 95.38 345 GLY A N 1
ATOM 2636 C CA . GLY A 1 345 ? 17.584 -4.139 -28.863 1.00 95.38 345 GLY A CA 1
ATOM 2637 C C . GLY A 1 345 ? 16.356 -3.422 -28.300 1.00 95.38 345 GLY A C 1
ATOM 2638 O O . GLY A 1 345 ? 15.786 -3.854 -27.303 1.00 95.38 345 GLY A O 1
ATOM 2639 N N . MET A 1 346 ? 15.915 -2.355 -28.966 1.00 95.19 346 MET A N 1
ATOM 2640 C CA . MET A 1 346 ? 14.687 -1.615 -28.651 1.00 95.19 346 MET A CA 1
ATOM 2641 C C . MET A 1 346 ? 13.800 -1.543 -29.893 1.00 95.19 346 MET A C 1
ATOM 2643 O O . MET A 1 346 ? 14.100 -0.781 -30.816 1.00 95.19 346 MET A O 1
ATOM 2647 N N . LEU A 1 347 ? 12.717 -2.314 -29.927 1.00 92.19 347 LEU A N 1
ATOM 2648 C CA . LEU A 1 347 ? 11.780 -2.396 -31.047 1.00 92.19 347 LEU A CA 1
ATOM 2649 C C . LEU A 1 347 ? 10.429 -1.798 -30.645 1.00 92.19 347 LEU A C 1
ATOM 2651 O O . LEU A 1 347 ? 9.748 -2.332 -29.777 1.00 92.19 347 LEU A O 1
ATOM 2655 N N . SER A 1 348 ? 10.026 -0.702 -31.291 1.00 90.12 348 SER A N 1
ATOM 2656 C CA . SER A 1 348 ? 8.762 -0.015 -30.995 1.00 90.12 348 SER A CA 1
ATOM 2657 C C . SER A 1 348 ? 8.648 0.414 -29.523 1.00 90.12 348 SER A C 1
ATOM 2659 O O . SER A 1 348 ? 7.595 0.320 -28.904 1.00 90.12 348 SER A O 1
ATOM 2661 N N . CYS A 1 349 ? 9.747 0.881 -28.927 1.00 92.38 349 CYS A N 1
ATOM 2662 C CA . CYS A 1 349 ? 9.771 1.298 -27.524 1.00 92.38 349 CYS A CA 1
ATOM 2663 C C . CYS A 1 349 ? 9.630 2.814 -27.383 1.00 92.38 349 CYS A C 1
ATOM 2665 O O . CYS A 1 349 ? 10.164 3.577 -28.191 1.00 92.38 349 CYS A O 1
ATOM 2667 N N . SER A 1 350 ? 8.991 3.251 -26.301 1.00 91.56 350 SER A N 1
ATOM 2668 C CA . SER A 1 350 ? 8.984 4.653 -25.878 1.00 91.56 350 SER A CA 1
ATOM 2669 C C . SER A 1 350 ? 9.711 4.775 -24.541 1.00 91.56 350 SER A C 1
ATOM 2671 O O . SER A 1 350 ? 9.282 4.205 -23.538 1.00 91.56 350 SER A O 1
ATOM 2673 N N . MET A 1 351 ? 10.831 5.497 -24.541 1.00 93.06 351 MET A N 1
ATOM 2674 C CA . MET A 1 351 ? 11.752 5.632 -23.412 1.00 93.06 351 MET A CA 1
ATOM 2675 C C . MET A 1 351 ? 11.810 7.078 -22.924 1.00 93.06 351 MET A C 1
ATOM 2677 O O . MET A 1 351 ? 12.018 7.997 -23.717 1.00 93.06 351 MET A O 1
ATOM 2681 N N . TYR A 1 352 ? 11.681 7.270 -21.615 1.00 88.62 352 TYR A N 1
ATOM 2682 C CA . TYR A 1 352 ? 11.611 8.577 -20.968 1.00 88.62 352 TYR A CA 1
ATOM 2683 C C . TYR A 1 352 ? 12.570 8.588 -19.787 1.00 88.62 352 TYR A C 1
ATOM 2685 O O . TYR A 1 352 ? 12.378 7.821 -18.850 1.00 88.62 352 TYR A O 1
ATOM 2693 N N . GLY A 1 353 ? 13.598 9.430 -19.822 1.00 85.19 353 GLY A N 1
ATOM 2694 C CA . GLY A 1 353 ? 14.614 9.452 -18.770 1.00 85.19 353 GLY A CA 1
ATOM 2695 C C . GLY A 1 353 ? 15.006 10.861 -18.353 1.00 85.19 353 GLY A C 1
ATOM 2696 O O . GLY A 1 353 ? 15.219 11.730 -19.201 1.00 85.19 353 GLY A O 1
ATOM 2697 N N . ALA A 1 354 ? 15.144 11.069 -17.043 1.00 82.50 354 ALA A N 1
ATOM 2698 C CA . ALA A 1 354 ? 15.597 12.340 -16.474 1.00 82.50 354 ALA A CA 1
ATOM 2699 C C . ALA A 1 354 ? 17.088 12.602 -16.674 1.00 82.50 354 ALA A C 1
ATOM 2701 O O . ALA A 1 354 ? 17.477 13.738 -16.934 1.00 82.50 354 ALA A O 1
ATOM 2702 N N . GLU A 1 355 ? 17.918 11.563 -16.587 1.00 82.38 355 GLU A N 1
ATOM 2703 C CA . GLU A 1 355 ? 19.350 11.660 -16.908 1.00 82.38 355 GLU A CA 1
ATOM 2704 C C . GLU A 1 355 ? 19.670 11.224 -18.344 1.00 82.38 355 GLU A C 1
ATOM 2706 O O . GLU A 1 355 ? 20.774 11.475 -18.832 1.00 82.38 355 GLU A O 1
ATOM 2711 N N . GLY A 1 356 ? 18.706 10.588 -19.014 1.00 84.88 356 GLY A N 1
ATOM 2712 C CA . GLY A 1 356 ? 18.830 10.091 -20.377 1.00 84.88 356 GLY A CA 1
ATOM 2713 C C . GLY A 1 356 ? 18.182 8.733 -20.616 1.00 84.88 356 GLY A C 1
ATOM 2714 O O . GLY A 1 356 ? 17.686 8.097 -19.687 1.00 84.88 356 GLY A O 1
ATOM 2715 N N . ALA A 1 357 ? 18.191 8.267 -21.866 1.00 92.31 357 ALA A N 1
ATOM 2716 C CA . ALA A 1 357 ? 17.719 6.917 -22.180 1.00 92.31 357 ALA A CA 1
ATOM 2717 C C . ALA A 1 357 ? 18.787 5.872 -21.822 1.00 92.31 357 ALA A C 1
ATOM 2719 O O . ALA A 1 357 ? 18.482 4.883 -21.161 1.00 92.31 357 ALA A O 1
ATOM 2720 N N . PHE A 1 358 ? 20.046 6.128 -22.188 1.00 96.38 358 PHE A N 1
ATOM 2721 C CA . PHE A 1 358 ? 21.153 5.199 -21.963 1.00 96.38 358 PHE A CA 1
ATOM 2722 C C . PHE A 1 358 ? 22.302 5.862 -21.207 1.00 96.38 358 PHE A C 1
ATOM 2724 O O . PHE A 1 358 ? 22.725 6.975 -21.535 1.00 96.38 358 PHE A O 1
ATOM 2731 N N . ARG A 1 359 ? 22.841 5.149 -20.220 1.00 95.62 359 ARG A N 1
ATOM 2732 C CA . ARG A 1 359 ? 24.051 5.525 -19.493 1.00 95.62 359 ARG A CA 1
ATOM 2733 C C . ARG A 1 359 ? 25.044 4.371 -19.493 1.00 95.62 359 ARG A C 1
ATOM 2735 O O . ARG A 1 359 ? 24.704 3.270 -19.073 1.00 95.62 359 ARG A O 1
ATOM 2742 N N . PHE A 1 360 ? 26.267 4.651 -19.919 1.00 95.38 360 PHE A N 1
ATOM 2743 C CA . PHE A 1 360 ? 27.385 3.719 -19.940 1.00 95.38 360 PHE A CA 1
ATOM 2744 C C . PHE A 1 360 ? 28.462 4.225 -18.981 1.00 95.38 360 PHE A C 1
ATOM 2746 O O . PHE A 1 360 ? 29.064 5.272 -19.212 1.00 95.38 360 PHE A O 1
ATOM 2753 N N . ASP A 1 361 ? 28.674 3.502 -17.889 1.00 93.44 361 ASP A N 1
ATOM 2754 C CA . ASP A 1 361 ? 29.708 3.793 -16.904 1.00 93.44 361 ASP A CA 1
ATOM 2755 C C . ASP A 1 361 ? 30.921 2.891 -17.177 1.00 93.44 361 ASP A C 1
ATOM 2757 O O . ASP A 1 361 ? 30.843 1.665 -17.063 1.00 93.44 361 ASP A O 1
ATOM 2761 N N . GLY A 1 362 ? 32.034 3.508 -17.566 1.00 88.56 362 GLY A N 1
ATOM 2762 C CA . GLY A 1 362 ? 33.319 2.858 -17.789 1.00 88.56 362 GLY A CA 1
ATOM 2763 C C . GLY A 1 362 ? 34.274 3.015 -16.607 1.00 88.56 362 GLY A C 1
ATOM 2764 O O . GLY A 1 362 ? 33.967 3.632 -15.584 1.00 88.56 362 GLY A O 1
ATOM 2765 N N . SER A 1 363 ? 35.467 2.452 -16.772 1.00 84.44 363 SER A N 1
ATOM 2766 C CA . SER A 1 363 ? 36.610 2.668 -15.891 1.00 84.44 363 SER A CA 1
ATOM 2767 C C . SER A 1 363 ? 37.799 3.080 -16.758 1.00 84.44 363 SER A C 1
ATOM 2769 O O . SER A 1 363 ? 38.092 2.395 -17.739 1.00 84.44 363 SER A O 1
ATOM 2771 N N . PRO A 1 364 ? 38.526 4.160 -16.417 1.00 76.31 364 PRO A N 1
ATOM 2772 C CA . PRO A 1 364 ? 39.554 4.728 -17.291 1.00 76.31 364 PRO A CA 1
ATOM 2773 C C . PRO A 1 364 ? 40.766 3.804 -17.492 1.00 76.31 364 PRO A C 1
ATOM 2775 O O . PRO A 1 364 ? 41.583 4.046 -18.374 1.00 76.31 364 PRO A O 1
ATOM 2778 N N . ASN A 1 365 ? 40.897 2.754 -16.673 1.00 81.12 365 ASN A N 1
ATOM 2779 C CA . ASN A 1 365 ? 42.017 1.812 -16.708 1.00 81.12 365 ASN A CA 1
ATOM 2780 C C . ASN A 1 365 ? 41.620 0.410 -17.202 1.00 81.12 365 ASN A C 1
ATOM 2782 O O . ASN A 1 365 ? 42.447 -0.500 -17.151 1.00 81.12 365 ASN A O 1
ATOM 2786 N N . GLU A 1 366 ? 40.376 0.211 -17.637 1.00 82.50 366 GLU A N 1
ATOM 2787 C CA . GLU A 1 366 ? 39.872 -1.092 -18.073 1.00 82.50 366 GLU A CA 1
ATOM 2788 C C . GLU A 1 366 ? 39.460 -1.044 -19.542 1.00 82.50 366 GLU A C 1
ATOM 2790 O O . GLU A 1 366 ? 38.909 -0.054 -20.019 1.00 82.50 366 GLU A O 1
ATOM 2795 N N . THR A 1 367 ? 39.725 -2.130 -20.270 1.00 83.38 367 THR A N 1
ATOM 2796 C CA . THR A 1 367 ? 39.186 -2.292 -21.621 1.00 83.38 367 THR A CA 1
ATOM 2797 C C . THR A 1 367 ? 37.663 -2.395 -21.521 1.00 83.38 367 THR A C 1
ATOM 2799 O O . THR A 1 367 ? 37.173 -3.223 -20.748 1.00 83.38 367 THR A O 1
ATOM 2802 N N . PRO A 1 368 ? 36.906 -1.575 -22.267 1.00 86.25 368 PRO A N 1
ATOM 2803 C CA . PRO A 1 368 ? 35.455 -1.606 -22.205 1.00 86.25 368 PRO A CA 1
ATOM 2804 C C . PRO A 1 368 ? 34.946 -2.925 -22.795 1.00 86.25 368 PRO A C 1
ATOM 2806 O O . PRO A 1 368 ? 35.469 -3.421 -23.796 1.00 86.25 368 PRO A O 1
ATOM 2809 N N . ILE A 1 369 ? 33.904 -3.490 -22.190 1.00 89.62 369 ILE A N 1
ATOM 2810 C CA . ILE A 1 369 ? 33.179 -4.612 -22.793 1.00 89.62 369 ILE A CA 1
ATOM 2811 C C . ILE A 1 369 ? 32.434 -4.074 -24.024 1.00 89.62 369 ILE A C 1
ATOM 2813 O O . ILE A 1 369 ? 31.744 -3.061 -23.886 1.00 89.62 369 ILE A O 1
ATOM 2817 N N . PRO A 1 370 ? 32.534 -4.717 -25.204 1.00 92.56 370 PRO A N 1
ATOM 2818 C CA . PRO A 1 370 ? 31.819 -4.282 -26.395 1.00 92.56 370 PRO A CA 1
ATOM 2819 C C . PRO A 1 370 ? 30.318 -4.140 -26.153 1.00 92.56 370 PRO A C 1
ATOM 2821 O O . PRO A 1 370 ? 29.670 -5.058 -25.648 1.00 92.56 370 PRO A O 1
ATOM 2824 N N . VAL A 1 371 ? 29.765 -2.994 -26.541 1.00 94.25 371 VAL A N 1
ATOM 2825 C CA . VAL A 1 371 ? 28.340 -2.688 -26.420 1.00 94.25 371 VAL A CA 1
ATOM 2826 C C . VAL A 1 371 ? 27.744 -2.474 -27.799 1.00 94.25 371 VAL A C 1
ATOM 2828 O O . VAL A 1 371 ? 28.255 -1.684 -28.588 1.00 94.25 371 VAL A O 1
ATOM 2831 N N . GLU A 1 372 ? 26.614 -3.114 -28.069 1.00 95.44 372 GLU A N 1
ATOM 2832 C CA . GLU A 1 372 ? 25.848 -2.911 -29.290 1.00 95.44 372 GLU A CA 1
ATOM 2833 C C . GLU A 1 372 ? 24.418 -2.477 -28.967 1.00 95.44 372 GLU A C 1
ATOM 2835 O O . GLU A 1 372 ? 23.631 -3.238 -28.411 1.00 95.44 372 GLU A O 1
ATOM 2840 N N . LEU A 1 373 ? 24.068 -1.249 -29.343 1.00 96.06 373 LEU A N 1
ATOM 2841 C CA . LEU A 1 373 ? 22.735 -0.689 -29.168 1.00 96.06 373 LEU A CA 1
ATOM 2842 C C . LEU A 1 373 ? 22.011 -0.633 -30.516 1.00 96.06 373 LEU A C 1
ATOM 2844 O O . LEU A 1 373 ? 22.467 0.031 -31.446 1.00 96.06 373 LEU A O 1
ATOM 2848 N N . ARG A 1 374 ? 20.862 -1.301 -30.622 1.00 95.69 374 ARG A N 1
ATOM 2849 C CA . ARG A 1 374 ? 20.043 -1.376 -31.835 1.00 95.69 374 ARG A CA 1
ATOM 2850 C C . ARG A 1 374 ? 18.634 -0.861 -31.557 1.00 95.69 374 ARG A C 1
ATOM 2852 O O . ARG A 1 374 ? 17.925 -1.421 -30.727 1.00 95.69 374 ARG A O 1
ATOM 2859 N N . LEU A 1 375 ? 18.192 0.182 -32.258 1.00 94.50 375 LEU A N 1
ATOM 2860 C CA . LEU A 1 375 ? 16.861 0.771 -32.061 1.00 94.50 375 LEU A CA 1
ATOM 2861 C C . LEU A 1 375 ? 16.038 0.769 -33.348 1.00 94.50 375 LEU A C 1
ATOM 2863 O O . LEU A 1 375 ? 16.495 1.236 -34.384 1.00 94.50 375 LEU A O 1
ATOM 2867 N N . ARG A 1 376 ? 14.784 0.330 -33.287 1.00 90.75 376 ARG A N 1
ATOM 2868 C CA . ARG A 1 376 ? 13.858 0.401 -34.418 1.00 90.75 376 ARG A CA 1
ATOM 2869 C C . ARG A 1 376 ? 12.513 0.959 -34.001 1.00 90.75 376 ARG A C 1
ATOM 2871 O O . ARG A 1 376 ? 11.922 0.445 -33.062 1.00 90.75 376 ARG A O 1
ATOM 2878 N N . ARG A 1 377 ? 12.012 1.965 -34.726 1.00 88.31 377 ARG A N 1
ATOM 2879 C CA . ARG A 1 377 ? 10.702 2.603 -34.465 1.00 88.31 377 ARG A CA 1
ATOM 2880 C C . ARG A 1 377 ? 10.547 3.079 -33.021 1.00 88.31 377 ARG A C 1
ATOM 2882 O O . ARG A 1 377 ? 9.459 3.026 -32.465 1.00 88.31 377 ARG A O 1
ATOM 2889 N N . SER A 1 378 ? 11.638 3.538 -32.420 1.00 91.19 378 SER A N 1
ATOM 2890 C CA . SER A 1 378 ? 11.682 3.881 -31.000 1.00 91.19 378 SER A CA 1
ATOM 2891 C C . SER A 1 378 ? 11.693 5.392 -30.789 1.00 91.19 378 SER A C 1
ATOM 2893 O O . SER A 1 378 ? 12.252 6.154 -31.588 1.00 91.19 378 SER A O 1
ATOM 2895 N N . ILE A 1 379 ? 11.075 5.819 -29.693 1.00 90.19 379 ILE A N 1
ATOM 2896 C CA . ILE A 1 379 ? 11.031 7.206 -29.236 1.00 90.19 379 ILE A CA 1
ATOM 2897 C C . ILE A 1 379 ? 11.861 7.312 -27.962 1.00 90.19 379 ILE A C 1
ATOM 2899 O O . ILE A 1 379 ? 11.686 6.527 -27.034 1.00 90.19 379 ILE A O 1
ATOM 2903 N N . CYS A 1 380 ? 12.746 8.301 -27.908 1.00 91.25 380 CYS A N 1
ATOM 2904 C CA . CYS A 1 380 ? 13.489 8.660 -26.708 1.00 91.25 380 CYS A CA 1
ATOM 2905 C C . CYS A 1 380 ? 13.169 10.103 -26.349 1.00 91.25 380 CYS A C 1
ATOM 2907 O O . CYS A 1 380 ? 13.272 10.989 -27.200 1.00 91.25 380 CYS A O 1
ATOM 2909 N N . LEU A 1 381 ? 12.797 10.336 -25.097 1.00 86.38 381 LEU A N 1
ATOM 2910 C CA . LEU A 1 381 ? 12.448 11.652 -24.596 1.00 86.38 381 LEU A CA 1
ATOM 2911 C C . LEU A 1 381 ? 13.272 12.004 -23.357 1.00 86.38 381 LEU A C 1
ATOM 2913 O O . LEU A 1 381 ? 13.325 11.242 -22.390 1.00 86.38 381 LEU A O 1
ATOM 2917 N N . GLY A 1 382 ? 13.895 13.180 -23.394 1.00 85.50 382 GLY A N 1
ATOM 2918 C CA . GLY A 1 382 ? 14.504 13.795 -22.220 1.00 85.50 382 GLY A CA 1
ATOM 2919 C C . GLY A 1 382 ? 13.435 14.473 -21.373 1.00 85.50 382 GLY A C 1
ATOM 2920 O O . GLY A 1 382 ? 12.747 15.367 -21.868 1.00 85.50 382 GLY A O 1
ATOM 2921 N N . THR A 1 383 ? 13.266 14.060 -20.114 1.00 77.69 383 THR A N 1
ATOM 2922 C CA . THR A 1 383 ? 12.289 14.730 -19.232 1.00 77.69 383 THR A CA 1
ATOM 2923 C C . THR A 1 383 ? 12.820 16.067 -18.721 1.00 77.69 383 THR A C 1
ATOM 2925 O O . THR A 1 383 ? 12.037 16.983 -18.521 1.00 77.69 383 THR A O 1
ATOM 2928 N N . LYS A 1 384 ? 14.147 16.222 -18.625 1.00 82.25 384 LYS A N 1
ATOM 2929 C CA . LYS A 1 384 ? 14.825 17.484 -18.298 1.00 82.25 384 LYS A CA 1
ATOM 2930 C C . LYS A 1 384 ? 15.463 18.106 -19.532 1.00 82.25 384 LYS A C 1
ATOM 2932 O O . LYS A 1 384 ? 15.963 17.403 -20.409 1.00 82.25 384 LYS A O 1
ATOM 2937 N N . SER A 1 385 ? 15.545 19.434 -19.554 1.00 78.12 385 SER A N 1
ATOM 2938 C CA . SER A 1 385 ? 16.140 20.199 -20.662 1.00 78.12 385 SER A CA 1
ATOM 2939 C C . SER A 1 385 ? 17.621 19.902 -20.921 1.00 78.12 385 SER A C 1
ATOM 2941 O O . SER A 1 385 ? 18.104 20.183 -22.010 1.00 78.12 385 SER A O 1
ATOM 2943 N N . ASN A 1 386 ? 18.339 19.327 -19.953 1.00 85.31 386 ASN A N 1
ATOM 2944 C CA . ASN A 1 386 ? 19.741 18.912 -20.061 1.00 85.31 386 ASN A CA 1
ATOM 2945 C C . ASN A 1 386 ? 19.920 17.384 -20.157 1.00 85.31 386 ASN A C 1
ATOM 2947 O O . ASN A 1 386 ? 21.037 16.885 -20.009 1.00 85.31 386 ASN A O 1
ATOM 2951 N N . ALA A 1 387 ? 18.843 16.623 -20.362 1.00 88.81 387 ALA A N 1
ATOM 2952 C CA . ALA A 1 387 ? 18.937 15.177 -20.509 1.00 88.81 387 ALA A CA 1
ATOM 2953 C C . ALA A 1 387 ? 19.682 14.816 -21.804 1.00 88.81 387 ALA A C 1
ATOM 2955 O O . ALA A 1 387 ? 19.446 15.406 -22.865 1.00 88.81 387 ALA A O 1
ATOM 2956 N N . ALA A 1 388 ? 20.570 13.826 -21.717 1.00 92.88 388 ALA A N 1
ATOM 2957 C CA . ALA A 1 388 ? 21.280 13.292 -22.873 1.00 92.88 388 ALA A CA 1
ATOM 2958 C C . ALA A 1 388 ? 20.553 12.056 -23.417 1.00 92.88 388 ALA A C 1
ATOM 2960 O O . ALA A 1 388 ? 20.100 11.233 -22.633 1.00 92.88 388 ALA A O 1
ATOM 2961 N N . PHE A 1 389 ? 20.461 11.852 -24.734 1.00 94.94 389 PHE A N 1
ATOM 2962 C CA . PHE A 1 389 ? 19.948 10.569 -25.246 1.00 94.94 389 PHE A CA 1
ATOM 2963 C C . PHE A 1 389 ? 20.852 9.402 -24.801 1.00 94.94 389 PHE A C 1
ATOM 2965 O O . PHE A 1 389 ? 20.374 8.443 -24.188 1.00 94.94 389 PHE A O 1
ATOM 2972 N N . ILE A 1 390 ? 22.158 9.534 -25.048 1.00 96.50 390 ILE A N 1
ATOM 2973 C CA . ILE A 1 390 ? 23.204 8.620 -24.580 1.00 96.50 390 ILE A CA 1
ATOM 2974 C C . ILE A 1 390 ? 24.196 9.393 -23.708 1.00 96.50 390 ILE A C 1
ATOM 2976 O O . ILE A 1 390 ? 24.631 10.483 -24.077 1.00 96.50 390 ILE A O 1
ATOM 2980 N N . SER A 1 391 ? 24.594 8.821 -22.576 1.00 95.69 391 SER A N 1
ATOM 2981 C CA . SER A 1 391 ? 25.672 9.349 -21.741 1.00 95.69 391 SER A CA 1
ATOM 2982 C C . SER A 1 391 ? 26.749 8.305 -21.475 1.00 95.69 391 SER A C 1
ATOM 2984 O O . SER A 1 391 ? 26.443 7.152 -21.186 1.00 95.69 391 SER A O 1
ATOM 2986 N N . PHE A 1 392 ? 28.003 8.726 -21.554 1.00 95.31 392 PHE A N 1
ATOM 2987 C CA . PHE A 1 392 ? 29.191 7.960 -21.215 1.00 95.31 392 PHE A CA 1
ATOM 2988 C C . PHE A 1 392 ? 29.880 8.641 -20.034 1.00 95.31 392 PHE A C 1
ATOM 2990 O O . PHE A 1 392 ? 30.087 9.853 -20.073 1.00 95.31 392 PHE A O 1
ATOM 2997 N N . HIS A 1 393 ? 30.215 7.879 -18.998 1.00 94.56 393 HIS A N 1
ATOM 2998 C CA . HIS A 1 393 ? 30.965 8.369 -17.842 1.00 94.56 393 HIS A CA 1
ATOM 2999 C C . HIS A 1 393 ? 32.226 7.536 -17.674 1.00 94.56 393 HIS A C 1
ATOM 3001 O O . HIS A 1 393 ? 32.131 6.311 -17.605 1.00 94.56 393 HIS A O 1
ATOM 3007 N N . ASN A 1 394 ? 33.391 8.179 -17.593 1.00 92.94 394 ASN A N 1
ATOM 3008 C CA . ASN A 1 394 ? 34.697 7.520 -17.513 1.00 92.94 394 ASN A CA 1
ATOM 3009 C C . ASN A 1 394 ? 34.902 6.440 -18.597 1.00 92.94 394 ASN A C 1
ATOM 3011 O O . ASN A 1 394 ? 35.539 5.411 -18.355 1.00 92.94 394 ASN A O 1
ATOM 3015 N N . TRP A 1 395 ? 34.310 6.638 -19.776 1.00 91.94 395 TRP A N 1
ATOM 3016 C CA . TRP A 1 395 ? 34.382 5.684 -20.878 1.00 91.94 395 TRP A CA 1
ATOM 3017 C C . TRP A 1 395 ? 35.581 6.008 -21.774 1.00 91.94 395 TRP A C 1
ATOM 3019 O O . TRP A 1 395 ? 35.789 7.179 -22.099 1.00 91.94 395 TRP A O 1
ATOM 3029 N N . PRO A 1 396 ? 36.369 5.013 -22.203 1.00 90.44 396 PRO A N 1
ATOM 3030 C CA . PRO A 1 396 ? 37.519 5.271 -23.055 1.00 90.44 396 PRO A CA 1
ATOM 3031 C C . PRO A 1 396 ? 37.092 5.753 -24.446 1.00 90.44 396 PRO A C 1
ATOM 3033 O O . PRO A 1 396 ? 36.151 5.247 -25.063 1.00 90.44 396 PRO A O 1
ATOM 3036 N N . LEU A 1 397 ? 37.816 6.752 -24.943 1.00 90.00 397 LEU A N 1
ATOM 3037 C CA . LEU A 1 397 ? 37.663 7.273 -26.294 1.00 90.00 397 LEU A CA 1
ATOM 3038 C C . LEU A 1 397 ? 38.720 6.651 -27.204 1.00 90.00 397 LEU A C 1
ATOM 3040 O O . LEU A 1 397 ? 39.862 6.453 -26.795 1.00 90.00 397 LEU A O 1
ATOM 3044 N N . SER A 1 398 ? 38.341 6.358 -28.444 1.00 85.81 398 SER A N 1
ATOM 3045 C CA . SER A 1 398 ? 39.275 5.891 -29.461 1.00 85.81 398 SER A CA 1
ATOM 3046 C C . SER A 1 398 ? 40.288 6.987 -29.804 1.00 85.81 398 SER A C 1
ATOM 3048 O O . SER A 1 398 ? 39.953 8.169 -29.887 1.00 85.81 398 SER A O 1
ATOM 3050 N N . ASP A 1 399 ? 41.527 6.590 -30.105 1.00 80.44 399 ASP A N 1
ATOM 3051 C CA . ASP A 1 399 ? 42.615 7.503 -30.499 1.00 80.44 399 ASP A CA 1
ATOM 3052 C C . ASP A 1 399 ? 42.359 8.227 -31.847 1.00 80.44 399 ASP A C 1
ATOM 3054 O O . ASP A 1 399 ? 43.226 8.929 -32.371 1.00 80.44 399 ASP A O 1
ATOM 3058 N N . GLY A 1 400 ? 41.181 8.035 -32.457 1.00 69.19 400 GLY A N 1
ATOM 3059 C CA . GLY A 1 400 ? 40.747 8.701 -33.686 1.00 69.19 400 GLY A CA 1
ATOM 3060 C C . GLY A 1 400 ? 41.468 8.253 -34.963 1.00 69.19 400 GLY A C 1
ATOM 3061 O O . GLY A 1 400 ? 41.283 8.874 -36.010 1.00 69.19 400 GLY A O 1
ATOM 3062 N N . ALA A 1 401 ? 42.291 7.199 -34.900 1.00 70.94 401 ALA A N 1
ATOM 3063 C CA . ALA A 1 401 ? 43.046 6.685 -36.046 1.00 70.94 401 ALA A CA 1
ATOM 3064 C C . ALA A 1 401 ? 42.164 5.958 -37.081 1.00 70.94 401 ALA A C 1
ATOM 3066 O O . ALA A 1 401 ? 42.491 5.959 -38.269 1.00 70.94 401 ALA A O 1
ATOM 3067 N N . ASP A 1 402 ? 41.050 5.365 -36.642 1.00 78.44 402 ASP A N 1
ATOM 3068 C CA . ASP A 1 402 ? 40.065 4.728 -37.514 1.00 78.44 402 ASP A CA 1
ATOM 3069 C C . ASP A 1 402 ? 38.923 5.709 -37.822 1.00 78.44 402 ASP A C 1
ATOM 3071 O O . ASP A 1 402 ? 38.160 6.116 -36.946 1.00 78.44 402 ASP A O 1
ATOM 3075 N N . LEU A 1 403 ? 38.824 6.125 -39.088 1.00 79.50 403 LEU A N 1
ATOM 3076 C CA . LEU A 1 403 ? 37.822 7.094 -39.542 1.00 79.50 403 LEU A CA 1
ATOM 3077 C C . LEU A 1 403 ? 36.407 6.505 -39.609 1.00 79.50 403 LEU A C 1
ATOM 3079 O O . LEU A 1 403 ? 35.448 7.279 -39.689 1.00 79.50 403 LEU A O 1
ATOM 3083 N N . GLU A 1 404 ? 36.276 5.177 -39.595 1.00 85.62 404 GLU A N 1
ATOM 3084 C CA . GLU A 1 404 ? 34.995 4.475 -39.706 1.00 85.62 404 GLU A CA 1
ATOM 3085 C C . GLU A 1 404 ? 34.406 4.098 -38.339 1.00 85.62 404 GLU A C 1
ATOM 3087 O O . GLU A 1 404 ? 33.214 3.797 -38.251 1.00 85.62 404 GLU A O 1
ATOM 3092 N N . GLN A 1 405 ? 35.202 4.174 -37.266 1.00 86.75 405 GLN A N 1
ATOM 3093 C CA . GLN A 1 405 ? 34.768 3.833 -35.913 1.00 86.75 405 GLN A CA 1
ATOM 3094 C C . GLN A 1 405 ? 34.245 5.039 -35.122 1.00 86.75 405 GLN A C 1
ATOM 3096 O O . GLN A 1 405 ? 34.693 6.176 -35.320 1.00 86.75 405 GLN A O 1
ATOM 3101 N N . PRO A 1 406 ? 33.274 4.809 -34.221 1.00 91.19 406 PRO A N 1
ATOM 3102 C CA . PRO A 1 406 ? 32.779 5.846 -33.334 1.00 91.19 406 PRO A CA 1
ATOM 3103 C C . PRO A 1 406 ? 33.862 6.303 -32.350 1.00 91.19 406 PRO A C 1
ATOM 3105 O O . PRO A 1 406 ? 34.801 5.580 -32.026 1.00 91.19 406 PRO A O 1
ATOM 3108 N N . ALA A 1 407 ? 33.716 7.532 -31.861 1.00 90.62 407 ALA A N 1
ATOM 3109 C CA . ALA A 1 407 ? 34.645 8.116 -30.902 1.00 90.62 407 ALA A CA 1
ATOM 3110 C C . ALA A 1 407 ? 34.650 7.354 -29.566 1.00 90.62 407 ALA A C 1
ATOM 3112 O O . ALA A 1 407 ? 35.716 7.181 -28.989 1.00 90.62 407 ALA A O 1
ATOM 3113 N N . ALA A 1 408 ? 33.499 6.864 -29.096 1.00 91.25 408 ALA A N 1
ATOM 3114 C CA . ALA A 1 408 ? 33.424 5.986 -27.928 1.00 91.25 408 ALA A CA 1
ATOM 3115 C C . ALA A 1 408 ? 33.928 4.577 -28.279 1.00 91.25 408 ALA A C 1
ATOM 3117 O O . ALA A 1 408 ? 33.346 3.911 -29.139 1.00 91.25 408 ALA A O 1
ATOM 3118 N N . ASP A 1 409 ? 34.994 4.126 -27.611 1.00 89.94 409 ASP A N 1
ATOM 3119 C CA . ASP A 1 409 ? 35.610 2.828 -27.894 1.00 89.94 409 ASP A CA 1
ATOM 3120 C C . ASP A 1 409 ? 34.651 1.671 -27.573 1.00 89.94 409 ASP A C 1
ATOM 3122 O O . ASP A 1 409 ? 33.860 1.743 -26.632 1.00 89.94 409 ASP A O 1
ATOM 3126 N N . ALA A 1 410 ? 34.701 0.615 -28.385 1.00 90.56 410 ALA A N 1
ATOM 3127 C CA . ALA A 1 410 ? 33.874 -0.591 -28.286 1.00 90.56 410 ALA A CA 1
ATOM 3128 C C . ALA A 1 410 ? 32.339 -0.382 -28.220 1.00 90.56 410 ALA A C 1
ATOM 3130 O O . ALA A 1 410 ? 31.609 -1.340 -27.968 1.00 90.56 410 ALA A O 1
ATOM 3131 N N . ALA A 1 411 ? 31.823 0.824 -28.479 1.00 93.81 411 ALA A N 1
ATOM 3132 C CA . ALA A 1 411 ? 30.392 1.120 -28.487 1.00 93.81 411 ALA A CA 1
ATOM 3133 C C . ALA A 1 411 ? 29.860 1.210 -29.923 1.00 93.81 411 ALA A C 1
ATOM 3135 O O . ALA A 1 411 ? 30.366 1.974 -30.737 1.00 93.81 411 ALA A O 1
ATOM 3136 N N . GLN A 1 412 ? 28.801 0.471 -30.247 1.00 94.69 412 GLN A N 1
ATOM 3137 C CA . GLN A 1 412 ? 28.153 0.483 -31.558 1.00 94.69 412 GLN A CA 1
ATOM 3138 C C . GLN A 1 412 ? 26.691 0.901 -31.437 1.00 94.69 412 GLN A C 1
ATOM 3140 O O . GLN A 1 412 ? 25.986 0.490 -30.518 1.00 94.69 412 GLN A O 1
ATOM 3145 N N . LEU A 1 413 ? 26.230 1.710 -32.392 1.00 95.00 413 LEU A N 1
ATOM 3146 C CA . LEU A 1 413 ? 24.861 2.214 -32.437 1.00 95.00 413 LEU A CA 1
ATOM 3147 C C . LEU A 1 413 ? 24.245 2.000 -33.819 1.00 95.00 413 LEU A C 1
ATOM 3149 O O . LEU A 1 413 ? 24.676 2.598 -34.809 1.00 95.00 413 LEU A O 1
ATOM 3153 N N . GLU A 1 414 ? 23.189 1.200 -33.888 1.00 94.38 414 GLU A N 1
ATOM 3154 C CA . GLU A 1 414 ? 22.378 0.981 -35.081 1.00 94.38 414 GLU A CA 1
ATOM 3155 C C . GLU A 1 414 ? 20.951 1.459 -34.845 1.00 94.38 414 GLU A C 1
ATOM 3157 O O . GLU A 1 414 ? 20.371 1.211 -33.790 1.00 94.38 414 GLU A O 1
ATOM 3162 N N . TYR A 1 415 ? 20.358 2.143 -35.822 1.00 93.44 415 TYR A N 1
ATOM 3163 C CA . TYR A 1 415 ? 18.957 2.510 -35.708 1.00 93.44 415 TYR A CA 1
ATOM 3164 C C . TYR A 1 415 ? 18.237 2.640 -37.044 1.00 93.44 415 TYR A C 1
ATOM 3166 O O . TYR A 1 415 ? 18.820 3.012 -38.061 1.00 93.44 415 TYR A O 1
ATOM 3174 N N . GLU A 1 416 ? 16.934 2.392 -37.001 1.00 89.12 416 GLU A N 1
ATOM 3175 C CA . GLU A 1 416 ? 15.982 2.585 -38.088 1.00 89.12 416 GLU A CA 1
ATOM 3176 C C . GLU A 1 416 ? 14.752 3.282 -37.492 1.00 89.12 416 GLU A C 1
ATOM 3178 O O . GLU A 1 416 ? 14.204 2.823 -36.494 1.00 89.12 416 GLU A O 1
ATOM 3183 N N . HIS A 1 417 ? 14.297 4.401 -38.059 1.00 86.69 417 HIS A N 1
ATOM 3184 C CA . HIS A 1 417 ? 13.111 5.099 -37.539 1.00 86.69 417 HIS A CA 1
ATOM 3185 C C . HIS A 1 417 ? 13.235 5.499 -36.045 1.00 86.69 417 HIS A C 1
ATOM 3187 O O . HIS A 1 417 ? 12.433 5.094 -35.211 1.00 86.69 417 HIS A O 1
ATOM 3193 N N . LEU A 1 418 ? 14.241 6.311 -35.702 1.00 90.56 418 LEU A N 1
ATOM 3194 C CA . LEU A 1 418 ? 14.440 6.865 -34.353 1.00 90.56 418 LEU A CA 1
ATOM 3195 C C . LEU A 1 418 ? 13.839 8.278 -34.233 1.00 90.56 418 LEU A C 1
ATOM 3197 O O . LEU A 1 418 ? 13.895 9.075 -35.180 1.00 90.56 418 LEU A O 1
ATOM 3201 N N . ARG A 1 419 ? 13.281 8.600 -33.060 1.00 90.00 419 ARG A N 1
ATOM 3202 C CA . ARG A 1 419 ? 12.891 9.964 -32.667 1.00 90.00 419 ARG A CA 1
ATOM 3203 C C . ARG A 1 419 ? 13.495 10.320 -31.315 1.00 90.00 419 ARG A C 1
ATOM 3205 O O . ARG A 1 419 ? 13.354 9.566 -30.361 1.00 90.00 419 ARG A O 1
ATOM 3212 N N . LEU A 1 420 ? 14.131 11.481 -31.255 1.00 91.56 420 LEU A N 1
ATOM 3213 C CA . LEU A 1 420 ? 14.752 12.081 -30.084 1.00 91.56 420 LEU A CA 1
ATOM 3214 C C . LEU A 1 420 ? 14.015 13.385 -29.777 1.00 91.56 420 LEU A C 1
ATOM 3216 O O . LEU A 1 420 ? 13.972 14.295 -30.609 1.00 91.56 420 LEU A O 1
ATOM 3220 N N . LEU A 1 421 ? 13.395 13.453 -28.606 1.00 87.25 421 LEU A N 1
ATOM 3221 C CA . LEU A 1 421 ? 12.495 14.528 -28.209 1.00 87.25 421 LEU A CA 1
ATOM 3222 C C . LEU A 1 421 ? 13.019 15.210 -26.954 1.00 87.25 421 LEU A C 1
ATOM 3224 O O . LEU A 1 421 ? 13.283 14.536 -25.962 1.00 87.25 421 LEU A O 1
ATOM 3228 N N . ASN A 1 422 ? 13.132 16.539 -26.977 1.00 87.25 422 ASN A N 1
ATOM 3229 C CA . ASN A 1 422 ? 13.556 17.321 -25.805 1.00 87.25 422 ASN A CA 1
ATOM 3230 C C . ASN A 1 422 ? 14.871 16.826 -25.164 1.00 87.25 422 ASN A C 1
ATOM 3232 O O . ASN A 1 422 ? 15.093 16.968 -23.967 1.00 87.25 422 ASN A O 1
ATOM 3236 N N . CYS A 1 423 ? 15.749 16.207 -25.956 1.00 86.75 423 CYS A N 1
ATOM 3237 C CA . CYS A 1 423 ? 17.089 15.853 -25.511 1.00 86.75 423 CYS A CA 1
ATOM 3238 C C . CYS A 1 423 ? 17.952 17.111 -25.619 1.00 86.75 423 CYS A C 1
ATOM 3240 O O . CYS A 1 423 ? 18.225 17.566 -26.731 1.00 86.75 423 CYS A O 1
ATOM 3242 N N . GLY A 1 424 ? 18.372 17.668 -24.481 1.00 85.62 424 GLY A N 1
ATOM 3243 C CA . GLY A 1 424 ? 19.318 18.788 -24.449 1.00 85.62 424 GLY A CA 1
ATOM 3244 C C . GLY A 1 424 ? 20.635 18.451 -25.136 1.00 85.62 424 GLY A C 1
ATOM 3245 O O . GLY A 1 424 ? 21.226 19.300 -25.797 1.00 85.62 424 GLY A O 1
ATOM 3246 N N . HIS A 1 425 ? 21.036 17.182 -25.031 1.00 93.88 425 HIS A N 1
ATOM 3247 C CA . HIS A 1 425 ? 22.235 16.640 -25.654 1.00 93.88 425 HIS A CA 1
ATOM 3248 C C . HIS A 1 425 ? 21.896 15.329 -26.380 1.00 93.88 425 HIS A C 1
ATOM 3250 O O . HIS A 1 425 ? 21.148 14.488 -25.877 1.00 93.88 425 HIS A O 1
ATOM 3256 N N . LEU A 1 426 ? 22.453 15.106 -27.570 1.00 95.25 426 LEU A N 1
ATOM 3257 C CA . LEU A 1 426 ? 22.306 13.827 -28.276 1.00 95.25 426 LEU A CA 1
ATOM 3258 C C . LEU A 1 426 ? 23.265 12.778 -27.703 1.00 95.25 426 LEU A C 1
ATOM 3260 O O . LEU A 1 426 ? 22.933 11.599 -27.588 1.00 95.25 426 LEU A O 1
ATOM 3264 N N . THR A 1 427 ? 24.470 13.195 -27.329 1.00 96.38 427 THR A N 1
ATOM 3265 C CA . THR A 1 427 ? 25.432 12.360 -26.607 1.00 96.38 427 THR A CA 1
ATOM 3266 C C . THR A 1 427 ? 26.200 13.225 -25.617 1.00 96.38 427 THR A C 1
ATOM 3268 O O . THR A 1 427 ? 26.510 14.374 -25.920 1.00 96.38 427 THR A O 1
ATOM 3271 N N . ARG A 1 428 ? 26.492 12.690 -24.436 1.00 95.94 428 ARG A N 1
ATOM 3272 C CA . ARG A 1 428 ? 27.363 13.316 -23.438 1.00 95.94 428 ARG A CA 1
ATOM 3273 C C . ARG A 1 428 ? 28.476 12.342 -23.079 1.00 95.94 428 ARG A C 1
ATOM 3275 O O . ARG A 1 428 ? 28.180 11.177 -22.837 1.00 95.94 428 ARG A O 1
ATOM 3282 N N . VAL A 1 429 ? 29.716 12.804 -23.051 1.00 94.00 429 VAL A N 1
ATOM 3283 C CA . VAL A 1 429 ? 30.879 12.038 -22.595 1.00 94.00 429 VAL A CA 1
ATOM 3284 C C . VAL A 1 429 ? 31.550 12.852 -21.507 1.00 94.00 429 VAL A C 1
ATOM 3286 O O . VAL A 1 429 ? 32.176 13.861 -21.809 1.00 94.00 429 VAL A O 1
ATOM 3289 N N . ASP A 1 430 ? 31.381 12.445 -20.253 1.00 91.06 430 ASP A N 1
ATOM 3290 C CA . ASP A 1 430 ? 31.801 13.236 -19.095 1.00 91.06 430 ASP A CA 1
ATOM 3291 C C . ASP A 1 430 ? 31.299 14.696 -19.213 1.00 91.06 430 ASP A C 1
ATOM 3293 O O . ASP A 1 430 ? 30.085 14.930 -19.215 1.00 91.06 430 ASP A O 1
ATOM 3297 N N . ASP A 1 431 ? 32.209 15.662 -19.371 1.00 89.31 431 ASP A N 1
ATOM 3298 C CA . ASP A 1 431 ? 31.898 17.089 -19.537 1.00 89.31 431 ASP A CA 1
ATOM 3299 C C . ASP A 1 431 ? 31.696 17.521 -21.008 1.00 89.31 431 ASP A C 1
ATOM 3301 O O . ASP A 1 431 ? 31.240 18.636 -21.279 1.00 89.31 431 ASP A O 1
ATOM 3305 N N . GLU A 1 432 ? 32.023 16.664 -21.978 1.00 92.50 432 GLU A N 1
ATOM 3306 C CA . GLU A 1 432 ? 31.879 16.944 -23.408 1.00 92.50 432 GLU A CA 1
ATOM 3307 C C . GLU A 1 432 ? 30.481 16.584 -23.924 1.00 92.50 432 GLU A C 1
ATOM 3309 O O . GLU A 1 432 ? 29.859 15.598 -23.517 1.00 92.50 432 GLU A O 1
ATOM 3314 N N . THR A 1 433 ? 29.963 17.387 -24.856 1.00 94.69 433 THR A N 1
ATOM 3315 C CA . THR A 1 433 ? 28.580 17.274 -25.335 1.00 94.69 433 THR A CA 1
ATOM 3316 C C . THR A 1 433 ? 28.478 17.299 -26.859 1.00 94.69 433 THR A C 1
ATOM 3318 O O . THR A 1 433 ? 29.210 17.988 -27.570 1.00 94.69 433 THR A O 1
ATOM 3321 N N . VAL A 1 434 ? 27.543 16.500 -27.369 1.00 95.50 434 VAL A N 1
ATOM 3322 C CA . VAL A 1 434 ? 27.171 16.381 -28.778 1.00 95.50 434 VAL A CA 1
ATOM 3323 C C . VAL A 1 434 ? 25.742 16.892 -28.917 1.00 95.50 434 VAL A C 1
ATOM 3325 O O . VAL A 1 434 ? 24.782 16.152 -28.702 1.00 95.50 434 VAL A O 1
ATOM 3328 N N . ASP A 1 435 ? 25.598 18.158 -29.294 1.00 93.69 435 ASP A N 1
ATOM 3329 C CA . ASP A 1 435 ? 24.307 18.864 -29.198 1.00 93.69 435 ASP A CA 1
ATOM 3330 C C . ASP A 1 435 ? 23.514 18.901 -30.504 1.00 93.69 435 ASP A C 1
ATOM 3332 O O . ASP A 1 435 ? 22.365 19.332 -30.545 1.00 93.69 435 ASP A O 1
ATOM 3336 N N . ASN A 1 436 ? 24.132 18.500 -31.614 1.00 93.88 436 ASN A N 1
ATOM 3337 C CA . ASN A 1 436 ? 23.532 18.636 -32.934 1.00 93.88 436 ASN A CA 1
ATOM 3338 C C . ASN A 1 436 ? 23.931 17.500 -33.881 1.00 93.88 436 ASN A C 1
ATOM 3340 O O . ASN A 1 436 ? 24.884 16.756 -33.649 1.00 93.88 436 ASN A O 1
ATOM 3344 N N . VAL A 1 437 ? 23.199 17.401 -34.990 1.00 94.81 437 VAL A N 1
ATOM 3345 C CA . VAL A 1 437 ? 23.350 16.353 -36.011 1.00 94.81 437 VAL A CA 1
ATOM 3346 C C . VAL A 1 437 ? 24.743 16.339 -36.658 1.00 94.81 437 VAL A C 1
ATOM 3348 O O . VAL A 1 437 ? 25.258 15.274 -37.008 1.00 94.81 437 VAL A O 1
ATOM 3351 N N . ALA A 1 438 ? 25.388 17.498 -36.810 1.00 93.94 438 ALA A N 1
ATOM 3352 C CA . ALA A 1 438 ? 26.726 17.570 -37.393 1.00 93.94 438 ALA A CA 1
ATOM 3353 C C . ALA A 1 438 ? 27.778 16.972 -36.447 1.00 93.94 438 ALA A C 1
ATOM 3355 O O . ALA A 1 438 ? 28.578 16.135 -36.872 1.00 93.94 438 ALA A O 1
ATOM 3356 N N . ALA A 1 439 ? 27.731 17.344 -35.165 1.00 94.62 439 ALA A N 1
ATOM 3357 C CA . ALA A 1 439 ? 28.575 16.770 -34.121 1.00 94.62 439 ALA A CA 1
ATOM 3358 C C . ALA A 1 439 ? 28.288 15.270 -33.941 1.00 94.62 439 ALA A C 1
ATOM 3360 O O . ALA A 1 439 ? 29.217 14.471 -33.847 1.00 94.62 439 ALA A O 1
ATOM 3361 N N . TRP A 1 440 ? 27.017 14.861 -34.012 1.00 95.31 440 TRP A N 1
ATOM 3362 C CA . TRP A 1 440 ? 26.619 13.452 -33.988 1.00 95.31 440 TRP A CA 1
ATOM 3363 C C . TRP A 1 440 ? 27.311 12.645 -35.083 1.00 95.31 440 TRP A C 1
ATOM 3365 O O . TRP A 1 440 ? 27.888 11.593 -34.815 1.00 95.31 440 TRP A O 1
ATOM 3375 N N . ARG A 1 441 ? 27.298 13.150 -36.322 1.00 94.62 441 ARG A N 1
ATOM 3376 C CA . ARG A 1 441 ? 27.945 12.479 -37.453 1.00 94.62 441 ARG A CA 1
ATOM 3377 C C . ARG A 1 441 ? 29.454 12.349 -37.253 1.00 94.62 441 ARG A C 1
ATOM 3379 O O . ARG A 1 441 ? 30.036 11.366 -37.700 1.00 94.62 441 ARG A O 1
ATOM 3386 N N . GLN A 1 442 ? 30.090 13.324 -36.608 1.00 92.38 442 GLN A N 1
ATOM 3387 C CA . GLN A 1 442 ? 31.518 13.261 -36.301 1.00 92.38 442 GLN A CA 1
ATOM 3388 C C . GLN A 1 442 ? 31.824 12.254 -35.192 1.00 92.38 442 GLN A C 1
ATOM 3390 O O . GLN A 1 442 ? 32.819 11.538 -35.308 1.00 92.38 442 GLN A O 1
ATOM 3395 N N . PHE A 1 443 ? 30.969 12.186 -34.172 1.00 94.44 443 PHE A N 1
ATOM 3396 C CA . PHE A 1 443 ? 31.127 11.303 -33.021 1.00 94.44 443 PHE A CA 1
ATOM 3397 C C . PHE A 1 443 ? 30.831 9.841 -33.374 1.00 94.44 443 PHE A C 1
ATOM 3399 O O . PHE A 1 443 ? 31.677 8.978 -33.186 1.00 94.44 443 PHE A O 1
ATOM 3406 N N . TRP A 1 444 ? 29.660 9.559 -33.947 1.00 94.50 444 TRP A N 1
ATOM 3407 C CA . TRP A 1 444 ? 29.192 8.196 -34.229 1.00 94.50 444 TRP A CA 1
ATOM 3408 C C . TRP A 1 444 ? 29.591 7.664 -35.606 1.00 94.50 444 TRP A C 1
ATOM 3410 O O . TRP A 1 444 ? 29.296 6.514 -35.921 1.00 94.50 444 TRP A O 1
ATOM 3420 N N . LYS A 1 445 ? 30.163 8.512 -36.474 1.00 93.31 445 LYS A N 1
ATOM 3421 C CA . LYS A 1 445 ? 30.421 8.222 -37.903 1.00 93.31 445 LYS A CA 1
ATOM 3422 C C . LYS A 1 445 ? 29.185 7.758 -38.685 1.00 93.31 445 LYS A C 1
ATOM 3424 O O . LYS A 1 445 ? 29.296 7.241 -39.793 1.00 93.31 445 LYS A O 1
ATOM 3429 N N . ARG A 1 446 ? 27.985 8.003 -38.150 1.00 91.00 446 ARG A N 1
ATOM 3430 C CA . ARG A 1 446 ? 26.693 7.620 -38.734 1.00 91.00 446 ARG A CA 1
ATOM 3431 C C . ARG A 1 446 ? 25.785 8.848 -38.886 1.00 91.00 446 ARG A C 1
ATOM 3433 O O . ARG A 1 446 ? 25.782 9.709 -38.006 1.00 91.00 446 ARG A O 1
ATOM 3440 N N . PRO A 1 447 ? 25.031 8.977 -39.992 1.00 92.75 447 PRO A N 1
ATOM 3441 C CA . PRO A 1 447 ? 24.152 10.123 -40.216 1.00 92.75 447 PRO A CA 1
ATOM 3442 C C . PRO A 1 447 ? 22.865 10.005 -39.394 1.00 92.75 447 PRO A C 1
ATOM 3444 O O . PRO A 1 447 ? 22.210 8.975 -39.469 1.00 92.75 447 PRO A O 1
ATOM 3447 N N . LEU A 1 448 ? 22.480 11.072 -38.688 1.00 92.88 448 LEU A N 1
ATOM 3448 C CA . LEU A 1 448 ? 21.177 11.207 -38.029 1.00 92.88 448 LEU A CA 1
ATOM 3449 C C . LEU A 1 448 ? 20.293 12.156 -38.849 1.00 92.88 448 LEU A C 1
ATOM 3451 O O . LEU A 1 448 ? 20.728 13.277 -39.108 1.00 92.88 448 LEU A O 1
ATOM 3455 N N . PRO A 1 449 ? 19.091 11.752 -39.294 1.00 88.50 449 PRO A N 1
ATOM 3456 C CA . PRO A 1 449 ? 18.191 12.664 -39.994 1.00 88.50 449 PRO A CA 1
ATOM 3457 C C . PRO A 1 449 ? 17.803 13.841 -39.097 1.00 88.50 449 PRO A C 1
ATOM 3459 O O . PRO A 1 449 ? 17.504 13.641 -37.921 1.00 88.50 449 PRO A O 1
ATOM 3462 N N . GLU A 1 450 ? 17.754 15.060 -39.635 1.00 86.12 450 GLU A N 1
ATOM 3463 C CA . GLU A 1 450 ? 17.347 16.234 -38.849 1.00 86.12 450 GLU A CA 1
ATOM 3464 C C . GLU A 1 450 ? 15.925 16.076 -38.299 1.00 86.12 450 GLU A C 1
ATOM 3466 O O . GLU A 1 450 ? 15.671 16.441 -37.155 1.00 86.12 450 GLU A O 1
ATOM 3471 N N . GLU A 1 451 ? 15.012 15.434 -39.044 1.00 84.06 451 GLU A N 1
ATOM 3472 C CA . GLU A 1 451 ? 13.654 15.178 -38.551 1.00 84.06 451 GLU A CA 1
ATOM 3473 C C . GLU A 1 451 ? 13.577 14.219 -37.352 1.00 84.06 451 GLU A C 1
ATOM 3475 O O . GLU A 1 451 ? 12.509 14.115 -36.733 1.00 84.06 451 GLU A O 1
ATOM 3480 N N . ALA A 1 452 ? 14.669 13.502 -37.054 1.00 85.75 452 ALA A N 1
ATOM 3481 C CA . ALA A 1 452 ? 14.764 12.623 -35.901 1.00 85.75 452 ALA A CA 1
ATOM 3482 C C . ALA A 1 452 ? 14.890 13.416 -34.598 1.00 85.75 452 ALA A C 1
ATOM 3484 O O . ALA A 1 452 ? 14.452 12.908 -33.574 1.00 85.75 452 ALA A O 1
ATOM 3485 N N . VAL A 1 453 ? 15.423 14.642 -34.625 1.00 88.88 453 VAL A N 1
ATOM 3486 C CA . VAL A 1 453 ? 15.592 15.492 -33.439 1.00 88.88 453 VAL A CA 1
ATOM 3487 C C . VAL A 1 453 ? 14.490 16.547 -33.413 1.00 88.88 453 VAL A C 1
ATOM 3489 O O . VAL A 1 453 ? 14.373 17.355 -34.334 1.00 88.88 453 VAL A O 1
ATOM 3492 N N . ARG A 1 454 ? 13.656 16.555 -32.368 1.00 84.25 454 ARG A N 1
ATOM 3493 C CA . ARG A 1 454 ? 12.542 17.507 -32.245 1.00 84.25 454 ARG A CA 1
ATOM 3494 C C . ARG A 1 454 ? 12.423 18.091 -30.845 1.00 84.25 454 ARG A C 1
ATOM 3496 O O . ARG A 1 454 ? 12.723 17.449 -29.843 1.00 84.25 454 ARG A O 1
ATOM 3503 N N . GLN A 1 455 ? 11.926 19.319 -30.796 1.00 82.06 455 GLN A N 1
ATOM 3504 C CA . GLN A 1 455 ? 11.484 19.949 -29.557 1.00 82.06 455 GLN A CA 1
ATOM 3505 C C . GLN A 1 455 ? 10.071 19.481 -29.202 1.00 82.06 455 GLN A C 1
ATOM 3507 O O . GLN A 1 455 ? 9.288 19.124 -30.089 1.00 82.06 455 GLN A O 1
ATOM 3512 N N . LEU A 1 456 ? 9.749 19.490 -27.910 1.00 78.00 456 LEU A N 1
ATOM 3513 C CA . LEU A 1 456 ? 8.398 19.192 -27.447 1.00 78.00 456 LEU A CA 1
ATOM 3514 C C . LEU A 1 456 ? 7.412 20.293 -27.868 1.00 78.00 456 LEU A C 1
ATOM 3516 O O . LEU A 1 456 ? 7.766 21.476 -27.867 1.00 78.00 456 LEU A O 1
ATOM 3520 N N . PRO A 1 457 ? 6.158 19.940 -28.201 1.00 78.69 457 PRO A N 1
ATOM 3521 C CA . PRO A 1 457 ? 5.098 20.926 -28.348 1.00 78.69 457 PRO A CA 1
ATOM 3522 C C . PRO A 1 457 ? 4.891 21.698 -27.039 1.00 78.69 457 PRO A C 1
ATOM 3524 O O . PRO A 1 457 ? 4.860 21.099 -25.969 1.00 78.69 457 PRO A O 1
ATOM 3527 N N . ALA A 1 458 ? 4.636 23.007 -27.120 1.00 76.81 458 ALA A N 1
ATOM 3528 C CA . ALA A 1 458 ? 4.415 23.865 -25.946 1.00 76.81 458 ALA A CA 1
ATOM 3529 C C . ALA A 1 458 ? 3.214 23.457 -25.059 1.00 76.81 458 ALA A C 1
ATOM 3531 O O . ALA A 1 458 ? 3.060 23.979 -23.961 1.00 76.81 458 ALA A O 1
ATOM 3532 N N . ALA A 1 459 ? 2.345 22.562 -25.542 1.00 76.44 459 ALA A N 1
ATOM 3533 C CA . ALA A 1 459 ? 1.200 22.029 -24.803 1.00 76.44 459 ALA A CA 1
ATOM 3534 C C . ALA A 1 459 ? 1.560 20.881 -23.839 1.00 76.44 459 ALA A C 1
ATOM 3536 O O . ALA A 1 459 ? 0.705 20.464 -23.059 1.00 76.44 459 ALA A O 1
ATOM 3537 N N . VAL A 1 460 ? 2.787 20.356 -23.917 1.00 76.94 460 VAL A N 1
ATOM 3538 C CA . VAL A 1 460 ? 3.292 19.308 -23.028 1.00 76.94 460 VAL A CA 1
ATOM 3539 C C . VAL A 1 460 ? 4.179 19.956 -21.969 1.00 76.94 460 VAL A C 1
ATOM 3541 O O . VAL A 1 460 ? 5.211 20.540 -22.302 1.00 76.94 460 VAL A O 1
ATOM 3544 N N . ALA A 1 461 ? 3.763 19.875 -20.708 1.00 79.25 461 ALA A N 1
ATOM 3545 C CA . ALA A 1 461 ? 4.533 20.359 -19.569 1.00 79.25 461 ALA A CA 1
ATOM 3546 C C . ALA A 1 461 ? 5.517 19.288 -19.076 1.00 79.25 461 ALA A C 1
ATOM 3548 O O . ALA A 1 461 ? 5.298 18.096 -19.266 1.00 79.25 461 ALA A O 1
ATOM 3549 N N . GLU A 1 462 ? 6.589 19.703 -18.401 1.00 71.12 462 GLU A N 1
ATOM 3550 C CA . GLU A 1 462 ? 7.553 18.775 -17.786 1.00 71.12 462 GLU A CA 1
ATOM 3551 C C . GLU A 1 462 ? 6.887 17.866 -16.734 1.00 71.12 462 GLU A C 1
ATOM 3553 O O . GLU A 1 462 ? 7.180 16.677 -16.631 1.00 71.12 462 GLU A O 1
ATOM 3558 N N . GLU A 1 463 ? 5.898 18.402 -16.019 1.00 73.25 463 GLU A N 1
ATOM 3559 C CA . GLU A 1 463 ? 5.121 17.681 -15.008 1.00 73.25 463 GLU A CA 1
ATOM 3560 C C . GLU A 1 463 ? 4.326 16.504 -15.592 1.00 73.25 463 GLU A C 1
ATOM 3562 O O . GLU A 1 463 ? 4.059 15.512 -14.910 1.00 73.25 463 GLU A O 1
ATOM 3567 N N . ASP A 1 464 ? 3.989 16.582 -16.882 1.00 72.31 464 ASP A N 1
ATOM 3568 C CA . ASP A 1 464 ? 3.218 15.567 -17.595 1.00 72.31 464 ASP A CA 1
ATOM 3569 C C . ASP A 1 464 ? 3.964 14.232 -17.664 1.00 72.31 464 ASP A C 1
ATOM 3571 O O . ASP A 1 464 ? 3.340 13.182 -17.805 1.00 72.31 464 ASP A O 1
ATOM 3575 N N . PHE A 1 465 ? 5.294 14.265 -17.535 1.00 67.31 465 PHE A N 1
ATOM 3576 C CA . PHE A 1 465 ? 6.156 13.087 -17.558 1.00 67.31 465 PHE A CA 1
ATOM 3577 C C . PHE A 1 465 ? 6.202 12.334 -16.228 1.00 67.31 465 PHE A C 1
ATOM 3579 O O . PHE A 1 465 ? 6.724 11.220 -16.182 1.00 67.31 465 PHE A O 1
ATOM 3586 N N . HIS A 1 466 ? 5.655 12.903 -15.150 1.00 65.38 466 HIS A N 1
ATOM 3587 C CA . HIS A 1 466 ? 5.549 12.211 -13.866 1.00 65.38 466 HIS A CA 1
ATOM 3588 C C . HIS A 1 466 ? 4.384 11.221 -13.821 1.00 65.38 466 HIS A C 1
ATOM 3590 O O . HIS A 1 466 ? 4.379 10.338 -12.965 1.00 65.38 466 HIS A O 1
ATOM 3596 N N . ASN A 1 467 ? 3.418 11.343 -14.739 1.00 67.31 467 ASN A N 1
ATOM 3597 C CA . ASN A 1 467 ? 2.253 10.471 -14.798 1.00 67.31 467 ASN A CA 1
ATOM 3598 C C . ASN A 1 467 ? 2.218 9.689 -16.133 1.00 67.31 467 ASN A C 1
ATOM 3600 O O . ASN A 1 467 ? 2.112 10.288 -17.202 1.00 67.31 467 ASN A O 1
ATOM 3604 N N . PRO A 1 468 ? 2.272 8.348 -16.106 1.00 61.97 468 PRO A N 1
ATOM 3605 C CA . PRO A 1 468 ? 2.305 7.523 -17.313 1.00 61.97 468 PRO A CA 1
ATOM 3606 C C . PRO A 1 468 ? 1.038 7.596 -18.160 1.00 61.97 468 PRO A C 1
ATOM 3608 O O . PRO A 1 468 ? 1.128 7.565 -19.387 1.00 61.97 468 PRO A O 1
ATOM 3611 N N . ASP A 1 469 ? -0.133 7.724 -17.541 1.00 66.12 469 ASP A N 1
ATOM 3612 C CA . ASP A 1 469 ? -1.386 7.856 -18.278 1.00 66.12 469 ASP A CA 1
ATOM 3613 C C . ASP A 1 469 ? -1.441 9.193 -18.990 1.00 66.12 469 ASP A C 1
ATOM 3615 O O . ASP A 1 469 ? -1.847 9.265 -20.145 1.00 66.12 469 ASP A O 1
ATOM 3619 N N . VAL A 1 470 ? -0.915 10.241 -18.361 1.00 73.44 470 VAL A N 1
ATOM 3620 C CA . VAL A 1 470 ? -0.722 11.526 -19.023 1.00 73.44 470 VAL A CA 1
ATOM 3621 C C . VAL A 1 470 ? 0.257 11.398 -20.194 1.00 73.44 470 VAL A C 1
ATOM 3623 O O . VAL A 1 470 ? -0.024 11.914 -21.280 1.00 73.44 470 VAL A O 1
ATOM 3626 N N . VAL A 1 471 ? 1.380 10.696 -20.016 1.00 71.25 471 VAL A N 1
ATOM 3627 C CA . VAL A 1 471 ? 2.329 10.441 -21.108 1.00 71.25 471 VAL A CA 1
ATOM 3628 C C . VAL A 1 471 ? 1.629 9.742 -22.267 1.00 71.25 471 VAL A C 1
ATOM 3630 O O . VAL A 1 471 ? 1.747 10.162 -23.416 1.00 71.25 471 VAL A O 1
ATOM 3633 N N . VAL A 1 472 ? 0.835 8.718 -21.988 1.00 69.56 472 VAL A N 1
ATOM 3634 C CA . VAL A 1 472 ? 0.166 7.969 -23.044 1.00 69.56 472 VAL A CA 1
ATOM 3635 C C . VAL A 1 472 ? -0.970 8.753 -23.688 1.00 69.56 472 VAL A C 1
ATOM 3637 O O . VAL A 1 472 ? -1.123 8.706 -24.902 1.00 69.56 472 VAL A O 1
ATOM 3640 N N . GLN A 1 473 ? -1.806 9.421 -22.904 1.00 73.62 473 GLN A N 1
ATOM 3641 C CA . GLN A 1 473 ? -3.030 10.045 -23.403 1.00 73.62 473 GLN A CA 1
ATOM 3642 C C . GLN A 1 473 ? -2.768 11.417 -24.024 1.00 73.62 473 GLN A C 1
ATOM 3644 O O . GLN A 1 473 ? -3.521 11.851 -24.894 1.00 73.62 473 GLN A O 1
ATOM 3649 N N . ARG A 1 474 ? -1.712 12.112 -23.585 1.00 75.81 474 ARG A N 1
ATOM 3650 C CA . ARG A 1 474 ? -1.408 13.480 -24.016 1.00 75.81 474 ARG A CA 1
ATOM 3651 C C . ARG A 1 474 ? -0.073 13.594 -24.735 1.00 75.81 474 ARG A C 1
ATOM 3653 O O . ARG A 1 474 ? -0.038 14.187 -25.809 1.00 75.81 474 ARG A O 1
ATOM 3660 N N . VAL A 1 475 ? 1.010 13.041 -24.187 1.00 75.38 475 VAL A N 1
ATOM 3661 C CA . VAL A 1 475 ? 2.350 13.219 -24.776 1.00 75.38 475 VAL A CA 1
ATOM 3662 C C . VAL A 1 475 ? 2.492 12.416 -26.063 1.00 75.38 475 VAL A C 1
ATOM 3664 O O . VAL A 1 475 ? 2.825 12.992 -27.095 1.00 75.38 475 VAL A O 1
ATOM 3667 N N . LEU A 1 476 ? 2.226 11.108 -26.029 1.00 74.25 476 LEU A N 1
ATOM 3668 C CA . LEU A 1 476 ? 2.370 10.250 -27.203 1.00 74.25 476 LEU A CA 1
ATOM 3669 C C . LEU A 1 476 ? 1.539 10.763 -28.388 1.00 74.25 476 LEU A C 1
ATOM 3671 O O . LEU A 1 476 ? 2.138 10.986 -29.433 1.00 74.25 476 LEU A O 1
ATOM 3675 N N . PRO A 1 477 ? 0.239 11.096 -28.256 1.00 75.50 477 PRO A N 1
ATOM 3676 C CA . PRO A 1 477 ? -0.557 11.596 -29.374 1.00 75.50 477 PRO A CA 1
ATOM 3677 C C . PRO A 1 477 ? -0.114 12.975 -29.864 1.00 75.50 477 PRO A C 1
ATOM 3679 O O . PRO A 1 477 ? -0.265 13.282 -31.043 1.00 75.50 477 PRO A O 1
ATOM 3682 N N . ALA A 1 478 ? 0.438 13.817 -28.983 1.00 72.94 478 ALA A N 1
ATOM 3683 C CA . ALA A 1 478 ? 0.961 15.126 -29.370 1.00 72.94 478 ALA A CA 1
ATOM 3684 C C . ALA A 1 478 ? 2.264 15.029 -30.177 1.00 72.94 478 ALA A C 1
ATOM 3686 O O . ALA A 1 478 ? 2.594 15.958 -30.919 1.00 72.94 478 ALA A O 1
ATOM 3687 N N . VAL A 1 479 ? 3.008 13.928 -30.031 1.00 68.75 479 VAL A N 1
ATOM 3688 C CA . VAL A 1 479 ? 4.286 13.716 -30.721 1.00 68.75 479 VAL A CA 1
ATOM 3689 C C . VAL A 1 479 ? 4.197 12.676 -31.845 1.00 68.75 479 VAL A C 1
ATOM 3691 O O . VAL A 1 479 ? 5.049 12.657 -32.740 1.00 68.75 479 VAL A O 1
ATOM 3694 N N . ASP A 1 480 ? 3.145 11.861 -31.853 1.00 64.25 480 ASP A N 1
ATOM 3695 C CA . ASP A 1 480 ? 2.873 10.863 -32.878 1.00 64.25 480 ASP A CA 1
ATOM 3696 C C . ASP A 1 480 ? 2.488 11.543 -34.200 1.00 64.25 480 ASP A C 1
ATOM 3698 O O . ASP A 1 480 ? 1.340 11.897 -34.479 1.00 64.25 480 ASP A O 1
ATOM 3702 N N . VAL A 1 481 ? 3.490 11.742 -35.057 1.00 52.78 481 VAL A N 1
ATOM 3703 C CA . VAL A 1 481 ? 3.253 11.998 -36.473 1.00 52.78 481 VAL A CA 1
ATOM 3704 C C . VAL A 1 481 ? 2.939 10.655 -37.100 1.00 52.78 481 VAL A C 1
ATOM 3706 O O . VAL A 1 481 ? 3.860 9.953 -37.517 1.00 52.78 481 VAL A O 1
ATOM 3709 N N . ARG A 1 482 ? 1.646 10.323 -37.209 1.00 54.69 482 ARG A N 1
ATOM 3710 C CA . ARG A 1 482 ? 1.177 9.264 -38.112 1.00 54.69 482 ARG A CA 1
ATOM 3711 C C . ARG A 1 482 ? 1.809 9.503 -39.480 1.00 54.69 482 ARG A C 1
ATOM 3713 O O . ARG A 1 482 ? 1.380 10.381 -40.232 1.00 54.69 482 ARG A O 1
ATOM 3720 N N . ALA A 1 483 ? 2.866 8.766 -39.794 1.00 42.19 483 ALA A N 1
ATOM 3721 C CA . ALA A 1 483 ? 3.540 8.872 -41.071 1.00 42.19 483 ALA A CA 1
ATOM 3722 C C . ALA A 1 483 ? 2.633 8.210 -42.109 1.00 42.19 483 ALA A C 1
ATOM 3724 O O . ALA A 1 483 ? 2.680 7.000 -42.255 1.00 42.19 483 ALA A O 1
ATOM 3725 N N . ASN A 1 484 ? 1.760 8.981 -42.767 1.00 40.66 484 ASN A N 1
ATOM 3726 C CA . ASN A 1 484 ? 1.025 8.593 -43.981 1.00 40.66 484 ASN A CA 1
ATOM 3727 C C . ASN A 1 484 ? 0.624 7.099 -44.058 1.00 40.66 484 ASN A C 1
ATOM 3729 O O . ASN A 1 484 ? 0.998 6.407 -45.000 1.00 40.66 484 ASN A O 1
ATOM 3733 N N . GLY A 1 485 ? -0.125 6.598 -43.069 1.00 47.69 485 GLY A N 1
ATOM 3734 C CA . GLY A 1 485 ? -0.657 5.227 -43.075 1.00 47.69 485 GLY A CA 1
ATOM 3735 C C . GLY A 1 485 ? 0.237 4.126 -42.483 1.00 47.69 485 GLY A C 1
ATOM 3736 O O . GLY A 1 485 ? -0.178 2.972 -42.518 1.00 47.69 485 GLY A O 1
ATOM 3737 N N . ALA A 1 486 ? 1.410 4.443 -41.925 1.00 47.81 486 ALA A N 1
ATOM 3738 C CA . ALA A 1 486 ? 2.244 3.492 -41.181 1.00 47.81 486 ALA A CA 1
ATOM 3739 C C . ALA A 1 486 ? 1.747 3.282 -39.726 1.00 47.81 486 ALA A C 1
ATOM 3741 O O . ALA A 1 486 ? 1.157 4.209 -39.155 1.00 47.81 486 ALA A O 1
ATOM 3742 N N . PRO A 1 487 ? 1.991 2.098 -39.119 1.00 57.59 487 PRO A N 1
ATOM 3743 C CA . PRO A 1 487 ? 1.709 1.826 -37.705 1.00 57.59 487 PRO A CA 1
ATOM 3744 C C . PRO A 1 487 ? 2.483 2.779 -36.772 1.00 57.59 487 PRO A C 1
ATOM 3746 O O . PRO A 1 487 ? 3.498 3.350 -37.171 1.00 57.59 487 PRO A O 1
ATOM 3749 N N . TYR A 1 488 ? 1.976 2.962 -35.547 1.00 63.91 488 TYR A N 1
ATOM 3750 C CA . TYR A 1 488 ? 2.480 3.883 -34.515 1.00 63.91 488 TYR A CA 1
ATOM 3751 C C . TYR A 1 488 ? 4.019 3.915 -34.388 1.00 63.91 488 TYR A C 1
ATOM 3753 O O . TYR A 1 488 ? 4.688 2.881 -34.471 1.00 63.91 488 TYR A O 1
ATOM 3761 N N . PHE A 1 489 ? 4.586 5.107 -34.163 1.00 69.56 489 PHE A N 1
ATOM 3762 C CA . PHE A 1 489 ? 5.991 5.274 -33.768 1.00 69.56 489 PHE A CA 1
ATOM 3763 C C . PHE A 1 489 ? 6.106 5.133 -32.242 1.00 69.56 489 PHE A C 1
ATOM 3765 O O . PHE A 1 489 ? 5.374 5.795 -31.510 1.00 69.56 489 PHE A O 1
ATOM 3772 N N . GLY A 1 490 ? 7.043 4.318 -31.752 1.00 79.00 490 GLY A N 1
ATOM 3773 C CA . GLY A 1 490 ? 7.108 3.936 -30.340 1.00 79.00 490 GLY A CA 1
ATOM 3774 C C . GLY A 1 490 ? 6.103 2.831 -30.017 1.00 79.00 490 GLY A C 1
ATOM 3775 O O . GLY A 1 490 ? 5.941 1.900 -30.807 1.00 79.00 490 GLY A O 1
ATOM 3776 N N . ILE A 1 491 ? 5.455 2.937 -28.856 1.00 84.69 491 ILE A N 1
ATOM 3777 C CA . ILE A 1 491 ? 4.500 1.932 -28.371 1.00 84.69 491 ILE A CA 1
ATOM 3778 C C . ILE A 1 491 ? 3.136 1.998 -29.068 1.00 84.69 491 ILE A C 1
ATOM 3780 O O . ILE A 1 491 ? 2.715 3.056 -29.535 1.00 84.69 491 ILE A O 1
ATOM 3784 N N . GLN A 1 492 ? 2.403 0.887 -29.024 1.00 83.50 492 GLN A N 1
ATOM 3785 C CA . GLN A 1 492 ? 0.957 0.823 -29.238 1.00 83.50 492 GLN A CA 1
ATOM 3786 C C . GLN A 1 492 ? 0.246 0.991 -27.884 1.00 83.50 492 GLN A C 1
ATOM 3788 O O . GLN A 1 492 ? 0.260 0.065 -27.071 1.00 83.50 492 GLN A O 1
ATOM 3793 N N . PRO A 1 493 ? -0.348 2.161 -27.584 1.00 76.00 493 PRO A N 1
ATOM 3794 C CA . PRO A 1 493 ? -0.914 2.454 -26.269 1.00 76.00 493 PRO A CA 1
ATOM 3795 C C . PRO A 1 493 ? -1.874 1.388 -25.735 1.00 76.00 493 PRO A C 1
ATOM 3797 O O . PRO A 1 493 ? -1.809 1.046 -24.558 1.00 76.00 493 PRO A O 1
ATOM 3800 N N . GLU A 1 494 ? -2.744 0.879 -26.601 1.00 79.12 494 GLU A N 1
ATOM 3801 C CA . GLU A 1 494 ? -3.802 -0.083 -26.303 1.00 79.12 494 GLU A CA 1
ATOM 3802 C C . GLU A 1 494 ? -3.307 -1.472 -25.877 1.00 79.12 494 GLU A C 1
ATOM 3804 O O . GLU A 1 494 ? -4.056 -2.195 -25.227 1.00 79.12 494 GLU A O 1
ATOM 3809 N N . THR A 1 495 ? -2.071 -1.851 -26.210 1.00 81.75 495 THR A N 1
ATOM 3810 C CA . THR A 1 495 ? -1.534 -3.190 -25.909 1.00 81.75 495 THR A CA 1
ATOM 3811 C C . THR A 1 495 ? -0.545 -3.194 -24.747 1.00 81.75 495 THR A C 1
ATOM 3813 O O . THR A 1 495 ? -0.166 -4.261 -24.275 1.00 81.75 495 THR A O 1
ATOM 3816 N N . VAL A 1 496 ? -0.060 -2.026 -24.315 1.00 81.44 496 VAL A N 1
ATOM 3817 C CA . VAL A 1 496 ? 0.932 -1.948 -23.237 1.00 81.44 496 VAL A CA 1
ATOM 3818 C C . VAL A 1 496 ? 0.267 -2.245 -21.902 1.00 81.44 496 VAL A C 1
ATOM 3820 O O . VAL A 1 496 ? -0.679 -1.565 -21.507 1.00 81.44 496 VAL A O 1
ATOM 3823 N N . ALA A 1 497 ? 0.827 -3.214 -21.185 1.00 83.31 497 ALA A N 1
ATOM 3824 C CA . ALA A 1 497 ? 0.397 -3.601 -19.854 1.00 83.31 497 ALA A CA 1
ATOM 3825 C C . ALA A 1 497 ? 0.505 -2.444 -18.857 1.00 83.31 497 ALA A C 1
ATOM 3827 O O . ALA A 1 497 ? 1.551 -1.793 -18.758 1.00 83.31 497 ALA A O 1
ATOM 3828 N N . ARG A 1 498 ? -0.568 -2.194 -18.098 1.00 76.56 498 ARG A N 1
ATOM 3829 C CA . ARG A 1 498 ? -0.634 -1.139 -17.077 1.00 76.56 498 ARG A CA 1
ATOM 3830 C C . ARG A 1 498 ? -1.460 -1.580 -15.890 1.00 76.56 498 ARG A C 1
ATOM 3832 O O . ARG A 1 498 ? -2.430 -2.313 -16.035 1.00 76.56 498 ARG A O 1
ATOM 3839 N N . VAL A 1 499 ? -1.085 -1.056 -14.734 1.00 78.62 499 VAL A N 1
ATOM 3840 C CA . VAL A 1 499 ? -1.917 -1.107 -13.539 1.00 78.62 499 VAL A CA 1
ATOM 3841 C C . VAL A 1 499 ? -3.006 -0.049 -13.674 1.00 78.62 499 VAL A C 1
ATOM 3843 O O . VAL A 1 499 ? -2.733 1.070 -14.101 1.00 78.62 499 VAL A O 1
ATOM 3846 N N . ASP A 1 500 ? -4.229 -0.407 -13.292 1.00 76.25 500 ASP A N 1
ATOM 3847 C CA . ASP A 1 500 ? -5.357 0.521 -13.222 1.00 76.25 500 ASP A CA 1
ATOM 3848 C C . ASP A 1 500 ? -4.998 1.774 -12.395 1.00 76.25 500 ASP A C 1
ATOM 3850 O O . ASP A 1 500 ? -4.434 1.671 -11.299 1.00 76.25 500 ASP A O 1
ATOM 3854 N N . GLU A 1 501 ? -5.335 2.964 -12.907 1.00 74.88 501 GLU A N 1
ATOM 3855 C CA . GLU A 1 501 ? -5.050 4.256 -12.257 1.00 74.88 501 GLU A CA 1
ATOM 3856 C C . GLU A 1 501 ? -5.561 4.274 -10.811 1.00 74.88 501 GLU A C 1
ATOM 3858 O O . GLU A 1 501 ? -4.910 4.780 -9.896 1.00 74.88 501 GLU A O 1
ATOM 3863 N N . GLY A 1 502 ? -6.708 3.645 -10.586 1.00 76.94 502 GLY A N 1
ATOM 3864 C CA . GLY A 1 502 ? -7.313 3.477 -9.287 1.00 76.94 502 GLY A CA 1
ATOM 3865 C C . GLY A 1 502 ? -6.476 2.701 -8.284 1.00 76.94 502 GLY A C 1
ATOM 3866 O O . GLY A 1 502 ? -6.396 3.056 -7.104 1.00 76.94 502 GLY A O 1
ATOM 3867 N N . VAL A 1 503 ? -5.830 1.632 -8.744 1.00 76.88 503 VAL A N 1
ATOM 3868 C CA . VAL A 1 503 ? -4.911 0.835 -7.928 1.00 76.88 503 VAL A CA 1
ATOM 3869 C C . VAL A 1 503 ? -3.652 1.642 -7.617 1.00 76.88 503 VAL A C 1
ATOM 3871 O O . VAL A 1 503 ? -3.206 1.649 -6.469 1.00 76.88 503 VAL A O 1
ATOM 3874 N N . HIS A 1 504 ? -3.115 2.388 -8.584 1.00 75.38 504 HIS A N 1
ATOM 3875 C CA . HIS A 1 504 ? -2.017 3.326 -8.334 1.00 75.38 504 HIS A CA 1
ATOM 3876 C C . HIS A 1 504 ? -2.393 4.389 -7.298 1.00 75.38 504 HIS A C 1
ATOM 3878 O O . HIS A 1 504 ? -1.653 4.598 -6.334 1.00 75.38 504 HIS A O 1
ATOM 3884 N N . ALA A 1 505 ? -3.563 5.011 -7.452 1.00 79.38 505 ALA A N 1
ATOM 3885 C CA . ALA A 1 505 ? -4.091 6.005 -6.529 1.00 79.38 505 ALA A CA 1
ATOM 3886 C C . ALA A 1 505 ? -4.288 5.422 -5.125 1.00 79.38 505 ALA A C 1
ATOM 3888 O O . ALA A 1 505 ? -3.943 6.075 -4.142 1.00 79.38 505 ALA A O 1
ATOM 3889 N N . ARG A 1 506 ? -4.747 4.167 -5.015 1.00 82.25 506 ARG A N 1
ATOM 3890 C CA . ARG A 1 506 ? -4.813 3.448 -3.737 1.00 82.25 506 ARG A CA 1
ATOM 3891 C C . ARG A 1 506 ? -3.442 3.287 -3.114 1.00 82.25 506 ARG A C 1
ATOM 3893 O O . ARG A 1 506 ? -3.285 3.568 -1.932 1.00 82.25 506 ARG A O 1
ATOM 3900 N N . ILE A 1 507 ? -2.479 2.752 -3.860 1.00 77.31 507 ILE A N 1
ATOM 3901 C CA . ILE A 1 507 ? -1.146 2.454 -3.326 1.00 77.31 507 ILE A CA 1
ATOM 3902 C C . ILE A 1 507 ? -0.477 3.750 -2.887 1.00 77.31 507 ILE A C 1
ATOM 3904 O O . ILE A 1 507 ? 0.104 3.800 -1.808 1.00 77.31 507 ILE A O 1
ATOM 3908 N N . HIS A 1 508 ? -0.649 4.815 -3.666 1.00 78.12 508 HIS A N 1
ATOM 3909 C CA . HIS A 1 508 ? -0.247 6.161 -3.296 1.00 78.12 508 HIS A CA 1
ATOM 3910 C C . HIS A 1 508 ? -0.956 6.640 -2.019 1.00 78.12 508 HIS A C 1
ATOM 3912 O O . HIS A 1 508 ? -0.299 7.079 -1.080 1.00 78.12 508 HIS A O 1
ATOM 3918 N N . ALA A 1 509 ? -2.282 6.516 -1.924 1.00 81.19 509 ALA A N 1
ATOM 3919 C CA . ALA A 1 509 ? -3.034 6.896 -0.727 1.00 81.19 509 ALA A CA 1
ATOM 3920 C C . ALA A 1 509 ? -2.595 6.096 0.513 1.00 81.19 509 ALA A C 1
ATOM 3922 O O . ALA A 1 509 ? -2.459 6.662 1.593 1.00 81.19 509 ALA A O 1
ATOM 3923 N N . ALA A 1 510 ? -2.322 4.799 0.356 1.00 78.88 510 ALA A N 1
ATOM 3924 C CA . ALA A 1 510 ? -1.852 3.917 1.417 1.00 78.88 510 ALA A CA 1
ATOM 3925 C C . ALA A 1 510 ? -0.389 4.184 1.812 1.00 78.88 510 ALA A C 1
ATOM 3927 O O . ALA A 1 510 ? -0.058 4.070 2.989 1.00 78.88 510 ALA A O 1
ATOM 3928 N N . SER A 1 511 ? 0.485 4.558 0.872 1.00 72.12 511 SER A N 1
ATOM 3929 C CA . SER A 1 511 ? 1.890 4.901 1.151 1.00 72.12 511 SER A CA 1
ATOM 3930 C C . SER A 1 511 ? 2.050 6.276 1.803 1.00 72.12 511 SER A C 1
ATOM 3932 O O . SER A 1 511 ? 3.023 6.507 2.522 1.00 72.12 511 SER A O 1
ATOM 3934 N N . HIS A 1 512 ? 1.083 7.167 1.577 1.00 76.19 512 HIS A N 1
ATOM 3935 C CA . HIS A 1 512 ? 0.963 8.473 2.228 1.00 76.19 512 HIS A CA 1
ATOM 3936 C C . HIS A 1 512 ? 0.061 8.437 3.466 1.00 76.19 512 HIS A C 1
ATOM 3938 O O . HIS A 1 512 ? -0.140 9.476 4.102 1.00 76.19 512 HIS A O 1
ATOM 3944 N N . ARG A 1 513 ? -0.487 7.263 3.811 1.00 79.31 513 ARG A N 1
ATOM 3945 C CA . ARG A 1 513 ? -1.223 7.073 5.057 1.00 79.31 513 ARG A CA 1
ATOM 3946 C C . ARG A 1 513 ? -0.285 7.388 6.210 1.00 79.31 513 ARG A C 1
ATOM 3948 O O . ARG A 1 513 ? 0.841 6.887 6.272 1.00 79.31 513 ARG A O 1
ATOM 3955 N N . ARG A 1 514 ? -0.764 8.189 7.153 1.00 77.94 514 ARG A N 1
ATOM 3956 C CA . ARG A 1 514 ? 0.006 8.519 8.345 1.00 77.94 514 ARG A CA 1
ATOM 3957 C C . ARG A 1 514 ? 0.193 7.268 9.183 1.00 77.94 514 ARG A C 1
ATOM 3959 O O . ARG A 1 514 ? -0.770 6.631 9.611 1.00 77.94 514 ARG A O 1
ATOM 3966 N N . ARG A 1 515 ? 1.457 6.914 9.396 1.00 73.56 515 ARG A N 1
ATOM 3967 C CA . ARG A 1 515 ? 1.836 5.873 10.346 1.00 73.56 515 ARG A CA 1
ATOM 39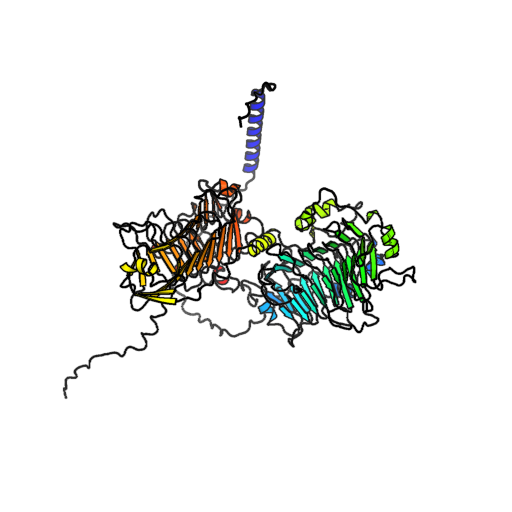68 C C . ARG A 1 515 ? 1.604 6.401 11.761 1.00 73.56 515 ARG A C 1
ATOM 3970 O O . ARG A 1 515 ? 1.697 7.609 11.999 1.00 73.56 515 ARG A O 1
ATOM 3977 N N . LEU A 1 516 ? 1.286 5.499 12.686 1.00 74.81 516 LEU A N 1
ATOM 3978 C CA . LEU A 1 516 ? 1.379 5.821 14.106 1.00 74.81 516 LEU A CA 1
ATOM 3979 C C . LEU A 1 516 ? 2.815 6.296 14.379 1.00 74.81 516 LEU A C 1
ATOM 3981 O O . LEU A 1 516 ? 3.742 5.688 13.837 1.00 74.81 516 LEU A O 1
ATOM 3985 N N . PRO A 1 517 ? 3.014 7.387 15.136 1.00 66.81 517 PRO A N 1
ATOM 3986 C CA . PRO A 1 517 ? 4.352 7.825 15.513 1.00 66.81 517 PRO A CA 1
ATOM 3987 C C . PRO A 1 517 ? 5.156 6.667 16.121 1.00 66.81 517 PRO A C 1
ATOM 3989 O O . PRO A 1 517 ? 4.593 5.869 16.866 1.00 66.81 517 PRO A O 1
ATOM 3992 N N . ASP A 1 518 ? 6.457 6.566 15.833 1.00 58.34 518 ASP A N 1
ATOM 3993 C CA . ASP A 1 518 ? 7.294 5.487 16.386 1.00 58.34 518 ASP A CA 1
ATOM 3994 C C . ASP A 1 518 ? 7.318 5.527 17.931 1.00 58.34 518 ASP A C 1
ATOM 3996 O O . ASP A 1 518 ? 7.463 4.495 18.576 1.00 58.34 518 ASP A O 1
ATOM 4000 N N . ASP A 1 519 ? 7.111 6.706 18.538 1.00 56.19 519 ASP A N 1
ATOM 4001 C CA . ASP A 1 519 ? 6.970 6.907 19.987 1.00 56.19 519 ASP A CA 1
ATOM 4002 C C . ASP A 1 519 ? 5.546 6.664 20.522 1.00 56.19 519 ASP A C 1
ATOM 4004 O O . ASP A 1 519 ? 5.323 6.728 21.733 1.00 56.19 519 ASP A O 1
ATOM 4008 N N . PHE A 1 520 ? 4.591 6.328 19.648 1.00 67.19 520 PHE A N 1
ATOM 4009 C CA . PHE A 1 520 ? 3.264 5.813 20.001 1.00 67.19 520 PHE A CA 1
ATOM 4010 C C . PHE A 1 520 ? 3.330 4.328 20.413 1.00 67.19 520 PHE A C 1
ATOM 4012 O O . PHE A 1 520 ? 2.335 3.612 20.313 1.00 67.19 520 PHE A O 1
ATOM 4019 N N . GLU A 1 521 ? 4.497 3.834 20.852 1.00 55.53 521 GLU A N 1
ATOM 4020 C CA . GLU A 1 521 ? 4.676 2.455 21.305 1.00 55.53 521 GLU A CA 1
ATOM 4021 C C . GL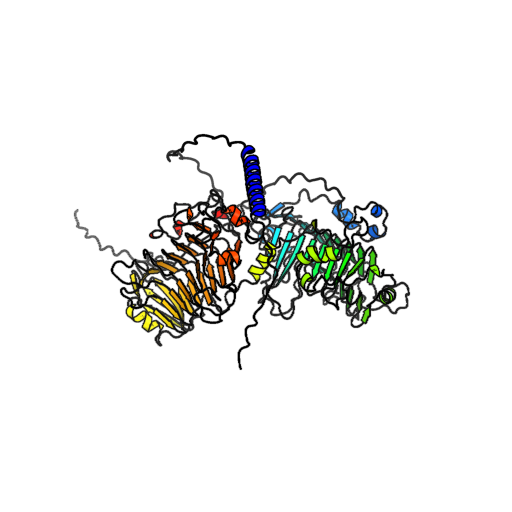U A 1 521 ? 3.526 2.053 22.241 1.00 55.53 521 GLU A C 1
ATOM 4023 O O . GLU A 1 521 ? 3.237 2.741 23.223 1.00 55.53 521 GLU A O 1
ATOM 4028 N N . LEU A 1 522 ? 2.895 0.909 21.941 1.00 53.09 522 LEU A N 1
ATOM 4029 C CA . LEU A 1 522 ? 1.789 0.241 22.658 1.00 53.09 522 LEU A CA 1
ATOM 4030 C C . LEU A 1 522 ? 2.105 -0.135 24.130 1.00 53.09 522 LEU A C 1
ATOM 4032 O O . LEU A 1 522 ? 1.443 -0.961 24.759 1.00 53.09 522 LEU A O 1
ATOM 4036 N N . GLY A 1 523 ? 3.118 0.487 24.709 1.00 52.47 523 GLY A N 1
ATOM 4037 C CA . GLY A 1 523 ? 3.554 0.364 26.078 1.00 52.47 523 GLY A CA 1
ATOM 4038 C C . GLY A 1 523 ? 4.707 1.323 26.273 1.00 52.47 523 GLY A C 1
ATOM 4039 O O . GLY A 1 523 ? 5.862 0.923 26.156 1.00 52.47 523 GLY A O 1
ATOM 4040 N N . THR A 1 524 ? 4.394 2.582 26.587 1.00 54.44 524 THR A N 1
ATOM 4041 C CA . THR A 1 524 ? 5.381 3.507 27.148 1.00 54.44 524 THR A CA 1
ATOM 4042 C C . THR A 1 524 ? 6.225 2.750 28.178 1.00 54.44 524 THR A C 1
ATOM 4044 O O . THR A 1 524 ? 5.674 2.224 29.146 1.00 54.44 524 THR A O 1
ATOM 4047 N N . THR A 1 525 ? 7.551 2.648 27.987 1.00 60.16 525 THR A N 1
ATOM 4048 C CA . THR A 1 525 ? 8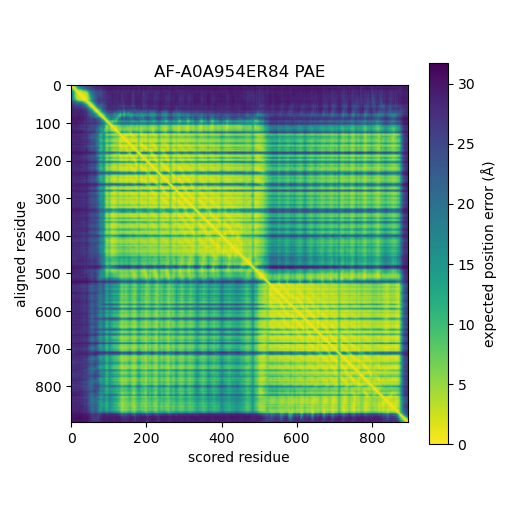.443 2.089 29.017 1.00 60.16 525 THR A CA 1
ATOM 4049 C C . THR A 1 525 ? 8.219 2.890 30.290 1.00 60.16 525 THR A C 1
ATOM 4051 O O . THR A 1 525 ? 8.657 4.040 30.402 1.00 60.16 525 THR A O 1
ATOM 4054 N N . ALA A 1 526 ? 7.435 2.319 31.203 1.00 64.19 526 ALA A N 1
ATOM 4055 C CA . ALA A 1 526 ? 6.882 3.051 32.321 1.00 64.19 526 ALA A CA 1
ATOM 4056 C C . ALA A 1 526 ? 8.033 3.598 33.160 1.00 64.19 526 ALA A C 1
ATOM 4058 O O . ALA A 1 526 ? 8.888 2.842 33.622 1.00 64.19 526 ALA A O 1
ATOM 4059 N N . LYS A 1 527 ? 8.047 4.913 33.406 1.00 77.94 527 LYS A N 1
ATOM 4060 C CA . LYS A 1 527 ? 9.029 5.492 34.337 1.00 77.94 527 LYS A CA 1
ATOM 4061 C C . LYS A 1 527 ? 8.822 4.948 35.752 1.00 77.94 527 LYS A C 1
ATOM 4063 O O . LYS A 1 527 ? 9.772 4.839 36.523 1.00 77.94 527 LYS A O 1
ATOM 4068 N N . SER A 1 528 ? 7.576 4.613 36.082 1.00 87.31 528 SER A N 1
ATOM 4069 C CA . SER A 1 528 ? 7.177 3.995 37.341 1.00 87.31 528 SER A CA 1
ATOM 4070 C C . SER A 1 528 ? 5.850 3.257 37.190 1.00 87.31 528 SER A C 1
ATOM 4072 O O . SER A 1 528 ? 4.922 3.781 36.570 1.00 87.31 528 SER A O 1
ATOM 4074 N N . THR A 1 529 ? 5.741 2.087 37.821 1.00 93.56 529 THR A N 1
ATOM 4075 C CA . THR A 1 529 ? 4.482 1.341 37.957 1.00 93.56 529 THR A CA 1
ATOM 4076 C C . THR A 1 529 ? 3.943 1.497 39.373 1.00 93.56 529 THR A C 1
ATOM 4078 O O . THR A 1 529 ? 4.647 1.223 40.345 1.00 93.56 529 THR A O 1
ATOM 4081 N N . ILE A 1 530 ? 2.694 1.937 39.503 1.00 95.94 530 ILE A N 1
ATOM 4082 C CA . ILE A 1 530 ? 2.038 2.220 40.783 1.00 95.94 530 ILE A CA 1
ATOM 4083 C C . ILE A 1 530 ? 0.727 1.445 40.835 1.00 95.94 530 ILE A C 1
ATOM 4085 O O . ILE A 1 530 ? -0.011 1.404 39.858 1.00 95.94 530 ILE A O 1
ATOM 4089 N N . ARG A 1 531 ? 0.412 0.831 41.977 1.00 96.88 531 ARG A N 1
ATOM 4090 C CA . ARG A 1 531 ? -0.846 0.096 42.161 1.00 96.88 531 ARG A CA 1
ATOM 4091 C C . ARG A 1 531 ? -1.855 0.940 42.934 1.00 96.88 531 ARG A C 1
ATOM 4093 O O . ARG A 1 531 ? -1.512 1.498 43.976 1.00 96.88 531 ARG A O 1
ATOM 4100 N N . PHE A 1 532 ? -3.096 0.987 42.460 1.00 97.50 532 PHE A N 1
ATOM 4101 C CA . PHE A 1 532 ? -4.199 1.704 43.099 1.00 97.50 532 PHE A CA 1
ATOM 4102 C C . PHE A 1 532 ? -5.359 0.750 43.410 1.00 97.50 532 PHE A C 1
ATOM 4104 O O . PHE A 1 532 ? -5.870 0.067 42.525 1.00 97.50 532 PHE A O 1
ATOM 4111 N N . ASP A 1 533 ? -5.785 0.702 44.675 1.00 97.00 533 ASP A N 1
ATOM 4112 C CA . ASP A 1 533 ? -6.933 -0.108 45.099 1.00 97.00 533 ASP A CA 1
ATOM 4113 C C . ASP A 1 533 ? -8.239 0.638 44.808 1.00 97.00 533 ASP A C 1
ATOM 4115 O O . ASP A 1 533 ? -8.542 1.658 45.436 1.00 97.00 533 ASP A O 1
ATOM 4119 N N . LEU A 1 534 ? -9.066 0.096 43.912 1.00 96.88 534 LEU A N 1
ATOM 4120 C CA . LEU A 1 534 ? -10.352 0.692 43.548 1.00 96.88 534 LEU A CA 1
ATOM 4121 C C . LEU A 1 534 ? -11.385 0.676 44.684 1.00 96.88 534 LEU A C 1
ATOM 4123 O O . LEU A 1 534 ? -12.430 1.310 44.567 1.00 96.88 534 LEU A O 1
ATOM 4127 N N . ARG A 1 535 ? -11.118 0.033 45.829 1.00 93.88 535 ARG A N 1
ATOM 4128 C CA . ARG A 1 535 ? -11.898 0.266 47.062 1.00 93.88 535 ARG A CA 1
ATOM 4129 C C . ARG A 1 535 ? -11.798 1.718 47.546 1.00 93.88 535 ARG A C 1
ATOM 4131 O O . ARG A 1 535 ? -12.667 2.167 48.286 1.00 93.88 535 ARG A O 1
ATOM 4138 N N . ARG A 1 536 ? -10.768 2.454 47.113 1.00 95.88 536 ARG A N 1
ATOM 4139 C CA . ARG A 1 536 ? -10.556 3.886 47.373 1.00 95.88 536 ARG A CA 1
ATOM 4140 C C . ARG A 1 536 ? -10.953 4.774 46.188 1.00 95.88 536 ARG A C 1
ATOM 4142 O O . ARG A 1 536 ? -10.438 5.878 46.058 1.00 95.88 536 ARG A O 1
ATOM 4149 N N . ALA A 1 537 ? -11.877 4.317 45.342 1.00 92.44 537 ALA A N 1
ATOM 4150 C CA . ALA A 1 537 ? -12.283 4.990 44.106 1.00 92.44 537 ALA A CA 1
ATOM 4151 C C . ALA A 1 537 ? -12.609 6.493 44.244 1.00 92.44 537 ALA A C 1
ATOM 4153 O O . ALA A 1 537 ? -12.301 7.256 43.334 1.00 92.44 537 ALA A O 1
ATOM 4154 N N . ALA A 1 538 ? -13.143 6.949 45.383 1.00 94.06 538 ALA A N 1
ATOM 4155 C CA . ALA A 1 538 ? -13.417 8.372 45.629 1.00 94.06 538 ALA A CA 1
ATOM 4156 C C . ALA A 1 538 ? -12.167 9.275 45.529 1.00 94.06 538 ALA A C 1
ATOM 4158 O O . ALA A 1 538 ? -12.278 10.447 45.192 1.00 94.06 538 ALA A O 1
ATOM 4159 N N . GLN A 1 539 ? -10.974 8.731 45.791 1.00 95.88 539 GLN A N 1
ATOM 4160 C CA . GLN A 1 539 ? -9.696 9.452 45.715 1.00 95.88 539 GLN A CA 1
ATOM 4161 C C . GLN A 1 539 ? -9.017 9.305 44.347 1.00 95.88 539 GLN A C 1
ATOM 4163 O O . GLN A 1 539 ? -7.898 9.775 44.172 1.00 95.88 539 GLN A O 1
ATOM 4168 N N . PHE A 1 540 ? -9.646 8.634 43.377 1.00 96.62 540 PHE A N 1
ATOM 4169 C CA . PHE A 1 540 ? -8.979 8.238 42.139 1.00 96.62 540 PHE A CA 1
ATOM 4170 C C . PHE A 1 540 ? -8.500 9.436 41.310 1.00 96.62 540 PHE A C 1
ATOM 4172 O O . PHE A 1 540 ? -7.328 9.497 40.950 1.00 96.62 540 PHE A O 1
ATOM 4179 N N . ASN A 1 541 ? -9.362 10.432 41.079 1.00 96.38 541 ASN A N 1
ATOM 4180 C CA . ASN A 1 541 ? -8.982 11.635 40.333 1.00 96.38 541 ASN A CA 1
ATOM 4181 C C . ASN A 1 541 ? -7.888 12.452 41.052 1.00 96.38 541 ASN A C 1
ATOM 4183 O O . ASN A 1 541 ? -6.951 12.933 40.415 1.00 96.38 541 ASN A O 1
ATOM 4187 N N . GLU A 1 542 ? -7.975 12.580 42.381 1.00 97.00 542 GLU A N 1
ATOM 4188 C CA . GLU A 1 542 ? -6.949 13.255 43.188 1.00 97.00 542 GLU A CA 1
ATOM 4189 C C . GLU A 1 542 ? -5.613 12.506 43.118 1.00 97.00 542 GLU A C 1
ATOM 4191 O O . GLU A 1 542 ? -4.568 13.121 42.927 1.00 97.00 542 GLU A O 1
ATOM 4196 N N . PHE A 1 543 ? -5.642 11.175 43.203 1.00 97.44 543 PHE A N 1
ATOM 4197 C CA . PHE A 1 543 ? -4.462 10.325 43.098 1.00 97.44 543 PHE A CA 1
ATOM 4198 C C . PHE A 1 543 ? -3.778 10.461 41.734 1.00 97.44 543 PHE A C 1
ATOM 4200 O O . PHE A 1 543 ? -2.572 10.707 41.689 1.00 97.44 543 PHE A O 1
ATOM 4207 N N . LEU A 1 544 ? -4.540 10.359 40.636 1.00 96.56 544 LEU A N 1
ATOM 4208 C CA . LEU A 1 544 ? -4.000 10.484 39.279 1.00 96.56 544 LEU A CA 1
ATOM 4209 C C . LEU A 1 544 ? -3.362 11.853 39.041 1.00 96.56 544 LEU A C 1
ATOM 4211 O O . LEU A 1 544 ? -2.378 11.942 38.310 1.00 96.56 544 LEU A O 1
ATOM 4215 N N . ASN A 1 545 ? -3.878 12.915 39.668 1.00 96.06 545 ASN A N 1
ATOM 4216 C CA . ASN A 1 545 ? -3.342 14.273 39.554 1.00 96.06 545 ASN A CA 1
ATOM 4217 C C . ASN A 1 545 ? -2.251 14.604 40.582 1.00 96.06 545 ASN A C 1
ATOM 4219 O O . ASN A 1 545 ? -1.410 15.464 40.319 1.00 96.06 545 ASN A O 1
ATOM 4223 N N . GLY A 1 546 ? -2.205 13.882 41.696 1.00 95.56 546 GLY A N 1
ATOM 4224 C CA . GLY A 1 546 ? -1.288 14.116 42.799 1.00 95.56 546 GLY A CA 1
ATOM 4225 C C . GLY A 1 546 ? 0.171 13.740 42.511 1.00 95.56 546 GLY A C 1
ATOM 4226 O O . GLY A 1 546 ? 0.493 13.105 41.504 1.00 95.56 546 GLY A O 1
ATOM 4227 N N . PRO A 1 547 ? 1.083 14.084 43.438 1.00 94.56 547 PRO A N 1
ATOM 4228 C CA . PRO A 1 547 ? 2.515 13.798 43.307 1.00 94.56 547 PRO A CA 1
ATOM 4229 C C . PRO A 1 547 ? 2.839 12.298 43.356 1.00 94.56 547 PRO A C 1
ATOM 4231 O O . PRO A 1 547 ? 3.924 11.892 42.955 1.00 94.56 547 PRO A O 1
ATOM 4234 N N . GLN A 1 548 ? 1.904 11.477 43.846 1.00 93.06 548 GLN A N 1
ATOM 4235 C CA . GLN A 1 548 ? 2.042 10.022 43.907 1.00 93.06 548 GLN A CA 1
ATOM 4236 C C . GLN A 1 548 ? 1.957 9.369 42.525 1.00 93.06 548 GLN A C 1
ATOM 4238 O O . GLN A 1 548 ? 2.479 8.274 42.365 1.00 93.06 548 GLN A O 1
ATOM 4243 N N . CYS A 1 549 ? 1.335 10.039 41.548 1.00 93.50 549 CYS A N 1
ATOM 4244 C CA . CYS A 1 549 ? 1.214 9.593 40.165 1.00 93.50 549 CYS A CA 1
ATOM 4245 C C . CYS A 1 549 ? 1.925 10.596 39.232 1.00 93.50 549 CYS A C 1
ATOM 4247 O O . CYS A 1 549 ? 1.283 11.470 38.625 1.00 93.50 549 CYS A O 1
ATOM 4249 N N . PRO A 1 550 ? 3.270 10.534 39.146 1.00 92.75 550 PRO A N 1
ATOM 4250 C CA . PRO A 1 550 ? 4.035 11.405 38.266 1.00 92.75 550 PRO A CA 1
ATOM 4251 C C . PRO A 1 550 ? 3.714 11.135 36.790 1.00 92.75 550 PRO A C 1
ATOM 4253 O O . PRO A 1 550 ? 3.192 10.085 36.415 1.00 92.75 550 PRO A O 1
ATOM 4256 N N . ASN A 1 551 ? 4.040 12.101 35.935 1.00 92.19 551 ASN A N 1
ATOM 4257 C CA . ASN A 1 551 ? 3.863 11.985 34.491 1.00 92.19 551 ASN A CA 1
ATOM 4258 C C . ASN A 1 551 ? 4.681 10.812 33.904 1.00 92.19 551 ASN A C 1
ATOM 4260 O O . ASN A 1 551 ? 5.851 10.644 34.255 1.00 92.19 551 ASN A O 1
ATOM 4264 N N . GLY A 1 552 ? 4.097 10.042 32.984 1.00 90.00 552 GLY A N 1
ATOM 4265 C CA . GLY A 1 552 ? 4.695 8.835 32.399 1.00 90.00 552 GLY A CA 1
ATOM 4266 C C . GLY A 1 552 ? 4.573 7.579 33.271 1.00 90.00 552 GLY A C 1
ATOM 4267 O O . GLY A 1 552 ? 5.372 6.653 33.117 1.00 90.00 552 GLY A O 1
ATOM 4268 N N . SER A 1 553 ? 3.634 7.563 34.224 1.00 93.75 553 SER A N 1
ATOM 4269 C CA . SER A 1 553 ? 3.383 6.404 35.091 1.00 93.75 553 SER A CA 1
ATOM 4270 C C . SER A 1 553 ? 2.449 5.381 34.449 1.00 93.75 553 SER A C 1
ATOM 4272 O O . SER A 1 553 ? 1.505 5.748 33.749 1.00 93.75 553 SER A O 1
ATOM 4274 N N . THR A 1 554 ? 2.660 4.108 34.793 1.00 95.12 554 THR A N 1
ATOM 4275 C CA . THR A 1 554 ? 1.654 3.048 34.650 1.00 95.12 554 THR A CA 1
ATOM 4276 C C . THR A 1 554 ? 0.937 2.846 35.980 1.00 95.12 554 THR A C 1
ATOM 4278 O O . THR A 1 554 ? 1.563 2.546 36.996 1.00 95.12 554 THR A O 1
ATOM 4281 N N . VAL A 1 555 ? -0.379 3.017 35.985 1.00 96.38 555 VAL A N 1
ATOM 4282 C CA . VAL A 1 555 ? -1.250 2.852 37.144 1.00 96.38 555 VAL A CA 1
ATOM 4283 C C . VAL A 1 555 ? -2.044 1.565 36.982 1.00 96.38 555 VAL A C 1
ATOM 4285 O O . VAL A 1 555 ? -2.931 1.485 36.140 1.00 96.38 555 VAL A O 1
ATOM 4288 N N . VAL A 1 556 ? -1.755 0.573 37.819 1.00 96.94 556 VAL A N 1
ATOM 4289 C CA . VAL A 1 556 ? -2.500 -0.688 37.858 1.00 96.94 556 VAL A CA 1
ATOM 4290 C C . VAL A 1 556 ? -3.614 -0.578 38.897 1.00 96.94 556 VAL A C 1
ATOM 4292 O O . VAL A 1 556 ? -3.385 -0.636 40.110 1.00 96.94 556 VAL A O 1
ATOM 4295 N N . CYS A 1 557 ? -4.829 -0.379 38.408 1.00 97.38 557 CYS A N 1
ATOM 4296 C CA . CYS A 1 557 ? -6.060 -0.236 39.165 1.00 97.38 557 CYS A CA 1
ATOM 4297 C C . CYS A 1 557 ? -6.680 -1.607 39.425 1.00 97.38 557 CYS A C 1
ATOM 4299 O O . CYS A 1 557 ? -7.293 -2.187 38.532 1.00 97.38 557 CYS A O 1
ATOM 4301 N N . PHE A 1 558 ? -6.571 -2.121 40.650 1.00 96.06 558 PHE A N 1
ATOM 4302 C CA . PHE A 1 558 ? -7.075 -3.456 40.969 1.00 96.06 558 PHE A CA 1
ATOM 4303 C C . PHE A 1 558 ? -8.368 -3.425 41.788 1.00 96.06 558 PHE A C 1
ATOM 4305 O O . PHE A 1 558 ? -8.586 -2.555 42.638 1.00 96.06 558 PHE A O 1
ATOM 4312 N N . GLY A 1 559 ? -9.246 -4.397 41.548 1.00 95.31 559 GLY A N 1
ATOM 4313 C CA . GLY A 1 559 ? -10.524 -4.506 42.246 1.00 95.31 559 GLY A CA 1
ATOM 4314 C C . GLY A 1 559 ? -11.398 -5.648 41.736 1.00 95.31 559 GLY A C 1
ATOM 4315 O O . GLY A 1 559 ? -10.968 -6.477 40.943 1.00 95.31 559 GLY A O 1
ATOM 4316 N N . SER A 1 560 ? -12.645 -5.696 42.203 1.00 94.81 560 SER A N 1
ATOM 4317 C CA . SER A 1 560 ? -13.634 -6.665 41.727 1.00 94.81 560 SER A CA 1
ATOM 4318 C C . SER A 1 560 ? -15.065 -6.177 41.913 1.00 94.81 560 SER A C 1
ATOM 4320 O O . SER A 1 560 ? -15.346 -5.338 42.778 1.00 94.81 560 SER A O 1
ATOM 4322 N N . GLY A 1 561 ? -15.977 -6.722 41.107 1.00 95.56 561 GLY A N 1
ATOM 4323 C CA . GLY A 1 561 ? -17.367 -6.288 41.038 1.00 95.56 561 GLY A CA 1
ATOM 4324 C C . GLY A 1 561 ? -17.522 -4.846 40.553 1.00 95.56 561 GLY A C 1
ATOM 4325 O O . GLY A 1 561 ? -16.633 -4.266 39.936 1.00 95.56 561 GLY A O 1
ATOM 4326 N N . LEU A 1 562 ? -18.672 -4.249 40.862 1.00 96.25 562 LEU A N 1
ATOM 4327 C CA . LEU A 1 562 ? -18.973 -2.875 40.479 1.00 96.25 562 LEU A CA 1
ATOM 4328 C C . LEU A 1 562 ? -18.164 -1.867 41.317 1.00 96.25 562 LEU A C 1
ATOM 4330 O O . LEU A 1 562 ? -18.157 -1.930 42.554 1.00 96.25 562 LEU A O 1
ATOM 4334 N N . ARG A 1 563 ? -17.509 -0.915 40.651 1.00 96.75 563 ARG A N 1
ATOM 4335 C CA . ARG A 1 563 ? -16.792 0.213 41.255 1.00 96.75 563 ARG A CA 1
ATOM 4336 C C . ARG A 1 563 ? -17.270 1.524 40.654 1.00 96.75 563 ARG A C 1
ATOM 4338 O O . ARG A 1 563 ? -17.369 1.659 39.443 1.00 96.75 563 ARG A O 1
ATOM 4345 N N . ILE A 1 564 ? -17.571 2.473 41.532 1.00 96.50 564 ILE A N 1
ATOM 4346 C CA . ILE A 1 564 ? -18.057 3.799 41.163 1.00 96.50 564 ILE A CA 1
ATOM 4347 C C . ILE A 1 564 ? -16.870 4.755 41.222 1.00 96.50 564 ILE A C 1
ATOM 4349 O O . ILE A 1 564 ? -16.273 4.887 42.288 1.00 96.50 564 ILE A O 1
ATOM 4353 N N . LEU A 1 565 ? -16.520 5.382 40.100 1.00 96.31 565 LEU A N 1
ATOM 4354 C CA . LEU A 1 565 ? -15.421 6.341 40.003 1.00 96.31 565 LEU A CA 1
ATOM 4355 C C . LEU A 1 565 ? -15.957 7.764 39.803 1.00 96.31 565 LEU A C 1
ATOM 4357 O O . LEU A 1 565 ? -16.915 7.947 39.047 1.00 96.31 565 LEU A O 1
ATOM 4361 N N . PRO A 1 566 ? -15.319 8.777 40.412 1.00 95.88 566 PRO A N 1
ATOM 4362 C CA . PRO A 1 566 ? -15.616 10.169 40.102 1.00 95.88 566 PRO A CA 1
ATOM 4363 C C . PRO A 1 566 ? -15.200 10.502 38.662 1.00 95.88 566 PRO A C 1
ATOM 4365 O O . PRO A 1 566 ? -14.467 9.741 38.022 1.00 95.88 566 PRO A O 1
ATOM 4368 N N . SER A 1 567 ? -15.629 11.663 38.161 1.00 96.06 567 SER A N 1
ATOM 4369 C CA . SER A 1 567 ? -15.079 12.212 36.919 1.00 96.06 567 SER A CA 1
ATOM 4370 C C . SER A 1 567 ? -13.578 12.473 37.048 1.00 96.06 567 SER A C 1
ATOM 4372 O O . SER A 1 567 ? -13.104 13.016 38.049 1.00 96.06 567 SER A O 1
ATOM 4374 N N . VAL A 1 568 ? -12.839 12.060 36.024 1.00 96.56 568 VAL A N 1
ATOM 4375 C CA . VAL A 1 568 ? -11.388 12.153 35.929 1.00 96.56 568 VAL A CA 1
ATOM 4376 C C . VAL A 1 568 ? -11.032 13.281 34.973 1.00 96.56 568 VAL A C 1
ATOM 4378 O O . VAL A 1 568 ? -11.501 13.308 33.839 1.00 96.56 568 VAL A O 1
ATOM 4381 N N . GLN A 1 569 ? -10.191 14.202 35.432 1.00 96.69 569 GLN A N 1
ATOM 4382 C CA . GLN A 1 569 ? -9.654 15.295 34.626 1.00 96.69 569 GLN A CA 1
ATOM 4383 C C . GLN A 1 569 ? -8.137 15.160 34.584 1.00 96.69 569 GLN A C 1
ATOM 4385 O O . GLN A 1 569 ? -7.492 15.173 35.630 1.00 96.69 569 GLN A O 1
ATOM 4390 N N . LEU A 1 570 ? -7.566 15.012 33.392 1.00 95.94 570 LEU A N 1
ATOM 4391 C CA . LEU A 1 570 ? -6.128 14.878 33.181 1.00 95.94 570 LEU A CA 1
ATOM 4392 C C . LEU A 1 570 ? -5.647 16.025 32.301 1.00 95.94 570 LEU A C 1
ATOM 4394 O O . LEU A 1 570 ? -6.046 16.127 31.147 1.00 95.94 570 LEU A O 1
ATOM 4398 N N . GLN A 1 571 ? -4.761 16.868 32.826 1.00 95.88 571 GLN A N 1
ATOM 4399 C CA . GLN A 1 571 ? -4.195 17.989 32.078 1.00 95.88 571 GLN A CA 1
ATOM 4400 C C . GLN A 1 571 ? -2.684 17.825 31.934 1.00 95.88 571 GLN A C 1
ATOM 4402 O O . GLN A 1 571 ? -1.975 17.714 32.935 1.00 95.88 571 GLN A O 1
ATOM 4407 N N . GLY A 1 572 ? -2.177 17.807 30.698 1.00 92.62 572 GLY A N 1
ATOM 4408 C CA . GLY A 1 572 ? -0.736 17.733 30.436 1.00 92.62 572 GLY A CA 1
ATOM 4409 C C . GLY A 1 572 ? -0.072 16.423 30.876 1.00 92.62 572 GLY A C 1
ATOM 4410 O O . GLY A 1 572 ? 1.155 16.360 30.975 1.00 92.62 572 GLY A O 1
ATOM 4411 N N . LYS A 1 573 ? -0.859 15.390 31.210 1.00 92.25 573 LYS A N 1
ATOM 4412 C CA . LYS A 1 573 ? -0.359 14.108 31.719 1.00 92.25 573 LYS A CA 1
ATOM 4413 C C . LYS A 1 573 ? -0.354 13.040 30.630 1.00 92.25 573 LYS A C 1
ATOM 4415 O O . LYS A 1 573 ? -1.274 12.949 29.829 1.00 92.25 573 LYS A O 1
ATOM 4420 N N . ARG A 1 574 ? 0.689 12.216 30.662 1.00 92.88 574 ARG A N 1
ATOM 4421 C CA . ARG A 1 574 ? 0.882 10.972 29.921 1.00 92.88 574 ARG A CA 1
ATOM 4422 C C . ARG A 1 574 ? 0.761 9.820 30.913 1.00 92.88 574 ARG A C 1
ATOM 4424 O O . ARG A 1 574 ? 1.617 9.700 31.790 1.00 92.88 574 ARG A O 1
ATOM 4431 N N . LEU A 1 575 ? -0.304 9.032 30.839 1.00 94.06 575 LEU A N 1
ATOM 4432 C CA . LEU A 1 575 ? -0.575 7.948 31.787 1.00 94.06 575 LEU A CA 1
ATOM 4433 C C . LEU A 1 575 ? -1.028 6.687 31.059 1.00 94.06 575 LEU A C 1
ATOM 4435 O O . LEU A 1 575 ? -1.846 6.767 30.147 1.00 94.06 575 LEU A O 1
ATOM 4439 N N . ARG A 1 576 ? -0.571 5.534 31.550 1.00 95.00 576 ARG A N 1
ATOM 4440 C CA . ARG A 1 576 ? -1.172 4.229 31.259 1.00 95.00 576 ARG A CA 1
ATOM 4441 C C . ARG A 1 576 ? -1.976 3.781 32.467 1.00 95.00 576 ARG A C 1
ATOM 4443 O O . ARG A 1 576 ? -1.438 3.740 33.568 1.00 95.00 576 ARG A O 1
ATOM 4450 N N . ILE A 1 577 ? -3.255 3.476 32.289 1.00 96.69 577 ILE A N 1
ATOM 4451 C CA . ILE A 1 577 ? -4.151 2.996 33.341 1.00 96.69 577 ILE A CA 1
ATOM 4452 C C . ILE A 1 577 ? -4.625 1.600 32.952 1.00 96.69 577 ILE A C 1
ATOM 4454 O O . ILE A 1 577 ? -5.415 1.428 32.025 1.00 96.69 577 ILE A O 1
ATOM 4458 N N . GLU A 1 578 ? -4.139 0.608 33.684 1.00 96.25 578 GLU A N 1
ATOM 4459 C CA . GLU A 1 578 ? -4.470 -0.797 33.486 1.00 96.25 578 GLU A CA 1
ATOM 4460 C C . GLU A 1 578 ? -5.417 -1.266 34.585 1.00 96.25 578 GLU A C 1
ATOM 4462 O O . GLU A 1 578 ? -5.166 -1.036 35.768 1.00 96.25 578 GLU A O 1
ATOM 4467 N N . PHE A 1 579 ? -6.509 -1.925 34.211 1.00 96.56 579 PHE A N 1
ATOM 4468 C CA . PHE A 1 579 ? -7.477 -2.453 35.165 1.00 96.56 579 PHE A CA 1
ATOM 4469 C C . PHE A 1 579 ? -7.280 -3.954 35.373 1.00 96.56 579 PHE A C 1
ATOM 4471 O O . PHE A 1 579 ? -7.375 -4.746 34.441 1.00 96.56 579 PHE A O 1
ATOM 4478 N N . GLU A 1 580 ? -7.034 -4.345 36.622 1.00 95.25 580 GLU A N 1
ATOM 4479 C CA . GLU A 1 580 ? -6.753 -5.727 37.013 1.00 95.25 580 GLU A CA 1
ATOM 4480 C C . GLU A 1 580 ? -7.890 -6.266 37.892 1.00 95.25 580 GLU A C 1
ATOM 4482 O O . GLU A 1 580 ? -8.221 -5.717 38.951 1.00 95.25 580 GLU A O 1
ATOM 4487 N N . GLN A 1 581 ? -8.500 -7.375 37.478 1.00 92.31 581 GLN A N 1
ATOM 4488 C CA . GLN A 1 581 ? -9.460 -8.073 38.324 1.00 92.31 581 GLN A CA 1
ATOM 4489 C C . GLN A 1 581 ? -8.717 -8.888 39.384 1.00 92.31 581 GLN A C 1
ATOM 4491 O O . GLN A 1 581 ? -7.981 -9.808 39.049 1.00 92.31 581 GLN A O 1
ATOM 4496 N N . SER A 1 582 ? -8.959 -8.604 40.665 1.00 86.75 582 SER A N 1
ATOM 4497 C CA . SER A 1 582 ? -8.331 -9.352 41.757 1.00 86.75 582 SER A CA 1
ATOM 4498 C C . SER A 1 582 ? -9.000 -10.711 41.994 1.00 86.75 582 SER A C 1
ATOM 4500 O O . SER A 1 582 ? -8.390 -11.740 41.731 1.00 86.75 582 SER A O 1
ATOM 4502 N N . GLU A 1 583 ? -10.257 -10.742 42.460 1.00 82.88 583 GLU A N 1
ATOM 4503 C CA . GLU A 1 583 ? -11.017 -11.982 42.715 1.00 82.88 583 GLU A CA 1
ATOM 4504 C C . GLU A 1 583 ? -12.542 -11.768 42.655 1.00 82.88 583 GLU A C 1
ATOM 4506 O O . GLU A 1 583 ? -13.058 -10.743 43.108 1.00 82.88 583 GLU A O 1
ATOM 4511 N N . GLY A 1 584 ? -13.296 -12.769 42.185 1.00 86.56 584 GLY A N 1
ATOM 4512 C CA . GLY A 1 584 ? -14.764 -12.782 42.239 1.00 86.56 584 GLY A CA 1
ATOM 4513 C C . GLY A 1 584 ? -15.440 -12.262 40.969 1.00 86.56 584 GLY A C 1
ATOM 4514 O O . GLY A 1 584 ? -15.070 -12.654 39.868 1.00 86.56 584 GLY A O 1
ATOM 4515 N N . ARG A 1 585 ? -16.480 -11.428 41.116 1.00 90.56 585 ARG A N 1
ATOM 4516 C CA . ARG A 1 585 ? -17.219 -10.863 39.970 1.00 90.56 585 ARG A CA 1
ATOM 4517 C C . ARG A 1 585 ? -16.304 -9.965 39.124 1.00 90.56 585 ARG A C 1
ATOM 4519 O O . ARG A 1 585 ? -15.478 -9.267 39.722 1.00 90.56 585 ARG A O 1
ATOM 4526 N N . PRO A 1 586 ? -16.511 -9.902 37.795 1.00 91.50 586 PRO A N 1
ATOM 4527 C CA . PRO A 1 586 ? -15.762 -9.001 36.932 1.00 91.50 586 PRO A CA 1
ATOM 4528 C C . PRO A 1 586 ? -15.723 -7.570 37.450 1.00 91.50 586 PRO A C 1
ATOM 4530 O O . PRO A 1 586 ? -16.718 -7.065 37.983 1.00 91.50 586 PRO A O 1
ATOM 4533 N N . LEU A 1 587 ? -14.560 -6.934 37.326 1.00 95.50 587 LEU A N 1
ATOM 4534 C CA . LEU A 1 587 ? -14.401 -5.528 37.664 1.00 95.50 587 LEU A CA 1
ATOM 4535 C C . LEU A 1 587 ? -15.129 -4.690 36.610 1.00 95.50 587 LEU A C 1
ATOM 4537 O O . LEU A 1 587 ? -14.722 -4.673 35.456 1.00 95.50 587 LEU A O 1
ATOM 4541 N N . THR A 1 588 ? -16.192 -3.995 37.010 1.00 96.44 588 THR A N 1
ATOM 4542 C CA . THR A 1 588 ? -16.939 -3.068 36.148 1.00 96.44 588 THR A CA 1
ATOM 4543 C C . THR A 1 588 ? -16.918 -1.684 36.768 1.00 96.44 588 THR A C 1
ATOM 4545 O O . THR A 1 588 ? -17.194 -1.527 37.955 1.00 96.44 588 THR A O 1
ATOM 4548 N N . LEU A 1 589 ? -16.614 -0.677 35.965 1.00 97.50 589 LEU A N 1
ATOM 4549 C CA . LEU A 1 589 ? -16.535 0.716 36.364 1.00 97.50 589 LEU A CA 1
ATOM 4550 C C . LEU A 1 589 ? -17.814 1.438 35.944 1.00 97.50 589 LEU A C 1
ATOM 4552 O O . LEU A 1 589 ? -18.275 1.285 34.813 1.00 97.50 589 LEU A O 1
ATOM 4556 N N . GLN A 1 590 ? -18.356 2.257 36.838 1.00 96.56 590 GLN A N 1
ATOM 4557 C CA . GLN A 1 590 ? -19.441 3.194 36.551 1.00 96.56 590 GLN A CA 1
ATOM 4558 C C . GLN A 1 590 ? -19.086 4.589 37.070 1.00 96.56 590 GLN A C 1
ATOM 4560 O O . GLN A 1 590 ? -18.356 4.698 38.058 1.00 96.56 590 GLN A O 1
ATOM 4565 N N . PRO A 1 591 ? -19.598 5.657 36.446 1.00 95.50 591 PRO A N 1
ATOM 4566 C CA . PRO A 1 591 ? -19.457 7.000 36.983 1.00 95.50 591 PRO A CA 1
ATOM 4567 C C . PRO A 1 591 ? -20.270 7.174 38.268 1.00 95.50 591 PRO A C 1
ATOM 4569 O O . PRO A 1 591 ? -21.302 6.528 38.482 1.00 95.50 591 PRO A O 1
ATOM 4572 N N . GLU A 1 592 ? -19.825 8.097 39.112 1.00 93.25 592 GLU A N 1
ATOM 4573 C CA . GLU A 1 592 ? -20.640 8.625 40.200 1.00 93.25 592 GLU A CA 1
ATOM 4574 C C . GLU A 1 592 ? -21.904 9.300 39.642 1.00 93.25 592 GLU A C 1
ATOM 4576 O O . GLU A 1 592 ? -21.862 10.024 38.645 1.00 93.25 592 GLU A O 1
ATOM 4581 N N . GLY A 1 593 ? -23.051 8.997 40.255 1.00 86.88 593 GLY A N 1
ATOM 4582 C CA . GLY A 1 593 ? -24.318 9.625 39.891 1.00 86.88 593 GLY A CA 1
ATOM 4583 C C . GLY A 1 593 ? -24.376 11.065 40.385 1.00 86.88 593 GLY A C 1
ATOM 4584 O O . GLY A 1 593 ? -23.775 11.394 41.402 1.00 86.88 593 GLY A O 1
ATOM 4585 N N . ASP A 1 594 ? -25.120 11.894 39.664 1.00 86.56 594 ASP A N 1
ATOM 4586 C CA . ASP A 1 594 ? -25.252 13.334 39.894 1.00 86.56 594 ASP A CA 1
ATOM 4587 C C . ASP A 1 594 ? -23.905 14.076 39.800 1.00 86.56 594 ASP A C 1
ATOM 4589 O O . ASP A 1 594 ? -23.669 15.080 40.476 1.00 86.56 594 ASP A O 1
ATOM 4593 N N . SER A 1 595 ? -23.013 13.576 38.930 1.00 79.50 595 SER A N 1
ATOM 4594 C CA . SER A 1 595 ? -21.750 14.241 38.605 1.00 79.50 595 SER A CA 1
ATOM 4595 C C . SER A 1 595 ? -22.019 15.618 38.001 1.00 79.50 595 SER A C 1
ATOM 4597 O O . SER A 1 595 ? -22.845 15.771 37.103 1.00 79.50 595 SER A O 1
ATOM 4599 N N . ALA A 1 596 ? -21.275 16.624 38.463 1.00 80.38 596 ALA A N 1
ATOM 4600 C CA . ALA A 1 596 ? -21.327 17.971 37.900 1.00 80.38 596 ALA A CA 1
ATOM 4601 C C . ALA A 1 596 ? -20.706 18.057 36.491 1.00 80.38 596 ALA A C 1
ATOM 4603 O O . ALA A 1 596 ? -20.899 19.054 35.797 1.00 80.38 596 ALA A O 1
ATOM 4604 N N . SER A 1 597 ? -19.930 17.045 36.084 1.00 89.62 597 SER A N 1
ATOM 4605 C CA . SER A 1 597 ? -19.256 17.005 34.787 1.00 89.62 597 SER A CA 1
ATOM 4606 C C . SER A 1 597 ? -20.080 16.235 33.763 1.00 89.62 597 SER A C 1
ATOM 4608 O O . SER A 1 597 ? -20.529 15.119 34.021 1.00 89.62 597 SER A O 1
ATOM 4610 N N . ASP A 1 598 ? -20.187 16.796 32.560 1.00 91.88 598 ASP A N 1
ATOM 4611 C CA . ASP A 1 598 ? -20.827 16.133 31.420 1.00 91.88 598 ASP A CA 1
ATOM 4612 C C . ASP A 1 598 ? -19.946 15.037 30.788 1.00 91.88 598 ASP A C 1
ATOM 4614 O O . ASP A 1 598 ? -20.404 14.224 29.985 1.00 91.88 598 ASP A O 1
ATOM 4618 N N . VAL A 1 599 ? -18.671 14.993 31.186 1.00 94.88 599 VAL A N 1
ATOM 4619 C CA . VAL A 1 599 ? -17.666 14.037 30.715 1.00 94.88 599 VAL A CA 1
ATOM 4620 C C . VAL A 1 599 ? -17.134 13.212 31.883 1.00 94.88 599 VAL A C 1
ATOM 4622 O O . VAL A 1 599 ? -16.871 13.745 32.972 1.00 94.88 599 VAL A O 1
ATOM 4625 N N . TRP A 1 600 ? -16.976 11.905 31.669 1.00 96.50 600 TRP A N 1
ATOM 4626 C CA . TRP A 1 600 ? -16.423 11.021 32.690 1.00 96.50 600 TRP A CA 1
ATOM 4627 C C . TRP A 1 600 ? -14.891 11.070 32.738 1.00 96.50 600 TRP A C 1
ATOM 4629 O O . TRP A 1 600 ? -14.352 11.348 33.804 1.00 96.50 600 TRP A O 1
ATOM 4639 N N . PHE A 1 601 ? -14.202 10.876 31.613 1.00 97.50 601 PHE A N 1
ATOM 4640 C CA . PHE A 1 601 ? -12.756 11.069 31.473 1.00 97.50 601 PHE A CA 1
ATOM 4641 C C . PHE A 1 601 ? -12.484 12.229 30.517 1.00 97.50 601 PHE A C 1
ATOM 4643 O O . PHE A 1 601 ? -12.817 12.149 29.340 1.00 97.50 601 PHE A O 1
ATOM 4650 N N . ASP A 1 602 ? -11.892 13.306 31.019 1.00 97.44 602 ASP A N 1
ATOM 4651 C CA . ASP A 1 602 ? -11.574 14.510 30.252 1.00 97.44 602 ASP A CA 1
ATOM 4652 C C . ASP A 1 602 ? -10.056 14.702 30.211 1.00 97.44 602 ASP A C 1
ATOM 4654 O O . ASP A 1 602 ? -9.429 14.957 31.244 1.00 97.44 602 ASP A O 1
ATOM 4658 N N . VAL A 1 603 ? -9.456 14.520 29.035 1.00 96.88 603 VAL A N 1
ATOM 4659 C CA . VAL A 1 603 ? -8.005 14.596 28.825 1.00 96.88 603 VAL A CA 1
ATOM 4660 C C . VAL A 1 603 ? -7.693 15.819 27.976 1.00 96.88 603 VAL A C 1
ATOM 4662 O O . VAL A 1 603 ? -8.213 15.960 26.872 1.00 96.88 603 VAL A O 1
ATOM 4665 N N . VAL A 1 604 ? -6.840 16.702 28.493 1.00 95.94 604 VAL A N 1
ATOM 4666 C CA . VAL A 1 604 ? -6.468 17.965 27.851 1.00 95.94 604 VAL A CA 1
ATOM 4667 C C . VAL A 1 604 ? -4.953 18.048 27.694 1.00 95.94 604 VAL A C 1
ATOM 4669 O O . VAL A 1 604 ? -4.225 17.961 28.689 1.00 95.94 604 VAL A O 1
ATOM 4672 N N . ALA A 1 605 ? -4.480 18.267 26.465 1.00 92.75 605 ALA A N 1
ATOM 4673 C CA . ALA A 1 605 ? -3.061 18.366 26.117 1.00 92.75 605 ALA A CA 1
ATOM 4674 C C . ALA A 1 605 ? -2.206 17.193 26.656 1.00 92.75 605 ALA A C 1
ATOM 4676 O O . ALA A 1 605 ? -1.112 17.406 27.183 1.00 92.75 605 ALA A O 1
ATOM 4677 N N . GLY A 1 606 ? -2.729 15.962 26.621 1.00 91.94 606 GLY A N 1
ATOM 4678 C CA . GLY A 1 606 ? -2.142 14.788 27.278 1.00 91.94 606 GLY A CA 1
ATOM 4679 C C . GLY A 1 606 ? -2.082 13.523 26.416 1.00 91.94 606 GLY A C 1
ATOM 4680 O O . GLY A 1 606 ? -2.359 13.538 25.220 1.00 91.94 606 GLY A O 1
ATOM 4681 N N . HIS A 1 607 ? -1.706 12.410 27.050 1.00 92.88 607 HIS A N 1
ATOM 4682 C CA . HIS A 1 607 ? -1.736 11.060 26.472 1.00 92.88 607 HIS A CA 1
ATOM 4683 C C . HIS A 1 607 ? -2.357 10.087 27.472 1.00 92.88 607 HIS A C 1
ATOM 4685 O O . HIS A 1 607 ? -1.931 10.038 28.630 1.00 92.88 607 HIS A O 1
ATOM 4691 N N . LEU A 1 608 ? -3.350 9.314 27.045 1.00 95.19 608 LEU A N 1
ATOM 4692 C CA . LEU A 1 608 ? -4.024 8.342 27.902 1.00 95.19 608 LEU A CA 1
ATOM 4693 C C . LEU A 1 608 ? -4.050 6.959 27.251 1.00 95.19 608 LEU A C 1
ATOM 4695 O O . LEU A 1 608 ? -4.675 6.776 26.213 1.00 95.19 608 LEU A O 1
ATOM 4699 N N . GLU A 1 609 ? -3.454 5.970 27.907 1.00 95.56 609 GLU A N 1
ATOM 4700 C CA . GLU A 1 609 ? -3.633 4.558 27.562 1.00 95.56 609 GLU A CA 1
ATOM 4701 C C . GLU A 1 609 ? -4.600 3.923 28.573 1.00 95.56 609 GLU A C 1
ATOM 4703 O O . GLU A 1 609 ? -4.318 3.900 29.772 1.00 95.56 609 GLU A O 1
ATOM 4708 N N . LEU A 1 610 ? -5.746 3.426 28.112 1.00 96.62 610 LEU A N 1
ATOM 4709 C CA . LEU A 1 610 ? -6.698 2.642 28.901 1.00 96.62 610 LEU A CA 1
ATOM 4710 C C . LEU A 1 610 ? -6.589 1.178 28.492 1.00 96.62 610 LEU A C 1
ATOM 4712 O O . LEU A 1 610 ? -6.772 0.854 27.320 1.00 96.62 610 LEU A O 1
ATOM 4716 N N . VAL A 1 611 ? -6.319 0.303 29.460 1.00 95.88 611 VAL A N 1
ATOM 4717 C CA . VAL A 1 611 ? -6.073 -1.122 29.209 1.00 95.88 611 VAL A CA 1
ATOM 4718 C C . VAL A 1 611 ? -6.958 -1.980 30.106 1.00 95.88 611 VAL A C 1
ATOM 4720 O O . VAL A 1 611 ? -7.040 -1.737 31.314 1.00 95.88 611 VAL A O 1
ATOM 4723 N N . ASN A 1 612 ? -7.612 -2.997 29.536 1.00 95.94 612 ASN A N 1
ATOM 4724 C CA . ASN A 1 612 ? -8.460 -3.956 30.263 1.00 95.94 612 ASN A CA 1
ATOM 4725 C C . ASN A 1 612 ? -9.644 -3.323 31.033 1.00 95.94 612 ASN A C 1
ATOM 4727 O O . ASN A 1 612 ? -10.174 -3.901 31.985 1.00 95.94 612 ASN A O 1
ATOM 4731 N N . ALA A 1 613 ? -10.102 -2.132 30.638 1.00 97.06 613 ALA A N 1
ATOM 4732 C CA . ALA A 1 613 ? -11.198 -1.451 31.323 1.00 97.06 613 ALA A CA 1
ATOM 4733 C C . ALA A 1 613 ? -12.570 -2.025 30.916 1.00 97.06 613 ALA A C 1
ATOM 4735 O O . ALA A 1 613 ? -12.876 -2.090 29.729 1.00 97.06 613 ALA A O 1
ATOM 4736 N N . ARG A 1 614 ? -13.442 -2.359 31.883 1.00 97.31 614 ARG A N 1
ATOM 4737 C CA . ARG A 1 614 ? -14.894 -2.542 31.645 1.00 97.31 614 ARG A CA 1
ATOM 4738 C C . ARG A 1 614 ? -15.640 -1.327 32.165 1.00 97.31 614 ARG A C 1
ATOM 4740 O O . ARG A 1 614 ? -15.817 -1.181 33.373 1.00 97.31 614 ARG A O 1
ATOM 4747 N N . MET A 1 615 ? -16.060 -0.444 31.276 1.00 97.50 615 MET A N 1
ATOM 4748 C CA . MET A 1 615 ? -16.659 0.849 31.586 1.00 97.50 615 MET A CA 1
ATOM 4749 C C . MET A 1 615 ? -18.104 0.884 31.110 1.00 97.50 615 MET A C 1
ATOM 4751 O O . MET A 1 615 ? -18.391 0.645 29.940 1.00 97.50 615 MET A O 1
ATOM 4755 N N . LYS A 1 616 ? -19.023 1.213 32.019 1.00 96.00 616 LYS A N 1
ATOM 4756 C CA . LYS A 1 616 ? -20.452 1.266 31.724 1.00 96.00 616 LYS A CA 1
ATOM 4757 C C . LYS A 1 616 ? -21.036 2.622 32.111 1.00 96.00 616 LYS A C 1
ATOM 4759 O O . LYS A 1 616 ? -21.009 2.992 33.281 1.00 96.00 616 LYS A O 1
ATOM 4764 N N . LEU A 1 617 ? -21.604 3.338 31.144 1.00 93.88 617 LEU A N 1
ATOM 4765 C CA . LEU A 1 617 ? -22.487 4.479 31.367 1.00 93.88 617 LEU A CA 1
ATOM 4766 C C . LEU A 1 617 ? -23.930 3.958 31.485 1.00 93.88 617 LEU A C 1
ATOM 4768 O O . LEU A 1 617 ? -24.514 3.540 30.481 1.00 93.88 617 LEU A O 1
ATOM 4772 N N . PRO A 1 618 ? -24.507 3.914 32.698 1.00 90.94 618 PRO A N 1
ATOM 4773 C CA . PRO A 1 618 ? -25.870 3.431 32.892 1.00 90.94 618 PRO A CA 1
ATOM 4774 C C . PRO A 1 618 ? -26.907 4.404 32.313 1.00 90.94 618 PRO A C 1
ATOM 4776 O O . PRO A 1 618 ? -26.629 5.587 32.107 1.00 90.94 618 PRO A O 1
ATOM 4779 N N . ASP A 1 619 ? -28.127 3.906 32.091 1.00 87.31 619 ASP A N 1
ATOM 4780 C CA . ASP A 1 619 ? -29.256 4.750 31.701 1.00 87.31 619 ASP A CA 1
ATOM 4781 C C . ASP A 1 619 ? -29.567 5.795 32.786 1.00 87.31 619 ASP A C 1
ATOM 4783 O O . ASP A 1 619 ? -29.464 5.531 33.988 1.00 87.31 619 ASP A O 1
ATOM 4787 N N . ALA A 1 620 ? -29.953 6.997 32.358 1.00 76.69 620 ALA A N 1
ATOM 4788 C CA . ALA A 1 620 ? -30.049 8.163 33.233 1.00 76.69 620 ALA A CA 1
ATOM 4789 C C . ALA A 1 620 ? -31.186 8.073 34.264 1.00 76.69 620 ALA A C 1
ATOM 4791 O O . ALA A 1 620 ? -31.160 8.809 35.239 1.00 76.69 620 ALA A O 1
ATOM 4792 N N . GLY A 1 621 ? -32.162 7.168 34.109 1.00 79.62 621 GLY A N 1
ATOM 4793 C CA . GLY A 1 621 ? -33.209 6.896 35.106 1.00 79.62 621 GLY A CA 1
ATOM 4794 C C . GLY A 1 621 ? -33.634 8.125 35.933 1.00 79.62 621 GLY A C 1
ATOM 4795 O O . GLY A 1 621 ? -34.206 9.073 35.401 1.00 79.62 621 GLY A O 1
ATOM 4796 N N . GLN A 1 622 ? -33.317 8.113 37.235 1.00 74.94 622 GLN A N 1
ATOM 4797 C CA . GLN A 1 622 ? -33.492 9.257 38.149 1.00 74.94 622 GLN A CA 1
ATOM 4798 C C . GLN A 1 622 ? -32.196 10.037 38.461 1.00 74.94 622 GLN A C 1
ATOM 4800 O O . GLN A 1 622 ? -32.272 11.031 39.179 1.00 74.94 622 GLN A O 1
ATOM 4805 N N . ARG A 1 623 ? -31.024 9.596 37.984 1.00 84.12 623 ARG A N 1
ATOM 4806 C CA . ARG A 1 623 ? -29.706 10.166 38.331 1.00 84.12 623 ARG A CA 1
ATOM 4807 C C . ARG A 1 623 ? -29.013 10.758 37.113 1.00 84.12 623 ARG A C 1
ATOM 4809 O O . ARG A 1 623 ? -28.990 10.159 36.043 1.00 84.12 623 ARG A O 1
ATOM 4816 N N . GLN A 1 624 ? -28.374 11.908 37.276 1.00 86.94 624 GLN A N 1
ATOM 4817 C CA . GLN A 1 624 ? -27.628 12.507 36.171 1.00 86.94 624 GLN A CA 1
ATOM 4818 C C . GLN A 1 624 ? -26.250 11.851 36.051 1.00 86.94 624 GLN A C 1
ATOM 4820 O O . GLN A 1 624 ? -25.430 11.935 36.956 1.00 86.94 624 GLN A O 1
ATOM 4825 N N . TYR A 1 625 ? -25.990 11.179 34.934 1.00 91.19 625 TYR A N 1
ATOM 4826 C CA . TYR A 1 625 ? -24.668 10.643 34.604 1.00 91.19 625 TYR A CA 1
ATOM 4827 C C . TYR A 1 625 ? -24.015 11.476 33.492 1.00 91.19 625 TYR A C 1
ATOM 4829 O O . TYR A 1 625 ? -24.750 12.085 32.699 1.00 91.19 625 TYR A O 1
ATOM 4837 N N . PRO A 1 626 ? -22.671 11.468 33.379 1.00 92.25 626 PRO A N 1
ATOM 4838 C CA . PRO A 1 626 ? -21.967 12.061 32.243 1.00 92.25 626 PRO A CA 1
ATOM 4839 C C . PRO A 1 626 ? -22.530 11.573 30.900 1.00 92.25 626 PRO A C 1
ATOM 4841 O O . PRO A 1 626 ? -22.914 10.404 30.765 1.00 92.25 626 PRO A O 1
ATOM 4844 N N . GLN A 1 627 ? -22.635 12.465 29.916 1.00 91.44 627 GLN A N 1
ATOM 4845 C CA . GLN A 1 627 ? -23.141 12.142 28.575 1.00 91.44 627 GLN A CA 1
ATOM 4846 C C . GLN A 1 627 ? -22.060 11.524 27.689 1.00 91.44 627 GLN A C 1
ATOM 4848 O O . GLN A 1 627 ? -22.382 10.672 26.865 1.00 91.44 627 GLN A O 1
ATOM 4853 N N . THR A 1 628 ? -20.800 11.904 27.901 1.00 94.06 628 THR A N 1
ATOM 4854 C CA . THR A 1 628 ? -19.642 11.392 27.159 1.00 94.06 628 THR A CA 1
ATOM 4855 C C . THR A 1 628 ? -18.725 10.605 28.090 1.00 94.06 628 THR A C 1
ATOM 4857 O O . THR A 1 628 ? -18.423 11.043 29.205 1.00 94.06 628 THR A O 1
ATOM 4860 N N . LEU A 1 629 ? -18.266 9.433 27.642 1.00 96.56 629 LEU A N 1
ATOM 4861 C CA . LEU A 1 629 ? -17.353 8.597 28.423 1.00 96.56 629 LEU A CA 1
ATOM 4862 C C . LEU A 1 629 ? -15.948 9.194 28.411 1.00 96.56 629 LEU A C 1
ATOM 4864 O O . LEU A 1 629 ? -15.366 9.385 29.476 1.00 96.56 629 LEU A O 1
ATOM 4868 N N . LEU A 1 630 ? -15.432 9.515 27.225 1.00 97.44 630 LEU A N 1
ATOM 4869 C CA . LEU A 1 630 ? -14.083 10.041 27.040 1.00 97.44 630 LEU A CA 1
ATOM 4870 C C . LEU A 1 630 ? -14.107 11.278 26.145 1.00 97.44 630 LEU A C 1
ATOM 4872 O O . LEU A 1 630 ? -14.629 11.228 25.035 1.00 97.44 630 LEU A O 1
ATOM 4876 N N . ARG A 1 631 ? -13.505 12.373 26.604 1.00 96.69 631 ARG A N 1
ATOM 4877 C CA . ARG A 1 631 ? -13.197 13.535 25.772 1.00 96.69 631 ARG A CA 1
ATOM 4878 C C . ARG A 1 631 ? -11.691 13.726 25.691 1.00 96.69 631 ARG A C 1
ATOM 4880 O O . ARG A 1 631 ? -11.012 13.737 26.716 1.00 96.69 631 ARG A O 1
ATOM 4887 N N . LEU A 1 632 ? -11.198 13.884 24.470 1.00 95.31 632 LEU A N 1
ATOM 4888 C CA . LEU A 1 632 ? -9.806 14.175 24.160 1.00 95.31 632 LEU A CA 1
ATOM 4889 C C . LEU A 1 632 ? -9.740 15.569 23.549 1.00 95.31 632 LEU A C 1
ATOM 4891 O O . LEU A 1 632 ? -10.242 15.772 22.449 1.00 95.31 632 LEU A O 1
ATOM 4895 N N . THR A 1 633 ? -9.125 16.513 24.250 1.00 94.12 633 THR A N 1
ATOM 4896 C CA . THR A 1 633 ? -8.861 17.864 23.745 1.00 94.12 633 THR A CA 1
ATOM 4897 C C . THR A 1 633 ? -7.362 18.014 23.555 1.00 94.12 633 THR A C 1
ATOM 4899 O O . THR A 1 633 ? -6.612 17.923 24.530 1.00 94.12 633 THR A O 1
ATOM 4902 N N . ASP A 1 634 ? -6.908 18.186 22.316 1.00 91.94 634 ASP A N 1
ATOM 4903 C CA . ASP A 1 634 ? -5.480 18.229 21.965 1.00 91.94 634 ASP A CA 1
ATOM 4904 C C . ASP A 1 634 ? -4.685 17.051 22.565 1.00 91.94 634 ASP A C 1
ATOM 4906 O O . ASP A 1 634 ? -3.577 17.215 23.071 1.00 91.94 634 ASP A O 1
ATOM 4910 N N . SER A 1 635 ? -5.301 15.868 22.624 1.00 92.38 635 SER A N 1
ATOM 4911 C CA . SER A 1 635 ? -4.764 14.715 23.350 1.00 92.38 635 SER A CA 1
ATOM 4912 C C . SER A 1 635 ? -4.754 13.455 22.501 1.00 92.38 635 SER A C 1
ATOM 4914 O O . SER A 1 635 ? -5.649 13.231 21.687 1.00 92.38 635 SER A O 1
ATOM 4916 N N . ASN A 1 636 ? -3.761 12.612 22.760 1.00 92.94 636 ASN A N 1
ATOM 4917 C CA . ASN A 1 636 ? -3.639 11.284 22.177 1.00 92.94 636 ASN A CA 1
ATOM 4918 C C . ASN A 1 636 ? -4.233 10.231 23.116 1.00 92.94 636 ASN A C 1
ATOM 4920 O O . ASN A 1 636 ? -4.188 10.387 24.342 1.00 92.94 636 ASN A O 1
ATOM 4924 N N . ALA A 1 637 ? -4.772 9.145 22.563 1.00 94.75 637 ALA A N 1
ATOM 4925 C CA . ALA A 1 637 ? -5.229 8.035 23.387 1.00 94.75 637 ALA A CA 1
ATOM 4926 C C . ALA A 1 637 ? -5.096 6.666 22.722 1.00 94.75 637 ALA A C 1
ATOM 4928 O O . ALA A 1 637 ? -5.249 6.517 21.512 1.00 94.75 637 ALA A O 1
ATOM 4929 N N . LEU A 1 638 ? -4.881 5.659 23.563 1.00 95.31 638 LEU A N 1
ATOM 4930 C CA . LEU A 1 638 ? -4.928 4.243 23.229 1.00 95.31 638 LEU A CA 1
ATOM 4931 C C . LEU A 1 638 ? -5.986 3.573 24.110 1.00 95.31 638 LEU A C 1
ATOM 4933 O O . LEU A 1 638 ? -5.942 3.674 25.332 1.00 95.31 638 LEU A O 1
ATOM 4937 N N . ILE A 1 639 ? -6.929 2.880 23.489 1.00 96.88 639 ILE A N 1
ATOM 4938 C CA . ILE A 1 639 ? -7.973 2.097 24.143 1.00 96.88 639 ILE A CA 1
ATOM 4939 C C . ILE A 1 639 ? -7.735 0.648 23.748 1.00 96.88 639 ILE A C 1
ATOM 4941 O O . ILE A 1 639 ? -8.018 0.254 22.619 1.00 96.88 639 ILE A O 1
ATOM 4945 N N . GLU A 1 640 ? -7.178 -0.133 24.662 1.00 95.44 640 GLU A N 1
ATOM 4946 C CA . GLU A 1 640 ? -6.730 -1.494 24.396 1.00 95.44 640 GLU A CA 1
ATOM 4947 C C . GLU A 1 640 ? -7.489 -2.496 25.262 1.00 95.44 640 GLU A C 1
ATOM 4949 O O . GLU A 1 640 ? -7.580 -2.343 26.483 1.00 95.44 640 GLU A O 1
ATOM 4954 N N . GLN A 1 641 ? -8.036 -3.537 24.630 1.00 95.56 641 GLN A N 1
ATOM 4955 C CA . GLN A 1 641 ? -8.749 -4.615 25.321 1.00 95.56 641 GLN A CA 1
ATOM 4956 C C . GLN A 1 641 ? -9.832 -4.083 26.265 1.00 95.56 641 GLN A C 1
ATOM 4958 O O . GLN A 1 641 ? -10.008 -4.588 27.366 1.00 95.56 641 GLN A O 1
ATOM 4963 N N . CYS A 1 642 ? -10.540 -3.027 25.873 1.00 97.50 642 CYS A N 1
ATOM 4964 C CA . CYS A 1 642 ? -11.550 -2.389 26.706 1.00 97.50 642 CYS A CA 1
ATOM 4965 C C . CYS A 1 642 ? -12.964 -2.767 26.260 1.00 97.50 642 CYS A C 1
ATOM 4967 O O . CYS A 1 642 ? -13.222 -3.075 25.100 1.00 97.50 642 CYS A O 1
ATOM 4969 N N . GLU A 1 643 ? -13.901 -2.694 27.194 1.00 97.38 643 GLU A N 1
ATOM 4970 C CA . GLU A 1 643 ? -15.337 -2.771 26.958 1.00 97.38 643 GLU A CA 1
ATOM 4971 C C . GLU A 1 643 ? -15.951 -1.452 27.429 1.00 97.38 643 GLU A C 1
ATOM 4973 O O . GLU A 1 643 ? -15.972 -1.164 28.624 1.00 97.38 643 GLU A O 1
ATOM 4978 N N . MET A 1 644 ? -16.417 -0.626 26.496 1.00 97.44 644 MET A N 1
ATOM 4979 C CA . MET A 1 644 ? -17.017 0.677 26.771 1.00 97.44 644 MET A CA 1
ATOM 4980 C C . MET A 1 644 ? -18.463 0.680 26.294 1.00 97.44 644 MET A C 1
ATOM 4982 O O . MET A 1 644 ? -18.732 0.649 25.094 1.00 97.44 644 MET A O 1
ATOM 4986 N N . ILE A 1 645 ? -19.397 0.710 27.241 1.00 96.00 645 ILE A N 1
ATOM 4987 C CA . ILE A 1 645 ? -20.828 0.552 26.975 1.00 96.00 645 ILE A CA 1
ATOM 4988 C C . ILE A 1 645 ? -21.600 1.763 27.490 1.00 96.00 645 ILE A C 1
ATOM 4990 O O . ILE A 1 645 ? -21.412 2.181 28.631 1.00 96.00 645 ILE A O 1
ATOM 4994 N N . SER A 1 646 ? -22.526 2.278 26.684 1.00 94.25 646 SER A N 1
ATOM 4995 C CA . SER A 1 646 ? -23.546 3.240 27.102 1.00 94.25 646 SER A CA 1
ATOM 4996 C C . SER A 1 646 ? -24.949 2.676 26.885 1.00 94.25 646 SER A C 1
ATOM 4998 O O . SER A 1 646 ? -25.373 2.482 25.748 1.00 94.25 646 SER A O 1
ATOM 5000 N N . ASP A 1 647 ? -25.685 2.466 27.979 1.00 88.88 647 ASP A N 1
ATOM 5001 C CA . ASP A 1 647 ? -27.079 1.985 27.961 1.00 88.88 647 ASP A CA 1
ATOM 5002 C C . ASP A 1 647 ? -28.093 3.147 27.867 1.00 88.88 647 ASP A C 1
ATOM 5004 O O . ASP A 1 647 ? -29.297 2.964 28.060 1.00 88.88 647 ASP A O 1
ATOM 5008 N N . ARG A 1 648 ? -27.619 4.379 27.640 1.00 82.50 648 ARG A N 1
ATOM 5009 C CA . ARG A 1 648 ? -28.454 5.583 27.704 1.00 82.50 648 ARG A CA 1
ATOM 5010 C C . ARG A 1 648 ? -29.406 5.671 26.523 1.00 82.50 648 ARG A C 1
ATOM 5012 O O . ARG A 1 648 ? -28.993 5.910 25.388 1.00 82.50 648 ARG A O 1
ATOM 5019 N N . LYS A 1 649 ? -30.703 5.626 26.816 1.00 79.69 649 LYS A N 1
ATOM 5020 C CA . LYS A 1 649 ? -31.741 5.884 25.816 1.00 79.69 649 LYS A CA 1
ATOM 5021 C C . LYS A 1 649 ? -31.785 7.380 25.508 1.00 79.69 649 LYS A C 1
ATOM 5023 O O . LYS A 1 649 ? -31.812 8.205 26.419 1.00 79.69 649 LYS A O 1
ATOM 5028 N N . ASN A 1 650 ? -31.826 7.742 24.226 1.00 73.25 650 ASN A N 1
ATOM 5029 C CA . ASN A 1 650 ? -31.871 9.138 23.761 1.00 73.25 650 ASN A CA 1
ATOM 5030 C C . ASN A 1 650 ? -30.667 10.003 24.182 1.00 73.25 650 ASN A C 1
ATOM 5032 O O . ASN A 1 650 ? -30.816 11.219 24.347 1.00 73.25 650 ASN A O 1
ATOM 5036 N N . ALA A 1 651 ? -29.482 9.407 24.367 1.00 75.62 651 ALA A N 1
ATOM 5037 C CA . ALA A 1 651 ? -28.258 10.199 24.450 1.00 75.62 651 ALA A CA 1
ATOM 5038 C C . ALA A 1 651 ? -28.153 11.123 23.220 1.00 75.62 651 ALA A C 1
ATOM 5040 O O . ALA A 1 651 ? -28.692 10.820 22.157 1.00 75.62 651 ALA A O 1
ATOM 5041 N N . ARG A 1 652 ? -27.498 12.276 23.369 1.00 84.06 652 ARG A N 1
ATOM 5042 C CA . ARG A 1 652 ? -27.235 13.206 22.250 1.00 84.06 652 ARG A CA 1
ATOM 5043 C C . ARG A 1 652 ? -25.753 13.372 21.945 1.00 84.06 652 ARG A C 1
ATOM 5045 O O . ARG A 1 652 ? -25.417 13.958 20.927 1.00 84.06 652 ARG A O 1
ATOM 5052 N N . GLN A 1 653 ? -24.907 12.913 22.857 1.00 90.50 653 GLN A N 1
ATOM 5053 C CA . GLN A 1 653 ? -23.463 13.049 22.782 1.00 90.50 653 GLN A CA 1
ATOM 5054 C C . GLN A 1 653 ? -22.834 11.716 22.379 1.00 90.50 653 GLN A C 1
ATOM 5056 O O . GLN A 1 653 ? -23.430 10.661 22.637 1.00 90.50 653 GLN A O 1
ATOM 5061 N N . PRO A 1 654 ? -21.645 11.754 21.762 1.00 94.12 654 PRO A N 1
ATOM 5062 C CA . PRO A 1 654 ? -20.916 10.551 21.415 1.00 94.12 654 PRO A CA 1
ATOM 5063 C C . PRO A 1 654 ? -20.354 9.848 22.656 1.00 94.12 654 PRO A C 1
ATOM 5065 O O . PRO A 1 654 ? -20.188 10.459 23.720 1.00 94.12 654 PRO A O 1
ATOM 5068 N N . LEU A 1 655 ? -20.001 8.569 22.504 1.00 96.00 655 LEU A N 1
ATOM 5069 C CA . LEU A 1 655 ? -19.280 7.828 23.543 1.00 96.00 655 LEU A CA 1
ATOM 5070 C C . LEU A 1 655 ? -17.874 8.418 23.758 1.00 96.00 655 LEU A C 1
ATOM 5072 O O . LEU A 1 655 ? -17.470 8.632 24.903 1.00 96.00 655 LEU A O 1
ATOM 5076 N N . ILE A 1 656 ? -17.173 8.724 22.662 1.00 97.06 656 ILE A N 1
ATOM 5077 C CA . ILE A 1 656 ? -15.856 9.363 22.631 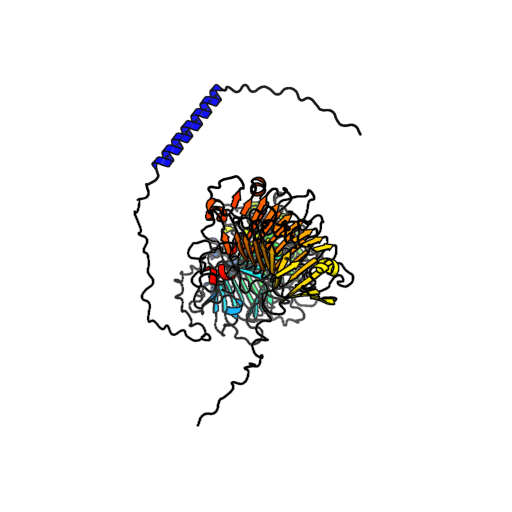1.00 97.06 656 ILE A CA 1
ATOM 5078 C C . ILE A 1 656 ? -15.944 10.652 21.804 1.00 97.06 656 ILE A C 1
ATOM 5080 O O . ILE A 1 656 ? -16.371 10.622 20.654 1.00 97.06 656 ILE A O 1
ATOM 5084 N N . ALA A 1 657 ? -15.518 11.779 22.371 1.00 95.00 657 ALA A N 1
ATOM 5085 C CA . ALA A 1 657 ? -15.426 13.061 21.674 1.00 95.00 657 ALA A CA 1
ATOM 5086 C C . ALA A 1 657 ? -13.958 13.466 21.499 1.00 95.00 657 ALA A C 1
ATOM 5088 O O . ALA A 1 657 ? -13.212 13.512 22.479 1.00 95.00 657 ALA A O 1
ATOM 5089 N N . VAL A 1 658 ? -13.545 13.794 20.276 1.00 93.31 658 VAL A N 1
ATOM 5090 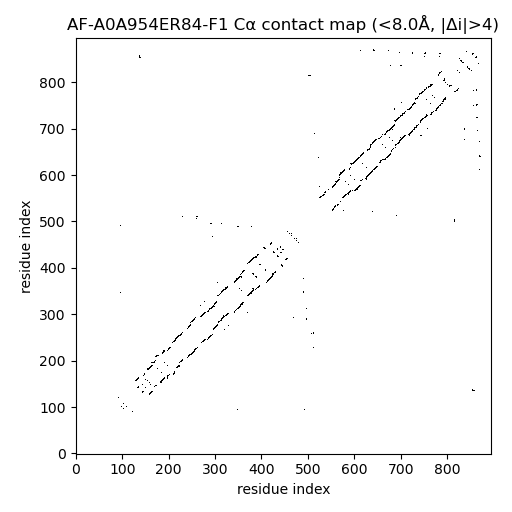C CA . VAL A 1 658 ? -12.187 14.268 19.975 1.00 93.31 658 VAL A CA 1
ATOM 5091 C C . VAL A 1 658 ? -12.248 15.695 19.450 1.00 93.31 658 VAL A C 1
ATOM 5093 O O . VAL A 1 658 ? -12.880 15.977 18.432 1.00 93.31 658 VAL A O 1
ATOM 5096 N N . VAL A 1 659 ? -11.567 16.596 20.149 1.00 90.75 659 VAL A N 1
ATOM 5097 C CA . VAL A 1 659 ? -11.471 18.021 19.844 1.00 90.75 659 VAL A CA 1
ATOM 5098 C C . VAL A 1 659 ? -10.005 18.354 19.593 1.00 90.75 659 VAL A C 1
ATOM 5100 O O . VAL A 1 659 ? -9.155 18.131 20.453 1.00 90.75 659 VAL A O 1
ATOM 5103 N N . ASN A 1 660 ? -9.709 18.884 18.409 1.00 86.56 660 ASN A N 1
ATOM 5104 C CA . ASN A 1 660 ? -8.373 19.347 18.054 1.00 86.56 660 ASN A CA 1
ATOM 5105 C C . ASN A 1 660 ? -8.385 20.861 17.827 1.00 86.56 660 ASN A C 1
ATOM 5107 O O . ASN A 1 660 ? -8.783 21.341 16.764 1.00 86.56 660 ASN A O 1
ATOM 5111 N N . ASP A 1 661 ? -7.919 21.612 18.817 1.00 83.88 661 ASP A N 1
ATOM 5112 C CA . ASP A 1 661 ? -7.754 23.062 18.775 1.00 83.88 661 ASP A CA 1
ATOM 5113 C C . ASP A 1 661 ? -6.311 23.468 18.431 1.00 83.88 661 ASP A C 1
ATOM 5115 O O . ASP A 1 661 ? -6.071 24.640 18.130 1.00 83.88 661 ASP A O 1
ATOM 5119 N N . GLN A 1 662 ? -5.374 22.518 18.329 1.00 76.94 662 GLN A N 1
ATOM 5120 C CA . GLN A 1 662 ? -3.968 22.742 17.965 1.00 76.94 662 GLN A CA 1
ATOM 5121 C C . GLN A 1 662 ? -3.582 22.278 16.551 1.00 76.94 662 GLN A C 1
ATOM 5123 O O . GLN A 1 662 ? -4.246 21.480 15.900 1.00 76.94 662 GLN A O 1
ATOM 5128 N N . SER A 1 663 ? -2.481 22.818 16.017 1.00 67.38 663 SER A N 1
ATOM 5129 C CA . SER A 1 663 ? -1.980 22.439 14.685 1.00 67.38 663 SER A CA 1
ATOM 5130 C C . SER A 1 663 ? -1.372 21.033 14.625 1.00 67.38 663 SER A C 1
ATOM 5132 O O . SER A 1 663 ? -1.006 20.586 13.540 1.00 67.38 663 SER A O 1
ATOM 5134 N N . GLU A 1 664 ? -1.223 20.361 15.765 1.00 78.94 664 GLU A N 1
ATOM 5135 C CA . GLU A 1 664 ? -0.626 19.031 15.855 1.00 78.94 664 GLU A CA 1
ATOM 5136 C C . GLU A 1 664 ? -1.629 17.931 15.473 1.00 78.94 664 GLU A C 1
ATOM 5138 O O . GLU A 1 664 ? -2.850 18.098 15.553 1.00 78.94 664 GLU A O 1
ATOM 5143 N N . LEU A 1 665 ? -1.099 16.800 15.006 1.00 83.19 665 LEU A N 1
ATOM 5144 C CA . LEU A 1 665 ? -1.890 15.621 14.673 1.00 83.19 665 LEU A CA 1
ATOM 5145 C C . LEU A 1 665 ? -2.273 14.880 15.955 1.00 83.19 665 LEU A C 1
ATOM 5147 O O . LEU A 1 665 ? -1.392 14.461 16.703 1.00 83.19 665 LEU A O 1
ATOM 5151 N N . LEU A 1 666 ? -3.570 14.655 16.161 1.00 88.88 666 LEU A N 1
ATOM 5152 C CA . LEU A 1 666 ? -4.056 13.803 17.244 1.00 88.88 666 LEU A CA 1
ATOM 5153 C C . LEU A 1 666 ? -4.209 12.368 16.776 1.00 88.88 666 LEU A C 1
ATOM 5155 O O . LEU A 1 666 ? -4.666 12.121 15.663 1.00 88.88 666 LEU A O 1
ATOM 5159 N N . THR A 1 667 ? -3.860 11.428 17.643 1.00 91.75 667 THR A N 1
ATOM 5160 C CA . THR A 1 667 ? -3.953 9.996 17.374 1.00 91.75 667 THR A CA 1
ATOM 5161 C C . THR A 1 667 ? -4.840 9.322 18.414 1.00 91.75 667 THR A C 1
ATOM 5163 O O . THR A 1 667 ? -4.583 9.413 19.617 1.00 91.75 667 THR A O 1
ATOM 5166 N N . LEU A 1 668 ? -5.879 8.631 17.945 1.00 94.44 668 LEU A N 1
ATOM 5167 C CA . LEU A 1 668 ? -6.735 7.764 18.750 1.00 94.44 668 LEU A CA 1
ATOM 5168 C C . LEU A 1 668 ? -6.623 6.339 18.209 1.00 94.44 668 LEU A C 1
ATOM 5170 O O . LEU A 1 668 ? -6.930 6.099 17.045 1.00 94.44 668 LEU A O 1
ATOM 5174 N N . VAL A 1 669 ? -6.218 5.393 19.053 1.00 95.50 669 VAL A N 1
ATOM 5175 C CA . VAL A 1 669 ? -6.161 3.971 18.697 1.00 95.50 669 VAL A CA 1
ATOM 5176 C C . VAL A 1 669 ? -7.160 3.185 19.531 1.00 95.50 669 VAL A C 1
ATOM 5178 O O . VAL A 1 669 ? -7.162 3.281 20.755 1.00 95.50 669 VAL A O 1
ATOM 5181 N N . VAL A 1 670 ? -7.998 2.387 18.874 1.00 96.88 670 VAL A N 1
ATOM 5182 C CA . VAL A 1 670 ? -8.950 1.465 19.505 1.00 96.88 670 VAL A CA 1
ATOM 5183 C C . VAL A 1 670 ? -8.570 0.049 19.096 1.00 96.88 670 VAL A C 1
ATOM 5185 O O . VAL A 1 670 ? -8.816 -0.366 17.967 1.00 96.88 670 VAL A O 1
ATOM 5188 N N . ASN A 1 671 ? -7.947 -0.696 20.000 1.00 95.62 671 ASN A N 1
ATOM 5189 C CA . ASN A 1 671 ? -7.387 -2.013 19.729 1.00 95.62 671 ASN A CA 1
ATOM 5190 C C . ASN A 1 671 ? -8.098 -3.093 20.550 1.00 95.62 671 ASN A C 1
ATOM 5192 O O . ASN A 1 671 ? -8.259 -2.946 21.763 1.00 95.62 671 ASN A O 1
ATOM 5196 N N . GLN A 1 672 ? -8.510 -4.189 19.906 1.00 96.38 672 GLN A N 1
ATOM 5197 C CA . GLN A 1 672 ? -9.121 -5.357 20.561 1.00 96.38 672 GLN A CA 1
ATOM 5198 C C . GLN A 1 672 ? -10.276 -5.006 21.514 1.00 96.38 672 GLN A C 1
ATOM 5200 O O . GLN A 1 672 ? -10.455 -5.647 22.549 1.00 96.38 672 GLN A O 1
ATOM 5205 N N . SER A 1 673 ? -11.047 -3.965 21.198 1.00 97.69 673 SER A N 1
ATOM 5206 C CA . SER A 1 673 ? -12.013 -3.370 22.123 1.00 97.69 673 SER A CA 1
ATOM 5207 C C . SER A 1 673 ? -13.452 -3.484 21.620 1.00 97.69 673 SER A C 1
ATOM 5209 O O . SER A 1 673 ? -13.715 -3.586 20.421 1.00 97.69 673 SER A O 1
ATOM 5211 N N . LEU A 1 674 ? -14.395 -3.463 22.559 1.00 97.56 674 LEU A N 1
ATOM 5212 C CA . LEU A 1 674 ? -15.831 -3.377 22.314 1.00 97.56 674 LEU A CA 1
ATOM 5213 C C . LEU A 1 674 ? -16.307 -1.968 22.666 1.00 97.56 674 LEU A C 1
ATOM 5215 O O . LEU A 1 674 ? -16.295 -1.589 23.837 1.00 97.56 674 LEU A O 1
ATOM 5219 N N . LEU A 1 675 ? -16.759 -1.211 21.667 1.00 97.69 675 LEU A N 1
ATOM 5220 C CA . LEU A 1 675 ? -17.422 0.078 21.858 1.00 97.69 675 LEU A CA 1
ATOM 5221 C C . LEU A 1 675 ? -18.903 -0.061 21.515 1.00 97.69 675 LEU A C 1
ATOM 5223 O O . LEU A 1 675 ? -19.253 -0.486 20.412 1.00 97.69 675 LEU A O 1
ATOM 5227 N N . LYS A 1 676 ? -19.773 0.303 22.460 1.00 96.06 676 LYS A N 1
ATOM 5228 C CA . LYS A 1 676 ? -21.217 0.112 22.336 1.00 96.06 676 LYS A CA 1
ATOM 5229 C C . LYS A 1 676 ? -22.012 1.302 22.855 1.00 96.06 676 LYS A C 1
ATOM 5231 O O . LYS A 1 676 ? -21.793 1.746 23.981 1.00 96.06 676 LYS A O 1
ATOM 5236 N N . GLY A 1 677 ? -22.985 1.786 22.087 1.00 94.38 677 GLY A N 1
ATOM 5237 C CA . GLY A 1 677 ? -23.875 2.849 22.557 1.00 94.38 677 GLY A CA 1
ATOM 5238 C C . GLY A 1 677 ? -24.991 3.220 21.588 1.00 94.38 677 GLY A C 1
ATOM 5239 O O . GLY A 1 677 ? -24.921 2.933 20.406 1.00 94.38 677 GLY A O 1
ATOM 5240 N N . GLU A 1 678 ? -26.030 3.891 22.076 1.00 91.44 678 GLU A N 1
ATOM 5241 C CA . GLU A 1 678 ? -27.184 4.295 21.252 1.00 91.44 678 GLU A CA 1
ATOM 5242 C C . GLU A 1 678 ? -26.885 5.454 20.279 1.00 91.44 678 GLU A C 1
ATOM 5244 O O . GLU A 1 678 ? -27.694 5.730 19.402 1.00 91.44 678 GLU A O 1
ATOM 5249 N N . GLN A 1 679 ? -25.764 6.163 20.430 1.00 92.00 679 GLN A N 1
ATOM 5250 C CA . GLN A 1 679 ? -25.377 7.316 19.604 1.00 92.00 679 GLN A CA 1
ATOM 5251 C C . GLN A 1 679 ? -24.041 7.092 18.901 1.00 92.00 679 GLN A C 1
ATOM 5253 O O . GLN A 1 679 ? -23.496 5.988 18.944 1.00 92.00 679 GLN A O 1
ATOM 5258 N N . ALA A 1 680 ? -23.517 8.145 18.265 1.00 94.00 680 ALA A N 1
ATOM 5259 C CA . ALA A 1 680 ? -22.210 8.104 17.641 1.00 94.00 680 ALA A CA 1
ATOM 5260 C C . ALA A 1 680 ? -21.158 7.539 18.607 1.00 94.00 680 ALA A C 1
ATOM 5262 O O . ALA A 1 680 ? -21.084 7.960 19.763 1.00 94.00 680 ALA A O 1
ATOM 5263 N N . LEU A 1 681 ? -20.366 6.556 18.177 1.00 96.75 681 LEU A N 1
ATOM 5264 C CA . LEU A 1 681 ? -19.337 6.003 19.064 1.00 96.75 681 LEU A CA 1
ATOM 5265 C C . LEU A 1 681 ? -18.177 6.979 19.195 1.00 96.75 681 LEU A C 1
ATOM 5267 O O . LEU A 1 681 ? -17.709 7.232 20.302 1.00 96.75 681 LEU A O 1
ATOM 5271 N N . VAL A 1 682 ? -17.758 7.561 18.077 1.00 95.94 682 VAL A N 1
ATOM 5272 C CA . VAL A 1 682 ? -16.698 8.561 18.047 1.00 95.94 682 VAL A CA 1
ATOM 5273 C C . VAL A 1 682 ? -17.181 9.770 17.257 1.00 95.94 682 VAL A C 1
ATOM 5275 O O . VAL A 1 682 ? -17.556 9.629 16.094 1.00 95.94 682 VAL A O 1
ATOM 5278 N N . ASP A 1 683 ? -17.169 10.947 17.878 1.00 93.69 683 ASP A N 1
ATOM 5279 C CA . ASP A 1 683 ? -17.305 12.225 17.175 1.00 93.69 683 ASP A CA 1
ATOM 5280 C C . ASP A 1 683 ? -15.932 12.873 17.065 1.00 93.69 683 ASP A C 1
ATOM 5282 O O . ASP A 1 683 ? -15.222 13.056 18.061 1.00 93.69 683 ASP A O 1
ATOM 5286 N N . LEU A 1 684 ? -15.555 13.182 15.837 1.00 86.31 684 LEU A N 1
ATOM 5287 C CA . LEU A 1 684 ? -14.268 13.740 15.487 1.00 86.31 684 LEU A CA 1
ATOM 5288 C C . LEU A 1 684 ? -14.507 15.156 14.987 1.00 86.31 684 LEU A C 1
ATOM 5290 O O . LEU A 1 684 ? -15.109 15.354 13.927 1.00 86.31 684 LEU A O 1
ATOM 5294 N N . GLY A 1 685 ? -13.982 16.138 15.722 1.00 78.19 685 GLY A N 1
ATOM 5295 C CA . GLY A 1 685 ? -13.790 17.471 15.170 1.00 78.19 685 GLY A CA 1
ATOM 5296 C C . GLY A 1 685 ? -12.974 17.337 13.885 1.00 78.19 685 GLY A C 1
ATOM 5297 O O . GLY A 1 685 ? -11.897 16.748 13.907 1.00 78.19 685 GLY A O 1
ATOM 5298 N N . ALA A 1 686 ? -13.509 17.817 12.762 1.00 60.72 686 ALA A N 1
ATOM 5299 C CA . ALA A 1 686 ? -13.118 17.444 11.398 1.00 60.72 686 ALA A CA 1
ATOM 5300 C C . ALA A 1 686 ? -11.649 17.684 10.947 1.00 60.72 686 ALA A C 1
ATOM 5302 O O . ALA A 1 686 ? -11.370 17.617 9.752 1.00 60.72 686 ALA A O 1
ATOM 5303 N N . ARG A 1 687 ? -10.675 17.951 11.826 1.00 75.44 687 ARG A N 1
ATOM 5304 C CA . ARG A 1 687 ? -9.321 18.388 11.444 1.00 75.44 687 ARG A CA 1
ATOM 5305 C C . ARG A 1 687 ? -8.199 17.673 12.195 1.00 75.44 687 ARG A C 1
ATOM 5307 O O . ARG A 1 687 ? -8.168 17.659 13.422 1.00 75.44 687 ARG A O 1
ATOM 5314 N N . GLY A 1 688 ? -7.211 17.181 11.441 1.00 81.50 688 GLY A N 1
ATOM 5315 C CA . GLY A 1 688 ? -5.924 16.725 11.972 1.00 81.50 688 GLY A CA 1
ATOM 5316 C C . GLY A 1 688 ? -6.019 15.564 12.961 1.00 81.50 688 GLY A C 1
ATOM 5317 O O . GLY A 1 688 ? -5.251 15.540 13.919 1.00 81.50 688 GLY A O 1
ATOM 5318 N N . VAL A 1 689 ? -6.950 14.630 12.754 1.00 87.88 689 VAL A N 1
ATOM 5319 C CA . VAL A 1 689 ? -7.074 13.417 13.575 1.00 87.88 689 VAL A CA 1
ATOM 5320 C C . VAL A 1 689 ? -6.706 12.184 12.751 1.00 87.88 689 VAL A C 1
ATOM 5322 O O . VAL A 1 689 ? -7.128 12.050 11.603 1.00 87.88 689 VAL A O 1
ATOM 5325 N N . ASN A 1 690 ? -5.926 11.292 13.352 1.00 91.69 690 ASN A N 1
ATOM 5326 C CA . ASN A 1 690 ? -5.662 9.937 12.895 1.00 91.69 690 ASN A CA 1
ATOM 5327 C C . ASN A 1 690 ? -6.373 8.961 13.845 1.00 91.69 690 ASN A C 1
ATOM 5329 O O . ASN A 1 690 ? -5.996 8.846 15.013 1.00 91.69 690 ASN A O 1
ATOM 5333 N N . LEU A 1 691 ? -7.427 8.298 13.372 1.00 93.50 691 LEU A N 1
ATOM 5334 C CA . LEU A 1 691 ? -8.125 7.255 14.126 1.00 93.50 691 LEU A CA 1
ATOM 5335 C C . LEU A 1 691 ? -7.768 5.891 13.550 1.00 93.50 691 LEU A C 1
ATOM 5337 O O . LEU A 1 691 ? -8.026 5.631 12.377 1.00 93.50 691 LEU A O 1
ATOM 5341 N N . GLU A 1 692 ? -7.267 4.994 14.388 1.00 94.94 692 GLU A N 1
ATOM 5342 C CA . GLU A 1 692 ? -6.981 3.617 14.007 1.00 94.94 692 GLU A CA 1
ATOM 5343 C C . GLU A 1 692 ? -7.738 2.634 14.901 1.00 94.94 692 GLU A C 1
ATOM 5345 O O . GLU A 1 692 ? -7.481 2.507 16.096 1.00 94.94 692 GLU A O 1
ATOM 5350 N N . CYS A 1 693 ? -8.692 1.919 14.311 1.00 96.25 693 CYS A N 1
ATOM 5351 C CA . CYS A 1 693 ? -9.420 0.841 14.961 1.00 96.25 693 CYS A CA 1
ATOM 5352 C C . CYS A 1 693 ? -8.880 -0.500 14.461 1.00 96.25 693 CYS A C 1
ATOM 5354 O O . CYS A 1 693 ? -8.918 -0.788 13.264 1.00 96.25 693 CYS A O 1
ATOM 5356 N N . ILE A 1 694 ? -8.417 -1.336 15.385 1.00 95.88 694 ILE A N 1
ATOM 5357 C CA . ILE A 1 694 ? -7.805 -2.634 15.109 1.00 95.88 694 ILE A CA 1
ATOM 5358 C C . ILE A 1 694 ? -8.582 -3.706 15.860 1.00 95.88 694 ILE A C 1
ATOM 5360 O O . ILE A 1 694 ? -8.792 -3.604 17.070 1.00 95.88 694 ILE A O 1
ATOM 5364 N N . ASN A 1 695 ? -9.002 -4.748 15.147 1.00 96.56 695 ASN A N 1
ATOM 5365 C CA . ASN A 1 695 ? -9.641 -5.937 15.706 1.00 96.56 695 ASN A CA 1
ATOM 5366 C C . ASN A 1 695 ? -10.752 -5.625 16.729 1.00 96.56 695 ASN A C 1
ATOM 5368 O O . ASN A 1 695 ? -10.778 -6.197 17.814 1.00 96.56 695 ASN A O 1
ATOM 5372 N N . SER A 1 696 ? -11.613 -4.651 16.430 1.00 98.00 696 SER A N 1
ATOM 5373 C CA . SER A 1 696 ? -12.561 -4.086 17.403 1.00 98.00 696 SER A CA 1
ATOM 5374 C C . SER A 1 696 ? -14.011 -4.193 16.938 1.00 98.00 696 SER A C 1
ATOM 5376 O O . SER A 1 696 ? -14.300 -4.100 15.740 1.00 98.00 696 SER A O 1
ATOM 5378 N N . LEU A 1 697 ? -14.921 -4.375 17.898 1.00 97.94 697 LEU A N 1
ATOM 5379 C CA . LEU A 1 697 ? -16.365 -4.413 17.676 1.00 97.94 697 LEU A CA 1
ATOM 5380 C C . LEU A 1 697 ? -16.965 -3.040 17.984 1.00 97.94 697 LEU A C 1
ATOM 5382 O O . LEU A 1 697 ? -16.892 -2.560 19.115 1.00 97.94 697 LEU A O 1
ATOM 5386 N N . LEU A 1 698 ? -17.558 -2.417 16.970 1.00 98.06 698 LEU A N 1
ATOM 5387 C CA . LEU A 1 698 ? -18.106 -1.066 17.027 1.00 98.06 698 LEU A CA 1
ATOM 5388 C C . LEU A 1 698 ? -19.616 -1.148 16.786 1.00 98.06 698 LEU A C 1
ATOM 5390 O O . LEU A 1 698 ? -20.044 -1.344 15.652 1.00 98.06 698 LEU A O 1
ATOM 5394 N N . ALA A 1 699 ? -20.426 -1.042 17.840 1.00 97.12 699 ALA A N 1
ATOM 5395 C CA . ALA A 1 699 ? -21.867 -1.264 17.761 1.00 97.12 699 ALA A CA 1
ATOM 5396 C C . ALA A 1 699 ? -22.700 -0.071 18.247 1.00 97.12 699 ALA A C 1
ATOM 5398 O O . ALA A 1 699 ? -22.590 0.374 19.388 1.00 97.12 699 ALA A O 1
ATOM 5399 N N . THR A 1 700 ? -23.584 0.427 17.391 1.00 96.00 700 THR A N 1
ATOM 5400 C CA . THR A 1 700 ? -24.430 1.586 17.667 1.00 96.00 700 THR A CA 1
ATOM 5401 C C . THR A 1 700 ? -25.755 1.558 16.920 1.00 96.00 700 THR A C 1
ATOM 5403 O O . THR A 1 700 ? -25.910 0.878 15.907 1.00 96.00 700 THR A O 1
ATOM 5406 N N . SER A 1 701 ? -26.742 2.298 17.427 1.00 93.19 701 SER A N 1
ATOM 5407 C CA . SER A 1 701 ? -28.010 2.517 16.725 1.00 93.19 701 SER A CA 1
ATOM 5408 C C . SER A 1 701 ? -27.906 3.583 15.622 1.00 93.19 701 SER A C 1
ATOM 5410 O O . SER A 1 701 ? -28.746 3.605 14.726 1.00 93.19 701 SER A O 1
ATOM 5412 N N . THR A 1 702 ? -26.878 4.444 15.660 1.00 93.75 702 THR A N 1
ATOM 5413 C CA . THR A 1 702 ? -26.688 5.542 14.700 1.00 93.75 702 THR A CA 1
ATOM 5414 C C . THR A 1 702 ? -25.406 5.371 13.889 1.00 93.75 702 THR A C 1
ATOM 5416 O O . THR A 1 702 ? -25.403 4.596 12.937 1.00 93.75 702 THR A O 1
ATOM 5419 N N . ASN A 1 703 ? -24.325 6.080 14.223 1.00 94.38 703 ASN A N 1
ATOM 5420 C CA . ASN A 1 703 ? -23.118 6.159 13.404 1.00 94.38 703 ASN A CA 1
ATOM 5421 C C . ASN A 1 703 ? -21.894 5.634 14.155 1.00 94.38 703 ASN A C 1
ATOM 5423 O O . ASN A 1 703 ? -21.705 5.995 15.310 1.00 94.38 703 ASN A O 1
ATOM 5427 N N . VAL A 1 704 ? -21.015 4.838 13.542 1.00 96.06 704 VAL A N 1
ATOM 5428 C CA . VAL A 1 704 ? -19.753 4.499 14.232 1.00 96.06 704 VAL A CA 1
ATOM 5429 C C . VAL A 1 704 ? -18.891 5.748 14.379 1.00 96.06 704 VAL A C 1
ATOM 5431 O O . VAL A 1 704 ? -18.516 6.108 15.494 1.00 96.06 704 VAL A O 1
ATOM 5434 N N . LEU A 1 705 ? -18.633 6.425 13.261 1.00 94.50 705 LEU A N 1
ATOM 5435 C CA . LEU A 1 705 ? -17.881 7.671 13.221 1.00 94.50 705 LEU A CA 1
ATOM 5436 C C . LEU A 1 705 ? -18.790 8.811 12.795 1.00 94.50 705 LEU A C 1
ATOM 5438 O O . LEU A 1 705 ? -19.533 8.700 11.817 1.00 94.50 705 LEU A O 1
ATOM 5442 N N . GLN A 1 706 ? -18.690 9.918 13.511 1.00 93.31 706 GLN A N 1
ATOM 5443 C CA . GLN A 1 706 ? -19.272 11.183 13.121 1.00 93.31 706 GLN A CA 1
ATOM 5444 C C . GLN A 1 706 ? -18.155 12.202 12.906 1.00 93.31 706 GLN A C 1
ATOM 5446 O O . GLN A 1 706 ? -17.216 12.291 13.691 1.00 93.31 706 GLN A O 1
ATOM 5451 N N . CYS A 1 707 ? -18.234 12.926 11.796 1.00 89.12 707 CYS A N 1
ATOM 5452 C CA . CYS A 1 707 ? -17.302 13.983 11.444 1.00 89.12 707 CYS A CA 1
ATOM 5453 C C . CYS A 1 707 ? -18.104 15.256 11.248 1.00 89.12 707 CYS A C 1
ATOM 5455 O O . CYS A 1 707 ? -18.800 15.414 10.240 1.00 89.12 707 CYS A O 1
ATOM 5457 N N . ASN A 1 708 ? -18.000 16.144 12.228 1.00 82.94 708 ASN A N 1
ATOM 5458 C CA . ASN A 1 708 ? -18.573 17.475 12.172 1.00 82.94 708 ASN A CA 1
ATOM 5459 C C . ASN A 1 708 ? -17.477 18.494 12.447 1.00 82.94 708 ASN A C 1
ATOM 5461 O O . ASN A 1 708 ? -16.534 18.235 13.199 1.00 82.94 708 ASN A O 1
ATOM 5465 N N . GLU A 1 709 ? -17.609 19.686 11.883 1.00 69.38 709 GLU A N 1
ATOM 5466 C CA . GLU A 1 709 ? -16.737 20.782 12.268 1.00 69.38 709 GLU A CA 1
ATOM 5467 C C . GLU A 1 709 ? -17.351 21.674 13.360 1.00 69.38 709 GLU A C 1
ATOM 5469 O O . GLU A 1 709 ? -18.542 21.997 13.351 1.00 69.38 709 GLU A O 1
ATOM 5474 N N . HIS A 1 710 ? -16.497 22.102 14.297 1.00 59.19 710 HIS A N 1
ATOM 5475 C CA . HIS A 1 710 ? -16.807 23.085 15.337 1.00 59.19 710 HIS A CA 1
ATOM 5476 C C . HIS A 1 710 ? -15.857 24.312 15.359 1.00 59.19 710 HIS A C 1
ATOM 5478 O O . HIS A 1 710 ? -16.044 25.187 16.201 1.00 59.19 710 HIS A O 1
ATOM 5484 N N . SER A 1 711 ? -14.852 24.420 14.471 1.00 56.19 711 SER A N 1
ATOM 5485 C CA . SER A 1 711 ? -13.784 25.448 14.528 1.00 56.19 711 SER A CA 1
ATOM 5486 C C . SER A 1 711 ? -13.249 25.860 13.139 1.00 56.19 711 SER A C 1
ATOM 5488 O O . SER A 1 711 ? -13.333 25.078 12.214 1.00 56.19 711 SER A O 1
ATOM 5490 N N . VAL A 1 712 ? -12.673 27.064 12.972 1.00 51.38 712 VAL A N 1
ATOM 5491 C CA . VAL A 1 712 ? -12.466 27.760 11.664 1.00 51.38 712 VAL A CA 1
ATOM 5492 C C . VAL A 1 712 ? -11.011 27.718 11.112 1.00 51.38 712 VAL A C 1
ATOM 5494 O O . VAL A 1 712 ? -10.712 28.318 10.085 1.00 51.38 712 VAL A O 1
ATOM 5497 N N . VAL A 1 713 ? -10.060 27.037 11.763 1.00 56.28 713 VAL A N 1
ATOM 5498 C CA . VAL A 1 713 ? -8.628 27.043 11.361 1.00 56.28 713 VAL A CA 1
ATOM 5499 C C . VAL A 1 713 ? -8.235 25.924 10.371 1.00 56.28 713 VAL A C 1
ATOM 5501 O O . VAL A 1 713 ? -8.284 24.756 10.744 1.00 56.28 713 VAL A O 1
ATOM 5504 N N . ALA A 1 714 ? -7.745 26.270 9.170 1.00 51.28 714 ALA A N 1
ATOM 5505 C CA . ALA A 1 714 ? -7.274 25.336 8.125 1.00 51.28 714 ALA A CA 1
ATOM 5506 C C . ALA A 1 714 ? -6.145 24.391 8.594 1.00 51.28 714 ALA A C 1
ATOM 5508 O O . ALA A 1 714 ? -5.171 24.850 9.202 1.00 51.28 714 ALA A O 1
ATOM 5509 N N . ARG A 1 715 ? -6.270 23.077 8.336 1.00 62.69 715 ARG A N 1
ATOM 5510 C CA . ARG A 1 715 ? -5.443 22.014 8.957 1.00 62.69 715 ARG A CA 1
ATOM 5511 C C . ARG A 1 715 ? -5.322 20.740 8.109 1.00 62.69 715 ARG A C 1
ATOM 5513 O O . ARG A 1 715 ? -6.099 20.563 7.176 1.00 62.69 715 ARG A O 1
ATOM 5520 N N . PRO A 1 716 ? -4.346 19.855 8.406 1.00 65.19 716 PRO A N 1
ATOM 5521 C CA . PRO A 1 716 ? -4.050 18.703 7.558 1.00 65.19 716 PRO A CA 1
ATOM 5522 C C . PRO A 1 716 ? -5.194 17.669 7.548 1.00 65.19 716 PRO A C 1
ATOM 5524 O O . PRO A 1 716 ? -5.981 17.602 8.493 1.00 65.19 716 PRO A O 1
ATOM 5527 N N . ALA A 1 717 ? -5.253 16.849 6.488 1.00 75.12 717 ALA A N 1
ATOM 5528 C CA . ALA A 1 717 ? -6.308 15.853 6.255 1.00 75.12 717 ALA A CA 1
ATOM 5529 C C . ALA A 1 717 ? -6.540 14.926 7.461 1.00 75.12 717 ALA A C 1
ATOM 5531 O O . ALA A 1 717 ? -5.595 14.593 8.185 1.00 75.12 717 ALA A O 1
ATOM 5532 N N . THR A 1 718 ? -7.790 14.517 7.645 1.00 85.44 718 THR A N 1
ATOM 5533 C CA . THR A 1 718 ? -8.230 13.609 8.708 1.00 85.44 718 THR A CA 1
ATOM 5534 C C . THR A 1 718 ? -8.257 12.181 8.153 1.00 85.44 718 THR A C 1
ATOM 5536 O O . THR A 1 718 ? -8.786 11.958 7.063 1.00 85.44 718 THR A O 1
ATOM 5539 N N . GLU A 1 719 ? -7.666 11.219 8.861 1.00 90.69 719 GLU A N 1
ATOM 5540 C CA . GLU A 1 719 ? -7.488 9.844 8.372 1.00 90.69 719 GLU A CA 1
ATOM 5541 C C . GLU A 1 719 ? -8.080 8.823 9.339 1.00 90.69 719 GLU A C 1
ATOM 5543 O O . GLU A 1 719 ? -7.817 8.865 10.541 1.00 90.69 719 GLU A O 1
ATOM 5548 N N . PHE A 1 720 ? -8.872 7.892 8.805 1.00 91.44 720 PHE A N 1
ATOM 5549 C CA . PHE A 1 720 ? -9.473 6.791 9.552 1.00 91.44 720 PHE A CA 1
ATOM 5550 C C . PHE A 1 720 ? -9.000 5.471 8.981 1.00 91.44 720 PHE A C 1
ATOM 5552 O O . PHE A 1 720 ? -9.095 5.239 7.777 1.00 91.44 720 PHE A O 1
ATOM 5559 N N . SER A 1 721 ? -8.556 4.577 9.852 1.00 94.12 721 SER A N 1
ATOM 5560 C CA . SER A 1 721 ? -8.271 3.204 9.490 1.00 94.12 721 SER A CA 1
ATOM 5561 C C . SER A 1 721 ? -9.076 2.234 10.329 1.00 94.12 721 SER A C 1
ATOM 5563 O O . SER A 1 721 ? -9.087 2.302 11.554 1.00 94.12 721 SER A O 1
ATOM 5565 N N . LEU A 1 722 ? -9.743 1.316 9.645 1.00 96.06 722 LEU A N 1
ATOM 5566 C CA . LEU A 1 722 ? -10.424 0.174 10.221 1.00 96.06 722 LEU A CA 1
ATOM 5567 C C . LEU A 1 722 ? -9.701 -1.078 9.727 1.00 96.06 722 LEU A C 1
ATOM 5569 O O . LEU A 1 722 ? -9.634 -1.321 8.522 1.00 96.06 722 LEU A O 1
ATOM 5573 N N . PHE A 1 723 ? -9.163 -1.875 10.641 1.00 95.06 723 PHE A N 1
ATOM 5574 C CA . PHE A 1 723 ? -8.502 -3.133 10.318 1.00 95.06 723 PHE A CA 1
ATOM 5575 C C . PHE A 1 723 ? -9.090 -4.257 11.160 1.00 95.06 723 PHE A C 1
ATOM 5577 O O . PHE A 1 723 ? -9.028 -4.209 12.387 1.00 95.06 723 PHE A O 1
ATOM 5584 N N . ARG A 1 724 ? -9.668 -5.280 10.517 1.00 95.50 724 ARG A N 1
ATOM 5585 C CA . ARG A 1 724 ? -10.316 -6.412 11.216 1.00 95.50 724 ARG A CA 1
ATOM 5586 C C . ARG A 1 724 ? -11.432 -5.979 12.170 1.00 95.50 724 ARG A C 1
ATOM 5588 O O . ARG A 1 724 ? -11.667 -6.580 13.210 1.00 95.50 724 ARG A O 1
ATOM 5595 N N . CYS A 1 725 ? -12.124 -4.894 11.841 1.00 97.75 725 CYS A N 1
ATOM 5596 C CA . CYS A 1 725 ? -13.240 -4.399 12.644 1.00 97.75 725 CYS A CA 1
ATOM 5597 C C . CYS A 1 725 ? -14.573 -4.961 12.162 1.00 97.75 725 CYS A C 1
ATOM 5599 O O . CYS A 1 725 ? -14.798 -5.083 10.956 1.00 97.75 725 CYS A O 1
ATOM 5601 N N . THR A 1 726 ? -15.481 -5.204 13.105 1.00 97.88 726 THR A N 1
ATOM 5602 C CA . THR A 1 726 ? -16.898 -5.429 12.810 1.00 97.88 726 THR A CA 1
ATOM 5603 C C . THR A 1 726 ? -17.688 -4.212 13.264 1.00 97.88 726 THR A C 1
ATOM 5605 O O . THR A 1 726 ? -17.605 -3.810 14.424 1.00 97.88 726 THR A O 1
ATOM 5608 N N . SER A 1 727 ? -18.448 -3.625 12.347 1.00 97.06 727 SER A N 1
ATOM 5609 C CA . SER A 1 727 ? -19.275 -2.444 12.582 1.00 97.06 727 SER A CA 1
ATOM 5610 C C . SER A 1 727 ? -20.753 -2.809 12.492 1.00 97.06 727 SER A C 1
ATOM 5612 O O . SER A 1 727 ? -21.177 -3.409 11.504 1.00 97.06 727 SER A O 1
ATOM 5614 N N . LEU A 1 728 ? -21.521 -2.451 13.520 1.00 96.50 728 LEU A N 1
ATOM 5615 C CA . LEU A 1 728 ? -22.975 -2.563 13.584 1.00 96.50 728 LEU A CA 1
ATOM 5616 C C . LEU A 1 728 ? -23.542 -1.162 13.739 1.00 96.50 728 LEU A C 1
ATOM 5618 O O . LEU A 1 728 ? -23.499 -0.620 14.839 1.00 96.50 728 LEU A O 1
ATOM 5622 N N . ALA A 1 729 ? -24.049 -0.562 12.667 1.00 95.88 729 ALA A N 1
ATOM 5623 C CA . ALA A 1 729 ? -24.536 0.813 12.720 1.00 95.88 729 ALA A CA 1
ATOM 5624 C C . ALA A 1 729 ? -25.582 1.117 11.649 1.00 95.88 729 ALA A C 1
ATOM 5626 O O . ALA A 1 729 ? -25.640 0.458 10.612 1.00 95.88 729 ALA A O 1
ATOM 5627 N N . GLN A 1 730 ? -26.384 2.160 11.860 1.00 94.75 730 GLN A N 1
ATOM 5628 C CA . GLN A 1 730 ? -27.207 2.717 10.794 1.00 94.75 730 GLN A CA 1
ATOM 5629 C C . GLN A 1 730 ? -26.302 3.319 9.710 1.00 94.75 730 GLN A C 1
ATOM 5631 O O . GLN A 1 730 ? -26.580 3.144 8.527 1.00 94.75 730 GLN A O 1
ATOM 5636 N N . SER A 1 731 ? -25.226 4.020 10.091 1.00 94.44 731 SER A N 1
ATOM 5637 C CA . SER A 1 731 ? -24.141 4.400 9.174 1.00 94.44 731 SER A CA 1
ATOM 5638 C C . SER A 1 731 ? -22.758 4.099 9.740 1.00 94.44 731 SER A C 1
ATOM 5640 O O . SER A 1 731 ? -22.518 4.271 10.928 1.00 94.44 731 SER A O 1
ATOM 5642 N N . VAL A 1 732 ? -21.805 3.666 8.915 1.00 94.56 732 VAL A N 1
ATOM 5643 C CA . VAL A 1 732 ? -20.427 3.472 9.403 1.00 94.56 732 VAL A CA 1
ATOM 5644 C C . VAL A 1 732 ? -19.785 4.835 9.643 1.00 94.56 732 VAL A C 1
ATOM 5646 O O . VAL A 1 732 ? -19.283 5.101 10.731 1.00 94.56 732 VAL A O 1
ATOM 5649 N N . VAL A 1 733 ? -19.867 5.724 8.654 1.00 94.50 733 VAL A N 1
ATOM 5650 C CA . VAL A 1 733 ? -19.358 7.094 8.758 1.00 94.50 733 VAL A CA 1
ATOM 5651 C C . VAL A 1 733 ? -20.462 8.078 8.409 1.00 94.50 733 VAL A C 1
ATOM 5653 O O . VAL A 1 733 ? -21.135 7.925 7.391 1.00 94.50 733 VAL A O 1
ATOM 5656 N N . ALA A 1 734 ? -20.639 9.097 9.243 1.00 93.50 734 ALA A N 1
ATOM 5657 C CA . ALA A 1 734 ? -21.494 10.240 8.972 1.00 93.50 734 ALA A CA 1
ATOM 5658 C C . ALA A 1 734 ? -20.658 11.521 8.937 1.00 93.50 734 ALA A C 1
ATOM 5660 O O . ALA A 1 734 ? -20.103 11.928 9.952 1.00 93.50 734 ALA A O 1
ATOM 5661 N N . ALA A 1 735 ? -20.591 12.169 7.781 1.00 91.31 735 ALA A N 1
ATOM 5662 C CA . ALA A 1 735 ? -19.858 13.409 7.575 1.00 91.31 735 ALA A CA 1
ATOM 5663 C C . ALA A 1 735 ? -20.826 14.544 7.237 1.00 91.31 735 ALA A C 1
ATOM 5665 O O . ALA A 1 735 ? -21.579 14.478 6.261 1.00 91.31 735 ALA A O 1
ATOM 5666 N N . SER A 1 736 ? -20.815 15.604 8.037 1.00 89.31 736 SER A N 1
ATOM 5667 C CA . SER A 1 736 ? -21.655 16.771 7.790 1.00 89.31 736 SER A CA 1
ATOM 5668 C C . SER A 1 736 ? -20.921 18.057 8.137 1.00 89.31 736 SER A C 1
ATOM 5670 O O . SER A 1 736 ? -20.118 18.083 9.062 1.00 89.31 736 SER A O 1
ATOM 5672 N N . ASN A 1 737 ? -21.210 19.125 7.391 1.00 84.88 737 ASN A N 1
ATOM 5673 C CA . ASN A 1 737 ? -20.612 20.447 7.599 1.00 84.88 737 ASN A CA 1
ATOM 5674 C C . ASN A 1 737 ? -19.068 20.417 7.579 1.00 84.88 737 ASN A C 1
ATOM 5676 O O . ASN A 1 737 ? -18.435 20.991 8.462 1.00 84.88 737 ASN A O 1
ATOM 5680 N N . LEU A 1 738 ? -18.461 19.714 6.610 1.00 83.81 738 LEU A N 1
ATOM 5681 C CA . LEU A 1 738 ? -17.011 19.770 6.401 1.00 83.81 738 LEU A CA 1
ATOM 5682 C C . LEU A 1 738 ? -16.662 20.998 5.540 1.00 83.81 738 LEU A C 1
ATOM 5684 O O . LEU A 1 738 ? -17.259 21.171 4.473 1.00 83.81 738 LEU A O 1
ATOM 5688 N N . PRO A 1 739 ? -15.690 21.829 5.941 1.00 79.94 739 PRO A N 1
ATOM 5689 C CA . PRO A 1 739 ? -15.154 22.890 5.093 1.00 79.94 739 PRO A CA 1
ATOM 5690 C C . PRO A 1 739 ? -14.597 22.388 3.780 1.00 79.94 739 PRO A C 1
ATOM 5692 O O . PRO A 1 739 ? -13.998 21.317 3.745 1.00 79.94 739 PRO A O 1
ATOM 5695 N N . GLU A 1 740 ? -14.673 23.217 2.740 1.00 81.25 740 GLU A N 1
ATOM 5696 C CA . GLU A 1 740 ? -14.106 22.941 1.412 1.00 81.25 740 GLU A CA 1
ATOM 5697 C C . GLU A 1 740 ? -12.631 22.493 1.449 1.00 81.25 740 GLU A C 1
ATOM 5699 O O . GLU A 1 740 ? -12.230 21.688 0.615 1.00 81.25 740 GLU A O 1
ATOM 5704 N N . ASP A 1 741 ? -11.841 22.946 2.432 1.00 77.62 741 ASP A N 1
ATOM 5705 C CA . ASP A 1 741 ? -10.424 22.588 2.596 1.00 77.62 741 ASP A CA 1
ATOM 5706 C C . ASP A 1 741 ? -10.173 21.281 3.369 1.00 77.62 741 ASP A C 1
ATOM 5708 O O . ASP A 1 741 ? -9.045 20.785 3.395 1.00 77.62 741 ASP A O 1
ATOM 5712 N N . VAL A 1 742 ? -11.195 20.712 4.010 1.00 80.81 742 VAL A N 1
ATOM 5713 C CA . VAL A 1 742 ? -11.063 19.495 4.812 1.00 80.81 742 VAL A CA 1
ATOM 5714 C C . VAL A 1 742 ? -11.330 18.268 3.956 1.00 80.81 742 VAL A C 1
ATOM 5716 O O . VAL A 1 742 ? -12.416 18.091 3.409 1.00 80.81 742 VAL A O 1
ATOM 5719 N N . HIS A 1 743 ? -10.342 17.376 3.925 1.00 85.06 743 HIS A N 1
ATOM 5720 C CA . HIS A 1 743 ? -10.442 16.082 3.274 1.00 85.06 743 HIS A CA 1
ATOM 5721 C C . HIS A 1 743 ? -10.350 14.954 4.304 1.00 85.06 743 HIS A C 1
ATOM 5723 O O . HIS A 1 743 ? -9.419 14.910 5.116 1.00 85.06 743 HIS A O 1
ATOM 5729 N N . VAL A 1 744 ? -11.304 14.029 4.255 1.00 88.00 744 VAL A N 1
ATOM 5730 C CA . VAL A 1 744 ? -11.372 12.851 5.121 1.00 88.00 744 VAL A CA 1
ATOM 5731 C C . VAL A 1 744 ? -11.033 11.617 4.289 1.00 88.00 744 VAL A C 1
ATOM 5733 O O . VAL A 1 744 ? -11.623 11.388 3.235 1.00 88.00 744 VAL A O 1
ATOM 5736 N N . ARG A 1 745 ? -10.064 10.821 4.741 1.00 90.94 745 ARG A N 1
ATOM 5737 C CA . ARG A 1 745 ? -9.657 9.575 4.077 1.00 90.94 745 ARG A CA 1
ATOM 5738 C C . ARG A 1 745 ? -9.989 8.392 4.963 1.00 90.94 745 ARG A C 1
ATOM 5740 O O . ARG A 1 745 ? -9.643 8.389 6.140 1.00 90.94 745 ARG A O 1
ATOM 5747 N N . ILE A 1 746 ? -10.632 7.386 4.393 1.00 92.75 746 ILE A N 1
ATOM 5748 C CA . ILE A 1 746 ? -11.104 6.210 5.113 1.00 92.75 746 ILE A CA 1
ATOM 5749 C C . ILE A 1 746 ? -10.469 4.984 4.478 1.00 92.75 746 ILE A C 1
ATOM 5751 O O . ILE A 1 746 ? -10.643 4.739 3.290 1.00 92.75 746 ILE A O 1
ATOM 5755 N N . PHE A 1 747 ? -9.745 4.211 5.277 1.00 93.81 747 PHE A N 1
ATOM 5756 C CA . PHE A 1 747 ? -9.113 2.964 4.879 1.00 93.81 747 PHE A CA 1
ATOM 5757 C C . PHE A 1 747 ? -9.748 1.826 5.664 1.00 93.81 747 PHE A C 1
ATOM 5759 O O . PHE A 1 747 ? -9.584 1.746 6.878 1.00 93.81 747 PHE A O 1
ATOM 5766 N N . SER A 1 748 ? -10.449 0.925 4.990 1.00 94.44 748 SER A N 1
ATOM 5767 C CA . SER A 1 748 ? -10.982 -0.286 5.606 1.00 94.44 748 SER A CA 1
ATOM 5768 C C . SER A 1 748 ? -10.294 -1.525 5.046 1.00 94.44 748 SER A C 1
ATOM 5770 O O . SER A 1 748 ? -10.022 -1.634 3.850 1.00 94.44 748 SER A O 1
ATOM 5772 N N . ARG A 1 749 ? -9.937 -2.457 5.925 1.00 92.81 749 ARG A N 1
ATOM 5773 C CA . ARG A 1 749 ? -9.290 -3.701 5.525 1.00 92.81 749 ARG A CA 1
ATOM 5774 C C . ARG A 1 749 ? -9.757 -4.857 6.387 1.00 92.81 749 ARG A C 1
ATOM 5776 O O . ARG A 1 749 ? -9.720 -4.766 7.613 1.00 92.81 749 ARG A O 1
ATOM 5783 N N . GLU A 1 750 ? -10.128 -5.958 5.739 1.00 93.94 750 GLU A N 1
ATOM 5784 C CA . GLU A 1 750 ? -10.598 -7.171 6.416 1.00 93.94 750 GLU A CA 1
ATOM 5785 C C . GLU A 1 750 ? -11.770 -6.853 7.366 1.00 93.94 750 GLU A C 1
ATOM 5787 O O . GLU A 1 750 ? -11.858 -7.401 8.459 1.00 93.94 750 GLU A O 1
ATOM 5792 N N . CYS A 1 751 ? -12.641 -5.908 6.997 1.00 97.19 751 CYS A N 1
ATOM 5793 C CA . CYS A 1 751 ? -13.734 -5.424 7.848 1.00 97.19 751 CYS A CA 1
ATOM 5794 C C . CYS A 1 751 ? -15.071 -6.082 7.512 1.00 97.19 751 CYS A C 1
ATOM 5796 O O . CYS A 1 751 ? -15.347 -6.396 6.357 1.00 97.19 751 CYS A O 1
ATOM 5798 N N . LEU A 1 752 ? -15.933 -6.204 8.521 1.00 96.81 752 LEU A N 1
ATOM 5799 C CA . LEU A 1 752 ? -17.312 -6.656 8.377 1.00 96.81 752 LEU A CA 1
ATOM 5800 C C . LEU A 1 752 ? -18.274 -5.520 8.743 1.00 96.81 752 LEU A C 1
ATOM 5802 O O . LEU A 1 752 ? -18.239 -4.996 9.854 1.00 96.81 752 LEU A O 1
ATOM 5806 N N . PHE A 1 753 ? -19.163 -5.161 7.825 1.00 96.50 753 PHE A N 1
ATOM 5807 C CA . PHE A 1 753 ? -20.151 -4.107 8.015 1.00 96.50 753 PHE A CA 1
ATOM 5808 C C . PHE A 1 753 ? -21.556 -4.699 8.041 1.00 96.50 753 PHE A C 1
ATOM 5810 O O . PHE A 1 753 ? -21.999 -5.365 7.099 1.00 96.50 753 PHE A O 1
ATOM 5817 N N . LEU A 1 754 ? -22.277 -4.422 9.121 1.00 94.81 754 LEU A N 1
ATOM 5818 C CA . LEU A 1 754 ? -23.629 -4.892 9.378 1.00 94.81 754 LEU A CA 1
ATOM 5819 C C . LEU A 1 754 ? -24.508 -3.678 9.727 1.00 94.81 754 LEU A C 1
ATOM 5821 O O . LEU A 1 754 ? -24.100 -2.830 10.522 1.00 94.81 754 LEU A O 1
ATOM 5825 N N . PRO A 1 755 ? -25.708 -3.548 9.149 1.00 93.06 755 PRO A N 1
ATOM 5826 C CA . PRO A 1 755 ? -26.584 -2.438 9.469 1.00 93.06 755 PRO A CA 1
ATOM 5827 C C . PRO A 1 755 ? -27.301 -2.645 10.806 1.00 93.06 755 PRO A C 1
ATOM 5829 O O . PRO A 1 755 ? -27.606 -3.773 11.192 1.00 93.06 755 PRO A O 1
ATOM 5832 N N . THR A 1 756 ? -27.668 -1.544 11.457 1.00 89.00 756 THR A N 1
ATOM 5833 C CA . THR A 1 756 ? -28.645 -1.523 12.555 1.00 89.00 756 THR A CA 1
ATOM 5834 C C . THR A 1 756 ? -29.830 -0.623 12.203 1.00 89.00 756 THR A C 1
ATOM 5836 O O . THR A 1 756 ? -29.726 0.302 11.398 1.00 89.00 756 THR A O 1
ATOM 5839 N N . GLY A 1 757 ? -30.994 -0.906 12.793 1.00 81.88 757 GLY A N 1
ATOM 5840 C CA . GLY A 1 757 ? -32.194 -0.086 12.623 1.00 81.88 757 GLY A CA 1
ATOM 5841 C C . GLY A 1 757 ? -33.008 -0.379 11.357 1.00 81.88 757 GLY A C 1
ATOM 5842 O O . GLY A 1 757 ? -32.990 -1.477 10.800 1.00 81.88 757 GLY A O 1
ATOM 5843 N N . GLN A 1 758 ? -33.812 0.601 10.936 1.00 80.94 758 GLN A N 1
ATOM 5844 C CA . GLN A 1 758 ? -34.723 0.447 9.800 1.00 80.94 758 GLN A CA 1
ATOM 5845 C C . GLN A 1 758 ? -33.951 0.405 8.483 1.00 80.94 758 GLN A C 1
ATOM 5847 O O . GLN A 1 758 ? -33.256 1.362 8.149 1.00 80.94 758 GLN A O 1
ATOM 5852 N N . LYS A 1 759 ? -34.171 -0.650 7.686 1.00 81.25 759 LYS A N 1
ATOM 5853 C CA . LYS A 1 759 ? -33.503 -0.878 6.394 1.00 81.25 759 LYS A CA 1
ATOM 5854 C C . LYS A 1 759 ? -33.420 0.374 5.515 1.00 81.25 759 LYS A C 1
ATOM 5856 O O . LYS A 1 759 ? -32.375 0.635 4.952 1.00 81.25 759 LYS A O 1
ATOM 5861 N N . ALA A 1 760 ? -34.483 1.173 5.419 1.00 81.44 760 ALA A N 1
ATOM 5862 C CA . ALA A 1 760 ? -34.516 2.359 4.555 1.00 81.44 760 ALA A CA 1
ATOM 5863 C C . ALA A 1 760 ? -33.488 3.453 4.914 1.00 81.44 760 ALA A C 1
ATOM 5865 O O . ALA A 1 760 ? -33.203 4.311 4.085 1.00 81.44 760 ALA A O 1
ATOM 5866 N N . LEU A 1 761 ? -32.957 3.445 6.137 1.00 84.75 761 LEU A N 1
ATOM 5867 C CA . LEU A 1 761 ? -32.050 4.472 6.642 1.00 84.75 761 LEU A CA 1
ATOM 5868 C C . LEU A 1 761 ? -30.591 4.006 6.729 1.00 84.75 761 LEU A C 1
ATOM 5870 O O . LEU A 1 761 ? -29.741 4.798 7.147 1.00 84.75 761 LEU A O 1
ATOM 5874 N N . THR A 1 762 ? -30.311 2.750 6.368 1.00 91.12 762 THR A N 1
ATOM 5875 C CA . THR A 1 762 ? -28.999 2.130 6.552 1.00 91.12 762 THR A CA 1
ATOM 5876 C C . THR A 1 762 ? -28.072 2.430 5.379 1.00 91.12 762 THR A C 1
ATOM 5878 O O . THR A 1 762 ? -28.422 2.224 4.212 1.00 91.12 762 THR A O 1
ATOM 5881 N N . SER A 1 763 ? -26.870 2.902 5.695 1.00 93.06 763 SER A N 1
ATOM 5882 C CA . SER A 1 763 ? -25.842 3.255 4.716 1.00 93.06 763 SER A CA 1
ATOM 5883 C C . SER A 1 763 ? -24.438 2.912 5.200 1.00 93.06 763 SER A C 1
ATOM 5885 O O . SER A 1 763 ? -24.222 2.776 6.394 1.00 93.06 763 SER A O 1
ATOM 5887 N N . VAL A 1 764 ? -23.454 2.797 4.311 1.00 93.25 764 VAL A N 1
ATOM 5888 C CA . VAL A 1 764 ? -22.045 2.758 4.748 1.00 93.25 764 VAL A CA 1
ATOM 5889 C C . VAL A 1 764 ? -21.584 4.178 5.061 1.00 93.25 764 VAL A C 1
ATOM 5891 O O . VAL A 1 764 ? -21.076 4.449 6.150 1.00 93.25 764 VAL A O 1
ATOM 5894 N N . LEU A 1 765 ? -21.879 5.105 4.152 1.00 93.00 765 LEU A N 1
ATOM 5895 C CA . LEU A 1 765 ? -21.517 6.508 4.252 1.00 93.00 765 LEU A CA 1
ATOM 5896 C C . LEU A 1 765 ? -22.768 7.399 4.257 1.00 93.00 765 LEU A C 1
ATOM 5898 O O . LEU A 1 765 ? -23.597 7.319 3.356 1.00 93.00 765 LEU A O 1
ATOM 5902 N N . ALA A 1 766 ? -22.895 8.283 5.242 1.00 92.81 766 ALA A N 1
ATOM 5903 C CA . ALA A 1 766 ? -23.910 9.331 5.283 1.00 92.81 766 ALA A CA 1
ATOM 5904 C C . ALA A 1 766 ? -23.241 10.705 5.136 1.00 92.81 766 ALA A C 1
ATOM 5906 O O . ALA A 1 766 ? -22.372 11.054 5.925 1.00 92.81 766 ALA A O 1
ATOM 5907 N N . THR A 1 767 ? -23.639 11.498 4.142 1.00 92.06 767 THR A N 1
ATOM 5908 C CA . THR A 1 767 ? -23.004 12.796 3.827 1.00 92.06 767 THR A CA 1
ATOM 5909 C C . THR A 1 767 ? -24.017 13.926 3.764 1.00 92.06 767 THR A C 1
ATOM 5911 O O . THR A 1 767 ? -25.154 13.698 3.360 1.00 92.06 767 THR A O 1
ATOM 5914 N N . SER A 1 768 ? -23.636 15.156 4.115 1.00 90.06 768 SER A N 1
ATOM 5915 C CA . SER A 1 768 ? -24.424 16.320 3.693 1.00 90.06 768 SER A CA 1
ATOM 5916 C C . SER A 1 768 ? -24.283 16.550 2.181 1.00 90.06 768 SER A C 1
ATOM 5918 O O . SER A 1 768 ? -23.350 16.070 1.533 1.00 90.06 768 SER A O 1
ATOM 5920 N N . ASN A 1 769 ? -25.215 17.313 1.614 1.00 85.44 769 ASN A N 1
ATOM 5921 C CA . ASN A 1 769 ? -25.216 17.659 0.192 1.00 85.44 769 ASN A CA 1
ATOM 5922 C C . ASN A 1 769 ? -23.931 18.368 -0.265 1.00 85.44 769 ASN A C 1
ATOM 5924 O O . ASN A 1 769 ? -23.434 18.126 -1.361 1.00 85.44 769 ASN A O 1
ATOM 5928 N N . GLU A 1 770 ? -23.407 19.252 0.581 1.00 83.56 770 GLU A N 1
ATOM 5929 C CA . GLU A 1 770 ? -22.175 20.005 0.332 1.00 83.56 770 GLU A CA 1
ATOM 5930 C C . GLU A 1 770 ? -20.973 19.063 0.277 1.00 83.56 770 GLU A C 1
ATOM 5932 O O . GLU A 1 770 ? -20.222 19.078 -0.696 1.00 83.56 770 GLU A O 1
ATOM 5937 N N . VAL A 1 771 ? -20.881 18.153 1.252 1.00 81.19 771 VAL A N 1
ATOM 5938 C CA . VAL A 1 771 ? -19.793 17.178 1.350 1.00 81.19 771 VAL A CA 1
ATOM 5939 C C . VAL A 1 771 ? -19.766 16.231 0.156 1.00 81.19 771 VAL A C 1
ATOM 5941 O O . VAL A 1 771 ? -18.713 15.983 -0.433 1.00 81.19 771 VAL A O 1
ATOM 5944 N N . SER A 1 772 ? -20.938 15.737 -0.250 1.00 81.25 772 SER A N 1
ATOM 5945 C CA . SER A 1 772 ? -21.046 14.853 -1.409 1.00 81.25 772 SER A CA 1
ATOM 5946 C C . SER A 1 772 ? -20.639 15.541 -2.714 1.00 81.25 772 SER A C 1
ATOM 5948 O O . SER A 1 772 ? -20.063 14.892 -3.582 1.00 81.25 772 SER A O 1
ATOM 5950 N N . LYS A 1 773 ? -20.951 16.833 -2.882 1.00 81.56 773 LYS A N 1
ATOM 5951 C CA . LYS A 1 773 ? -20.603 17.590 -4.097 1.00 81.56 773 LYS A CA 1
ATOM 5952 C C . LYS A 1 773 ? -19.137 18.011 -4.119 1.00 81.56 773 LYS A C 1
ATOM 5954 O O . LYS A 1 773 ? -18.549 18.049 -5.194 1.00 81.56 773 LYS A O 1
ATOM 5959 N N . GLY A 1 774 ? -18.564 18.303 -2.953 1.00 72.75 774 GLY A N 1
ATOM 5960 C CA . GLY A 1 774 ? -17.168 18.709 -2.803 1.00 72.75 774 GLY A CA 1
ATOM 5961 C C . GLY A 1 774 ? -16.147 17.577 -2.946 1.00 72.75 774 GLY A C 1
ATOM 5962 O O . GLY A 1 774 ? -14.959 17.867 -2.974 1.00 72.75 774 GLY A O 1
ATOM 5963 N N . GLN A 1 775 ? -16.579 16.309 -3.031 1.00 81.19 775 GLN A N 1
ATOM 5964 C CA . GLN A 1 775 ? -15.693 15.129 -3.060 1.00 81.19 775 GLN A CA 1
ATOM 5965 C C . GLN A 1 775 ? -14.663 15.115 -1.915 1.00 81.19 775 GLN A C 1
ATOM 5967 O O . GLN A 1 775 ? -13.528 14.699 -2.093 1.00 81.19 775 GLN A O 1
ATOM 5972 N N . GLN A 1 776 ? -15.061 15.563 -0.725 1.00 84.69 776 GLN A N 1
ATOM 5973 C CA . GLN A 1 776 ? -14.175 15.708 0.441 1.00 84.69 776 GLN A CA 1
ATOM 5974 C C . GLN A 1 776 ? -13.869 14.384 1.162 1.00 84.69 776 GLN A C 1
ATOM 5976 O O . GLN A 1 776 ? -13.272 14.380 2.240 1.00 84.69 776 GLN A O 1
ATOM 5981 N N . LEU A 1 777 ? -14.352 13.263 0.626 1.00 86.44 777 LEU A N 1
ATOM 5982 C CA . LEU A 1 777 ? -14.285 11.945 1.239 1.00 86.44 777 LEU A CA 1
ATOM 5983 C C . LEU A 1 777 ? -13.693 10.957 0.248 1.00 86.44 777 LEU A C 1
ATOM 5985 O O . LEU A 1 777 ? -14.301 10.675 -0.782 1.00 86.44 777 LEU A O 1
ATOM 5989 N N . ASP A 1 778 ? -12.563 10.373 0.628 1.00 89.31 778 ASP A N 1
ATOM 5990 C CA . ASP A 1 778 ? -12.005 9.215 -0.055 1.00 89.31 778 ASP A CA 1
ATOM 5991 C C . ASP A 1 778 ? -12.264 7.966 0.780 1.00 89.31 778 ASP A C 1
ATOM 5993 O O . ASP A 1 778 ? -11.922 7.916 1.964 1.00 89.31 778 ASP A O 1
ATOM 5997 N N . TRP A 1 779 ? -12.828 6.939 0.150 1.00 90.94 779 TRP A N 1
ATOM 5998 C CA . TRP A 1 779 ? -13.013 5.622 0.747 1.00 90.94 779 TRP A CA 1
ATOM 5999 C C . TRP A 1 779 ? -12.164 4.598 0.002 1.00 90.94 779 TRP A C 1
ATOM 6001 O O . TRP A 1 779 ? -12.282 4.455 -1.212 1.00 90.94 779 TRP A O 1
ATOM 6011 N N . TRP A 1 780 ? -11.336 3.867 0.739 1.00 91.44 780 TRP A N 1
ATOM 6012 C CA . TRP A 1 780 ? -10.474 2.806 0.237 1.00 91.44 780 TRP A CA 1
ATOM 6013 C C . TRP A 1 780 ? -10.754 1.525 1.018 1.00 91.44 780 TRP A C 1
ATOM 6015 O O . TRP A 1 780 ? -10.631 1.519 2.244 1.00 91.44 780 TRP A O 1
ATOM 6025 N N . GLU A 1 781 ? -11.095 0.429 0.339 1.00 90.44 781 GLU A N 1
ATOM 6026 C CA . GLU A 1 781 ? -11.379 -0.848 1.012 1.00 90.44 781 GLU A CA 1
ATOM 6027 C C . GLU A 1 781 ? -10.716 -2.071 0.396 1.00 90.44 781 GLU A C 1
ATOM 6029 O O . GLU A 1 781 ? -10.608 -2.182 -0.824 1.00 90.44 781 GLU A O 1
ATOM 6034 N N . THR A 1 782 ? -10.283 -3.007 1.241 1.00 87.62 782 THR A N 1
ATOM 6035 C CA . THR A 1 782 ? -9.728 -4.306 0.823 1.00 87.62 782 THR A CA 1
ATOM 6036 C C . THR A 1 782 ? -10.339 -5.421 1.656 1.00 87.62 782 THR A C 1
ATOM 6038 O O . THR A 1 782 ? -10.356 -5.313 2.882 1.00 87.62 782 THR A O 1
ATOM 6041 N N . ASP A 1 783 ? -10.793 -6.502 1.026 1.00 89.12 783 ASP A N 1
ATOM 6042 C CA . ASP A 1 783 ? -11.297 -7.690 1.730 1.00 89.12 783 ASP A CA 1
ATOM 6043 C C . ASP A 1 783 ? -12.449 -7.365 2.703 1.00 89.12 783 ASP A C 1
ATOM 6045 O O . ASP A 1 783 ? -12.489 -7.834 3.841 1.00 89.12 783 ASP A O 1
ATOM 6049 N N . CYS A 1 784 ? -13.377 -6.500 2.287 1.00 93.25 784 CYS A N 1
ATOM 6050 C CA . CYS A 1 784 ? -14.487 -6.054 3.129 1.00 93.25 784 CYS A CA 1
ATOM 6051 C C . CYS A 1 784 ? -15.786 -6.808 2.831 1.00 93.25 784 CYS A C 1
ATOM 6053 O O . CYS A 1 784 ? -16.134 -7.078 1.682 1.00 93.25 784 CYS A O 1
ATOM 6055 N N . GLY A 1 785 ? -16.532 -7.124 3.885 1.00 94.56 785 GLY A N 1
ATOM 6056 C CA . GLY A 1 785 ? -17.822 -7.795 3.810 1.00 94.56 785 GLY A CA 1
ATOM 6057 C C . GLY A 1 785 ? -18.959 -6.866 4.186 1.00 94.56 785 GLY A C 1
ATOM 6058 O O . GLY A 1 785 ? -18.917 -6.210 5.225 1.00 94.56 785 GLY A O 1
ATOM 6059 N N . PHE A 1 786 ? -20.005 -6.856 3.369 1.00 93.88 786 PHE A N 1
ATOM 6060 C CA . PHE A 1 786 ? -21.200 -6.054 3.582 1.00 93.88 786 PHE A CA 1
ATOM 6061 C C . PHE A 1 786 ? -22.414 -6.948 3.723 1.00 93.88 786 PHE A C 1
ATOM 6063 O O . PHE A 1 786 ? -22.680 -7.811 2.883 1.00 93.88 786 PHE A O 1
ATOM 6070 N N . SER A 1 787 ? -23.199 -6.696 4.766 1.00 90.56 787 SER A N 1
ATOM 6071 C CA . SER A 1 787 ? -24.517 -7.297 4.854 1.00 90.56 787 SER A CA 1
ATOM 6072 C C . SER A 1 787 ? -25.408 -6.799 3.705 1.00 90.56 787 SER A C 1
ATOM 6074 O O . SER A 1 787 ? -25.494 -5.593 3.455 1.00 90.56 787 SER A O 1
ATOM 6076 N N . PRO A 1 788 ? -26.168 -7.696 3.059 1.00 84.00 788 PRO A N 1
ATOM 6077 C CA . PRO A 1 788 ? -27.138 -7.358 2.010 1.00 84.00 788 PRO A CA 1
ATOM 6078 C C . PRO A 1 788 ? -28.317 -6.509 2.523 1.00 84.00 788 PRO A C 1
ATOM 6080 O O . PRO A 1 788 ? -29.220 -6.154 1.764 1.00 84.00 788 PRO A O 1
ATOM 6083 N N . GLN A 1 789 ? -28.377 -6.252 3.832 1.00 87.69 789 GLN A N 1
ATOM 6084 C CA . GLN A 1 789 ? -29.426 -5.468 4.469 1.00 87.69 789 GLN A CA 1
ATOM 6085 C C . GLN A 1 789 ? -29.158 -3.956 4.430 1.00 87.69 789 GLN A C 1
ATOM 6087 O O . GLN A 1 789 ? -30.057 -3.193 4.783 1.00 87.69 789 GLN A O 1
ATOM 6092 N N . PHE A 1 790 ? -27.976 -3.501 4.000 1.00 88.44 790 PHE A N 1
ATOM 6093 C CA . PHE A 1 790 ? -27.771 -2.078 3.721 1.00 88.44 790 PHE A CA 1
ATOM 6094 C C . PHE A 1 790 ? -28.687 -1.626 2.579 1.00 88.44 790 PHE A C 1
ATOM 6096 O O . PHE A 1 790 ? -28.750 -2.278 1.537 1.00 88.44 790 PHE A O 1
ATOM 6103 N N . ALA A 1 791 ? -29.406 -0.514 2.756 1.00 88.19 791 ALA A N 1
ATOM 6104 C CA . ALA A 1 791 ? -30.188 0.053 1.659 1.00 88.19 791 ALA A CA 1
ATOM 6105 C C . ALA A 1 791 ? -29.303 0.762 0.634 1.00 88.19 791 ALA A C 1
ATOM 6107 O O . ALA A 1 791 ? -29.548 0.643 -0.566 1.00 88.19 791 ALA A O 1
ATOM 6108 N N . GLN A 1 792 ? -28.301 1.511 1.096 1.00 89.81 792 GLN A N 1
ATOM 6109 C CA . GLN A 1 792 ? -27.499 2.396 0.251 1.00 89.81 792 GLN A CA 1
ATOM 6110 C C . GLN A 1 792 ? -26.015 2.294 0.595 1.00 89.81 792 GLN A C 1
ATOM 6112 O O . GLN A 1 792 ? -25.648 2.041 1.737 1.00 89.81 792 GLN A O 1
ATOM 6117 N N . TRP A 1 793 ? -25.146 2.499 -0.393 1.00 90.81 793 TRP A N 1
ATOM 6118 C CA . TRP A 1 793 ? -23.718 2.665 -0.122 1.00 90.81 793 TRP A CA 1
ATOM 6119 C C . TRP A 1 793 ? -23.475 4.038 0.508 1.00 90.81 793 TRP A C 1
ATOM 6121 O O . TRP A 1 793 ? -23.060 4.147 1.662 1.00 90.81 793 TRP A O 1
ATOM 6131 N N . GLN A 1 794 ? -23.858 5.079 -0.232 1.00 91.00 794 GLN A N 1
ATOM 6132 C CA . GLN A 1 794 ? -23.833 6.466 0.197 1.00 91.00 794 GLN A CA 1
ATOM 6133 C C . GLN A 1 794 ? -25.258 7.020 0.284 1.00 91.00 794 GLN A C 1
ATOM 6135 O O . GLN A 1 794 ? -26.041 6.908 -0.661 1.00 91.00 794 GLN A O 1
ATOM 6140 N N . ARG A 1 795 ? -25.574 7.653 1.413 1.00 91.06 795 ARG A N 1
ATOM 6141 C CA . ARG A 1 795 ? -26.822 8.374 1.656 1.00 91.06 795 ARG A CA 1
ATOM 6142 C C . ARG A 1 795 ? -26.533 9.858 1.824 1.00 91.06 795 ARG A C 1
ATOM 6144 O O . ARG A 1 795 ? -25.696 10.247 2.638 1.00 91.06 795 ARG A O 1
ATOM 6151 N N . VAL A 1 796 ? -27.267 10.698 1.106 1.00 89.75 796 VAL A N 1
ATOM 6152 C CA . VAL A 1 796 ? -27.254 12.143 1.343 1.00 89.75 796 VAL A CA 1
ATOM 6153 C C . VAL A 1 796 ? -28.286 12.468 2.423 1.00 89.75 796 VAL A C 1
ATOM 6155 O O . VAL A 1 796 ? -29.456 12.100 2.329 1.00 89.75 796 VAL A O 1
ATOM 6158 N N . ILE A 1 797 ? -27.854 13.107 3.507 1.00 87.50 797 ILE A N 1
ATOM 6159 C CA . ILE A 1 797 ? -28.700 13.426 4.658 1.00 87.50 797 ILE A CA 1
ATOM 6160 C C . ILE A 1 797 ? -29.791 14.406 4.215 1.00 87.50 797 ILE A C 1
ATOM 6162 O O . ILE A 1 797 ? -29.499 15.504 3.749 1.00 87.50 797 ILE A O 1
ATOM 6166 N N . GLY A 1 798 ? -31.052 14.008 4.398 1.00 84.75 798 GLY A N 1
ATOM 6167 C CA . GLY A 1 798 ? -32.221 14.796 3.995 1.00 84.75 798 GLY A CA 1
ATOM 6168 C C . GLY A 1 798 ? -32.745 14.482 2.592 1.00 84.75 798 GLY A C 1
ATOM 6169 O O . GLY A 1 798 ? -33.790 15.012 2.222 1.00 84.75 798 GLY A O 1
ATOM 6170 N N . GLU A 1 799 ? -32.085 13.596 1.841 1.00 85.19 799 GLU A N 1
ATOM 6171 C CA . GLU A 1 799 ? -32.523 13.1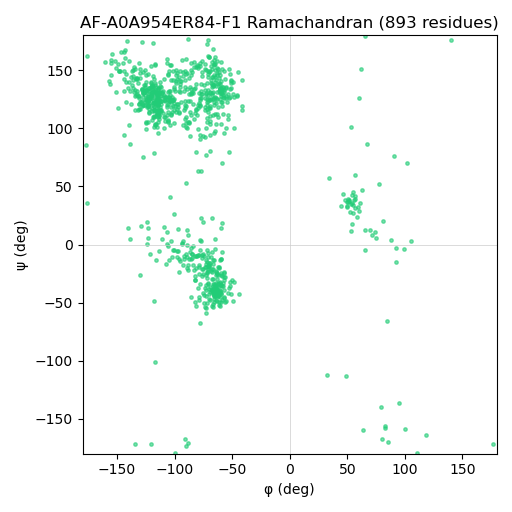71 0.512 1.00 85.19 799 GLU A CA 1
ATOM 6172 C C . GLU A 1 799 ? -32.811 11.668 0.459 1.00 85.19 799 GLU A C 1
ATOM 6174 O O . GLU A 1 799 ? -32.137 10.848 1.085 1.00 85.19 799 GLU A O 1
ATOM 6179 N N . ASN A 1 800 ? -33.817 11.297 -0.332 1.00 77.69 800 ASN A N 1
ATOM 6180 C CA . ASN A 1 800 ? -34.101 9.901 -0.640 1.00 77.69 800 ASN A CA 1
ATOM 6181 C C . ASN A 1 800 ? -33.321 9.519 -1.900 1.00 77.69 800 ASN A C 1
ATOM 6183 O O . ASN A 1 800 ? -33.740 9.855 -3.006 1.00 77.69 800 ASN A O 1
ATOM 6187 N N . SER A 1 801 ? -32.195 8.821 -1.746 1.00 75.25 801 SER A N 1
ATOM 6188 C CA . SER A 1 801 ? -31.485 8.269 -2.904 1.00 75.25 801 SER A CA 1
ATOM 6189 C C . SER A 1 801 ? -32.255 7.088 -3.510 1.00 75.25 801 SER A C 1
ATOM 6191 O O . SER A 1 801 ? -32.814 6.245 -2.805 1.00 75.25 801 SER A O 1
ATOM 6193 N N . THR A 1 802 ? -32.289 7.039 -4.839 1.00 73.38 802 THR A N 1
ATOM 6194 C CA . THR A 1 802 ? -32.852 5.937 -5.634 1.00 73.38 802 THR A CA 1
ATOM 6195 C C . THR A 1 802 ? -31.773 4.995 -6.167 1.00 73.38 802 THR A C 1
ATOM 6197 O O . THR A 1 802 ? -32.098 3.973 -6.771 1.00 73.38 802 THR A O 1
ATOM 6200 N N . VAL A 1 803 ? -30.493 5.321 -5.953 1.00 77.88 803 VAL A N 1
ATOM 6201 C CA . VAL A 1 803 ? -29.362 4.532 -6.447 1.00 77.88 803 VAL A CA 1
ATOM 6202 C C . VAL A 1 803 ? -29.194 3.298 -5.566 1.00 77.88 803 VAL A C 1
ATOM 6204 O O . VAL A 1 803 ? -29.156 3.396 -4.338 1.00 77.88 803 VAL A O 1
ATOM 6207 N N . SER A 1 804 ? -29.107 2.123 -6.191 1.00 80.62 804 SER A N 1
ATOM 6208 C CA . SER A 1 804 ? -28.881 0.872 -5.467 1.00 80.62 804 SER A CA 1
ATOM 6209 C C . SER A 1 804 ? -27.498 0.860 -4.811 1.00 80.62 804 SER A C 1
ATOM 6211 O O . SER A 1 804 ? -26.565 1.506 -5.288 1.00 80.62 804 SER A O 1
ATOM 6213 N N . PHE A 1 805 ? -27.347 0.086 -3.731 1.00 85.06 805 PHE A N 1
ATOM 6214 C CA . PHE A 1 805 ? -26.062 -0.116 -3.054 1.00 85.06 805 PHE A CA 1
ATOM 6215 C C . PHE A 1 805 ? -24.942 -0.476 -4.040 1.00 85.06 805 PHE A C 1
ATOM 6217 O O . PHE A 1 805 ? -23.891 0.156 -4.031 1.00 85.06 805 PHE A O 1
ATOM 6224 N N . THR A 1 806 ? -25.194 -1.442 -4.929 1.00 82.06 806 THR A N 1
ATOM 6225 C CA . THR A 1 806 ? -24.216 -1.911 -5.917 1.00 82.06 806 THR A CA 1
ATOM 6226 C C . THR A 1 806 ? -23.843 -0.824 -6.919 1.00 82.06 806 THR A C 1
ATOM 6228 O O . THR A 1 806 ? -22.658 -0.577 -7.100 1.00 82.06 806 THR A O 1
ATOM 6231 N N . ALA A 1 807 ? -24.819 -0.113 -7.496 1.00 81.38 807 ALA A N 1
ATOM 6232 C CA . ALA A 1 807 ? -24.538 0.930 -8.483 1.00 81.38 807 ALA A CA 1
ATOM 6233 C C . ALA A 1 807 ? -23.792 2.128 -7.871 1.00 81.38 807 ALA A C 1
ATOM 6235 O O . ALA A 1 807 ? -22.882 2.672 -8.486 1.00 81.38 807 ALA A O 1
ATOM 6236 N N . ALA A 1 808 ? -24.138 2.527 -6.642 1.00 80.62 808 ALA A N 1
ATOM 6237 C CA . ALA A 1 808 ? -23.421 3.588 -5.934 1.00 80.62 808 ALA A CA 1
ATOM 6238 C C . ALA A 1 808 ? -21.980 3.166 -5.602 1.00 80.62 808 ALA A C 1
ATOM 6240 O O . ALA A 1 808 ? -21.051 3.958 -5.735 1.00 80.62 808 ALA A O 1
ATOM 6241 N N . ARG A 1 809 ? -21.787 1.901 -5.224 1.00 81.50 809 ARG A N 1
ATOM 6242 C CA . ARG A 1 809 ? -20.470 1.325 -4.961 1.00 81.50 809 ARG A CA 1
ATOM 6243 C C . ARG A 1 809 ? -19.608 1.261 -6.228 1.00 81.50 809 ARG A C 1
ATOM 6245 O O . ARG A 1 809 ? -18.441 1.623 -6.187 1.00 81.50 809 ARG A O 1
ATOM 6252 N N . GLU A 1 810 ? -20.188 0.852 -7.353 1.00 80.44 810 GLU A N 1
ATOM 6253 C CA . GLU A 1 810 ? -19.520 0.803 -8.664 1.00 80.44 810 GLU A CA 1
ATOM 6254 C C . GLU A 1 810 ? -19.237 2.194 -9.251 1.00 80.44 810 GLU A C 1
ATOM 6256 O O . GLU A 1 810 ? -18.391 2.322 -10.127 1.00 80.44 810 GLU A O 1
ATOM 6261 N N . SER A 1 811 ? -19.917 3.238 -8.762 1.00 79.06 811 SER A N 1
ATOM 6262 C CA . SER A 1 811 ? -19.653 4.628 -9.157 1.00 79.06 811 SER A CA 1
ATOM 6263 C C . SER A 1 811 ? -18.438 5.260 -8.469 1.00 79.06 811 SER A C 1
ATOM 6265 O O . SER A 1 811 ? -18.035 6.362 -8.846 1.00 79.06 811 SER A O 1
ATOM 6267 N N . LEU A 1 812 ? -17.858 4.587 -7.466 1.00 80.62 812 LEU A N 1
ATOM 6268 C CA . LEU A 1 812 ? -16.572 4.992 -6.905 1.00 80.62 812 LEU A CA 1
ATOM 6269 C C . LEU A 1 812 ? -15.476 4.894 -7.969 1.00 80.62 812 LEU A C 1
ATOM 6271 O O . LEU A 1 812 ? -15.608 4.175 -8.961 1.00 80.62 812 LEU A O 1
ATOM 6275 N N . ARG A 1 813 ? -14.379 5.630 -7.768 1.00 78.88 813 ARG A N 1
ATOM 6276 C CA . ARG A 1 813 ? -13.260 5.579 -8.714 1.00 78.88 813 ARG A CA 1
ATOM 6277 C C . ARG A 1 813 ? -12.730 4.136 -8.775 1.00 78.88 813 ARG A C 1
ATOM 6279 O O . ARG A 1 813 ? -12.739 3.458 -7.738 1.00 78.88 813 ARG A O 1
ATOM 6286 N N . PRO A 1 814 ? -12.253 3.662 -9.942 1.00 72.69 814 PRO A N 1
ATOM 6287 C CA . PRO A 1 814 ? -11.548 2.387 -10.035 1.00 72.69 814 PRO A CA 1
ATOM 6288 C C . PRO A 1 814 ? -10.519 2.241 -8.905 1.00 72.69 814 PRO A C 1
ATOM 6290 O O . PRO A 1 814 ? -10.023 3.235 -8.371 1.00 72.69 814 PRO A O 1
ATOM 6293 N N . GLY A 1 815 ? -10.273 1.016 -8.439 1.00 75.94 815 GLY A N 1
ATOM 6294 C CA . GLY A 1 815 ? -9.318 0.730 -7.362 1.00 75.94 815 GLY A CA 1
ATOM 6295 C C . GLY A 1 815 ? -9.640 1.288 -5.964 1.00 75.94 815 GLY A C 1
ATOM 6296 O O . GLY A 1 815 ? -8.952 0.920 -5.011 1.00 75.94 815 GLY A O 1
ATOM 6297 N N . GLN A 1 816 ? -10.700 2.082 -5.753 1.00 83.62 816 GLN A N 1
ATOM 6298 C CA . GLN A 1 816 ? -11.169 2.446 -4.399 1.00 83.62 816 GLN A CA 1
ATOM 6299 C C . GLN A 1 816 ? -11.749 1.255 -3.636 1.00 83.62 816 GLN A C 1
ATOM 6301 O O . GLN A 1 816 ? -11.679 1.195 -2.409 1.00 83.62 816 GLN A O 1
ATOM 6306 N N . ILE A 1 817 ? -12.205 0.237 -4.358 1.00 85.50 817 ILE A N 1
ATOM 6307 C CA . ILE A 1 817 ? -12.725 -1.007 -3.800 1.00 85.50 817 ILE A CA 1
ATOM 6308 C C . ILE A 1 817 ? -11.968 -2.169 -4.416 1.00 85.50 817 ILE A C 1
ATOM 6310 O O . ILE A 1 817 ? -11.962 -2.318 -5.633 1.00 85.50 817 ILE A O 1
ATOM 6314 N N . LEU A 1 818 ? -11.349 -2.990 -3.570 1.00 79.81 818 LEU A N 1
ATOM 6315 C CA . LEU A 1 818 ? -10.722 -4.240 -3.975 1.00 79.81 818 LEU A CA 1
ATOM 6316 C C . LEU A 1 818 ? -11.363 -5.354 -3.149 1.00 79.81 818 LEU A C 1
ATOM 6318 O O . LEU A 1 818 ? -11.335 -5.331 -1.919 1.00 79.81 818 LEU A O 1
ATOM 6322 N N . ASP A 1 819 ? -11.983 -6.300 -3.850 1.00 78.56 819 ASP A N 1
ATOM 6323 C CA . ASP A 1 819 ? -12.366 -7.602 -3.290 1.00 78.56 819 ASP A CA 1
ATOM 6324 C C . ASP A 1 819 ? -13.372 -7.543 -2.144 1.00 78.56 819 ASP A C 1
ATOM 6326 O O . ASP A 1 819 ? -13.246 -8.192 -1.103 1.00 78.56 819 ASP A O 1
ATOM 6330 N N . ALA A 1 820 ? -14.417 -6.750 -2.369 1.00 85.75 820 ALA A N 1
ATOM 6331 C CA . ALA A 1 820 ? -15.529 -6.619 -1.451 1.00 85.75 820 ALA A CA 1
ATOM 6332 C C . ALA A 1 820 ? -16.663 -7.606 -1.760 1.00 85.75 820 ALA A C 1
ATOM 6334 O O . ALA A 1 820 ? -17.171 -7.673 -2.886 1.00 85.75 820 ALA A O 1
ATOM 6335 N N . ILE A 1 821 ? -17.158 -8.290 -0.730 1.00 87.31 821 ILE A N 1
ATOM 6336 C CA . ILE A 1 821 ? -18.290 -9.222 -0.818 1.00 87.31 821 ILE A CA 1
ATOM 6337 C C . ILE A 1 821 ? -19.559 -8.585 -0.245 1.00 87.31 821 ILE A C 1
ATOM 6339 O O . ILE A 1 821 ? -19.542 -8.006 0.835 1.00 87.31 821 ILE A O 1
ATOM 6343 N N . SER A 1 822 ? -20.680 -8.671 -0.965 1.00 81.56 822 SER A N 1
ATOM 6344 C CA . SER A 1 822 ? -21.942 -8.010 -0.569 1.00 81.56 822 SER A CA 1
ATOM 6345 C C . SER A 1 822 ? -23.207 -8.856 -0.773 1.00 81.56 822 SER A C 1
ATOM 6347 O O . SER A 1 822 ? -24.325 -8.382 -0.577 1.00 81.56 822 SER A O 1
ATOM 6349 N N . THR A 1 823 ? -23.073 -10.120 -1.182 1.00 73.75 823 THR A N 1
ATOM 6350 C CA . THR A 1 823 ? -24.226 -10.979 -1.505 1.00 73.75 823 THR A CA 1
ATOM 6351 C C . THR A 1 823 ? -24.711 -11.785 -0.299 1.00 73.75 823 THR A C 1
ATOM 6353 O O . THR A 1 823 ? -23.900 -12.239 0.507 1.00 73.75 823 THR A O 1
ATOM 6356 N N . GLN A 1 824 ? -26.017 -12.079 -0.249 1.00 65.12 824 GLN A N 1
ATOM 6357 C CA . GLN A 1 824 ? -26.687 -12.766 0.870 1.00 65.12 824 GLN A CA 1
ATOM 6358 C C . GLN A 1 824 ? -26.057 -14.089 1.323 1.00 65.12 824 GLN A C 1
ATOM 6360 O O . GLN A 1 824 ? -26.119 -14.394 2.505 1.00 65.12 824 GLN A O 1
ATOM 6365 N N . ARG A 1 825 ? -25.448 -14.872 0.425 1.00 68.81 825 ARG A N 1
ATOM 6366 C CA . ARG A 1 825 ? -24.840 -16.168 0.783 1.00 68.81 825 ARG A CA 1
ATOM 6367 C C . ARG A 1 825 ? -23.388 -16.073 1.261 1.00 68.81 825 ARG A C 1
ATOM 6369 O O . ARG A 1 825 ? -22.867 -17.042 1.792 1.00 68.81 825 ARG A O 1
ATOM 6376 N N . ARG A 1 826 ? -22.744 -14.917 1.078 1.00 82.69 826 ARG A N 1
ATOM 6377 C CA . ARG A 1 826 ? -21.306 -14.736 1.336 1.00 82.69 826 ARG A CA 1
ATOM 6378 C C . ARG A 1 826 ? -21.018 -14.151 2.714 1.00 82.69 826 ARG A C 1
ATOM 6380 O O . ARG A 1 826 ? -19.939 -14.371 3.241 1.00 82.69 826 ARG A O 1
ATOM 6387 N N . VAL A 1 827 ? -21.985 -13.448 3.304 1.00 88.50 827 VAL A N 1
ATOM 6388 C CA . VAL A 1 827 ? -21.899 -12.878 4.654 1.00 88.50 827 VAL A CA 1
ATOM 6389 C C . VAL A 1 827 ? -23.088 -13.382 5.466 1.00 88.50 827 VAL A C 1
ATOM 6391 O O . VAL A 1 827 ? -24.198 -12.866 5.333 1.00 88.50 827 VAL A O 1
ATOM 6394 N N . LEU A 1 828 ? -22.858 -14.405 6.289 1.00 90.44 828 LEU A N 1
ATOM 6395 C CA . LEU A 1 828 ? -23.871 -15.002 7.159 1.00 90.44 828 LEU A CA 1
ATOM 6396 C C . LEU A 1 828 ? -23.344 -15.076 8.586 1.00 90.44 828 LEU A C 1
ATOM 6398 O O . LEU A 1 828 ? -22.218 -15.507 8.820 1.00 90.44 828 LEU A O 1
ATOM 6402 N N . LEU A 1 829 ? -24.171 -14.663 9.539 1.00 91.94 829 LEU A N 1
ATOM 6403 C CA . LEU A 1 829 ? -23.874 -14.804 10.959 1.00 91.94 829 LEU A CA 1
ATOM 6404 C C . LEU A 1 829 ? -24.313 -16.187 11.438 1.00 91.94 829 LEU A C 1
ATOM 6406 O O . LEU A 1 829 ? -25.326 -16.713 10.983 1.00 91.94 829 LEU A O 1
ATOM 6410 N N . ALA A 1 830 ? -23.568 -16.755 12.382 1.00 92.12 830 ALA A N 1
ATOM 6411 C CA . ALA A 1 830 ? -23.901 -18.031 13.009 1.00 92.12 830 ALA A CA 1
ATOM 6412 C C . ALA A 1 830 ? -25.215 -17.961 13.808 1.00 92.12 830 ALA A C 1
ATOM 6414 O O . ALA A 1 830 ? -25.898 -18.968 13.976 1.00 92.12 830 ALA A O 1
ATOM 6415 N N . GLN A 1 831 ? -25.577 -16.766 14.280 1.00 92.12 831 GLN A N 1
ATOM 6416 C CA . GLN A 1 831 ? -26.814 -16.489 14.997 1.00 92.12 831 GLN A CA 1
ATOM 6417 C C . GLN A 1 831 ? -27.414 -15.152 14.558 1.00 92.12 831 GLN A C 1
ATOM 6419 O O . GLN A 1 831 ? -26.722 -14.284 14.024 1.00 92.12 831 GLN A O 1
ATOM 6424 N N . SER A 1 832 ? -28.719 -14.986 14.775 1.00 89.75 832 SER A N 1
ATOM 6425 C CA . SER A 1 832 ? -29.369 -13.689 14.566 1.00 89.75 832 SER A CA 1
ATOM 6426 C C . SER A 1 832 ? -28.805 -12.663 15.543 1.00 89.75 832 SER A C 1
ATOM 6428 O O . SER A 1 832 ? -28.548 -12.991 16.701 1.00 89.75 832 SER A O 1
ATOM 6430 N N . LEU A 1 833 ? -28.630 -11.424 15.080 1.00 91.25 833 LEU A N 1
ATOM 6431 C CA . LEU A 1 833 ? -28.145 -10.349 15.938 1.00 91.25 833 LEU A CA 1
ATOM 6432 C C . LEU A 1 833 ? -29.154 -10.090 17.066 1.00 91.25 833 LEU A C 1
ATOM 6434 O O . LEU A 1 833 ? -30.326 -9.839 16.765 1.00 91.25 833 LEU A O 1
ATOM 6438 N N . PRO A 1 834 ? -28.727 -10.138 18.339 1.00 92.44 834 PRO A N 1
ATOM 6439 C CA . PRO A 1 834 ? -29.574 -9.742 19.452 1.00 92.44 834 PRO A CA 1
ATOM 6440 C C . PRO A 1 834 ? -29.768 -8.219 19.464 1.00 92.44 834 PRO A C 1
ATOM 6442 O O . PRO A 1 834 ? -29.166 -7.479 18.679 1.00 92.44 834 PRO A O 1
ATOM 6445 N N . GLU A 1 835 ? -30.597 -7.730 20.387 1.00 89.38 835 GLU A N 1
ATOM 6446 C CA . GLU A 1 835 ? -30.694 -6.293 20.632 1.00 89.38 835 GLU A CA 1
ATOM 6447 C C . GLU A 1 835 ? -29.330 -5.716 21.041 1.00 89.38 835 GLU A C 1
ATOM 6449 O O . GLU A 1 835 ? -28.510 -6.384 21.675 1.00 89.38 835 GLU A O 1
ATOM 6454 N N . LEU A 1 836 ? -29.094 -4.437 20.726 1.00 89.38 836 LEU A N 1
ATOM 6455 C CA . LEU A 1 836 ? -27.816 -3.767 20.988 1.00 89.38 836 LEU A CA 1
ATOM 6456 C C . LEU A 1 836 ? -27.364 -3.921 22.455 1.00 89.38 836 LEU A C 1
ATOM 6458 O O . LEU A 1 836 ? -26.182 -4.106 22.734 1.00 89.38 836 LEU A O 1
ATOM 6462 N N . GLN A 1 837 ? -28.294 -3.917 23.409 1.00 87.06 837 GLN A N 1
ATOM 6463 C CA . GLN A 1 837 ? -27.990 -4.062 24.838 1.00 87.06 837 GLN A CA 1
ATOM 6464 C C . GLN A 1 837 ? -27.427 -5.443 25.197 1.00 87.06 837 GLN A C 1
ATOM 6466 O O . GLN A 1 837 ? -26.530 -5.535 26.037 1.00 87.06 837 GLN A O 1
ATOM 6471 N N . GLU A 1 838 ? -27.881 -6.488 24.511 1.00 90.31 838 GLU A N 1
ATOM 6472 C CA . GLU A 1 838 ? -27.480 -7.884 24.717 1.00 90.31 838 GLU A CA 1
ATOM 6473 C C . GLU A 1 838 ? -26.307 -8.302 23.823 1.00 90.31 838 GLU A C 1
ATOM 6475 O O . GLU A 1 838 ? -25.720 -9.359 24.031 1.00 90.31 838 GLU A O 1
ATOM 6480 N N . LEU A 1 839 ? -25.931 -7.460 22.855 1.00 92.62 839 LEU A N 1
ATOM 6481 C CA . LEU A 1 839 ? -24.822 -7.721 21.946 1.00 92.62 839 LEU A CA 1
ATOM 6482 C C . LEU A 1 839 ? -23.500 -7.941 22.700 1.00 92.62 839 LEU A C 1
ATOM 6484 O O . LEU A 1 839 ? -23.058 -7.077 23.471 1.00 92.62 839 LEU A O 1
ATOM 6488 N N . THR A 1 840 ? -22.863 -9.070 22.395 1.00 91.69 840 THR A N 1
ATOM 6489 C CA . THR A 1 840 ? -21.511 -9.466 22.814 1.00 91.69 840 THR A CA 1
ATOM 6490 C C . THR A 1 840 ? -20.596 -9.650 21.600 1.00 91.69 840 THR A C 1
ATOM 6492 O O . THR A 1 840 ? -21.051 -9.627 20.454 1.00 91.69 840 THR A O 1
ATOM 6495 N N . ALA A 1 841 ? -19.300 -9.873 21.826 1.00 89.12 841 ALA A N 1
ATOM 6496 C CA . ALA A 1 841 ? -18.357 -10.135 20.740 1.00 89.12 841 ALA A CA 1
ATOM 6497 C C . ALA A 1 841 ? -18.674 -11.445 19.981 1.00 89.12 841 ALA A C 1
ATOM 6499 O O . ALA A 1 841 ? -18.535 -11.513 18.765 1.00 89.12 841 ALA A O 1
ATOM 6500 N N . GLU A 1 842 ? -19.200 -12.462 20.660 1.00 92.12 842 GLU A N 1
ATOM 6501 C CA . GLU A 1 842 ? -19.641 -13.736 20.067 1.00 92.12 842 GLU A CA 1
ATOM 6502 C C . GLU A 1 842 ? -20.934 -13.593 19.244 1.00 92.12 842 GLU A C 1
ATOM 6504 O O . GLU A 1 842 ? -21.292 -14.464 18.451 1.00 92.12 842 GLU A O 1
ATOM 6509 N N . SER A 1 843 ? -21.659 -12.482 19.404 1.00 93.38 843 SER A N 1
ATOM 6510 C CA . SER A 1 843 ? -22.907 -12.232 18.671 1.00 93.38 843 SER A CA 1
ATOM 6511 C C . SER A 1 843 ? -22.691 -12.033 17.170 1.00 93.38 843 SER A C 1
ATOM 6513 O O . SER A 1 843 ? -23.622 -12.203 16.388 1.00 93.38 843 SER A O 1
ATOM 6515 N N . VAL A 1 844 ? -21.470 -11.684 16.758 1.00 93.88 844 VAL A N 1
ATOM 6516 C CA . VAL A 1 844 ? -21.129 -11.370 15.361 1.00 93.88 844 VAL A CA 1
ATOM 6517 C C . VAL A 1 844 ? -20.259 -12.445 14.708 1.00 93.88 844 VAL A C 1
ATOM 6519 O O . VAL A 1 844 ? -19.656 -12.210 13.663 1.00 93.88 844 VAL A O 1
ATOM 6522 N N . THR A 1 845 ? -20.178 -13.630 15.318 1.00 94.50 845 THR A N 1
ATOM 6523 C CA . THR A 1 845 ? -19.475 -14.774 14.738 1.00 94.50 845 THR A CA 1
ATOM 6524 C C . THR A 1 845 ? -20.111 -15.162 13.405 1.00 94.50 845 THR A C 1
ATOM 6526 O O . THR A 1 845 ? -21.328 -15.321 13.300 1.00 94.50 845 THR A O 1
ATOM 6529 N N . LEU A 1 846 ? -19.276 -15.318 12.379 1.00 93.88 846 LEU A N 1
ATOM 6530 C CA . LEU A 1 846 ? -19.697 -15.735 11.045 1.00 93.88 846 LEU A CA 1
ATOM 6531 C C . LEU A 1 846 ? -19.997 -17.238 11.006 1.00 93.88 846 LEU A C 1
ATOM 6533 O O . LEU A 1 846 ? -19.374 -18.033 11.710 1.00 93.88 846 LEU A O 1
ATOM 6537 N N . GLN A 1 847 ? -20.941 -17.637 10.157 1.00 93.62 847 GLN A N 1
ATOM 6538 C CA . GLN A 1 847 ? -21.195 -19.043 9.874 1.00 93.62 847 GLN A CA 1
ATOM 6539 C C . GLN A 1 847 ? -19.987 -19.628 9.117 1.00 93.62 847 GLN A C 1
ATOM 6541 O O . GLN A 1 847 ? -19.623 -19.072 8.081 1.00 93.62 847 GLN A O 1
ATOM 6546 N N . PRO A 1 848 ? -19.395 -20.760 9.546 1.00 91.00 848 PRO A N 1
ATOM 6547 C CA . PRO A 1 848 ? -18.178 -21.299 8.921 1.00 91.00 848 PRO A CA 1
ATOM 6548 C C . PRO A 1 848 ? -18.296 -21.588 7.418 1.00 91.00 848 PRO A C 1
ATOM 6550 O O . PRO A 1 848 ? -17.308 -21.536 6.697 1.00 91.00 848 PRO A O 1
ATOM 6553 N N . ALA A 1 849 ? -19.512 -21.882 6.950 1.00 88.56 849 ALA A N 1
ATOM 6554 C CA . ALA A 1 849 ? -19.802 -22.198 5.555 1.00 88.56 849 ALA A CA 1
ATOM 6555 C C . ALA A 1 849 ? -19.901 -20.967 4.631 1.00 88.56 849 ALA A C 1
ATOM 6557 O O . ALA A 1 849 ? -20.032 -21.142 3.424 1.00 88.56 849 ALA A O 1
ATOM 6558 N N . CYS A 1 850 ? -19.904 -19.738 5.164 1.00 90.50 850 CYS A N 1
ATOM 6559 C CA . CYS A 1 850 ? -19.976 -18.535 4.332 1.00 90.50 850 CYS A CA 1
ATOM 6560 C C . CYS A 1 850 ? -18.579 -18.053 3.924 1.00 90.50 850 CYS A C 1
ATOM 6562 O O . CYS A 1 850 ? -17.629 -18.166 4.696 1.00 90.50 850 CYS A O 1
ATOM 6564 N N . ASP A 1 851 ? -18.459 -17.460 2.736 1.00 89.06 851 ASP A N 1
ATOM 6565 C CA . ASP A 1 851 ? -17.182 -16.970 2.206 1.00 89.06 851 ASP A CA 1
ATOM 6566 C C . ASP A 1 851 ? -16.454 -16.030 3.172 1.00 89.06 851 ASP A C 1
ATOM 6568 O O . ASP A 1 851 ? -15.247 -16.161 3.352 1.00 89.06 851 ASP A O 1
ATOM 6572 N N . ALA A 1 852 ? -17.185 -15.124 3.836 1.00 91.50 852 ALA A N 1
ATOM 6573 C CA . ALA A 1 852 ? -16.632 -14.168 4.795 1.00 91.50 852 ALA A CA 1
ATOM 6574 C C . ALA A 1 852 ? -15.854 -14.838 5.939 1.00 91.50 852 ALA A C 1
ATOM 6576 O O . ALA A 1 852 ? -14.937 -14.228 6.487 1.00 91.50 852 ALA A O 1
ATOM 6577 N N . ALA A 1 853 ? -16.192 -16.080 6.303 1.00 91.81 853 ALA A N 1
ATOM 6578 C CA . ALA A 1 853 ? -15.506 -16.812 7.363 1.00 91.81 853 ALA A CA 1
ATOM 6579 C C . ALA A 1 853 ? -14.073 -17.228 6.985 1.00 91.81 853 ALA A C 1
ATOM 6581 O O . ALA A 1 853 ? -13.281 -17.500 7.882 1.00 91.81 853 ALA A O 1
ATOM 6582 N N . ASN A 1 854 ? -13.738 -17.229 5.689 1.00 88.12 854 ASN A N 1
ATOM 6583 C CA . ASN A 1 854 ? -12.419 -17.589 5.159 1.00 88.12 854 ASN A CA 1
ATOM 6584 C C . ASN A 1 854 ? -11.869 -16.527 4.183 1.00 88.12 854 ASN A C 1
ATOM 6586 O O . ASN A 1 854 ? -10.964 -16.812 3.405 1.00 88.12 854 ASN A O 1
ATOM 6590 N N . TRP A 1 855 ? -12.437 -15.314 4.173 1.00 87.19 855 TRP A N 1
ATOM 6591 C CA . TRP A 1 855 ? -12.136 -14.294 3.159 1.00 87.19 855 TRP A CA 1
ATOM 6592 C C . TRP A 1 855 ? -10.852 -13.506 3.436 1.00 87.19 855 TRP A C 1
ATOM 6594 O O . TRP A 1 855 ? -10.302 -12.905 2.517 1.00 87.19 855 TRP A O 1
ATOM 6604 N N . ALA A 1 856 ? -10.356 -13.478 4.676 1.00 86.25 856 ALA A N 1
ATOM 6605 C CA . ALA A 1 856 ? -9.143 -12.724 4.989 1.00 86.25 856 ALA A CA 1
ATOM 6606 C C . ALA A 1 856 ? -7.907 -13.321 4.268 1.00 86.25 856 ALA A C 1
ATOM 6608 O O . ALA A 1 856 ? -7.913 -14.503 3.937 1.00 86.25 856 ALA A O 1
ATOM 6609 N N . PRO A 1 857 ? -6.808 -12.571 4.060 1.00 77.69 857 PRO A N 1
ATOM 6610 C CA . PRO A 1 857 ? -5.600 -13.079 3.384 1.00 77.69 857 PRO A CA 1
ATOM 6611 C C . PRO A 1 857 ? -4.884 -14.228 4.111 1.00 77.69 857 PRO A C 1
ATOM 6613 O O . PRO A 1 857 ? -4.156 -15.016 3.516 1.00 77.69 857 PRO A O 1
ATOM 6616 N N . ASP A 1 858 ? -5.069 -14.334 5.425 1.00 81.56 858 ASP A N 1
ATOM 6617 C CA . ASP A 1 858 ? -4.618 -15.487 6.209 1.00 81.56 858 ASP A CA 1
ATOM 6618 C C . ASP A 1 858 ? -5.685 -16.590 6.281 1.00 81.56 858 ASP A C 1
ATOM 6620 O O . ASP A 1 858 ? -5.554 -17.498 7.099 1.00 81.56 858 ASP A O 1
ATOM 6624 N N . GLY A 1 859 ? -6.722 -16.482 5.438 1.00 82.38 859 GLY A N 1
ATOM 6625 C CA . GLY A 1 859 ? -7.951 -17.269 5.303 1.00 82.38 859 GLY A CA 1
ATOM 6626 C C . GLY A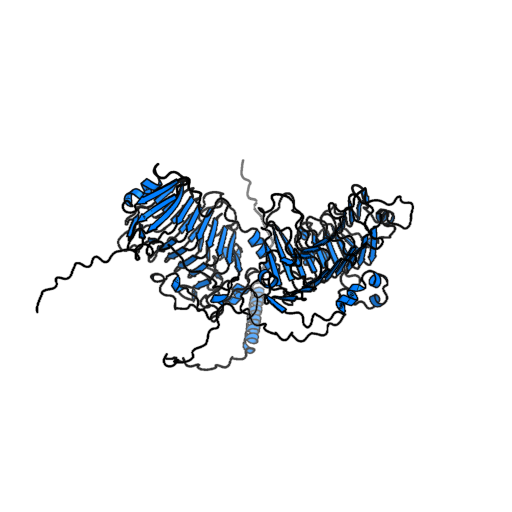 1 859 ? -8.666 -17.616 6.594 1.00 82.38 859 GLY A C 1
ATOM 6627 O O . GLY A 1 859 ? -9.243 -18.695 6.701 1.00 82.38 859 GLY A O 1
ATOM 6628 N N . GLY A 1 860 ? -8.591 -16.713 7.569 1.00 89.00 860 GLY A N 1
ATOM 6629 C CA . GLY A 1 860 ? -9.564 -16.628 8.647 1.00 89.00 860 GLY A CA 1
ATOM 6630 C C . GLY A 1 860 ? -10.756 -15.731 8.280 1.00 89.00 860 GLY A C 1
ATOM 6631 O O . GLY A 1 860 ? -10.884 -15.275 7.136 1.00 89.00 860 GLY A O 1
ATOM 6632 N N . PRO A 1 861 ? -11.617 -15.426 9.264 1.00 92.56 861 PRO A N 1
ATOM 6633 C CA . PRO A 1 861 ? -12.758 -14.553 9.051 1.00 92.56 861 PRO A CA 1
ATOM 6634 C C . PRO A 1 861 ? -12.320 -13.101 8.856 1.00 92.56 861 PRO A C 1
ATOM 6636 O O . PRO A 1 861 ? -11.360 -12.634 9.482 1.00 92.56 861 PRO A O 1
ATOM 6639 N N . ILE A 1 862 ? -13.070 -12.381 8.021 1.00 93.56 862 ILE A N 1
ATOM 6640 C CA . ILE A 1 862 ? -13.075 -10.914 8.026 1.00 93.56 862 ILE A CA 1
ATOM 6641 C C . ILE A 1 862 ? -13.930 -10.387 9.182 1.00 93.56 862 ILE A C 1
ATOM 6643 O O . ILE A 1 862 ? -14.845 -11.051 9.669 1.00 93.56 862 ILE A O 1
ATOM 6647 N N . GLY A 1 863 ? -13.643 -9.162 9.604 1.00 94.94 863 GLY A N 1
ATOM 6648 C CA . GLY A 1 863 ? -14.168 -8.582 10.827 1.00 94.94 863 GLY A CA 1
ATOM 6649 C C . GLY A 1 863 ? -13.354 -9.005 12.043 1.00 94.94 863 GLY A C 1
ATOM 6650 O O . GLY A 1 863 ? -12.165 -9.320 11.948 1.00 94.94 863 GLY A O 1
ATOM 6651 N N . ILE A 1 864 ? -14.003 -8.960 13.201 1.00 94.94 864 ILE A N 1
ATOM 6652 C CA . ILE A 1 864 ? -13.347 -9.213 14.477 1.00 94.94 864 ILE A CA 1
ATOM 6653 C C . ILE A 1 864 ? -12.827 -10.642 14.639 1.00 94.94 864 ILE A C 1
ATOM 6655 O O . ILE A 1 864 ? -13.425 -11.617 14.185 1.00 94.94 864 ILE A O 1
ATOM 6659 N N . ARG A 1 865 ? -11.756 -10.761 15.420 1.00 92.62 865 ARG A N 1
ATOM 6660 C CA . ARG A 1 865 ? -11.201 -12.013 15.922 1.00 92.62 865 ARG A CA 1
ATOM 6661 C C . ARG A 1 865 ? -11.237 -12.015 17.432 1.00 92.62 865 ARG A C 1
ATOM 6663 O O . ARG A 1 865 ? -10.691 -11.121 18.076 1.00 92.62 865 ARG A O 1
ATOM 6670 N N . LEU A 1 866 ? -11.874 -13.039 17.979 1.00 89.25 866 LEU A N 1
ATOM 6671 C CA . LEU A 1 866 ? -11.946 -13.242 19.416 1.00 89.25 866 LEU A CA 1
ATOM 6672 C C . LEU A 1 866 ? -10.587 -13.708 19.968 1.00 89.25 866 LEU A C 1
ATOM 6674 O O . LEU A 1 866 ? -9.855 -14.411 19.265 1.00 89.25 866 LEU A O 1
ATOM 6678 N N . PRO A 1 867 ? -10.263 -13.371 21.229 1.00 90.69 867 PRO A N 1
ATOM 6679 C CA . PRO A 1 867 ? -11.080 -12.604 22.177 1.00 90.69 867 PRO A CA 1
ATOM 6680 C C . PRO A 1 867 ? -11.033 -11.082 21.938 1.00 90.69 867 PRO A C 1
ATOM 6682 O O . PRO A 1 867 ? -10.047 -10.554 21.432 1.00 90.69 867 PRO A O 1
ATOM 6685 N N . ILE A 1 868 ? -12.097 -10.382 22.346 1.00 90.25 868 ILE A N 1
ATOM 6686 C CA . ILE A 1 868 ? -12.178 -8.913 22.411 1.00 90.25 868 ILE A CA 1
ATOM 6687 C C . ILE A 1 868 ? -12.576 -8.493 23.821 1.00 90.25 868 ILE A C 1
ATOM 6689 O O . ILE A 1 868 ? -13.375 -9.167 24.471 1.00 90.25 868 ILE A O 1
ATOM 6693 N N . GLY A 1 869 ? -12.053 -7.349 24.258 1.00 89.06 869 GLY A N 1
ATOM 6694 C CA . GLY A 1 869 ? -12.299 -6.793 25.579 1.00 89.06 869 GLY A CA 1
ATOM 6695 C C . GLY A 1 869 ? -11.360 -7.359 26.651 1.00 89.06 869 GLY A C 1
ATOM 6696 O O . GLY A 1 869 ? -10.380 -8.037 26.328 1.00 89.06 869 GLY A O 1
ATOM 6697 N N . PRO A 1 870 ? -11.632 -7.065 27.934 1.00 88.75 870 PRO A N 1
ATOM 6698 C CA . PRO A 1 870 ? -10.678 -7.343 29.003 1.00 88.75 870 PRO A CA 1
ATOM 6699 C C . PRO A 1 870 ? -10.495 -8.833 29.258 1.00 88.75 870 PRO A C 1
ATOM 6701 O O . PRO A 1 870 ? -11.475 -9.556 29.465 1.00 88.75 870 PRO A O 1
ATOM 6704 N N . THR A 1 871 ? -9.241 -9.278 29.319 1.00 81.94 871 THR A N 1
ATOM 6705 C CA . THR A 1 871 ? -8.906 -10.690 29.543 1.00 81.94 871 THR A CA 1
ATOM 6706 C C . THR A 1 871 ? -9.073 -11.095 31.013 1.00 81.94 871 THR A C 1
ATOM 6708 O O . THR A 1 871 ? -8.487 -10.503 31.917 1.00 81.94 871 THR A O 1
ATOM 6711 N N . ASP A 1 872 ? -9.848 -12.154 31.274 1.00 68.88 872 ASP A N 1
ATOM 6712 C CA . ASP A 1 872 ? -10.025 -12.737 32.616 1.00 68.88 872 ASP A CA 1
ATOM 6713 C C . ASP A 1 872 ? -8.799 -13.595 33.005 1.00 68.88 872 ASP A C 1
ATOM 6715 O O . ASP A 1 872 ? -8.875 -14.816 33.159 1.00 68.88 872 ASP A O 1
ATOM 6719 N N . SER A 1 873 ? -7.622 -12.980 33.122 1.00 53.38 873 SER A N 1
ATOM 6720 C CA . SER A 1 873 ? -6.336 -13.681 33.264 1.00 53.38 873 SER A CA 1
ATOM 6721 C C . SER A 1 873 ? -6.110 -14.374 34.625 1.00 53.38 873 SER A C 1
ATOM 6723 O O . SER A 1 873 ? -5.209 -15.203 34.739 1.00 53.38 873 SER A O 1
ATOM 6725 N N . LEU A 1 874 ? -6.950 -14.143 35.647 1.00 51.91 874 LEU A N 1
ATOM 6726 C CA . LEU A 1 874 ? -6.695 -14.607 37.028 1.00 51.91 874 LEU A CA 1
ATOM 6727 C C . LEU A 1 874 ? -7.652 -15.680 37.590 1.00 51.91 874 LEU A C 1
ATOM 6729 O O . LEU A 1 874 ? -7.382 -16.237 38.655 1.00 51.91 874 LEU A O 1
ATOM 6733 N N . ALA A 1 875 ? -8.721 -16.075 36.890 1.00 44.97 875 ALA A N 1
ATOM 6734 C CA . ALA A 1 875 ? -9.660 -17.076 37.429 1.00 44.97 875 ALA A CA 1
ATOM 6735 C C . ALA A 1 875 ? -9.142 -18.535 37.376 1.00 44.97 875 ALA A C 1
ATOM 6737 O O . ALA A 1 875 ? -9.609 -19.394 38.130 1.00 44.97 875 ALA A O 1
ATOM 6738 N N . LYS A 1 876 ? -8.167 -18.843 36.508 1.00 41.78 876 LYS A N 1
ATOM 6739 C CA . LYS A 1 876 ? -7.686 -20.225 36.298 1.00 41.78 876 LYS A CA 1
ATOM 6740 C C . LYS A 1 876 ? -6.553 -20.667 37.235 1.00 41.78 876 LYS A C 1
ATOM 6742 O O . LYS A 1 876 ? -6.364 -21.867 37.391 1.00 41.78 876 LYS A O 1
ATOM 6747 N N . ALA A 1 877 ? -5.840 -19.754 37.900 1.00 43.44 877 ALA A N 1
ATOM 6748 C CA . ALA A 1 877 ? -4.698 -20.126 38.747 1.00 43.44 877 ALA A CA 1
ATOM 6749 C C . ALA A 1 877 ? -5.096 -20.590 40.166 1.00 43.44 877 ALA A C 1
ATOM 6751 O O . ALA A 1 877 ? -4.441 -21.463 40.731 1.00 43.44 877 ALA A O 1
ATOM 6752 N N . ASN A 1 878 ? -6.201 -20.081 40.728 1.00 43.78 878 ASN A N 1
ATOM 6753 C CA . ASN A 1 878 ? -6.576 -20.352 42.128 1.00 43.78 878 ASN A CA 1
ATOM 6754 C C . ASN A 1 878 ? -7.614 -21.476 42.318 1.00 43.78 878 ASN A C 1
ATOM 6756 O O . ASN A 1 878 ? -7.879 -21.877 43.451 1.00 43.78 878 ASN A O 1
ATOM 6760 N N . SER A 1 879 ? -8.179 -22.036 41.244 1.00 43.41 879 SER A N 1
ATOM 6761 C CA . SER A 1 879 ? -9.139 -23.154 41.328 1.00 43.41 879 SER A CA 1
ATOM 6762 C C . SER A 1 879 ? -8.483 -24.542 41.414 1.00 43.41 879 SER A C 1
ATOM 6764 O O . SER A 1 879 ? -9.169 -25.515 41.714 1.00 43.41 879 SER A O 1
ATOM 6766 N N . ALA A 1 880 ? -7.158 -24.645 41.244 1.00 43.41 880 ALA A N 1
ATOM 6767 C CA . ALA A 1 880 ? -6.421 -25.913 41.309 1.00 43.41 880 ALA A CA 1
ATOM 6768 C C . ALA A 1 880 ? -5.822 -26.251 42.697 1.00 43.41 880 ALA A C 1
ATOM 6770 O O . ALA A 1 880 ? -5.167 -27.281 42.835 1.00 43.41 880 ALA A O 1
ATOM 6771 N N . GLY A 1 881 ? -6.025 -25.419 43.731 1.00 44.50 881 GLY A N 1
ATOM 6772 C CA . GLY A 1 881 ? -5.252 -25.521 44.982 1.00 44.50 881 GLY A CA 1
ATOM 6773 C C . GLY A 1 881 ? -5.992 -25.300 46.304 1.00 44.50 881 GLY A C 1
ATOM 6774 O O . GLY A 1 881 ? -5.328 -25.118 47.321 1.00 44.50 881 GLY A O 1
ATOM 6775 N N . ALA A 1 882 ? -7.328 -25.305 46.344 1.00 37.19 882 ALA A N 1
ATOM 6776 C CA . ALA A 1 882 ? -8.055 -25.189 47.613 1.00 37.19 882 ALA A CA 1
ATOM 6777 C C . ALA A 1 882 ? -8.323 -26.585 48.222 1.00 37.19 882 ALA A C 1
ATOM 6779 O O . ALA A 1 882 ? -9.140 -27.334 47.679 1.00 37.19 882 ALA A O 1
ATOM 6780 N N . PRO A 1 883 ? -7.676 -26.974 49.342 1.00 40.81 883 PRO A N 1
ATOM 6781 C CA . PRO A 1 883 ? -7.986 -28.225 50.020 1.00 40.81 883 PRO A CA 1
ATOM 6782 C C . PRO A 1 883 ? -9.425 -28.185 50.545 1.00 40.81 883 PRO A C 1
ATOM 6784 O O . PRO A 1 883 ? -9.824 -27.279 51.277 1.00 40.81 883 PRO A O 1
ATOM 6787 N N . SER A 1 884 ? -10.207 -29.193 50.161 1.00 38.84 884 SER A N 1
ATOM 6788 C CA . SER A 1 884 ? -11.551 -29.456 50.673 1.00 38.84 884 SER A CA 1
ATOM 6789 C C . SER A 1 884 ? -11.511 -29.625 52.200 1.00 38.84 884 SER A C 1
ATOM 6791 O O . SER A 1 884 ? -11.287 -30.725 52.707 1.00 38.84 884 SER A O 1
ATOM 6793 N N . ASN A 1 885 ? -11.789 -28.555 52.946 1.00 43.44 885 ASN A N 1
ATOM 6794 C CA . ASN A 1 885 ? -12.145 -28.630 54.362 1.00 43.44 885 ASN A CA 1
ATOM 6795 C C . ASN A 1 885 ? -13.567 -29.197 54.496 1.00 43.44 885 ASN A C 1
ATOM 6797 O O . ASN A 1 885 ? -14.533 -28.475 54.740 1.00 43.44 885 ASN A O 1
ATOM 6801 N N . ARG A 1 886 ? -13.695 -30.517 54.325 1.00 40.34 886 ARG A N 1
ATOM 6802 C CA . ARG A 1 886 ? -14.852 -31.280 54.803 1.00 40.34 886 ARG A CA 1
ATOM 6803 C C . ARG A 1 886 ? -14.658 -31.514 56.308 1.00 40.34 886 ARG A C 1
ATOM 6805 O O . ARG A 1 886 ? -13.638 -32.092 56.683 1.00 40.34 886 ARG A O 1
ATOM 6812 N N . PRO A 1 887 ? -15.581 -31.086 57.185 1.00 36.22 887 PRO A N 1
ATOM 6813 C CA . PRO A 1 887 ? -15.501 -31.439 58.596 1.00 36.22 887 PRO A CA 1
ATOM 6814 C C . PRO A 1 887 ? -15.724 -32.953 58.767 1.00 36.22 887 PRO A C 1
ATOM 6816 O O . PRO A 1 887 ? -16.526 -33.528 58.027 1.00 36.22 887 PRO A O 1
ATOM 6819 N N . PRO A 1 888 ? -15.030 -33.613 59.713 1.00 36.91 888 PRO A N 1
ATOM 6820 C CA . PRO A 1 888 ? -15.126 -35.055 59.889 1.00 36.91 888 PRO A CA 1
ATOM 6821 C C . PRO A 1 888 ? -16.528 -35.449 60.358 1.00 36.91 888 PRO A C 1
ATOM 6823 O O . PRO A 1 888 ? -17.053 -34.948 61.355 1.00 36.91 888 PRO A O 1
ATOM 6826 N N . GLU A 1 889 ? -17.121 -36.367 59.605 1.00 37.28 889 GLU A N 1
ATOM 6827 C CA . GLU A 1 889 ? -18.411 -36.986 59.864 1.00 37.28 889 GLU A CA 1
ATOM 6828 C C . GLU A 1 889 ? -18.324 -37.837 61.145 1.00 37.28 889 GLU A C 1
ATOM 6830 O O . GLU A 1 889 ? -17.469 -38.713 61.286 1.00 37.28 889 GLU A O 1
ATOM 6835 N N . ARG A 1 890 ? -19.184 -37.542 62.129 1.00 34.19 890 ARG A N 1
ATOM 6836 C CA . ARG A 1 890 ? -19.297 -38.313 63.376 1.00 34.19 890 ARG A CA 1
ATOM 6837 C C . ARG A 1 890 ? -19.890 -39.689 63.069 1.00 34.19 890 ARG A C 1
ATOM 6839 O O . ARG A 1 890 ? -21.103 -39.819 62.929 1.00 34.19 890 ARG A O 1
ATOM 6846 N N . VAL A 1 891 ? -19.045 -40.713 63.056 1.00 35.28 891 VAL A N 1
ATOM 6847 C CA . VAL A 1 891 ? -19.470 -42.117 63.070 1.00 35.28 891 VAL A CA 1
ATOM 6848 C C . VAL A 1 891 ? -20.024 -42.454 64.460 1.00 35.28 891 VAL A C 1
ATOM 6850 O O . VAL A 1 891 ? -19.324 -42.328 65.466 1.00 35.28 891 VAL A O 1
ATOM 6853 N N . ARG A 1 892 ? -21.299 -42.857 64.526 1.00 34.00 892 ARG A N 1
ATOM 6854 C CA . ARG A 1 892 ? -21.869 -43.557 65.689 1.00 34.00 892 ARG A CA 1
ATOM 6855 C C . ARG A 1 892 ? -21.494 -45.041 65.598 1.00 34.00 892 ARG A C 1
ATOM 6857 O O . ARG A 1 892 ? -21.579 -45.583 64.498 1.00 34.00 892 ARG A O 1
ATOM 6864 N N . PRO A 1 893 ? -21.104 -45.698 66.702 1.00 35.97 893 PRO A N 1
ATOM 6865 C CA . PRO A 1 893 ? -20.877 -47.133 66.693 1.00 35.97 893 PRO A CA 1
ATOM 6866 C C . PRO A 1 893 ? -22.213 -47.857 66.871 1.00 35.97 893 PRO A C 1
ATOM 6868 O O . PRO A 1 893 ? -22.965 -47.496 67.769 1.00 35.97 893 PRO A O 1
ATOM 6871 N N . ASP A 1 894 ? -22.464 -48.883 66.063 1.00 34.22 894 ASP A N 1
ATOM 6872 C CA . ASP A 1 894 ? -23.367 -49.982 66.405 1.00 34.22 894 ASP A CA 1
ATOM 6873 C C . ASP A 1 894 ? -22.865 -51.263 65.711 1.00 34.22 894 ASP A C 1
ATOM 6875 O O . ASP A 1 894 ? -22.778 -51.300 64.487 1.00 34.22 894 ASP A O 1
ATOM 6879 N N . PHE A 1 895 ? -22.508 -52.236 66.563 1.00 34.53 895 PHE A N 1
ATOM 6880 C CA . PHE A 1 895 ? -22.270 -53.682 66.385 1.00 34.53 895 PHE A CA 1
ATOM 6881 C C . PHE A 1 895 ? -21.447 -54.219 65.206 1.00 34.53 895 PHE A C 1
ATOM 6883 O O . PHE A 1 895 ? -21.932 -54.217 64.054 1.00 34.53 895 PHE A O 1
#

Secondary structure (DSSP, 8-state):
-PPPPPPPP---------HHHHHHHHHHHHHHHHHHHHHHHTTPPPPP---------------------PPPTTPPPP---PPPP------S---TTT--GGGGG-HHHHHHS-HHHHHHHTS---TTPPEEEE-TT--STT-BSSHHHHHTT--SS-EEEEESSS-PEE---EEESTTSS---SEEEEE--TTT-EEEEEETTSS-SEEEEEEEEEEEEESEEEEEEE-GGG-SS---EEEEEEEEEEEEEES-EEEEEESS--SSPPPEEEEEEE---TT-EEEEEES-EEESSSEEEEE--SSEEEEEES-EEEESSS-SEEE-PPTT------TT--EEEEEES-EEEESSEEEEEE--TTSPPPPEEEEEES-EEEESSTT-EEEEEESPPBP-S--SSS-SBTTEEEEEES-EEES-SEEEEETTEEE-SHHHHHHHHSS---GGGEEPPPTT--GGGGG-HHHIIIIIHHHH----TT---SS--GGGS----HHHHHHHHHHHTSPPPPTT--SS---SEEEEEEGGGGGGHHHHHHSTTS-TTEEEEEEE-SEEEE--EEEES-EEEEEEEE-SSS--EEEEPTT-S-SEEEEEESSEEEEES-EEEE---TTS---SEEEEEES-EEEEES-EEEE--TT--S-SEEEE--SSSPEEEEEES-EEEESS-SEEEESSSEEEEEES-EEEESSEEEEEE-------PPEEEEEES-EEEESEEEEEES--TT--EEEEEES-EEEE-S-GGG-EEEEE-HHHHHHT-EEEEEES-EE-TT-SEEEEETTS---S-HHHHHHTS-TTSEES-B-STTTS-BSS----TTT--GGGGPBPTTSGGGG-STTSS-SS--S--S---TTTTTSTT-----PPPP-PPP--

Nearest PDB structures (foldseek):
  7o77-assembly1_A  TM=1.918E-01  e=1.832E-04  Paraglaciecola sp. T6c
  8ikw-assembly4_H  TM=4.882E-01  e=1.850E-01  Fusarium phyllophilum
  7xzd-assembly2_B  TM=2.086E-01  e=1.618E-01  Flavobacteriaceae bacterium SA-0082
  5olp-assembly2_B  TM=1.667E-01  e=2.891E-01  Bacteroides thetaiotaomicron VPI-5482

Radius of gyration: 34.67 Å; Cα contacts (8 Å, |Δi|>4): 2101; chains: 1; bounding box: 90×110×113 Å

Mean predicted aligned error: 13.02 Å

Foldseek 3Di:
DDDDDDDDDDDDDDDPDPVVVVVVVVVVVVVVVVVVVVVVVVPDDDDDDDDDDDDDDDDDDDDDDDDDPDDDPPDQFDQDPDDPDPDDDPPLDDQPPCNDPVNVPDPQVVVLDDPVVVVVSPDRPPDPAREAEAELLCPDRRHHLAPVVVLVPDALEAHEYEYPDQDAGEAAAHEAPPPPGRHYQEYEYEADPPQAHEYEYEPLDPDLERYEHAHHEYEAHSYEYEYFAAPVRPPDLDEHEHYEYENYEYHYELYEYEYFYQDPDVDDRAYEPYEHAYEHPVAHEYEAGLYEYAEQYQDYEYQYQAHAHAYTQYEFAHPHAANYEYEHDPPDPDPRDPPGEAEYRAHLAEHEYQQANYEYEYALPDDDRAYEYEYELYETEHLDLAHENYEYESFDFDPCPDQQAARGPNYAYHYDNAAYESHCFPYYYHPDTHRDQVSVCRHGVDGDDPRRYYYFDPVDDSVLSNDVVSCLVPVLVSPFPPPPPDDTRHHDSVSRRDNAVLQVVQSNCVSNADDDPPCNPPDQPAPEEEEDELVVQACVQVCCVDPVNDARHEYEYEDADEGEHEAHEAELGEYEYEYYYDDDHHYAYEYDWQHPALERYEYALYEYEYHQYHYEYEECVPTDGRLEDEEAENYEYEYEQAEQEYPYDPRPDANYEYHYPDQEAYEYEAYLAEQADADANYEYQQARYEYEYYQYEQAYAAEPYEYAHDDDDQHDEHEYEAYQAEYEHLEDYEYEHDDLRYAYEYEYELYEYHYHDDLQSREHYEYEPVCVVSVRYQAAYDLYEYELSHQAHYHHPPDRDPAGNVRNVVPHRPRSDYNYHYDNQQFAAPDDQDPSVPDDPNSRHTDCNHSQCQRHSVGGHRHHDDDGHRDPPPPPPPVVDDPPPDPDDDDDDDD

Solvent-accessible surface area (backbone atoms only — not comparable to full-atom values): 47886 Å² total; per-residue (Å²): 137,86,85,84,81,88,81,86,86,77,89,78,87,82,78,83,77,59,62,67,61,55,50,54,52,53,52,51,53,52,52,52,51,51,53,52,51,50,58,61,65,75,68,65,82,79,79,82,84,82,81,82,84,77,86,78,82,81,76,96,76,87,87,84,88,80,88,76,88,75,78,73,98,81,69,77,71,71,82,74,82,72,80,75,74,82,79,72,81,79,71,94,74,79,60,72,89,60,83,51,86,73,50,86,76,37,69,65,54,68,61,57,50,54,75,65,54,57,56,56,71,68,47,73,78,72,82,84,48,56,74,44,42,34,24,45,40,47,81,53,86,72,35,26,48,33,63,66,63,47,63,72,73,61,56,59,52,45,37,31,40,37,36,77,50,49,57,79,38,73,45,71,65,42,74,44,33,75,83,85,50,58,52,33,51,34,40,34,42,35,30,32,83,96,74,19,17,33,36,37,33,72,52,71,57,92,64,56,41,40,36,38,34,45,44,38,35,40,36,35,34,20,34,32,40,41,33,40,43,52,84,88,60,59,94,60,87,56,72,33,27,45,31,35,29,32,44,24,33,40,38,32,34,41,17,27,40,34,50,46,68,44,66,94,55,99,65,77,54,53,30,24,52,26,32,38,33,50,75,43,91,79,46,29,39,37,39,38,31,22,20,25,31,42,32,58,23,23,47,39,34,40,33,36,56,21,29,41,38,37,36,31,25,23,43,38,37,9,66,63,27,28,24,30,36,36,39,74,49,87,95,57,87,73,82,77,52,98,80,42,34,37,37,40,26,32,31,17,19,32,33,30,2,30,56,2,39,33,34,39,42,48,48,83,88,53,87,70,69,34,33,39,40,34,36,32,34,22,33,37,32,24,61,32,73,76,4,15,43,33,33,31,35,54,52,56,65,47,91,66,83,56,80,79,52,31,41,51,46,58,51,44,82,47,75,44,66,58,37,41,30,34,43,46,18,58,30,30,48,68,94,46,76,25,70,44,57,71,51,38,27,69,39,56,53,46,89,59,62,70,90,27,58,42,76,72,61,90,88,62,57,70,71,42,69,78,36,68,65,46,32,56,72,50,46,47,64,74,67,52,72,74,56,89,88,52,80,72,71,14,42,57,77,92,66,40,28,67,80,55,67,25,46,52,51,39,54,49,53,60,54,57,47,82,70,79,57,86,86,64,49,100,63,70,82,53,80,40,81,44,80,42,63,46,91,51,22,86,48,44,44,58,43,61,68,31,87,90,37,52,78,43,24,31,36,40,38,33,36,46,28,81,38,59,30,61,62,32,70,41,72,66,36,36,39,36,41,33,44,43,63,67,66,84,53,69,45,33,38,30,66,41,71,62,47,92,46,58,40,33,34,38,33,35,55,22,33,42,35,41,29,34,38,37,38,40,43,67,53,45,87,95,43,48,55,44,59,22,52,37,34,29,35,52,26,33,37,36,38,32,23,19,31,41,39,35,63,31,80,86,58,88,47,26,43,29,38,39,41,60,90,56,96,60,78,32,43,41,37,37,31,28,17,36,43,37,27,57,27,29,43,32,34,35,38,56,42,22,36,39,40,39,36,32,32,18,41,40,39,23,54,32,20,42,33,32,34,38,57,86,76,92,76,91,57,56,65,21,39,38,37,36,33,21,20,27,37,32,12,13,17,49,35,32,42,37,73,61,55,94,82,41,37,40,39,38,39,39,29,25,22,27,44,38,61,27,77,61,47,92,69,12,20,47,33,34,26,27,67,65,41,64,73,66,64,32,63,48,64,36,38,36,40,30,38,34,40,62,62,42,46,23,34,66,37,44,67,96,55,87,78,85,62,47,31,65,61,49,55,67,67,48,63,62,46,29,65,38,73,65,47,52,50,70,76,36,51,42,55,66,48,79,77,61,59,80,89,70,55,52,82,76,46,70,38,53,25,81,89,16,53,39,32,29,46,18,66,87,39,39,48,35,10,53,58,84,81,62,24,51,77,81,83,58,71,74,73,66,74,81,72,74,80,82,84,71,79,85,79,84,80,79,89,80,135

pLDDT: mean 80.6, std 17.72, range [29.7, 98.06]

Sequence (895 aa):
MPLPQKQNYSGGPGIQLDWNRLGWVLVAVVVIGLVIWWLASAGSPQPEVLESVQEVQVTPEQVEGVEEDIPPPDVAPEFVTVEPADSATVELINFPGLDDAENRQNDFLSRLVPAWLREEWMRPATGGTPVRLVDRHGQTPGSYRSLPAAAKDIGNESITFEFTSSGPYRTGPLEFGANNSALPRDVILRGLEGTGTILLVDVDSEAAHWLSIDRGRIHLENIHVVFVLHQNSVAEPKERNLIDLHDSDLVAHNSSWSVVASVETASPTQVNAMRVHGRSVNNNRVLLENCSALGPLTTISVQADDCDVLCGNCLLTSTAFPVVRMSNGEGQQSVISKESARRIGMLSCSMYGAEGAFRFDGSPNETPIPVELRLRRSICLGTKSNAAFISFHNWPLSDGADLEQPAADAAQLEYEHLRLLNCGHLTRVDDETVDNVAAWRQFWKRPLPEEAVRQLPAAVAEEDFHNPDVVVQRVLPAVDVRANGAPYFGIQPETVARVDEGVHARIHAASHRRRLPDDFELGTTAKSTIRFDLRRAAQFNEFLNGPQCPNGSTVVCFGSGLRILPSVQLQGKRLRIEFEQSEGRPLTLQPEGDSASDVWFDVVAGHLELVNARMKLPDAGQRQYPQTLLRLTDSNALIEQCEMISDRKNARQPLIAVVNDQSELLTLVVNQSLLKGEQALVDLGARGVNLECINSLLATSTNVLQCNEHSVVARPATEFSLFRCTSLAQSVVAASNLPEDVHVRIFSRECLFLPTGQKALTSVLATSNEVSKGQQLDWWETDCGFSPQFAQWQRVIGENSTVSFTAARESLRPGQILDAISTQRRVLLAQSLPELQELTAESVTLQPACDAANWAPDGGPIGIRLPIGPTDSLAKANSAGAPSNRPPERVRPDF